Protein 6LHS (pdb70)

Solvent-accessible surface area: 66888 Å² total; per-residue (Å²): 134,76,50,100,7,98,51,19,10,45,78,13,97,92,66,5,67,115,53,44,142,179,118,16,46,83,28,12,81,42,9,57,56,84,6,114,140,74,147,60,66,139,114,30,67,75,10,2,59,29,5,6,35,6,2,17,63,2,6,91,37,1,28,69,76,43,49,5,70,170,14,5,129,16,0,48,60,10,1,114,18,3,28,62,31,109,88,3,11,23,7,4,6,74,34,4,42,71,10,2,82,133,83,2,48,142,47,133,59,49,32,4,2,0,1,1,0,6,8,1,2,1,40,57,31,110,24,86,13,106,125,52,147,101,13,108,86,61,8,79,94,20,5,63,62,7,2,55,78,1,12,32,61,9,3,7,5,0,1,35,10,1,1,0,0,0,1,5,1,9,10,29,58,34,172,71,137,103,106,117,4,44,44,15,9,3,46,23,6,2,61,2,1,62,13,2,2,14,2,15,5,117,30,9,48,74,67,7,34,104,34,72,149,107,33,120,42,102,14,102,43,62,8,63,95,58,110,30,16,76,98,7,1,45,56,0,35,29,18,82,68,0,47,43,21,28,165,81,143,90,16,47,19,45,9,70,38,3,2,58,28,1,0,54,6,101,17,35,59,3,23,19,16,45,32,56,6,26,69,4,1,31,51,2,15,14,61,27,3,14,60,48,52,121,54,14,18,4,68,6,59,29,54,103,1,2,46,22,3,1,34,0,0,4,86,51,63,155,147,64,40,22,1,3,27,17,4,6,33,7,0,14,31,15,5,3,4,10,4,5,5,41,27,43,148,20,97,27,134,47,4,3,43,8,1,63,105,46,5,102,124,39,115,52,177,124,129,120,56,11,100,101,48,62,100,30,8,8,101,15,1,13,40,0,10,8,5,1,6,2,10,10,13,17,3,30,21,34,82,138,83,116,50,67,0,27,2,137,33,1,20,92,0,0,36,120,39,1,28,40,37,20,78,57,1,4,3,17,43,56,54,1,1,5,6,2,6,4,1,0,1,12,2,0,23,14,16,163,89,13,39,100,15,0,27,72,7,2,61,46,1,62,65,39,0,0,2,1,7,5,6,4,2,43,7,27,67,47,7,18,35,17,18,103,21,16,1,64,5,44,70,49,94,122,35,8,133,30,14,91,43,15,77,106,29,18,55,44,4,59,66,4,8,94,122,34,102,119,18,87,38,52,112,25,15,40,5,8,0,2,0,1,18,14,1,8,74,92,102,173,56,89,20,78,78,7,16,105,7,20,69,14,153,116,67,32,28,13,74,1,1,1,0,0,8,3,3,3,0,0,6,7,0,54,68,64,91,107,150,36,213,113,73,131,16,22,108,40,1,24,58,0,5,90,60,7,52,136,73,196,33,68,39,12,13,46,4,11,35,60,66,105,138,217,16,52,114,18,3,54,20,6,27,87,4,0,3,93,86,13,27,90,30,0,2,32,0,5,13,50,14,3,82,64,33,92,134,42,13,13,100,121,20,131,80,11,39,88,1,12,63,48,1,56,108,74,17,70,122,76,120,147,108,94,107,54,49,62,20,102,78,20,29,116,103,15,20,92,66,28,67,80,60,55,34,100,67,76,40,55,71,41,30,88,70,109,40,54,72,90,64,35,84,74,49,60,89,74,105,174,62,98,42,86,5,109,66,12,25,61,81,21,107,88,48,9,60,81,42,63,178,178,92,54,70,39,19,119,79,3,47,121,4,10,73,69,41,105,136,91,49,73,105,89,66,64,19,3,51,50,3,12,63,8,1,10,84,4,12,52,49,3,15,70,73,50,40,9,51,152,20,32,116,29,4,38,62,3,1,101,17,2,34,57,48,123,103,2,10,17,26,3,19,114,50,6,37,53,22,2,94,132,63,5,94,162,45,121,85,36,72,9,10,0,10,1,0,3,4,2,8,2,35,93,10,100,112,3,91,37,154,152,34,131,71,28,152,71,14,95,74,12,16,52,54,8,1,72,66,5,6,10,50,22,3,26,20,0,24,74,8,2,7,2,0,1,8,6,0,10,16,45,35,40,116,120,48,169,100,119,13,45,51,16,6,1,60,28,6,2,49,3,5,47,5,1,2,11,5,48,20,122,85,3,52,25,80,115,141,119,103,123,130,123,60,139,50,21,119,116,7,48,18,118,76,43,98,16,58,93,87,10,7,45,50,7,29,74,23,72,103,0,48,50,20,21,161,78,159,71,11,47,7,35,4,61,37,3,2,28,30,3,0,46,10,54,13,62,100,30,83,30,52,22,31,53,15,18,18,6,3,13,21,1,17,25,73,32,3,42,68,47,77,118,58,40,2,12,111,30,56,29,58,118,0,0,29,14,2,0,56,0,2,10,63,4,21,67,146,46,86,49,138,46,88,28,44,84,91,102,126,75,145,49,109,12,43,21,10,13,17,26,6,27,14,18,4,5,23,16,0,1,21,42,4,16,32,96,146,24,147,12,149,15,131,42,1,11,39,13,2,83,106,47,31,111,133,20,174,50,119,77,158,84,78,81,22,35,20,76,76,13,13,6,77,6,2,24,17,4,5,11,14,7,2,3,3,4,5,2,15,2,34,39,124,159,60,118,43,77,24,13,3,109,40,2,20,100,8,0,42,94,7,5,55,35,22,25,31,31,2,8,4,9,38,41,14,6,0,7,28,3,6,17,0,1,2,2,1,1,38,62,15,203,81,21,50,95,15,0,40,65,8,4,66,51,2,61,69,58,1,1,2,2,5,2,6,3,3,34,11,13,71,52,3,19,25,21,7,90,26,21,3,75,45,18,67,73,84,106,35,7,131,37,7,80,54,8,82,103,8,23,58,29,0,71,46,10,7,47,142,32,103,115,14,68,30,38,121,29,18,15,10,2,0,2,3,0,13,10,3,8,54,107,81,151,58,78,48,69,56,8,32,106,13,14,43,52,178,41,112,30,22,29,88,1,1,11,0,0,2,4,4,3,2,0,4,1,0,21,6,51,77,82,110,55,86,88,47,131,74,22,12,88,20,0,25,103,1,9,124,48,0,43,128,94,74,38,64,2,8,26,2,5,48,52,67,106,141,206,15,78,118,26,0,41,28,7,23,90,4,4,0,90,52,1,33,87,20,0,2,17,1,2,13,34,2,3,60,66,36,121,94,83,82,2,24,129,30,142,77,18,36,76,6,12,59,69,1,47,99,75,9,61,113,65,102,155,67,82,96,11,37,72,54,5,105,80,15,22,47,109,16,37,84,59,28,50,114,42,47,112,84,74,37,41,69,31,22,62,82,65,95,46,43,54,88,47,26,88,73,53,62,88,100,69

Secondary structure (DSSP, 8-state):
-TTHHHHHHHHHTTGGGTTT-TTTTTHHHHHHHHHHTT-----SS-SHHHHHHHHHHHHHHHHBTTB-STTS-SHHHHHHHHHHTSTTTTTTHHHHHHHHHHTTSSS--SSHHHHHHHHHHHHHHTTT---S-STT-SSSHHHHHHHHHHHHHH-STTTSSSTTHHHHHHHHHSTTS-TTTTTTSS-TTHHHHHHHHHHHH-GGGSS-----------SSSSGGGG-S-STTTTTTTTS-TTTTTTTTSGGG---SHHHHHHHTT-BSTT-SS-TTTTTHHHHHHHHHTTBS-GGGTS-BS-SGGGTHHHHHHHHHHSGGG------SS----PPPP-BSTTHHHHTTHHHHTTTSSSSS-----STTTTTHHHHHHHTSS-SSSTTS-IIIIITTHHHHHHHHS-TTTTS----TTS------SSSHHHHTTTTTS-TTTSSS--SHHHHHHHTTTTTTTTTSSSTTTSHHHHHHHTTSS-GGGTHHHHTTGGGTHHHHHHHHHHH---PPPSSSSHHHHHHHHHHTTTSS-------S-HHHHHHHHHHHHHHHT--SSHHHHSS-SS-TTSHHHHHHHHHHHHHHHHHHHTSSS---HHHHHHHHHHHHHHHTT----TTTT--S-SS--HHHHHHHTTS-HHHHTTTHHHHTTSSTTS-SSTTSSSSS-HHHHHHHHHHHHHHH--GGGHHHHHHHHHHTTTSS-TT-SSSHHHHHHHSS-HHHHHHHHHHH-/--HHHHHHHHTTTTTTTT--SS-TTHHHHHHHHHHT-----HHHHHHHHHHHHHHHHHHHHHTTTS-TTT--SSHHHHHHHHHT-STTHHHHHHHHHHHHHTSGGGS-SSSSHHHHHHHHTTTTT------SSS--S-GGGTHHHHHHHHHHH-SHHHHHHHTTTTHHHHHTT-SS-TTTGGGTS-HHHHHHHHHHHHHHS-S-SSSS----SS-SS-----TTS-S-SSSTTHHHHT-HHHHTTTTSSTT---TTHHHHHHTT--TTSSSS-HHHHHHHHHHHTTTSSSS-SSSSS-SS-HHHHHHHHHHHHTTT-----SHHHHHHHHHHHHHHHHHTT--SSS-THHHHHHHHHHTTGGGS--SSSSHHHHHHHHHHHHHHHTTS-SS-SS-----SSS------SSSHHHHHHTTTSSSSSSS--TTTTTTTHHHHHHHTTSSSSSSSHHHHHHHHTTTS-THHHHHHHTT-TTTHHHHHHHHHHHT-S---SSSSHHHHHHHHHHHHHSS---B---S-TTTTTTHHHHHHHHHT--SHHHHTTB--SSSS-HHHHHHHHHHHHSSSSTTTTTT-S--TTHHHHHHHHHHHHHTT-----SSS--S-SS--HHHHHHTTTS-HHHHTTHHHHHHHHGGG--SSTTTT-SS-HHHHHHHHHHTTSS---TTT--THHHHHHHHHSS--SS-SSHHHHHTTTT-SSTTHHHHHHT-

InterPro domains:
  IPR003516 Fanconi anaemia group A protein [PR00826] (1077-1095)
  IPR003516 Fanconi anaemia group A protein [PR00826] (1095-1117)
  IPR003516 Fanconi anaemia group A protein [PR00826] (1227-1245)
  IPR003516 Fanconi anaemia group A protein [PR00826] (1266-1284)
  IPR003516 Fanconi anaemia group A protein [PR00826] (1296-1313)
  IPR003516 Fanconi anaemia group A protein [PR00826] (1319-1342)
  IPR003516 Fanconi anaemia group A protein [PTHR12047] (17-1414)
  IPR031729 Fanconi anaemia group A protein, N-terminal domain [PF15865] (165-509)
  IPR055277 Fanconi anaemia group A protein, C-terminal [PF03511] (1197-1398)
  IPR055386 Fanconi anaemia group A protein, helical domain [PF24781] (529-610)
  IPR055387 Fanconi anaemia group A protein, arcN subdomain [PF24783] (631-859)

Organism: Xenopus laevis (NCBI:txid8355)

Sequence (1456 aa):
PLGILQSALSDLRPLVTDANKYEDVSAQVAVISEKLIAQLDIQEQTVADLLLTCFCQCLIAASGTNPPDRQGQWPTLYVKMLCGHQWAFAAVLRRMLQLLRFQAPFLKDSHIVGLAAFSIHLHECQPSLQFLITGVQNLEHYWENLLNLLCSDSVGVCLKLCTAAISYAFCRFSELHQDIFSGCVPPLFLRKLQYLVPRLIWETRGEVIRDDEEADSPLNWNLYALAGWKEAALSLWNQNRLQGLLREKSFQVTFMDWLLWEMTLKSNNDVLCDTDRQEYQRWAVNHYLSESSVVGGCNGDLERGCITIAEAVLQFSNKSHTGLGDILCRLQELICDIVTSHHQKGRRHFFFAIFYQRLELHKGKKELSNHLSKQGVLEMCCRILLGLPPLFLINTPSEKGIRTLGSEDFWQFVNKELKNLGPRGYALPYNITAHFFRGVISASVQCKDSSEAVNSILSATYSTCPALLISAAVGWPQLDPVLRSQWCSLFGVDLPKELRTLREQQASVDSCLSQGEKLSLSCTPWLSAAFLYSTVQRKKLPCSRMLEILDGLSSNFSMVLISLLFFSVMDIIYMFLKDGRKHKDLLENCVHIIHCLEQKGETWVWLFQMTDERKPELGLHLHRAASDVFLNLMPFAFFWLVPSLQLEQVVQQQDFLVIALDMYHKFLQLFVHLDSHDVFTCGRQFLLCCVPKCQKPNSAILKKMLESWEEHDPELAAVEPLGILQSALSDLRPLVTDANKYEDVSAQVAVISEKLIAQLDIQEQTVADLLLTCFCQCLIAASGTNPPDRQGQWPTLYVKMLCGHQWAFAAVLRRMLQLLRFQAPFLKDSHIVGLAAFSIHLHECQPSLQFLITGVQNLEHYWENLLNLLCSDSVGVCLKLCTAAISYAFCRFSELHQDIFSGCVPPLFLRKLQYLVPRLIWETRGEVIRDDEEADSPLNWNLYALAGWKEAALSLWNQNRLQGLLREKSFQVTFMDWLLWEMTLKSNNDVLCDTDRQEYQRWAVNHYLSESSVVGGCNGDLERGCITIAEAVLQFSNRHIQHSEWESRNISMLKSHTGLGDILCRLQELICDIVTSHHQKGRRHFFFAIFYQRLELHKGKKELSNHLSKQGVLEMCCRILLGLPPLFLINTPSEKGIRTLGSEDFWQFVNKELKNLGPRGYALPYNITAHFFRGVISASVQCKDSSEAVNSILSATYSTCPALLISAAVGWPQLDPVLRSQWCSLFGVDLPKELRTLREQQASVDSCLSQGEKLSLSCTPWLSAAFLYSTVQRKKLPCSRMLEILDGLSSNFSMVLISLLFFSVMDIIYMFLKDGRKHKDLLENCVHIIHCLEQKGETWVWLFQMTDERKPELGLHLHRAASDVFLNLMPFAFFWLVPSLQLEQVVQQQDFLVIALDMYHKFLQLFVHHLDSHDVFTCGRQFLLCCVPKCQKPNSAILKKMLESWEEHDPELAAV

Nearest PDB structures (foldseek):
  6lhs-assembly1_B  TM=1.001E+00  e=2.208E-93  Xenopus laevis
  6lhu-assembly1_B  TM=9.999E-01  e=4.982E-89  Xenopus laevis
  6lhs-assembly1_A  TM=9.393E-01  e=5.281E-66  Xenopus laevis
  6lhu-assembly1_A  TM=9.309E-01  e=3.248E-63  Xenopus laevis
  7kzv-assembly1_A  TM=8.326E-01  e=2.823E-25  Homo sapiens

Structure (mmCIF, N/CA/C/O backbone):
data_6LHS
#
_entry.id   6LHS
#
_cell.length_a   1.00
_cell.length_b   1.00
_cell.length_c   1.00
_cell.angle_alpha   90.00
_cell.angle_beta   90.00
_cell.angle_gamma   90.00
#
_symmetry.space_group_name_H-M   'P 1'
#
loop_
_atom_site.group_PDB
_atom_site.id
_atom_site.type_symbol
_atom_site.label_atom_id
_atom_site.label_alt_id
_atom_site.label_comp_id
_atom_site.label_asym_id
_atom_site.label_entity_id
_atom_site.label_seq_id
_atom_site.pdbx_PDB_ins_code
_atom_site.Cartn_x
_atom_site.Cartn_y
_atom_site.Cartn_z
_atom_site.occupancy
_atom_site.B_iso_or_equiv
_atom_site.auth_seq_id
_atom_site.auth_comp_id
_atom_site.auth_asym_id
_atom_site.auth_atom_id
_atom_site.pdbx_PDB_model_num
ATOM 1 N N . PRO A 1 647 ? 152.972 131.793 170.747 1.00 30.00 632 PRO B N 1
ATOM 2 C CA . PRO A 1 647 ? 152.169 133.009 170.890 1.00 30.00 632 PRO B CA 1
ATOM 3 C C . PRO A 1 647 ? 152.712 134.183 170.088 1.00 30.00 632 PRO B C 1
ATOM 4 O O . PRO A 1 647 ? 151.941 134.898 169.449 1.00 30.00 632 PRO B O 1
ATOM 15 N N . LEU A 1 648 ? 154.029 134.375 170.127 1.00 30.00 633 LEU B N 1
ATOM 16 C CA . LEU A 1 648 ? 154.666 135.503 169.461 1.00 30.00 633 LEU B CA 1
ATOM 17 C C . LEU A 1 648 ? 155.266 135.145 168.111 1.00 30.00 633 LEU B C 1
ATOM 18 O O . LEU A 1 648 ? 155.283 135.993 167.212 1.00 30.00 633 LEU B O 1
ATOM 34 N N . GLY A 1 649 ? 155.767 133.924 167.947 1.00 30.00 634 GLY B N 1
ATOM 35 C CA . GLY A 1 649 ? 156.268 133.489 166.659 1.00 30.00 634 GLY B CA 1
ATOM 36 C C . GLY A 1 649 ? 155.260 133.755 165.562 1.00 30.00 634 GLY B C 1
ATOM 37 O O . GLY A 1 649 ? 155.564 134.419 164.565 1.00 30.00 634 GLY B O 1
ATOM 41 N N . ILE A 1 650 ? 154.042 133.243 165.747 1.00 30.00 635 ILE B N 1
ATOM 42 C CA . ILE A 1 650 ? 152.979 133.512 164.787 1.00 30.00 635 ILE B CA 1
ATOM 43 C C . ILE A 1 650 ? 152.677 135.000 164.728 1.00 30.00 635 ILE B C 1
ATOM 44 O O . ILE A 1 650 ? 152.252 135.512 163.686 1.00 30.00 635 ILE B O 1
ATOM 60 N N . LEU A 1 651 ? 152.886 135.720 165.830 1.00 30.00 636 LEU B N 1
ATOM 61 C CA . LEU A 1 651 ? 152.686 137.163 165.798 1.00 30.00 636 LEU B CA 1
ATOM 62 C C . LEU A 1 651 ? 153.706 137.822 164.884 1.00 30.00 636 LEU B C 1
ATOM 63 O O . LEU A 1 651 ? 153.354 138.654 164.042 1.00 30.00 636 LEU B O 1
ATOM 79 N N . GLN A 1 652 ? 154.984 137.480 165.053 1.00 30.00 637 GLN B N 1
ATOM 80 C CA . GLN A 1 652 ? 156.001 138.006 164.149 1.00 30.00 637 GLN B CA 1
ATOM 81 C C . GLN A 1 652 ? 155.683 137.643 162.706 1.00 30.00 637 GLN B C 1
ATOM 82 O O . GLN A 1 652 ? 155.867 138.461 161.797 1.00 30.00 637 GLN B O 1
ATOM 96 N N . SER A 1 653 ? 155.180 136.429 162.477 1.00 30.00 638 SER B N 1
ATOM 97 C CA . SER A 1 653 ? 154.828 136.020 161.122 1.00 30.00 638 SER B CA 1
ATOM 98 C C . SER A 1 653 ? 153.737 136.917 160.550 1.00 30.00 638 SER B C 1
ATOM 99 O O . SER A 1 653 ? 153.949 137.625 159.560 1.00 30.00 638 SER B O 1
ATOM 107 N N . ALA A 1 654 ? 152.557 136.899 161.173 1.00 30.00 639 ALA B N 1
ATOM 108 C CA . ALA A 1 654 ? 151.446 137.725 160.715 1.00 30.00 639 ALA B CA 1
ATOM 109 C C . ALA A 1 654 ? 151.885 139.170 160.523 1.00 30.00 639 ALA B C 1
ATOM 110 O O . ALA A 1 654 ? 151.812 139.719 159.418 1.00 30.00 639 ALA B O 1
ATOM 117 N N . LEU A 1 655 ? 152.350 139.798 161.602 1.00 30.00 640 LEU B N 1
ATOM 118 C CA . LEU A 1 655 ? 152.824 141.171 161.543 1.00 30.00 640 LEU B CA 1
ATOM 119 C C . LEU A 1 655 ? 153.873 141.377 160.460 1.00 30.00 640 LEU B C 1
ATOM 120 O O . LEU A 1 655 ? 154.087 142.513 160.024 1.00 30.00 640 LEU B O 1
ATOM 136 N N . SER A 1 656 ? 154.533 140.308 160.017 1.00 30.00 641 SER B N 1
ATOM 137 C CA . SER A 1 656 ? 155.476 140.396 158.913 1.00 30.00 641 SER B CA 1
ATOM 138 C C . SER A 1 656 ? 154.871 139.961 157.587 1.00 30.00 641 SER B C 1
ATOM 139 O O . SER A 1 656 ? 155.451 140.250 156.534 1.00 30.00 641 SER B O 1
ATOM 147 N N . ASP A 1 657 ? 153.722 139.283 157.610 1.00 30.00 642 ASP B N 1
ATOM 148 C CA . ASP A 1 657 ? 153.002 138.978 156.379 1.00 30.00 642 ASP B CA 1
ATOM 149 C C . ASP A 1 657 ? 152.407 140.219 155.733 1.00 30.00 642 ASP B C 1
ATOM 150 O O . ASP A 1 657 ? 151.704 140.096 154.725 1.00 30.00 642 ASP B O 1
ATOM 159 N N . LEU A 1 658 ? 152.663 141.400 156.290 1.00 30.00 643 LEU B N 1
ATOM 160 C CA . LEU A 1 658 ? 152.083 142.628 155.766 1.00 30.00 643 LEU B CA 1
ATOM 161 C C . LEU A 1 658 ? 152.867 143.152 154.570 1.00 30.00 643 LEU B C 1
ATOM 162 O O . LEU A 1 658 ? 152.280 143.508 153.542 1.00 30.00 643 LEU B O 1
ATOM 178 N N . ARG A 1 659 ? 154.195 143.209 154.688 1.00 30.00 644 ARG B N 1
ATOM 179 C CA . ARG A 1 659 ? 155.049 143.726 153.615 1.00 30.00 644 ARG B CA 1
ATOM 180 C C . ARG A 1 659 ? 154.711 143.173 152.236 1.00 30.00 644 ARG B C 1
ATOM 181 O O . ARG A 1 659 ? 154.597 143.971 151.296 1.00 30.00 644 ARG B O 1
ATOM 202 N N . PRO A 1 660 ? 154.542 141.864 152.037 1.00 30.00 645 PRO B N 1
ATOM 203 C CA . PRO A 1 660 ? 154.219 141.385 150.683 1.00 30.00 645 PRO B CA 1
ATOM 204 C C . PRO A 1 660 ? 152.957 142.006 150.117 1.00 30.00 645 PRO B C 1
ATOM 205 O O . PRO A 1 660 ? 152.877 142.244 148.906 1.00 30.00 645 PRO B O 1
ATOM 216 N N . LEU A 1 661 ? 151.963 142.279 150.962 1.00 30.00 646 LEU B N 1
ATOM 217 C CA . LEU A 1 661 ? 150.718 142.851 150.465 1.00 30.00 646 LEU B CA 1
ATOM 218 C C . LEU A 1 661 ? 150.947 144.224 149.849 1.00 30.00 646 LEU B C 1
ATOM 219 O O . LEU A 1 661 ? 150.405 144.532 148.782 1.00 30.00 646 LEU B O 1
ATOM 235 N N . VAL A 1 662 ? 151.742 145.062 150.506 1.00 30.00 647 VAL B N 1
ATOM 236 C CA . VAL A 1 662 ? 151.854 146.477 150.118 1.00 30.00 647 VAL B CA 1
ATOM 237 C C . VAL A 1 662 ? 153.006 146.570 149.125 1.00 30.00 647 VAL B C 1
ATOM 238 O O . VAL A 1 662 ? 154.134 146.945 149.451 1.00 30.00 647 VAL B O 1
ATOM 251 N N . THR A 1 663 ? 152.715 146.217 147.874 1.00 30.00 648 THR B N 1
ATOM 252 C CA . THR A 1 663 ? 153.541 146.645 146.750 1.00 30.00 648 THR B CA 1
ATOM 253 C C . THR A 1 663 ? 152.721 147.386 145.703 1.00 30.00 648 THR B C 1
ATOM 254 O O . THR A 1 663 ? 153.036 148.536 145.378 1.00 30.00 648 THR B O 1
ATOM 265 N N . ASP A 1 664 ? 151.675 146.757 145.167 1.00 30.00 649 ASP B N 1
ATOM 266 C CA . ASP A 1 664 ? 150.809 147.379 144.174 1.00 30.00 649 ASP B CA 1
ATOM 267 C C . ASP A 1 664 ? 149.340 147.125 144.489 1.00 30.00 649 ASP B C 1
ATOM 268 O O . ASP A 1 664 ? 148.468 147.905 144.091 1.00 30.00 649 ASP B O 1
ATOM 277 N N . ALA A 1 665 ? 149.056 146.036 145.205 1.00 30.00 650 ALA B N 1
ATOM 278 C CA . ALA A 1 665 ? 147.694 145.605 145.487 1.00 30.00 650 ALA B CA 1
ATOM 279 C C . ALA A 1 665 ? 147.123 146.236 146.747 1.00 30.00 650 ALA B C 1
ATOM 280 O O . ALA A 1 665 ? 146.241 145.644 147.381 1.00 30.00 650 ALA B O 1
ATOM 287 N N . ASN A 1 666 ? 147.599 147.422 147.121 1.00 30.00 651 ASN B N 1
ATOM 288 C CA . ASN A 1 666 ? 147.078 148.119 148.289 1.00 30.00 651 ASN B CA 1
ATOM 289 C C . ASN A 1 666 ? 145.698 148.673 147.971 1.00 30.00 651 ASN B C 1
ATOM 290 O O . ASN A 1 666 ? 145.508 149.892 147.907 1.00 30.00 651 ASN B O 1
ATOM 301 N N . LYS A 1 667 ? 144.731 147.780 147.768 1.00 30.00 652 LYS B N 1
ATOM 302 C CA . LYS A 1 667 ? 143.409 148.172 147.300 1.00 30.00 652 LYS B CA 1
ATOM 303 C C . LYS A 1 667 ? 142.349 147.822 148.333 1.00 30.00 652 LYS B C 1
ATOM 304 O O . LYS A 1 667 ? 141.326 147.217 147.997 1.00 30.00 652 LYS B O 1
ATOM 323 N N . TYR A 1 668 ? 142.599 148.175 149.592 1.00 30.00 653 TYR B N 1
ATOM 324 C CA . TYR A 1 668 ? 141.681 147.999 150.713 1.00 30.00 653 TYR B CA 1
ATOM 325 C C . TYR A 1 668 ? 141.713 146.566 151.230 1.00 30.00 653 TYR B C 1
ATOM 326 O O . TYR A 1 668 ? 140.903 146.208 152.097 1.00 30.00 653 TYR B O 1
ATOM 344 N N . GLU A 1 669 ? 142.632 145.734 150.743 1.00 30.00 654 GLU B N 1
ATOM 345 C CA . GLU A 1 669 ? 142.786 144.386 151.271 1.00 30.00 654 GLU B CA 1
ATOM 346 C C . GLU A 1 669 ? 143.622 144.340 152.541 1.00 30.00 654 GLU B C 1
ATOM 347 O O . GLU A 1 669 ? 143.628 143.309 153.223 1.00 30.00 654 GLU B O 1
ATOM 359 N N . ASP A 1 670 ? 144.312 145.428 152.882 1.00 30.00 655 ASP B N 1
ATOM 360 C CA . ASP A 1 670 ? 145.100 145.492 154.112 1.00 30.00 655 ASP B CA 1
ATOM 361 C C . ASP A 1 670 ? 144.184 145.776 155.303 1.00 30.00 655 ASP B C 1
ATOM 362 O O . ASP A 1 670 ? 144.366 146.722 156.068 1.00 30.00 655 ASP B O 1
ATOM 371 N N . VAL A 1 671 ? 143.172 144.924 155.442 1.00 30.00 656 VAL B N 1
ATOM 372 C CA . VAL A 1 671 ? 142.205 145.045 156.524 1.00 30.00 656 VAL B CA 1
ATOM 373 C C . VAL A 1 671 ? 142.145 143.720 157.268 1.00 30.00 656 VAL B C 1
ATOM 374 O O . VAL A 1 671 ? 142.367 143.665 158.483 1.00 30.00 656 VAL B O 1
ATOM 387 N N . SER A 1 672 ? 141.859 142.640 156.538 1.00 30.00 657 SER B N 1
ATOM 388 C CA . SER A 1 672 ? 141.776 141.329 157.171 1.00 30.00 657 SER B CA 1
ATOM 389 C C . SER A 1 672 ? 143.087 140.954 157.843 1.00 30.00 657 SER B C 1
ATOM 390 O O . SER A 1 672 ? 143.081 140.287 158.883 1.00 30.00 657 SER B O 1
ATOM 398 N N . ALA A 1 673 ? 144.218 141.368 157.271 1.00 30.00 658 ALA B N 1
ATOM 399 C CA . ALA A 1 673 ? 145.488 141.165 157.956 1.00 30.00 658 ALA B CA 1
ATOM 400 C C . ALA A 1 673 ? 145.534 141.968 159.247 1.00 30.00 658 ALA B C 1
ATOM 401 O O . ALA A 1 673 ? 146.109 141.520 160.245 1.00 30.00 658 ALA B O 1
ATOM 408 N N . GLN A 1 674 ? 144.913 143.149 159.254 1.00 30.00 659 GLN B N 1
ATOM 409 C CA . GLN A 1 674 ? 144.811 143.917 160.489 1.00 30.00 659 GLN B CA 1
ATOM 410 C C . GLN A 1 674 ? 143.870 143.241 161.474 1.00 30.00 659 GLN B C 1
ATOM 411 O O . GLN A 1 674 ? 144.123 143.237 162.686 1.00 30.00 659 GLN B O 1
ATOM 425 N N . VAL A 1 675 ? 142.772 142.675 160.974 1.00 30.00 660 VAL B N 1
ATOM 426 C CA . VAL A 1 675 ? 141.886 141.899 161.834 1.00 30.00 660 VAL B CA 1
ATOM 427 C C . VAL A 1 675 ? 142.651 140.749 162.475 1.00 30.00 660 VAL B C 1
ATOM 428 O O . VAL A 1 675 ? 142.453 140.434 163.651 1.00 30.00 660 VAL B O 1
ATOM 441 N N . ALA A 1 676 ? 143.560 140.125 161.725 1.00 30.00 661 ALA B N 1
ATOM 442 C CA . ALA A 1 676 ? 144.343 139.028 162.285 1.00 30.00 661 ALA B CA 1
ATOM 443 C C . ALA A 1 676 ? 145.350 139.538 163.309 1.00 30.00 661 ALA B C 1
ATOM 444 O O . ALA A 1 676 ? 145.523 138.933 164.375 1.00 30.00 661 ALA B O 1
ATOM 451 N N . VAL A 1 677 ? 146.046 140.630 162.987 1.00 30.00 662 VAL B N 1
ATOM 452 C CA . VAL A 1 677 ? 146.961 141.248 163.944 1.00 30.00 662 VAL B CA 1
ATOM 453 C C . VAL A 1 677 ? 146.249 141.485 165.267 1.00 30.00 662 VAL B C 1
ATOM 454 O O . VAL A 1 677 ? 146.739 141.108 166.338 1.00 30.00 662 VAL B O 1
ATOM 467 N N . ILE A 1 678 ? 145.076 142.114 165.208 1.00 30.00 663 ILE B N 1
ATOM 468 C CA . ILE A 1 678 ? 144.368 142.464 166.433 1.00 30.00 663 ILE B CA 1
ATOM 469 C C . ILE A 1 678 ? 143.797 141.222 167.102 1.00 30.00 663 ILE B C 1
ATOM 470 O O . ILE A 1 678 ? 143.701 141.160 168.333 1.00 30.00 663 ILE B O 1
ATOM 486 N N . SER A 1 679 ? 143.415 140.213 166.316 1.00 30.00 664 SER B N 1
ATOM 487 C CA . SER A 1 679 ? 142.839 139.003 166.886 1.00 30.00 664 SER B CA 1
ATOM 488 C C . SER A 1 679 ? 143.880 138.209 167.661 1.00 30.00 664 SER B C 1
ATOM 489 O O . SER A 1 679 ? 143.570 137.610 168.697 1.00 30.00 664 SER B O 1
ATOM 497 N N . GLU A 1 680 ? 145.118 138.186 167.172 1.00 30.00 665 GLU B N 1
ATOM 498 C CA . GLU A 1 680 ? 146.182 137.455 167.844 1.00 30.00 665 GLU B CA 1
ATOM 499 C C . GLU A 1 680 ? 146.876 138.277 168.917 1.00 30.00 665 GLU B C 1
ATOM 500 O O . GLU A 1 680 ? 147.456 137.700 169.843 1.00 30.00 665 GLU B O 1
ATOM 512 N N . LYS A 1 681 ? 146.830 139.605 168.815 1.00 30.00 666 LYS B N 1
ATOM 513 C CA . LYS A 1 681 ? 147.425 140.458 169.835 1.00 30.00 666 LYS B CA 1
ATOM 514 C C . LYS A 1 681 ? 146.649 140.423 171.142 1.00 30.00 666 LYS B C 1
ATOM 515 O O . LYS A 1 681 ? 147.169 140.869 172.171 1.00 30.00 666 LYS B O 1
ATOM 534 N N . LEU A 1 682 ? 145.420 139.906 171.124 1.00 30.00 667 LEU B N 1
ATOM 535 C CA . LEU A 1 682 ? 144.606 139.874 172.334 1.00 30.00 667 LEU B CA 1
ATOM 536 C C . LEU A 1 682 ? 145.327 139.190 173.485 1.00 30.00 667 LEU B C 1
ATOM 537 O O . LEU A 1 682 ? 145.052 139.488 174.653 1.00 30.00 667 LEU B O 1
ATOM 553 N N . ILE A 1 683 ? 146.245 138.281 173.183 1.00 30.00 668 ILE B N 1
ATOM 554 C CA . ILE A 1 683 ? 146.880 137.432 174.181 1.00 30.00 668 ILE B CA 1
ATOM 555 C C . ILE A 1 683 ? 148.354 137.807 174.225 1.00 30.00 668 ILE B C 1
ATOM 556 O O . ILE A 1 683 ? 149.131 137.438 173.338 1.00 30.00 668 ILE B O 1
ATOM 572 N N . ALA A 1 684 ? 148.743 138.539 175.262 1.00 30.00 669 ALA B N 1
ATOM 573 C CA . ALA A 1 684 ? 150.135 138.913 175.456 1.00 30.00 669 ALA B CA 1
ATOM 574 C C . ALA A 1 684 ? 150.333 139.526 176.837 1.00 30.00 669 ALA B C 1
ATOM 575 O O . ALA A 1 684 ? 149.373 139.719 177.583 1.00 30.00 669 ALA B O 1
ATOM 582 N N . GLN A 1 708 ? 158.400 149.870 184.994 1.00 30.00 693 GLN B N 1
ATOM 583 C CA . GLN A 1 708 ? 159.719 149.268 185.152 1.00 30.00 693 GLN B CA 1
ATOM 584 C C . GLN A 1 708 ? 160.224 148.691 183.833 1.00 30.00 693 GLN B C 1
ATOM 585 O O . GLN A 1 708 ? 161.323 148.142 183.768 1.00 30.00 693 GLN B O 1
ATOM 590 N N . LEU A 1 709 ? 159.415 148.818 182.782 1.00 30.00 694 LEU B N 1
ATOM 591 C CA . LEU A 1 709 ? 159.775 148.341 181.449 1.00 30.00 694 LEU B CA 1
ATOM 592 C C . LEU A 1 709 ? 160.067 146.839 181.469 1.00 30.00 694 LEU B C 1
ATOM 593 O O . LEU A 1 709 ? 161.179 146.385 181.191 1.00 30.00 694 LEU B O 1
ATOM 599 N N . ASP A 1 710 ? 159.035 146.069 181.806 1.00 30.00 695 ASP B N 1
ATOM 600 C CA . ASP A 1 710 ? 159.154 144.622 181.825 1.00 30.00 695 ASP B CA 1
ATOM 601 C C . ASP A 1 710 ? 159.435 144.094 180.419 1.00 30.00 695 ASP B C 1
ATOM 602 O O . ASP A 1 710 ? 159.397 144.824 179.427 1.00 30.00 695 ASP B O 1
ATOM 611 N N . ILE A 1 711 ? 159.714 142.791 180.344 1.00 30.00 696 ILE B N 1
ATOM 612 C CA . ILE A 1 711 ? 160.102 142.198 179.069 1.00 30.00 696 ILE B CA 1
ATOM 613 C C . ILE A 1 711 ? 158.900 142.036 178.147 1.00 30.00 696 ILE B C 1
ATOM 614 O O . ILE A 1 711 ? 159.033 142.152 176.923 1.00 30.00 696 ILE B O 1
ATOM 630 N N . GLN A 1 712 ? 157.714 141.761 178.700 1.00 30.00 697 GLN B N 1
ATOM 631 C CA . GLN A 1 712 ? 156.532 141.649 177.853 1.00 30.00 697 GLN B CA 1
ATOM 632 C C . GLN A 1 712 ? 156.325 142.911 177.031 1.00 30.00 697 GLN B C 1
ATOM 633 O O . GLN A 1 712 ? 156.019 142.834 175.836 1.00 30.00 697 GLN B O 1
ATOM 647 N N . GLU A 1 713 ? 156.501 144.076 177.649 1.00 30.00 698 GLU B N 1
ATOM 648 C CA . GLU A 1 713 ? 156.314 145.359 176.990 1.00 30.00 698 GLU B CA 1
ATOM 649 C C . GLU A 1 713 ? 157.576 145.838 176.292 1.00 30.00 698 GLU B C 1
ATOM 650 O O . GLU A 1 713 ? 157.518 146.292 175.146 1.00 30.00 698 GLU B O 1
ATOM 662 N N . GLN A 1 714 ? 158.726 145.738 176.960 1.00 30.00 699 GLN B N 1
ATOM 663 C CA . GLN A 1 714 ? 159.976 146.198 176.368 1.00 30.00 699 GLN B CA 1
ATOM 664 C C . GLN A 1 714 ? 160.273 145.503 175.048 1.00 30.00 699 GLN B C 1
ATOM 665 O O . GLN A 1 714 ? 161.101 145.996 174.274 1.00 30.00 699 GLN B O 1
ATOM 679 N N . THR A 1 715 ? 159.614 144.381 174.767 1.00 30.00 700 THR B N 1
ATOM 680 C CA . THR A 1 715 ? 159.831 143.648 173.528 1.00 30.00 700 THR B CA 1
ATOM 681 C C . THR A 1 715 ? 158.716 143.840 172.515 1.00 30.00 700 THR B C 1
ATOM 682 O O . THR A 1 715 ? 159.001 143.998 171.324 1.00 30.00 700 THR B O 1
ATOM 693 N N . VAL A 1 716 ? 157.458 143.827 172.953 1.00 30.00 701 VAL B N 1
ATOM 694 C CA . VAL A 1 716 ? 156.356 143.969 172.010 1.00 30.00 701 VAL B CA 1
ATOM 695 C C . VAL A 1 716 ? 156.406 145.332 171.333 1.00 30.00 701 VAL B C 1
ATOM 696 O O . VAL A 1 716 ? 156.166 145.447 170.127 1.00 30.00 701 VAL B O 1
ATOM 709 N N . ALA A 1 717 ? 156.727 146.380 172.093 1.00 30.00 702 ALA B N 1
ATOM 710 C CA . ALA A 1 717 ? 156.861 147.711 171.518 1.00 30.00 702 ALA B CA 1
ATOM 711 C C . ALA A 1 717 ? 157.784 147.693 170.309 1.00 30.00 702 ALA B C 1
ATOM 712 O O . ALA A 1 717 ? 157.367 147.972 169.180 1.00 30.00 702 ALA B O 1
ATOM 719 N N . ASP A 1 718 ? 159.041 147.315 170.523 1.00 30.00 703 ASP B N 1
ATOM 720 C CA . ASP A 1 718 ? 160.032 147.336 169.456 1.00 30.00 703 ASP B CA 1
ATOM 721 C C . ASP A 1 718 ? 159.621 146.404 168.323 1.00 30.00 703 ASP B C 1
ATOM 722 O O . ASP A 1 718 ? 160.226 146.421 167.247 1.00 30.00 703 ASP B O 1
ATOM 731 N N . LEU A 1 719 ? 158.590 145.592 168.550 1.00 30.00 704 LEU B N 1
ATOM 732 C CA . LEU A 1 719 ? 158.039 144.720 167.524 1.00 30.00 704 LEU B CA 1
ATOM 733 C C . LEU A 1 719 ? 156.892 145.362 166.756 1.00 30.00 704 LEU B C 1
ATOM 734 O O . LEU A 1 719 ? 156.812 145.210 165.534 1.00 30.00 704 LEU B O 1
ATOM 750 N N . LEU A 1 720 ? 155.996 146.072 167.444 1.00 30.00 705 LEU B N 1
ATOM 751 C CA . LEU A 1 720 ? 154.958 146.830 166.750 1.00 30.00 705 LEU B CA 1
ATOM 752 C C . LEU A 1 720 ? 155.575 147.954 165.934 1.00 30.00 705 LEU B C 1
ATOM 753 O O . LEU A 1 720 ? 155.368 148.054 164.720 1.00 30.00 705 LEU B O 1
ATOM 769 N N . LEU A 1 721 ? 156.333 148.817 166.605 1.00 30.00 706 LEU B N 1
ATOM 770 C CA . LEU A 1 721 ? 156.960 149.956 165.952 1.00 30.00 706 LEU B CA 1
ATOM 771 C C . LEU A 1 721 ? 157.735 149.542 164.705 1.00 30.00 706 LEU B C 1
ATOM 772 O O . LEU A 1 721 ? 157.465 150.028 163.601 1.00 30.00 706 LEU B O 1
ATOM 788 N N . THR A 1 722 ? 158.711 148.645 164.866 1.00 30.00 707 THR B N 1
ATOM 789 C CA . THR A 1 722 ? 159.624 148.327 163.771 1.00 30.00 707 THR B CA 1
ATOM 790 C C . THR A 1 722 ? 158.886 147.917 162.503 1.00 30.00 707 THR B C 1
ATOM 791 O O . THR A 1 722 ? 159.381 148.156 161.392 1.00 30.00 707 THR B O 1
ATOM 802 N N . CYS A 1 723 ? 157.730 147.263 162.642 1.00 30.00 708 CYS B N 1
ATOM 803 C CA . CYS A 1 723 ? 156.941 146.936 161.462 1.00 30.00 708 CYS B CA 1
ATOM 804 C C . CYS A 1 723 ? 156.656 148.179 160.637 1.00 30.00 708 CYS B C 1
ATOM 805 O O . CYS A 1 723 ? 156.564 148.105 159.409 1.00 30.00 708 CYS B O 1
ATOM 813 N N . PHE A 1 724 ? 156.510 149.328 161.293 1.00 30.00 709 PHE B N 1
ATOM 814 C CA . PHE A 1 724 ? 156.355 150.582 160.571 1.00 30.00 709 PHE B CA 1
ATOM 815 C C . PHE A 1 724 ? 157.596 150.877 159.740 1.00 30.00 709 PHE B C 1
ATOM 816 O O . PHE A 1 724 ? 157.554 150.895 158.504 1.00 30.00 709 PHE B O 1
ATOM 833 N N . CYS A 1 725 ? 158.734 151.059 160.410 1.00 30.00 710 CYS B N 1
ATOM 834 C CA . CYS A 1 725 ? 159.974 151.355 159.705 1.00 30.00 710 CYS B CA 1
ATOM 835 C C . CYS A 1 725 ? 160.226 150.387 158.561 1.00 30.00 710 CYS B C 1
ATOM 836 O O . CYS A 1 725 ? 160.949 150.729 157.620 1.00 30.00 710 CYS B O 1
ATOM 844 N N . GLN A 1 726 ? 159.654 149.186 158.623 1.00 30.00 711 GLN B N 1
ATOM 845 C CA . GLN A 1 726 ? 159.827 148.219 157.544 1.00 30.00 711 GLN B CA 1
ATOM 846 C C . GLN A 1 726 ? 158.818 148.422 156.416 1.00 30.00 711 GLN B C 1
ATOM 847 O O . GLN A 1 726 ? 159.197 148.487 155.243 1.00 30.00 711 GLN B O 1
ATOM 861 N N . CYS A 1 727 ? 157.531 148.520 156.751 1.00 30.00 712 CYS B N 1
ATOM 862 C CA . CYS A 1 727 ? 156.500 148.611 155.723 1.00 30.00 712 CYS B CA 1
ATOM 863 C C . CYS A 1 727 ? 156.604 149.922 154.956 1.00 30.00 712 CYS B C 1
ATOM 864 O O . CYS A 1 727 ? 156.453 149.954 153.729 1.00 30.00 712 CYS B O 1
ATOM 872 N N . LEU A 1 728 ? 156.841 151.021 155.671 1.00 30.00 713 LEU B N 1
ATOM 873 C CA . LEU A 1 728 ? 157.038 152.306 155.015 1.00 30.00 713 LEU B CA 1
ATOM 874 C C . LEU A 1 728 ? 158.094 152.201 153.922 1.00 30.00 713 LEU B C 1
ATOM 875 O O . LEU A 1 728 ? 157.848 152.548 152.762 1.00 30.00 713 LEU B O 1
ATOM 891 N N . ILE A 1 729 ? 159.283 151.713 154.278 1.00 30.00 714 ILE B N 1
ATOM 892 C CA . ILE A 1 729 ? 160.360 151.619 153.298 1.00 30.00 714 ILE B CA 1
ATOM 893 C C . ILE A 1 729 ? 160.013 150.615 152.213 1.00 30.00 714 ILE B C 1
ATOM 894 O O . ILE A 1 729 ? 160.464 150.745 151.069 1.00 30.00 714 ILE B O 1
ATOM 910 N N . ALA A 1 730 ? 159.214 149.600 152.542 1.00 30.00 715 ALA B N 1
ATOM 911 C CA . ALA A 1 730 ? 158.801 148.646 151.521 1.00 30.00 715 ALA B CA 1
ATOM 912 C C . ALA A 1 730 ? 157.940 149.318 150.462 1.00 30.00 715 ALA B C 1
ATOM 913 O O . ALA A 1 730 ? 158.095 149.048 149.265 1.00 30.00 715 ALA B O 1
ATOM 920 N N . ALA A 1 731 ? 157.032 150.198 150.881 1.00 30.00 716 ALA B N 1
ATOM 921 C CA . ALA A 1 731 ? 156.094 150.808 149.947 1.00 30.00 716 ALA B CA 1
ATOM 922 C C . ALA A 1 731 ? 156.618 152.097 149.330 1.00 30.00 716 ALA B C 1
ATOM 923 O O . ALA A 1 731 ? 156.074 152.545 148.315 1.00 30.00 716 ALA B O 1
ATOM 930 N N . SER A 1 732 ? 157.655 152.699 149.904 1.00 30.00 717 SER B N 1
ATOM 931 C CA . SER A 1 732 ? 158.183 153.958 149.400 1.00 30.00 717 SER B CA 1
ATOM 932 C C . SER A 1 732 ? 159.072 153.779 148.180 1.00 30.00 717 SER B C 1
ATOM 933 O O . SER A 1 732 ? 159.674 154.757 147.722 1.00 30.00 717 SER B O 1
ATOM 941 N N . GLY A 1 733 ? 159.171 152.565 147.649 1.00 30.00 718 GLY B N 1
ATOM 942 C CA . GLY A 1 733 ? 159.945 152.325 146.449 1.00 30.00 718 GLY B CA 1
ATOM 943 C C . GLY A 1 733 ? 159.054 152.200 145.233 1.00 30.00 718 GLY B C 1
ATOM 944 O O . GLY A 1 733 ? 159.435 152.593 144.127 1.00 30.00 718 GLY B O 1
ATOM 948 N N . THR A 1 734 ? 157.856 151.649 145.433 1.00 30.00 719 THR B N 1
ATOM 949 C CA . THR A 1 734 ? 156.893 151.540 144.343 1.00 30.00 719 THR B CA 1
ATOM 950 C C . THR A 1 734 ? 156.356 152.911 143.950 1.00 30.00 719 THR B C 1
ATOM 951 O O . THR A 1 734 ? 156.485 153.334 142.794 1.00 30.00 719 THR B O 1
ATOM 962 N N . ASN A 1 735 ? 155.756 153.620 144.896 1.00 30.00 720 ASN B N 1
ATOM 963 C CA . ASN A 1 735 ? 155.208 154.946 144.672 1.00 30.00 720 ASN B CA 1
ATOM 964 C C . ASN A 1 735 ? 155.457 155.793 145.907 1.00 30.00 720 ASN B C 1
ATOM 965 O O . ASN A 1 735 ? 155.637 155.259 147.007 1.00 30.00 720 ASN B O 1
ATOM 976 N N . PRO A 1 736 ? 155.469 157.112 145.761 1.00 30.00 721 PRO B N 1
ATOM 977 C CA . PRO A 1 736 ? 155.653 157.980 146.916 1.00 30.00 721 PRO B CA 1
ATOM 978 C C . PRO A 1 736 ? 154.440 157.938 147.827 1.00 30.00 721 PRO B C 1
ATOM 979 O O . PRO A 1 736 ? 153.496 157.171 147.585 1.00 30.00 721 PRO B O 1
ATOM 990 N N . PRO A 1 737 ? 154.431 158.739 148.896 1.00 30.00 722 PRO B N 1
ATOM 991 C CA . PRO A 1 737 ? 153.342 158.639 149.874 1.00 30.00 722 PRO B CA 1
ATOM 992 C C . PRO A 1 737 ? 152.062 159.338 149.460 1.00 30.00 722 PRO B C 1
ATOM 993 O O . PRO A 1 737 ? 150.993 158.981 149.974 1.00 30.00 722 PRO B O 1
ATOM 1004 N N . ASP A 1 738 ? 152.138 160.335 148.577 1.00 30.00 723 ASP B N 1
ATOM 1005 C CA . ASP A 1 738 ? 150.945 161.070 148.163 1.00 30.00 723 ASP B CA 1
ATOM 1006 C C . ASP A 1 738 ? 149.810 160.120 147.810 1.00 30.00 723 ASP B C 1
ATOM 1007 O O . ASP A 1 738 ? 148.688 160.255 148.309 1.00 30.00 723 ASP B O 1
ATOM 1016 N N . ARG A 1 739 ? 150.091 159.151 146.942 1.00 30.00 724 ARG B N 1
ATOM 1017 C CA . ARG A 1 739 ? 149.038 158.304 146.402 1.00 30.00 724 ARG B CA 1
ATOM 1018 C C . ARG A 1 739 ? 148.673 157.171 147.355 1.00 30.00 724 ARG B C 1
ATOM 1019 O O . ARG A 1 739 ? 147.489 156.872 147.541 1.00 30.00 724 ARG B O 1
ATOM 1040 N N . GLN A 1 740 ? 149.663 156.526 147.964 1.00 30.00 725 GLN B N 1
ATOM 1041 C CA . GLN A 1 740 ? 149.378 155.477 148.934 1.00 30.00 725 GLN B CA 1
ATOM 1042 C C . GLN A 1 740 ? 149.132 156.118 150.296 1.00 30.00 725 GLN B C 1
ATOM 1043 O O . GLN A 1 740 ? 149.053 157.342 150.428 1.00 30.00 725 GLN B O 1
ATOM 1057 N N . GLY A 1 741 ? 149.001 155.294 151.329 1.00 30.00 726 GLY B N 1
ATOM 1058 C CA . GLY A 1 741 ? 148.823 155.810 152.672 1.00 30.00 726 GLY B CA 1
ATOM 1059 C C . GLY A 1 741 ? 147.408 155.719 153.202 1.00 30.00 726 GLY B C 1
ATOM 1060 O O . GLY A 1 741 ? 146.913 156.658 153.832 1.00 30.00 726 GLY B O 1
ATOM 1064 N N . GLN A 1 742 ? 146.745 154.590 152.957 1.00 30.00 727 GLN B N 1
ATOM 1065 C CA . GLN A 1 742 ? 145.490 154.278 153.620 1.00 30.00 727 GLN B CA 1
ATOM 1066 C C . GLN A 1 742 ? 145.629 153.158 154.640 1.00 30.00 727 GLN B C 1
ATOM 1067 O O . GLN A 1 742 ? 144.678 152.900 155.386 1.00 30.00 727 GLN B O 1
ATOM 1081 N N . TRP A 1 743 ? 146.781 152.495 154.695 1.00 30.00 728 TRP B N 1
ATOM 1082 C CA . TRP A 1 743 ? 147.091 151.534 155.746 1.00 30.00 728 TRP B CA 1
ATOM 1083 C C . TRP A 1 743 ? 147.529 152.224 157.037 1.00 30.00 728 TRP B C 1
ATOM 1084 O O . TRP A 1 743 ? 147.067 151.836 158.118 1.00 30.00 728 TRP B O 1
ATOM 1105 N N . PRO A 1 744 ? 148.401 153.241 156.988 1.00 30.00 729 PRO B N 1
ATOM 1106 C CA . PRO A 1 744 ? 148.989 153.726 158.249 1.00 30.00 729 PRO B CA 1
ATOM 1107 C C . PRO A 1 744 ? 147.953 154.197 159.245 1.00 30.00 729 PRO B C 1
ATOM 1108 O O . PRO A 1 744 ? 147.964 153.766 160.405 1.00 30.00 729 PRO B O 1
ATOM 1119 N N . THR A 1 745 ? 147.068 155.101 158.826 1.00 30.00 730 THR B N 1
ATOM 1120 C CA . THR A 1 745 ? 145.974 155.517 159.691 1.00 30.00 730 THR B CA 1
ATOM 1121 C C . THR A 1 745 ? 145.255 154.309 160.268 1.00 30.00 730 THR B C 1
ATOM 1122 O O . THR A 1 745 ? 144.885 154.298 161.445 1.00 30.00 730 THR B O 1
ATOM 1133 N N . LEU A 1 746 ? 145.091 153.263 159.461 1.00 30.00 731 LEU B N 1
ATOM 1134 C CA . LEU A 1 746 ? 144.341 152.092 159.898 1.00 30.00 731 LEU B CA 1
ATOM 1135 C C . LEU A 1 746 ? 145.113 151.309 160.952 1.00 30.00 731 LEU B C 1
ATOM 1136 O O . LEU A 1 746 ? 144.561 150.933 161.995 1.00 30.00 731 LEU B O 1
ATOM 1152 N N . TYR A 1 747 ? 146.397 151.058 160.697 1.00 30.00 732 TYR B N 1
ATOM 1153 C CA . TYR A 1 747 ? 147.229 150.349 161.663 1.00 30.00 732 TYR B CA 1
ATOM 1154 C C . TYR A 1 747 ? 147.289 151.102 162.989 1.00 30.00 732 TYR B C 1
ATOM 1155 O O . TYR A 1 747 ? 147.181 150.499 164.066 1.00 30.00 732 TYR B O 1
ATOM 1173 N N . VAL A 1 748 ? 147.429 152.426 162.931 1.00 30.00 733 VAL B N 1
ATOM 1174 C CA . VAL A 1 748 ? 147.532 153.207 164.158 1.00 30.00 733 VAL B CA 1
ATOM 1175 C C . VAL A 1 748 ? 146.196 153.248 164.887 1.00 30.00 733 VAL B C 1
ATOM 1176 O O . VAL A 1 748 ? 146.151 153.218 166.121 1.00 30.00 733 VAL B O 1
ATOM 1189 N N . LYS A 1 749 ? 145.089 153.339 164.149 1.00 30.00 734 LYS B N 1
ATOM 1190 C CA . LYS A 1 749 ? 143.783 153.312 164.793 1.00 30.00 734 LYS B CA 1
ATOM 1191 C C . LYS A 1 749 ? 143.544 151.970 165.464 1.00 30.00 734 LYS B C 1
ATOM 1192 O O . LYS A 1 749 ? 142.889 151.896 166.510 1.00 30.00 734 LYS B O 1
ATOM 1211 N N . MET A 1 750 ? 144.065 150.895 164.875 1.00 30.00 735 MET B N 1
ATOM 1212 C CA . MET A 1 750 ? 144.017 149.602 165.547 1.00 30.00 735 MET B CA 1
ATOM 1213 C C . MET A 1 750 ? 144.809 149.648 166.844 1.00 30.00 735 MET B C 1
ATOM 1214 O O . MET A 1 750 ? 144.300 149.290 167.912 1.00 30.00 735 MET B O 1
ATOM 1228 N N . LEU A 1 751 ? 146.065 150.087 166.766 1.00 30.00 736 LEU B N 1
ATOM 1229 C CA . LEU A 1 751 ? 146.915 150.119 167.952 1.00 30.00 736 LEU B CA 1
ATOM 1230 C C . LEU A 1 751 ? 146.254 150.917 169.071 1.00 30.00 736 LEU B C 1
ATOM 1231 O O . LEU A 1 751 ? 146.037 150.405 170.175 1.00 30.00 736 LEU B O 1
ATOM 1247 N N . CYS A 1 752 ? 145.920 152.179 168.798 1.00 30.00 737 CYS B N 1
ATOM 1248 C CA . CYS A 1 752 ? 145.258 153.008 169.797 1.00 30.00 737 CYS B CA 1
ATOM 1249 C C . CYS A 1 752 ? 143.956 152.390 170.281 1.00 30.00 737 CYS B C 1
ATOM 1250 O O . CYS A 1 752 ? 143.482 152.742 171.367 1.00 30.00 737 CYS B O 1
ATOM 1258 N N . GLY A 1 753 ? 143.365 151.482 169.503 1.00 30.00 738 GLY B N 1
ATOM 1259 C CA . GLY A 1 753 ? 142.170 150.793 169.952 1.00 30.00 738 GLY B CA 1
ATOM 1260 C C . GLY A 1 753 ? 142.369 150.024 171.239 1.00 30.00 738 GLY B C 1
ATOM 1261 O O . GLY A 1 753 ? 141.396 149.766 171.955 1.00 30.00 738 GLY B O 1
ATOM 1265 N N . HIS A 1 754 ? 143.608 149.651 171.548 1.00 30.00 739 HIS B N 1
ATOM 1266 C CA . HIS A 1 754 ? 143.932 149.011 172.810 1.00 30.00 739 HIS B CA 1
ATOM 1267 C C . HIS A 1 754 ? 144.484 150.051 173.781 1.00 30.00 739 HIS B C 1
ATOM 1268 O O . HIS A 1 754 ? 144.689 151.216 173.433 1.00 30.00 739 HIS B O 1
ATOM 1282 N N . GLN A 1 755 ? 144.728 149.631 175.012 1.00 30.00 740 GLN B N 1
ATOM 1283 C CA . GLN A 1 755 ? 145.132 150.559 176.062 1.00 30.00 740 GLN B CA 1
ATOM 1284 C C . GLN A 1 755 ? 146.429 150.170 176.754 1.00 30.00 740 GLN B C 1
ATOM 1285 O O . GLN A 1 755 ? 147.227 151.052 177.080 1.00 30.00 740 GLN B O 1
ATOM 1299 N N . TRP A 1 756 ? 146.664 148.882 176.984 1.00 30.00 741 TRP B N 1
ATOM 1300 C CA . TRP A 1 756 ? 147.844 148.444 177.717 1.00 30.00 741 TRP B CA 1
ATOM 1301 C C . TRP A 1 756 ? 149.072 148.313 176.830 1.00 30.00 741 TRP B C 1
ATOM 1302 O O . TRP A 1 756 ? 150.132 147.908 177.319 1.00 30.00 741 TRP B O 1
ATOM 1323 N N . ALA A 1 757 ? 148.962 148.658 175.551 1.00 30.00 742 ALA B N 1
ATOM 1324 C CA . ALA A 1 757 ? 150.087 148.658 174.627 1.00 30.00 742 ALA B CA 1
ATOM 1325 C C . ALA A 1 757 ? 150.406 150.039 174.090 1.00 30.00 742 ALA B C 1
ATOM 1326 O O . ALA A 1 757 ? 151.577 150.419 174.032 1.00 30.00 742 ALA B O 1
ATOM 1333 N N . PHE A 1 758 ? 149.384 150.800 173.697 1.00 30.00 743 PHE B N 1
ATOM 1334 C CA . PHE A 1 758 ? 149.611 152.163 173.239 1.00 30.00 743 PHE B CA 1
ATOM 1335 C C . PHE A 1 758 ? 150.286 153.009 174.307 1.00 30.00 743 PHE B C 1
ATOM 1336 O O . PHE A 1 758 ? 150.889 154.035 173.980 1.00 30.00 743 PHE B O 1
ATOM 1353 N N . ALA A 1 759 ? 150.215 152.597 175.568 1.00 30.00 744 ALA B N 1
ATOM 1354 C CA . ALA A 1 759 ? 150.887 153.299 176.650 1.00 30.00 744 ALA B CA 1
ATOM 1355 C C . ALA A 1 759 ? 152.292 152.775 176.901 1.00 30.00 744 ALA B C 1
ATOM 1356 O O . ALA A 1 759 ? 152.990 153.304 177.772 1.00 30.00 744 ALA B O 1
ATOM 1363 N N . ALA A 1 760 ? 152.718 151.751 176.165 1.00 30.00 745 ALA B N 1
ATOM 1364 C CA . ALA A 1 760 ? 154.093 151.278 176.217 1.00 30.00 745 ALA B CA 1
ATOM 1365 C C . ALA A 1 760 ? 154.957 151.883 175.126 1.00 30.00 745 ALA B C 1
ATOM 1366 O O . ALA A 1 760 ? 156.144 152.136 175.355 1.00 30.00 745 ALA B O 1
ATOM 1373 N N . VAL A 1 761 ? 154.380 152.120 173.949 1.00 30.00 746 VAL B N 1
ATOM 1374 C CA . VAL A 1 761 ? 155.139 152.694 172.845 1.00 30.00 746 VAL B CA 1
ATOM 1375 C C . VAL A 1 761 ? 155.678 154.065 173.224 1.00 30.00 746 VAL B C 1
ATOM 1376 O O . VAL A 1 761 ? 156.788 154.440 172.835 1.00 30.00 746 VAL B O 1
ATOM 1389 N N . LEU A 1 762 ? 154.899 154.838 173.977 1.00 30.00 747 LEU B N 1
ATOM 1390 C CA . LEU A 1 762 ? 155.336 156.171 174.377 1.00 30.00 747 LEU B CA 1
ATOM 1391 C C . LEU A 1 762 ? 156.610 156.097 175.209 1.00 30.00 747 LEU B C 1
ATOM 1392 O O . LEU A 1 762 ? 157.627 156.721 174.882 1.00 30.00 747 LEU B O 1
ATOM 1408 N N . ARG A 1 763 ? 156.566 155.334 176.301 1.00 30.00 748 ARG B N 1
ATOM 1409 C CA . ARG A 1 763 ? 157.730 155.232 177.174 1.0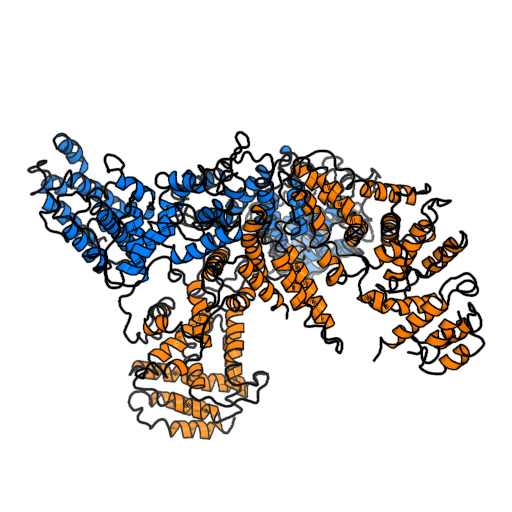0 30.00 748 ARG B CA 1
ATOM 1410 C C . ARG A 1 763 ? 158.884 154.549 176.457 1.00 30.00 748 ARG B C 1
ATOM 1411 O O . ARG A 1 763 ? 160.055 154.878 176.686 1.00 30.00 748 ARG B O 1
ATOM 1432 N N . ARG A 1 764 ? 158.575 153.593 175.581 1.00 30.00 749 ARG B N 1
ATOM 1433 C CA . ARG A 1 764 ? 159.633 152.925 174.837 1.00 30.00 749 ARG B CA 1
ATOM 1434 C C . ARG A 1 764 ? 160.355 153.907 173.928 1.00 30.00 749 ARG B C 1
ATOM 1435 O O . ARG A 1 764 ? 161.586 153.899 173.852 1.00 30.00 749 ARG B O 1
ATOM 1456 N N . MET A 1 765 ? 159.611 154.778 173.246 1.00 30.00 750 MET B N 1
ATOM 1457 C CA . MET A 1 765 ? 160.251 155.769 172.390 1.00 30.00 750 MET B CA 1
ATOM 1458 C C . MET A 1 765 ? 161.005 156.797 173.220 1.00 30.00 750 MET B C 1
ATOM 1459 O O . MET A 1 765 ? 162.056 157.294 172.801 1.00 30.00 750 MET B O 1
ATOM 1473 N N . LEU A 1 766 ? 160.488 157.127 174.402 1.00 30.00 751 LEU B N 1
ATOM 1474 C CA . LEU A 1 766 ? 161.250 157.953 175.329 1.00 30.00 751 LEU B CA 1
ATOM 1475 C C . LEU A 1 766 ? 162.626 157.349 175.584 1.00 30.00 751 LEU B C 1
ATOM 1476 O O . LEU A 1 766 ? 163.659 157.974 175.315 1.00 30.00 751 LEU B O 1
ATOM 1492 N N . GLN A 1 767 ? 162.651 156.123 176.109 1.00 30.00 752 GLN B N 1
ATOM 1493 C CA . GLN A 1 767 ? 163.924 155.476 176.411 1.00 30.00 752 GLN B CA 1
ATOM 1494 C C . GLN A 1 767 ? 164.780 155.334 175.160 1.00 30.00 752 GLN B C 1
ATOM 1495 O O . GLN A 1 767 ? 166.012 155.400 175.230 1.00 30.00 752 GLN B O 1
ATOM 1509 N N . LEU A 1 768 ? 164.146 155.149 174.004 1.00 30.00 753 LEU B N 1
ATOM 1510 C CA . LEU A 1 768 ? 164.856 154.895 172.762 1.00 30.00 753 LEU B CA 1
ATOM 1511 C C . LEU A 1 768 ? 165.386 156.162 172.112 1.00 30.00 753 LEU B C 1
ATOM 1512 O O . LEU A 1 768 ? 166.192 156.070 171.181 1.00 30.00 753 LEU B O 1
ATOM 1528 N N . LEU A 1 769 ? 164.951 157.330 172.573 1.00 30.00 754 LEU B N 1
ATOM 1529 C CA . LEU A 1 769 ? 165.503 158.595 172.116 1.00 30.00 754 LEU B CA 1
ATOM 1530 C C . LEU A 1 769 ? 166.250 159.333 173.216 1.00 30.00 754 LEU B C 1
ATOM 1531 O O . LEU A 1 769 ? 166.760 160.431 172.971 1.00 30.00 754 LEU B O 1
ATOM 1547 N N . ARG A 1 770 ? 166.322 158.768 174.420 1.00 30.00 755 ARG B N 1
ATOM 1548 C CA . ARG A 1 770 ? 167.130 159.333 175.495 1.00 30.00 755 ARG B CA 1
ATOM 1549 C C . ARG A 1 770 ? 168.499 158.668 175.590 1.00 30.00 755 ARG B C 1
ATOM 1550 O O . ARG A 1 770 ? 169.529 159.345 175.540 1.00 30.00 755 ARG B O 1
ATOM 1571 N N . PHE A 1 771 ? 168.527 157.342 175.721 1.00 30.00 756 PHE B N 1
ATOM 1572 C CA . PHE A 1 771 ? 169.763 156.626 176.016 1.00 30.00 756 PHE B CA 1
ATOM 1573 C C . PHE A 1 771 ? 170.542 156.281 174.749 1.00 30.00 756 PHE B C 1
ATOM 1574 O O . PHE A 1 771 ? 171.692 156.699 174.588 1.00 30.00 756 PHE B O 1
ATOM 1591 N N . GLN A 1 772 ? 169.929 155.519 173.847 1.00 30.00 757 GLN B N 1
ATOM 1592 C CA . GLN A 1 772 ? 170.583 155.094 172.616 1.00 30.00 757 GLN B CA 1
ATOM 1593 C C . GLN A 1 772 ? 170.538 156.156 171.529 1.00 30.00 757 GLN B C 1
ATOM 1594 O O . GLN A 1 772 ? 171.161 155.973 170.477 1.00 30.00 757 GLN B O 1
ATOM 1608 N N . ALA A 1 773 ? 169.824 157.255 171.766 1.00 30.00 758 ALA B N 1
ATOM 1609 C CA . ALA A 1 773 ? 169.696 158.296 170.750 1.00 30.00 758 ALA B CA 1
ATOM 1610 C C . ALA A 1 773 ? 171.025 158.667 170.113 1.00 30.00 758 ALA B C 1
ATOM 1611 O O . ALA A 1 773 ? 171.089 158.753 168.875 1.00 30.00 758 ALA B O 1
ATOM 1618 N N . PRO A 1 774 ? 172.102 158.899 170.864 1.00 30.00 759 PRO B N 1
ATOM 1619 C CA . PRO A 1 774 ? 173.353 159.342 170.234 1.00 30.00 759 PRO B CA 1
ATOM 1620 C C . PRO A 1 774 ? 173.800 158.454 169.083 1.00 30.00 759 PRO B C 1
ATOM 1621 O O . PRO A 1 774 ? 174.474 158.932 168.165 1.00 30.00 759 PRO B O 1
ATOM 1632 N N . PHE A 1 775 ? 173.445 157.167 169.109 1.00 30.00 760 PHE B N 1
ATOM 1633 C CA . PHE A 1 775 ? 173.804 156.273 168.004 1.00 30.00 760 PHE B CA 1
ATOM 1634 C C . PHE A 1 775 ? 172.822 155.101 167.988 1.00 30.00 760 PHE B C 1
ATOM 1635 O O . PHE A 1 775 ? 172.992 154.122 168.718 1.00 30.00 760 PHE B O 1
ATOM 1652 N N . LEU A 1 776 ? 171.788 155.216 167.157 1.00 30.00 761 LEU B N 1
ATOM 1653 C CA . LEU A 1 776 ? 170.908 154.086 166.885 1.00 30.00 761 LEU B CA 1
ATOM 1654 C C . LEU A 1 776 ? 170.870 153.710 165.412 1.00 30.00 761 LEU B C 1
ATOM 1655 O O . LEU A 1 776 ? 171.127 152.549 165.071 1.00 30.00 761 LEU B O 1
ATOM 1671 N N . LYS A 1 777 ? 170.568 154.655 164.525 1.00 30.00 762 LYS B N 1
ATOM 1672 C CA . LYS A 1 777 ? 170.482 154.403 163.090 1.00 30.00 762 LYS B CA 1
ATOM 1673 C C . LYS A 1 777 ? 170.103 155.728 162.435 1.00 30.00 762 LYS B C 1
ATOM 1674 O O . LYS A 1 777 ? 169.835 156.720 163.119 1.00 30.00 762 LYS B O 1
ATOM 1693 N N . ASP A 1 778 ? 170.087 155.738 161.102 1.00 30.00 763 ASP B N 1
ATOM 1694 C CA . ASP A 1 778 ? 169.650 156.895 160.333 1.00 30.00 763 ASP B CA 1
ATOM 1695 C C . ASP A 1 778 ? 168.354 156.652 159.573 1.00 30.00 763 ASP B C 1
ATOM 1696 O O . ASP A 1 778 ? 167.881 157.557 158.879 1.00 30.00 763 ASP B O 1
ATOM 1705 N N . SER A 1 779 ? 167.775 155.457 159.674 1.00 30.00 764 SER B N 1
ATOM 1706 C CA . SER A 1 779 ? 166.477 155.169 159.085 1.00 30.00 764 SER B CA 1
ATOM 1707 C C . SER A 1 779 ? 165.486 154.624 160.101 1.00 30.00 764 SER B C 1
ATOM 1708 O O . SER A 1 779 ? 164.325 154.397 159.748 1.00 30.00 764 SER B O 1
ATOM 1716 N N . HIS A 1 780 ? 165.911 154.392 161.338 1.00 30.00 765 HIS B N 1
ATOM 1717 C CA . HIS A 1 780 ? 165.004 154.122 162.442 1.00 30.00 765 HIS B CA 1
ATOM 1718 C C . HIS A 1 780 ? 164.461 155.401 163.047 1.00 30.00 765 HIS B C 1
ATOM 1719 O O . HIS A 1 780 ? 163.825 155.358 164.104 1.00 30.00 765 HIS B O 1
ATOM 1733 N N . ILE A 1 781 ? 164.719 156.533 162.399 1.00 30.00 766 ILE B N 1
ATOM 1734 C CA . ILE A 1 781 ? 164.220 157.834 162.819 1.00 30.00 766 ILE B CA 1
ATOM 1735 C C . ILE A 1 781 ? 162.947 158.143 162.046 1.00 30.00 766 ILE B C 1
ATOM 1736 O O . ILE A 1 781 ? 161.884 158.368 162.637 1.00 30.00 766 ILE B O 1
ATOM 1752 N N . VAL A 1 782 ? 163.051 158.159 160.720 1.00 30.00 767 VAL B N 1
ATOM 1753 C CA . VAL A 1 782 ? 161.917 158.439 159.849 1.00 30.00 767 VAL B CA 1
ATOM 1754 C C . VAL A 1 782 ? 160.757 157.518 160.199 1.00 30.00 767 VAL B C 1
ATOM 1755 O O . VAL A 1 782 ? 159.592 157.850 159.957 1.00 30.00 767 VAL B O 1
ATOM 1768 N N . GLY A 1 783 ? 161.066 156.356 160.760 1.00 30.00 768 GLY B N 1
ATOM 1769 C CA . GLY A 1 783 ? 160.053 155.465 161.271 1.00 30.00 768 GLY B CA 1
ATOM 1770 C C . GLY A 1 783 ? 159.536 155.835 162.638 1.00 30.00 768 GLY B C 1
ATOM 1771 O O . GLY A 1 783 ? 158.848 155.035 163.274 1.00 30.00 768 GLY B O 1
ATOM 1775 N N . LEU A 1 784 ? 159.854 157.035 163.107 1.00 30.00 769 LEU B N 1
ATOM 1776 C CA . LEU A 1 784 ? 159.340 157.581 164.355 1.00 30.00 769 LEU B CA 1
ATOM 1777 C C . LEU A 1 784 ? 158.588 158.883 164.155 1.00 30.00 769 LEU B C 1
ATOM 1778 O O . LEU A 1 784 ? 157.566 159.112 164.805 1.00 30.00 769 LEU B O 1
ATOM 1794 N N . ALA A 1 785 ? 159.073 159.754 163.272 1.00 30.00 770 ALA B N 1
ATOM 1795 C CA . ALA A 1 785 ? 158.280 160.909 162.878 1.00 30.00 770 ALA B CA 1
ATOM 1796 C C . ALA A 1 785 ? 156.904 160.480 162.386 1.00 30.00 770 ALA B C 1
ATOM 1797 O O . ALA A 1 785 ? 155.880 160.852 162.971 1.00 30.00 770 ALA B O 1
ATOM 1804 N N . ALA A 1 786 ? 156.865 159.669 161.331 1.00 30.00 771 ALA B N 1
ATOM 1805 C CA . ALA A 1 786 ? 155.617 159.189 160.758 1.00 30.00 771 ALA B CA 1
ATOM 1806 C C . ALA A 1 786 ? 154.722 158.488 161.766 1.00 30.00 771 ALA B C 1
ATOM 1807 O O . ALA A 1 786 ? 153.536 158.295 161.484 1.00 30.00 771 ALA B O 1
ATOM 1814 N N . PHE A 1 787 ? 155.254 158.094 162.917 1.00 30.00 772 PHE B N 1
ATOM 1815 C CA . PHE A 1 787 ? 154.435 157.578 164.000 1.00 30.00 772 PHE B CA 1
ATOM 1816 C C . PHE A 1 787 ? 154.005 158.678 164.951 1.00 30.00 772 PHE B C 1
ATOM 1817 O O . PHE A 1 787 ? 153.004 158.520 165.656 1.00 30.00 772 PHE B O 1
ATOM 1834 N N . SER A 1 788 ? 154.754 159.778 164.984 1.00 30.00 773 SER B N 1
ATOM 1835 C CA . SER A 1 788 ? 154.317 160.963 165.711 1.00 30.00 773 SER B CA 1
ATOM 1836 C C . SER A 1 788 ? 153.129 161.611 165.018 1.00 30.00 773 SER B C 1
ATOM 1837 O O . SER A 1 788 ? 152.061 161.779 165.616 1.00 30.00 773 SER B O 1
ATOM 1845 N N . ILE A 1 789 ? 153.301 161.977 163.748 1.00 30.00 774 ILE B N 1
ATOM 1846 C CA . ILE A 1 789 ? 152.237 162.652 163.009 1.00 30.00 774 ILE B CA 1
ATOM 1847 C C . ILE A 1 789 ? 150.954 161.835 163.063 1.00 30.00 774 ILE B C 1
ATOM 1848 O O . ILE A 1 789 ? 149.924 162.294 163.568 1.00 30.00 774 ILE B O 1
ATOM 1864 N N . HIS A 1 790 ? 150.997 160.608 162.544 1.00 30.00 775 HIS B N 1
ATOM 1865 C CA . HIS A 1 790 ? 149.810 159.765 162.543 1.00 30.00 775 HIS B CA 1
ATOM 1866 C C . HIS A 1 790 ? 149.226 159.588 163.936 1.00 30.00 775 HIS B C 1
ATOM 1867 O O . HIS A 1 790 ? 148.072 159.168 164.062 1.00 30.00 775 HIS B O 1
ATOM 1881 N N . LEU A 1 791 ? 149.990 159.896 164.980 1.00 30.00 776 LEU B N 1
ATOM 1882 C CA . LEU A 1 791 ? 149.449 159.941 166.329 1.00 30.00 776 LEU B CA 1
ATOM 1883 C C . LEU A 1 791 ? 148.777 161.270 166.636 1.00 30.00 776 LEU B C 1
ATOM 1884 O O . LEU A 1 791 ? 148.311 161.467 167.763 1.00 30.00 776 LEU B O 1
ATOM 1900 N N . HIS A 1 792 ? 148.718 162.178 165.664 1.00 30.00 777 HIS B N 1
ATOM 1901 C CA . HIS A 1 792 ? 148.081 163.478 165.823 1.00 30.00 777 HIS B CA 1
ATOM 1902 C C . HIS A 1 792 ? 146.725 163.549 165.142 1.00 30.00 777 HIS B C 1
ATOM 1903 O O . HIS A 1 792 ? 145.763 164.041 165.737 1.00 30.00 777 HIS B O 1
ATOM 1917 N N . GLU A 1 793 ? 146.626 163.055 163.912 1.00 30.00 778 GLU B N 1
ATOM 1918 C CA . GLU A 1 793 ? 145.386 163.106 163.153 1.00 30.00 778 GLU B CA 1
ATOM 1919 C C . GLU A 1 793 ? 144.287 162.240 163.744 1.00 30.00 778 GLU B C 1
ATOM 1920 O O . GLU A 1 793 ? 143.155 162.289 163.253 1.00 30.00 778 GLU B O 1
ATOM 1932 N N . CYS A 1 794 ? 144.584 161.452 164.772 1.00 30.00 779 CYS B N 1
ATOM 1933 C CA . CYS A 1 794 ? 143.584 160.619 165.415 1.00 30.00 779 CYS B CA 1
ATOM 1934 C C . CYS A 1 794 ? 143.194 161.110 166.802 1.00 30.00 779 CYS B C 1
ATOM 1935 O O . CYS A 1 794 ? 142.230 160.587 167.372 1.00 30.00 779 CYS B O 1
ATOM 1943 N N . GLN A 1 795 ? 143.904 162.098 167.347 1.00 30.00 780 GLN B N 1
ATOM 1944 C CA . GLN A 1 795 ? 143.624 162.714 168.643 1.00 30.00 780 GLN B CA 1
ATOM 1945 C C . GLN A 1 795 ? 143.077 161.683 169.639 1.00 30.00 780 GLN B C 1
ATOM 1946 O O . GLN A 1 795 ? 141.928 161.791 170.077 1.00 30.00 780 GLN B O 1
ATOM 1960 N N . PRO A 1 796 ? 143.867 160.681 169.999 1.00 30.00 781 PRO B N 1
ATOM 1961 C CA . PRO A 1 796 ? 143.380 159.660 170.935 1.00 30.00 781 PRO B CA 1
ATOM 1962 C C . PRO A 1 796 ? 143.270 160.169 172.362 1.00 30.00 781 PRO B C 1
ATOM 1963 O O . PRO A 1 796 ? 143.525 161.347 172.633 1.00 30.00 781 PRO B O 1
ATOM 1974 N N . SER A 1 797 ? 142.896 159.284 173.283 1.00 30.00 782 SER B N 1
ATOM 1975 C CA . SER A 1 797 ? 142.689 159.630 174.681 1.00 30.00 782 SER B CA 1
ATOM 1976 C C . SER A 1 797 ? 143.666 158.848 175.544 1.00 30.00 782 SER B C 1
ATOM 1977 O O . SER A 1 797 ? 143.765 157.622 175.422 1.00 30.00 782 SER B O 1
ATOM 1985 N N . LEU A 1 798 ? 144.384 159.559 176.417 1.00 30.00 783 LEU B N 1
ATOM 1986 C CA . LEU A 1 798 ? 145.332 158.932 177.329 1.00 30.00 783 LEU B CA 1
ATOM 1987 C C . LEU A 1 798 ? 145.264 159.565 178.714 1.00 30.00 783 LEU B C 1
ATOM 1988 O O . LEU A 1 798 ? 146.276 159.633 179.420 1.00 30.00 783 LEU B O 1
ATOM 2004 N N . GLN A 1 799 ? 144.074 160.016 179.119 1.00 30.00 784 GLN B N 1
ATOM 2005 C CA . GLN A 1 799 ? 143.924 160.739 180.379 1.00 30.00 784 GLN B CA 1
ATOM 2006 C C . GLN A 1 799 ? 144.634 160.048 181.537 1.00 30.00 784 GLN B C 1
ATOM 2007 O O . GLN A 1 799 ? 145.076 160.717 182.478 1.00 30.00 784 GLN B O 1
ATOM 2021 N N . PHE A 1 800 ? 144.755 158.724 181.493 1.00 30.00 785 PHE B N 1
ATOM 2022 C CA . PHE A 1 800 ? 145.396 157.964 182.559 1.00 30.00 785 PHE B CA 1
ATOM 2023 C C . PHE A 1 800 ? 146.795 157.556 182.116 1.00 30.00 785 PHE B C 1
ATOM 2024 O O . PHE A 1 800 ? 146.955 156.851 181.115 1.00 30.00 785 PHE B O 1
ATOM 2041 N N . LEU A 1 801 ? 147.802 158.007 182.860 1.00 30.00 786 LEU B N 1
ATOM 2042 C CA . LEU A 1 801 ? 149.189 157.654 182.590 1.00 30.00 786 LEU B CA 1
ATOM 2043 C C . LEU A 1 801 ? 150.027 158.102 183.777 1.00 30.00 786 LEU B C 1
ATOM 2044 O O . LEU A 1 801 ? 149.586 158.911 184.598 1.00 30.00 786 LEU B O 1
ATOM 2060 N N . ILE A 1 802 ? 151.243 157.557 183.859 1.00 30.00 787 ILE B N 1
ATOM 2061 C CA . ILE A 1 802 ? 152.104 157.826 185.009 1.00 30.00 787 ILE B CA 1
ATOM 2062 C C . ILE A 1 802 ? 152.280 159.328 185.212 1.00 30.00 787 ILE B C 1
ATOM 2063 O O . ILE A 1 802 ? 151.9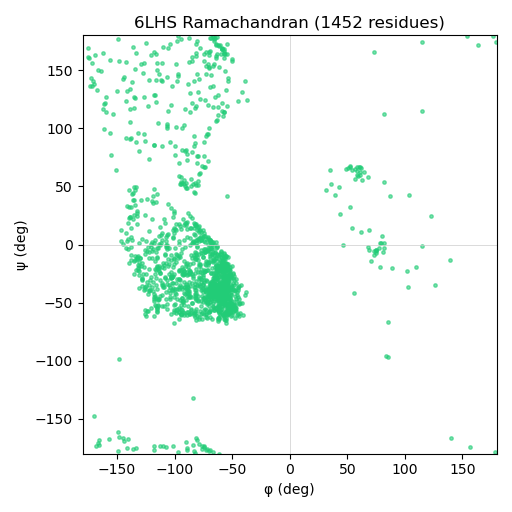80 159.864 186.285 1.00 30.00 787 ILE B O 1
ATOM 2079 N N . THR A 1 803 ? 152.763 160.029 184.186 1.00 30.00 788 THR B N 1
ATOM 2080 C CA . THR A 1 803 ? 153.056 161.455 184.294 1.00 30.00 788 THR B CA 1
ATOM 2081 C C . THR A 1 803 ? 152.168 162.289 183.382 1.00 30.00 788 THR B C 1
ATOM 2082 O O . THR A 1 803 ? 151.489 163.203 183.861 1.00 30.00 788 THR B O 1
ATOM 2093 N N . GLY A 1 804 ? 152.150 162.007 182.082 1.00 30.00 789 GLY B N 1
ATOM 2094 C CA . GLY A 1 804 ? 151.310 162.758 181.174 1.00 30.00 789 GLY B CA 1
ATOM 2095 C C . GLY A 1 804 ? 149.843 162.575 181.492 1.00 30.00 789 GLY B C 1
ATOM 2096 O O . GLY A 1 804 ? 149.271 161.511 181.239 1.00 30.00 789 GLY B O 1
ATOM 2100 N N . VAL A 1 805 ? 149.221 163.612 182.047 1.00 30.00 790 VAL B N 1
ATOM 2101 C CA . VAL A 1 805 ? 147.809 163.564 182.405 1.00 30.00 790 VAL B CA 1
ATOM 2102 C C . VAL A 1 805 ? 147.001 164.179 181.274 1.00 30.00 790 VAL B C 1
ATOM 2103 O O . VAL A 1 805 ? 145.846 163.805 181.040 1.00 30.00 790 VAL B O 1
ATOM 2116 N N . GLN A 1 806 ? 147.607 165.126 180.565 1.00 30.00 791 GLN B N 1
ATOM 2117 C CA . GLN A 1 806 ? 146.928 165.843 179.503 1.00 30.00 791 GLN B CA 1
ATOM 2118 C C . GLN A 1 806 ? 147.062 165.091 178.182 1.00 30.00 791 GLN B C 1
ATOM 2119 O O . GLN A 1 806 ? 147.713 164.048 178.084 1.00 30.00 791 GLN B O 1
ATOM 2133 N N . ASN A 1 807 ? 146.430 165.639 177.150 1.00 30.00 792 ASN B N 1
ATOM 2134 C CA . ASN A 1 807 ? 146.597 165.136 175.802 1.00 30.00 792 ASN B CA 1
ATOM 2135 C C . ASN A 1 807 ? 148.065 165.242 175.389 1.00 30.00 792 ASN B C 1
ATOM 2136 O O . ASN A 1 807 ? 148.898 165.823 176.088 1.00 30.00 792 ASN B O 1
ATOM 2147 N N . LEU A 1 808 ? 148.374 164.647 174.239 1.00 30.00 793 LEU B N 1
ATOM 2148 C CA . LEU A 1 808 ? 149.723 164.636 173.690 1.00 30.00 793 LEU B CA 1
ATOM 2149 C C . LEU A 1 808 ? 150.465 165.945 173.912 1.00 30.00 793 LEU B C 1
ATOM 2150 O O . LEU A 1 808 ? 151.656 165.939 174.235 1.00 30.00 793 LEU B O 1
ATOM 2166 N N . GLU A 1 809 ? 149.773 167.073 173.747 1.00 30.00 794 GLU B N 1
ATOM 2167 C CA . GLU A 1 809 ? 150.450 168.363 173.773 1.00 30.00 794 GLU B CA 1
ATOM 2168 C C . GLU A 1 809 ? 151.268 168.570 175.037 1.00 30.00 794 GLU B C 1
ATOM 2169 O O . GLU A 1 809 ? 152.175 169.408 175.044 1.00 30.00 794 GLU B O 1
ATOM 2181 N N . HIS A 1 810 ? 150.972 167.832 176.105 1.00 30.00 795 HIS B N 1
ATOM 2182 C CA . HIS A 1 810 ? 151.791 167.844 177.307 1.00 30.00 795 HIS B CA 1
ATOM 2183 C C . HIS A 1 810 ? 152.785 166.693 177.326 1.00 30.00 795 HIS B C 1
ATOM 2184 O O . HIS A 1 810 ? 153.316 166.353 178.388 1.00 30.00 795 HIS B O 1
ATOM 2198 N N . TYR A 1 811 ? 153.041 166.088 176.174 1.00 30.00 796 TYR B N 1
ATOM 2199 C CA . TYR A 1 811 ? 154.020 165.021 176.030 1.00 30.00 796 TYR B CA 1
ATOM 2200 C C . TYR A 1 811 ? 155.099 165.348 175.014 1.00 30.00 796 TYR B C 1
ATOM 2201 O O . TYR A 1 811 ? 156.269 165.043 175.249 1.00 30.00 796 TYR B O 1
ATOM 2219 N N . TRP A 1 812 ? 154.740 165.968 173.888 1.00 30.00 797 TRP B N 1
ATOM 2220 C CA . TRP A 1 812 ? 155.753 166.362 172.916 1.00 30.00 797 TRP B CA 1
ATOM 2221 C C . TRP A 1 812 ? 156.774 167.299 173.540 1.00 30.00 797 TRP B C 1
ATOM 2222 O O . TRP A 1 812 ? 157.969 167.219 173.237 1.00 30.00 797 TRP B O 1
ATOM 2243 N N . GLU A 1 813 ? 156.321 168.197 174.414 1.00 30.00 798 GLU B N 1
ATOM 2244 C CA . GLU A 1 813 ? 157.228 169.194 174.969 1.00 30.00 798 GLU B CA 1
ATOM 2245 C C . GLU A 1 813 ? 158.247 168.549 175.896 1.00 30.00 798 GLU B C 1
ATOM 2246 O O . GLU A 1 813 ? 159.435 168.870 175.833 1.00 30.00 798 GLU B O 1
ATOM 2258 N N . ASN A 1 814 ? 157.805 167.630 176.754 1.00 30.00 799 ASN B N 1
ATOM 2259 C CA . ASN A 1 814 ? 158.727 166.904 177.620 1.00 30.00 799 ASN B CA 1
ATOM 2260 C C . ASN A 1 814 ? 159.829 166.236 176.806 1.00 30.00 799 ASN B C 1
ATOM 2261 O O . ASN A 1 814 ? 161.024 166.465 177.028 1.00 30.00 799 ASN B O 1
ATOM 2272 N N . LEU A 1 815 ? 159.428 165.360 175.885 1.00 30.00 800 LEU B N 1
ATOM 2273 C CA . LEU A 1 815 ? 160.373 164.653 175.032 1.00 30.00 800 LEU B CA 1
ATOM 2274 C C . LEU A 1 815 ? 161.330 165.621 174.348 1.00 30.00 800 LEU B C 1
ATOM 2275 O O . LEU A 1 815 ? 162.554 165.509 174.483 1.00 30.00 800 LEU B O 1
ATOM 2291 N N . LEU A 1 816 ? 160.781 166.571 173.592 1.00 30.00 801 LEU B N 1
ATOM 2292 C CA . LEU A 1 816 ? 161.615 167.470 172.806 1.00 30.00 801 LEU B CA 1
ATOM 2293 C C . LEU A 1 816 ? 162.565 168.265 173.688 1.00 30.00 801 LEU B C 1
ATOM 2294 O O . LEU A 1 816 ? 163.713 168.510 173.306 1.00 30.00 801 LEU B O 1
ATOM 2310 N N . ASN A 1 817 ? 162.115 168.671 174.874 1.00 30.00 802 ASN B N 1
ATOM 2311 C CA . ASN A 1 817 ? 162.953 169.498 175.731 1.00 30.00 802 ASN B CA 1
ATOM 2312 C C . ASN A 1 817 ? 164.092 168.686 176.326 1.00 30.00 802 ASN B C 1
ATOM 2313 O O . ASN A 1 817 ? 165.258 169.091 176.254 1.00 30.00 802 ASN B O 1
ATOM 2324 N N . LEU A 1 818 ? 163.777 167.539 176.932 1.00 30.00 803 LEU B N 1
ATOM 2325 C CA . LEU A 1 818 ? 164.840 166.654 177.395 1.00 30.00 803 LEU B CA 1
ATOM 2326 C C . LEU A 1 818 ? 165.838 166.391 176.282 1.00 30.00 803 LEU B C 1
ATOM 2327 O O . LEU A 1 818 ? 167.057 166.415 176.500 1.00 30.00 803 LEU B O 1
ATOM 2343 N N . LEU A 1 819 ? 165.336 166.168 175.071 1.00 30.00 804 LEU B N 1
ATOM 2344 C CA . LEU A 1 819 ? 166.198 165.750 173.977 1.00 30.00 804 LEU B CA 1
ATOM 2345 C C . LEU A 1 819 ? 167.120 166.883 173.547 1.00 30.00 804 LEU B C 1
ATOM 2346 O O . LEU A 1 819 ? 168.343 166.716 173.507 1.00 30.00 804 LEU B O 1
ATOM 2362 N N . CYS A 1 820 ? 166.557 168.057 173.256 1.00 30.00 805 CYS B N 1
ATOM 2363 C CA . CYS A 1 820 ? 167.368 169.204 172.875 1.00 30.00 805 CYS B CA 1
ATOM 2364 C C . CYS A 1 820 ? 168.235 169.709 174.016 1.00 30.00 805 CYS B C 1
ATOM 2365 O O . CYS A 1 820 ? 169.139 170.515 173.771 1.00 30.00 805 CYS B O 1
ATOM 2373 N N . SER A 1 821 ? 167.980 169.272 175.249 1.00 30.00 806 SER B N 1
ATOM 2374 C CA . SER A 1 821 ? 168.894 169.585 176.337 1.00 30.00 806 SER B CA 1
ATOM 2375 C C . SER A 1 821 ? 170.074 168.627 176.348 1.00 30.00 806 SER B C 1
ATOM 2376 O O . SER A 1 821 ? 171.211 169.041 176.598 1.00 30.00 806 SER B O 1
ATOM 2384 N N . ASP A 1 822 ? 169.826 167.348 176.073 1.00 30.00 807 ASP B N 1
ATOM 2385 C CA . ASP A 1 822 ? 170.904 166.369 176.007 1.00 30.00 807 ASP B CA 1
ATOM 2386 C C . ASP A 1 822 ? 171.522 166.302 174.611 1.00 30.00 807 ASP B C 1
ATOM 2387 O O . ASP A 1 822 ? 172.719 166.553 174.444 1.00 30.00 807 ASP B O 1
ATOM 2396 N N . SER A 1 823 ? 170.717 165.975 173.604 1.00 30.00 808 SER B N 1
ATOM 2397 C CA . SER A 1 823 ? 171.185 165.793 172.236 1.00 30.00 808 SER B CA 1
ATOM 2398 C C . SER A 1 823 ? 170.539 166.822 171.324 1.00 30.00 808 SER B C 1
ATOM 2399 O O . SER A 1 823 ? 169.312 166.956 171.303 1.00 30.00 808 SER B O 1
ATOM 2407 N N . VAL A 1 824 ? 171.361 167.528 170.556 1.00 30.00 809 VAL B N 1
ATOM 2408 C CA . VAL A 1 824 ? 170.874 168.569 169.661 1.00 30.00 809 VAL B CA 1
ATOM 2409 C C . VAL A 1 824 ? 170.698 168.002 168.260 1.00 30.00 809 VAL B C 1
ATOM 2410 O O . VAL A 1 824 ? 169.598 168.039 167.698 1.00 30.00 809 VAL B O 1
ATOM 2423 N N . GLY A 1 825 ? 171.780 167.474 167.689 1.00 30.00 810 GLY B N 1
ATOM 2424 C CA . GLY A 1 825 ? 171.731 166.997 166.318 1.00 30.00 810 GLY B CA 1
ATOM 2425 C C . GLY A 1 825 ? 170.554 166.088 166.039 1.00 30.00 810 GLY B C 1
ATOM 2426 O O . GLY A 1 825 ? 170.005 166.093 164.934 1.00 30.00 810 GLY B O 1
ATOM 2430 N N . VAL A 1 826 ? 170.135 165.309 167.036 1.00 30.00 811 VAL B N 1
ATOM 2431 C CA . VAL A 1 826 ? 169.007 164.407 166.843 1.00 30.00 811 VAL B CA 1
ATOM 2432 C C . VAL A 1 826 ? 167.705 165.190 166.772 1.00 30.00 811 VAL B C 1
ATOM 2433 O O . VAL A 1 826 ? 166.809 164.861 165.986 1.00 30.00 811 VAL B O 1
ATOM 2446 N N . CYS A 1 827 ? 167.576 166.236 167.587 1.00 30.00 812 CYS B N 1
ATOM 2447 C CA . CYS A 1 827 ? 166.353 167.026 167.572 1.00 30.00 812 CYS B CA 1
ATOM 2448 C C . CYS A 1 827 ? 166.098 167.593 166.185 1.00 30.00 812 CYS B C 1
ATOM 2449 O O . CYS A 1 827 ? 164.962 167.586 165.698 1.00 30.00 812 CYS B O 1
ATOM 2457 N N . LEU A 1 828 ? 167.150 168.080 165.531 1.00 30.00 813 LEU B N 1
ATOM 2458 C CA . LEU A 1 828 ? 167.011 168.626 164.189 1.00 30.00 813 LEU B CA 1
ATOM 2459 C C . LEU A 1 828 ? 166.857 167.520 163.155 1.00 30.00 813 LEU B C 1
ATOM 2460 O O . LEU A 1 828 ? 166.052 167.646 162.227 1.00 30.00 813 LEU B O 1
ATOM 2476 N N . LYS A 1 829 ? 167.618 166.433 163.290 1.00 30.00 814 LYS B N 1
ATOM 2477 C CA . LYS A 1 829 ? 167.438 165.308 162.382 1.00 30.00 814 LYS B CA 1
ATOM 2478 C C . LYS A 1 829 ? 166.002 164.818 162.394 1.00 30.00 814 LYS B C 1
ATOM 2479 O O . LYS A 1 829 ? 165.525 164.264 161.399 1.00 30.00 814 LYS B O 1
ATOM 2498 N N . LEU A 1 830 ? 165.302 165.010 163.508 1.00 30.00 815 LEU B N 1
ATOM 2499 C CA . LEU A 1 830 ? 163.928 164.543 163.640 1.00 30.00 815 LEU B CA 1
ATOM 2500 C C . LEU A 1 830 ? 162.932 165.591 163.151 1.00 30.00 815 LEU B C 1
ATOM 2501 O O . LEU A 1 830 ? 162.134 165.322 162.248 1.00 30.00 815 LEU B O 1
ATOM 2517 N N . CYS A 1 831 ? 162.970 166.788 163.740 1.00 30.00 816 CYS B N 1
ATOM 2518 C CA . CYS A 1 831 ? 162.043 167.842 163.345 1.00 30.00 816 CYS B CA 1
ATOM 2519 C C . CYS A 1 831 ? 161.977 167.989 161.832 1.00 30.00 816 CYS B C 1
ATOM 2520 O O . CYS A 1 831 ? 160.896 168.186 161.268 1.00 30.00 816 CYS B O 1
ATOM 2528 N N . THR A 1 832 ? 163.116 167.879 161.155 1.00 30.00 817 THR B N 1
ATOM 2529 C CA . THR A 1 832 ? 163.161 167.998 159.705 1.00 30.00 817 THR B CA 1
ATOM 2530 C C . THR A 1 832 ? 162.779 166.711 158.997 1.00 30.00 817 THR B C 1
ATOM 2531 O O . THR A 1 832 ? 163.055 166.568 157.801 1.00 30.00 817 THR B O 1
ATOM 2542 N N . ALA A 1 833 ? 162.159 165.775 159.708 1.00 30.00 818 ALA B N 1
ATOM 2543 C CA . ALA A 1 833 ? 161.592 164.582 159.099 1.00 30.00 818 ALA B CA 1
ATOM 2544 C C . ALA A 1 833 ? 160.143 164.341 159.476 1.00 30.00 818 ALA B C 1
ATOM 2545 O O . ALA A 1 833 ? 159.481 163.537 158.810 1.00 30.00 818 ALA B O 1
ATOM 2552 N N . ALA A 1 834 ? 159.631 164.990 160.515 1.00 30.00 819 ALA B N 1
ATOM 2553 C CA . ALA A 1 834 ? 158.202 165.083 160.755 1.00 30.00 819 ALA B CA 1
ATOM 2554 C C . ALA A 1 834 ? 157.585 166.260 160.019 1.00 30.00 819 ALA B C 1
ATOM 2555 O O . ALA A 1 834 ? 156.406 166.558 160.219 1.00 30.00 819 ALA B O 1
ATOM 2562 N N . ILE A 1 835 ? 158.372 166.948 159.200 1.00 30.00 820 ILE B N 1
ATOM 2563 C CA . ILE A 1 835 ? 157.887 167.998 158.314 1.00 30.00 820 ILE B CA 1
ATOM 2564 C C . ILE A 1 835 ? 157.867 167.517 156.870 1.00 30.00 820 ILE B C 1
ATOM 2565 O O . ILE A 1 835 ? 156.833 167.567 156.202 1.00 30.00 820 ILE B O 1
ATOM 2581 N N . SER A 1 836 ? 159.007 167.040 156.370 1.00 30.00 821 SER B N 1
ATOM 2582 C CA . SER A 1 836 ? 159.094 166.621 154.978 1.00 30.00 821 SER B CA 1
ATOM 2583 C C . SER A 1 836 ? 158.079 165.539 154.645 1.00 30.00 821 SER B C 1
ATOM 2584 O O . SER A 1 836 ? 157.625 165.448 153.500 1.00 30.00 821 SER B O 1
ATOM 2592 N N . TYR A 1 837 ? 157.715 164.711 155.618 1.00 30.00 822 TYR B N 1
ATOM 2593 C CA . TYR A 1 837 ? 156.685 163.705 155.408 1.00 30.00 822 TYR B CA 1
ATOM 2594 C C . TYR A 1 837 ? 155.284 164.292 155.432 1.00 30.00 822 TYR B C 1
ATOM 2595 O O . TYR A 1 837 ? 154.320 163.566 155.170 1.00 30.00 822 TYR B O 1
ATOM 2613 N N . ALA A 1 838 ? 155.147 165.582 155.728 1.00 30.00 823 ALA B N 1
ATOM 2614 C CA . ALA A 1 838 ? 153.847 166.219 155.818 1.00 30.00 823 ALA B CA 1
ATOM 2615 C C . ALA A 1 838 ? 153.622 167.284 154.762 1.00 30.00 823 ALA B C 1
ATOM 2616 O O . ALA A 1 838 ? 152.489 167.757 154.623 1.00 30.00 823 ALA B O 1
ATOM 2623 N N . PHE A 1 839 ? 154.656 167.691 154.034 1.00 30.00 824 PHE B N 1
ATOM 2624 C CA . PHE A 1 839 ? 154.465 168.448 152.807 1.00 30.00 824 PHE B CA 1
ATOM 2625 C C . PHE A 1 839 ? 154.288 167.541 151.604 1.00 30.00 824 PHE B C 1
ATOM 2626 O O . PHE A 1 839 ? 153.686 167.960 150.610 1.00 30.00 824 PHE B O 1
ATOM 2643 N N . CYS A 1 840 ? 154.799 166.312 151.671 1.00 30.00 825 CYS B N 1
ATOM 2644 C CA . CYS A 1 840 ? 154.457 165.314 150.670 1.00 30.00 825 CYS B CA 1
ATOM 2645 C C . CYS A 1 840 ? 153.061 164.769 150.932 1.00 30.00 825 CYS B C 1
ATOM 2646 O O . CYS A 1 840 ? 152.137 164.983 150.141 1.00 30.00 825 CYS B O 1
ATOM 2654 N N . ARG A 1 841 ? 152.881 164.106 152.067 1.00 30.00 826 ARG B N 1
ATOM 2655 C CA . ARG A 1 841 ? 151.552 163.714 152.489 1.00 30.00 826 ARG B CA 1
ATOM 2656 C C . ARG A 1 841 ? 150.791 164.934 152.991 1.00 30.00 826 ARG B C 1
ATOM 2657 O O . ARG A 1 841 ? 151.369 165.984 153.282 1.00 30.00 826 ARG B O 1
ATOM 2678 N N . PHE A 1 842 ? 149.474 164.788 153.090 1.00 30.00 827 PHE B N 1
ATOM 2679 C CA . PHE A 1 842 ? 148.610 165.890 153.500 1.00 30.00 827 PHE B CA 1
ATOM 2680 C C . PHE A 1 842 ? 148.862 167.124 152.645 1.00 30.00 827 PHE B C 1
ATOM 2681 O O . PHE A 1 842 ? 148.769 168.257 153.118 1.00 30.00 827 PHE B O 1
ATOM 2698 N N . SER A 1 843 ? 149.219 166.904 151.386 1.00 30.00 828 SER B N 1
ATOM 2699 C CA . SER A 1 843 ? 149.289 167.956 150.390 1.00 30.00 828 SER B CA 1
ATOM 2700 C C . SER A 1 843 ? 147.996 167.958 149.578 1.00 30.00 828 SER B C 1
ATOM 2701 O O . SER A 1 843 ? 147.092 167.148 149.796 1.00 30.00 828 SER B O 1
ATOM 2709 N N . GLU A 1 844 ? 147.908 168.887 148.629 1.00 30.00 829 GLU B N 1
ATOM 2710 C CA . GLU A 1 844 ? 146.732 169.023 147.773 1.00 30.00 829 GLU B CA 1
ATOM 2711 C C . GLU A 1 844 ? 145.481 169.294 148.611 1.00 30.00 829 GLU B C 1
ATOM 2712 O O . GLU A 1 844 ? 144.504 168.543 148.590 1.00 30.00 829 GLU B O 1
ATOM 2724 N N . LEU A 1 845 ? 145.534 170.390 149.360 1.00 30.00 830 LEU B N 1
ATOM 2725 C CA . LEU A 1 845 ? 144.384 170.848 150.125 1.00 30.00 830 LEU B CA 1
ATOM 2726 C C . LEU A 1 845 ? 144.629 172.294 150.523 1.00 30.00 830 LEU B C 1
ATOM 2727 O O . LEU A 1 845 ? 145.773 172.713 150.713 1.00 30.00 830 LEU B O 1
ATOM 2743 N N . HIS A 1 846 ? 143.539 173.047 150.644 1.00 30.00 831 HIS B N 1
ATOM 2744 C CA . HIS A 1 846 ? 143.641 174.487 150.830 1.00 30.00 831 HIS B CA 1
ATOM 2745 C C . HIS A 1 846 ? 144.539 174.819 152.014 1.00 30.00 831 HIS B C 1
ATOM 2746 O O . HIS A 1 846 ? 144.540 174.123 153.032 1.00 30.00 831 HIS B O 1
ATOM 2760 N N . GLN A 1 847 ? 145.295 175.901 151.876 1.00 30.00 832 GLN B N 1
ATOM 2761 C CA . GLN A 1 847 ? 146.299 176.312 152.851 1.00 30.00 832 GLN B CA 1
ATOM 2762 C C . GLN A 1 847 ? 145.703 176.832 154.140 1.00 30.00 832 GLN B C 1
ATOM 2763 O O . GLN A 1 847 ? 146.468 177.320 154.980 1.00 30.00 832 GLN B O 1
ATOM 2777 N N . ASP A 1 848 ? 144.388 176.758 154.338 1.00 30.00 833 ASP B N 1
ATOM 2778 C CA . ASP A 1 848 ? 143.772 177.252 155.562 1.00 30.00 833 ASP B CA 1
ATOM 2779 C C . ASP A 1 848 ? 143.673 176.174 156.633 1.00 30.00 833 ASP B C 1
ATOM 2780 O O . ASP A 1 848 ? 143.847 176.465 157.822 1.00 30.00 833 ASP B O 1
ATOM 2789 N N . ILE A 1 849 ? 143.399 174.931 156.233 1.00 30.00 834 ILE B N 1
ATOM 2790 C CA . ILE A 1 849 ? 143.262 173.826 157.177 1.00 30.00 834 ILE B CA 1
ATOM 2791 C C . ILE A 1 849 ? 144.514 172.962 157.241 1.00 30.00 834 ILE B C 1
ATOM 2792 O O . ILE A 1 849 ? 144.638 172.138 158.162 1.00 30.00 834 ILE B O 1
ATOM 2808 N N . PHE A 1 850 ? 145.451 173.131 156.309 1.00 30.00 835 PHE B N 1
ATOM 2809 C CA . PHE A 1 850 ? 146.663 172.320 156.317 1.00 30.00 835 PHE B CA 1
ATOM 2810 C C . PHE A 1 850 ? 147.404 172.433 157.641 1.00 30.00 835 PHE B C 1
ATOM 2811 O O . PHE A 1 850 ? 147.897 171.432 158.174 1.00 30.00 835 PHE B O 1
ATOM 2828 N N . SER A 1 851 ? 147.493 173.642 158.188 1.00 30.00 836 SER B N 1
ATOM 2829 C CA . SER A 1 851 ? 148.337 173.912 159.345 1.00 30.00 836 SER B CA 1
ATOM 2830 C C . SER A 1 851 ? 147.877 173.211 160.614 1.00 30.00 836 SER B C 1
ATOM 2831 O O . SER A 1 851 ? 148.503 173.409 161.660 1.00 30.00 836 SER B O 1
ATOM 2839 N N . GLY A 1 852 ? 146.821 172.406 160.561 1.00 30.00 837 GLY B N 1
ATOM 2840 C CA . GLY A 1 852 ? 146.351 171.706 161.737 1.00 30.00 837 GLY B CA 1
ATOM 2841 C C . GLY A 1 852 ? 146.861 170.283 161.803 1.00 30.00 837 GLY B C 1
ATOM 2842 O O . GLY A 1 852 ? 146.726 169.614 162.832 1.00 30.00 837 GLY B O 1
ATOM 2846 N N . CYS A 1 853 ? 147.450 169.808 160.704 1.00 30.00 838 CYS B N 1
ATOM 2847 C CA . CYS A 1 853 ? 147.976 168.447 160.667 1.00 30.00 838 CYS B CA 1
ATOM 2848 C C . CYS A 1 853 ? 149.201 168.304 161.559 1.00 30.00 838 CYS B C 1
ATOM 2849 O O . CYS A 1 853 ? 149.198 167.532 162.524 1.00 30.00 838 CYS B O 1
ATOM 2857 N N . VAL A 1 854 ? 150.263 169.037 161.247 1.00 30.00 839 VAL B N 1
ATOM 2858 C CA . VAL A 1 854 ? 151.502 168.973 162.016 1.00 30.00 839 VAL B CA 1
ATOM 2859 C C . VAL A 1 854 ? 151.311 169.674 163.355 1.00 30.00 839 VAL B C 1
ATOM 2860 O O . VAL A 1 854 ? 150.559 170.656 163.432 1.00 30.00 839 VAL B O 1
ATOM 2873 N N . PRO A 1 855 ? 151.956 169.223 164.428 1.00 30.00 840 PRO B N 1
ATOM 2874 C CA . PRO A 1 855 ? 151.889 169.958 165.686 1.00 30.00 840 PRO B CA 1
ATOM 2875 C C . PRO A 1 855 ? 152.651 171.266 165.591 1.00 30.00 840 PRO B C 1
ATOM 2876 O O . PRO A 1 855 ? 153.433 171.472 164.651 1.00 30.00 840 PRO B O 1
ATOM 2887 N N . PRO A 1 856 ? 152.453 172.173 166.539 1.00 30.00 841 PRO B N 1
ATOM 2888 C CA . PRO A 1 856 ? 153.082 173.492 166.434 1.00 30.00 841 PRO B CA 1
ATOM 2889 C C . PRO A 1 856 ? 154.537 173.503 166.863 1.00 30.00 841 PRO B C 1
ATOM 2890 O O . PRO A 1 856 ? 155.359 174.225 166.290 1.00 30.00 841 PRO B O 1
ATOM 2901 N N . LEU A 1 857 ? 154.868 172.697 167.870 1.00 30.00 842 LEU B N 1
ATOM 2902 C CA . LEU A 1 857 ? 156.166 172.835 168.517 1.00 30.00 842 LEU B CA 1
ATOM 2903 C C . LEU A 1 857 ? 157.307 172.472 167.578 1.00 30.00 842 LEU B C 1
ATOM 2904 O O . LEU A 1 857 ? 158.387 173.065 167.664 1.00 30.00 842 LEU B O 1
ATOM 2920 N N . PHE A 1 858 ? 157.094 171.511 166.681 1.00 30.00 843 PHE B N 1
ATOM 2921 C CA . PHE A 1 858 ? 158.135 171.162 165.722 1.00 30.00 843 PHE B CA 1
ATOM 2922 C C . PHE A 1 858 ? 158.598 172.394 164.955 1.00 30.00 843 PHE B C 1
ATOM 2923 O O . PHE A 1 858 ? 159.800 172.657 164.840 1.00 30.00 843 PHE B O 1
ATOM 2940 N N . LEU A 1 859 ? 157.650 173.171 164.433 1.00 30.00 844 LEU B N 1
ATOM 2941 C CA . LEU A 1 859 ? 157.996 174.410 163.744 1.00 30.00 844 LEU B CA 1
ATOM 2942 C C . LEU A 1 859 ? 158.514 175.454 164.721 1.00 30.00 844 LEU B C 1
ATOM 2943 O O . LEU A 1 859 ? 159.483 176.166 164.430 1.00 30.00 844 LEU B O 1
ATOM 2959 N N . ARG A 1 860 ? 157.879 175.555 165.887 1.00 30.00 845 ARG B N 1
ATOM 2960 C CA . ARG A 1 860 ? 158.287 176.516 166.899 1.00 30.00 845 ARG B CA 1
ATOM 2961 C C . ARG A 1 860 ? 159.699 176.266 167.397 1.00 30.00 845 ARG B C 1
ATOM 2962 O O . ARG A 1 860 ? 160.236 177.099 168.134 1.00 30.00 845 ARG B O 1
ATOM 2983 N N . LYS A 1 861 ? 160.305 175.144 167.021 1.00 30.00 846 LYS B N 1
ATOM 2984 C CA . LYS A 1 861 ? 161.660 174.798 167.419 1.00 30.00 846 LYS B CA 1
ATOM 2985 C C . LYS A 1 861 ? 162.627 174.711 166.251 1.00 30.00 846 LYS B C 1
ATOM 2986 O O . LYS A 1 861 ? 163.828 174.927 166.440 1.00 30.00 846 LYS B O 1
ATOM 3005 N N . LEU A 1 862 ? 162.140 174.361 165.062 1.00 30.00 847 LEU B N 1
ATOM 3006 C CA . LEU A 1 862 ? 162.940 174.490 163.855 1.00 30.00 847 LEU B CA 1
ATOM 3007 C C . LEU A 1 862 ? 163.106 175.941 163.438 1.00 30.00 847 LEU B C 1
ATOM 3008 O O . LEU A 1 862 ? 163.959 176.235 162.594 1.00 30.00 847 LEU B O 1
ATOM 3024 N N . GLN A 1 863 ? 162.309 176.847 163.998 1.00 30.00 848 GLN B N 1
ATOM 3025 C CA . GLN A 1 863 ? 162.575 178.271 163.865 1.00 30.00 848 GLN B CA 1
ATOM 3026 C C . GLN A 1 863 ? 163.749 178.714 164.728 1.00 30.00 848 GLN B C 1
ATOM 3027 O O . GLN A 1 863 ? 164.200 179.856 164.597 1.00 30.00 848 GLN B O 1
ATOM 3041 N N . TYR A 1 864 ? 164.272 177.827 165.566 1.00 30.00 849 TYR B N 1
ATOM 3042 C CA . TYR A 1 864 ? 165.325 178.115 166.534 1.00 30.00 849 TYR B CA 1
ATOM 3043 C C . TYR A 1 864 ? 166.609 177.353 166.277 1.00 30.00 849 TYR B C 1
ATOM 3044 O O . TYR A 1 864 ? 167.690 177.940 166.325 1.00 30.00 849 TYR B O 1
ATOM 3062 N N . LEU A 1 865 ? 166.513 176.056 166.008 1.00 30.00 850 LEU B N 1
ATOM 3063 C CA . LEU A 1 865 ? 167.711 175.235 165.886 1.00 30.00 850 LEU B CA 1
ATOM 3064 C C . LEU A 1 865 ? 168.492 175.558 164.621 1.00 30.00 850 LEU B C 1
ATOM 3065 O O . LEU A 1 865 ? 169.707 175.778 164.674 1.00 30.00 850 LEU B O 1
ATOM 3081 N N . VAL A 1 866 ? 167.816 175.587 163.480 1.00 30.00 851 VAL B N 1
ATOM 3082 C CA . VAL A 1 866 ? 168.471 175.729 162.184 1.00 30.00 851 VAL B CA 1
ATOM 3083 C C . VAL A 1 866 ? 169.499 176.856 162.206 1.00 30.00 851 VAL B C 1
ATOM 3084 O O . VAL A 1 866 ? 170.695 176.591 162.028 1.00 30.00 851 VAL B O 1
ATOM 3097 N N . PRO A 1 867 ? 169.107 178.115 162.421 1.00 30.00 852 PRO B N 1
ATOM 3098 C CA . PRO A 1 867 ? 170.095 179.199 162.403 1.00 30.00 852 PRO B CA 1
ATOM 3099 C C . PRO A 1 867 ? 171.074 179.164 163.561 1.00 30.00 852 PRO B C 1
ATOM 3100 O O . PRO A 1 867 ? 171.975 180.009 163.613 1.00 30.00 852 PRO B O 1
ATOM 3111 N N . ARG A 1 868 ? 170.926 178.224 164.492 1.00 30.00 853 ARG B N 1
ATOM 3112 C CA . ARG A 1 868 ? 171.944 178.018 165.514 1.00 30.00 853 ARG B CA 1
ATOM 3113 C C . ARG A 1 868 ? 173.065 177.141 164.976 1.00 30.00 853 ARG B C 1
ATOM 3114 O O . ARG A 1 868 ? 174.224 177.562 164.907 1.00 30.00 853 ARG B O 1
ATOM 3135 N N . LEU A 1 869 ? 172.728 175.914 164.587 1.00 30.00 854 LEU B N 1
ATOM 3136 C CA . LEU A 1 869 ? 173.716 175.001 164.028 1.00 30.00 854 LEU B CA 1
ATOM 3137 C C . LEU A 1 869 ? 174.107 175.418 162.619 1.00 30.00 854 LEU B C 1
ATOM 3138 O O . LEU A 1 869 ? 175.277 175.699 162.338 1.00 30.00 854 LEU B O 1
ATOM 3154 N N . ILE A 1 870 ? 173.133 175.460 161.718 1.00 30.00 855 ILE B N 1
ATOM 3155 C CA . ILE A 1 870 ? 173.386 175.758 160.316 1.00 30.00 855 ILE B CA 1
ATOM 3156 C C . ILE A 1 870 ? 173.454 177.260 160.106 1.00 30.00 855 ILE B C 1
ATOM 3157 O O . ILE A 1 870 ? 172.429 177.910 159.880 1.00 30.00 855 ILE B O 1
ATOM 3173 N N . TRP A 1 871 ? 174.655 177.822 160.164 1.00 30.00 856 TRP B N 1
ATOM 3174 C CA . TRP A 1 871 ? 174.842 179.172 159.671 1.00 30.00 856 TRP B CA 1
ATOM 3175 C C . TRP A 1 871 ? 174.720 179.160 158.150 1.00 30.00 856 TRP B C 1
ATOM 3176 O O . TRP A 1 871 ? 174.435 178.131 157.532 1.00 30.00 856 TRP B O 1
ATOM 3197 N N . GLU A 1 872 ? 174.922 180.321 157.537 1.00 30.00 857 GLU B N 1
ATOM 3198 C CA . GLU A 1 872 ? 174.670 180.586 156.123 1.00 30.00 857 GLU B CA 1
ATOM 3199 C C . GLU A 1 872 ? 173.197 180.875 155.888 1.00 30.00 857 GLU B C 1
ATOM 3200 O O . GLU A 1 872 ? 172.818 181.178 154.753 1.00 30.00 857 GLU B O 1
ATOM 3212 N N . THR A 1 873 ? 172.355 180.797 156.916 1.00 30.00 858 THR B N 1
ATOM 3213 C CA . THR A 1 873 ? 170.920 181.009 156.779 1.00 30.00 858 THR B CA 1
ATOM 3214 C C . THR A 1 873 ? 170.399 181.943 157.861 1.00 30.00 858 THR B C 1
ATOM 3215 O O . THR A 1 873 ? 169.216 181.908 158.205 1.00 30.00 858 THR B O 1
ATOM 3226 N N . ARG A 1 874 ? 171.270 182.790 158.401 1.00 30.00 859 ARG B N 1
ATOM 3227 C CA . ARG A 1 874 ? 170.887 183.715 159.456 1.00 30.00 859 ARG B CA 1
ATOM 3228 C C . ARG A 1 874 ? 170.376 185.039 158.918 1.00 30.00 859 ARG B C 1
ATOM 3229 O O . ARG A 1 874 ? 169.591 185.711 159.594 1.00 30.00 859 ARG B O 1
ATOM 3250 N N . GLY A 1 875 ? 170.803 185.427 157.721 1.00 30.00 860 GLY B N 1
ATOM 3251 C CA . GLY A 1 875 ? 170.378 186.678 157.129 1.00 30.00 860 GLY B CA 1
ATOM 3252 C C . GLY A 1 875 ? 171.544 187.577 156.789 1.00 30.00 860 GLY B C 1
ATOM 3253 O O . GLY A 1 875 ? 171.398 188.800 156.712 1.00 30.00 860 GLY B O 1
ATOM 3257 N N . GLU A 1 876 ? 172.712 186.975 156.582 1.00 30.00 861 GLU B N 1
ATOM 3258 C CA . GLU A 1 876 ? 173.935 187.715 156.317 1.00 30.00 861 GLU B CA 1
ATOM 3259 C C . GLU A 1 876 ? 174.380 187.685 154.867 1.00 30.00 861 GLU B C 1
ATOM 3260 O O . GLU A 1 876 ? 174.848 188.706 154.361 1.00 30.00 861 GLU B O 1
ATOM 3272 N N . VAL A 1 877 ? 174.248 186.550 154.185 1.00 30.00 862 VAL B N 1
ATOM 3273 C CA . VAL A 1 877 ? 175.002 186.277 152.966 1.00 30.00 862 VAL B CA 1
ATOM 3274 C C . VAL A 1 877 ? 174.160 186.503 151.709 1.00 30.00 862 VAL B C 1
ATOM 3275 O O . VAL A 1 877 ? 174.426 187.426 150.936 1.00 30.00 862 VAL B O 1
ATOM 3288 N N . ILE A 1 878 ? 173.148 185.671 151.482 1.00 30.00 863 ILE B N 1
ATOM 3289 C CA . ILE A 1 878 ? 172.393 185.714 150.236 1.00 30.00 863 ILE B CA 1
ATOM 3290 C C . ILE A 1 878 ? 171.188 184.799 150.370 1.00 30.00 863 ILE B C 1
ATOM 3291 O O . ILE A 1 878 ? 171.199 183.855 151.167 1.00 30.00 863 ILE B O 1
ATOM 3307 N N . ARG A 1 879 ? 170.152 185.069 149.583 1.00 30.00 864 ARG B N 1
ATOM 3308 C CA . ARG A 1 879 ? 168.986 184.199 149.468 1.00 30.00 864 ARG B CA 1
ATOM 3309 C C . ARG A 1 879 ? 169.059 183.511 148.108 1.00 30.00 864 ARG B C 1
ATOM 3310 O O . ARG A 1 879 ? 168.708 184.094 147.081 1.00 30.00 864 ARG B O 1
ATOM 3331 N N . ASP A 1 880 ? 169.525 182.264 148.109 1.00 30.00 865 ASP B N 1
ATOM 3332 C CA . ASP A 1 880 ? 169.553 181.462 146.893 1.00 30.00 865 ASP B CA 1
ATOM 3333 C C . ASP A 1 880 ? 168.215 180.760 146.708 1.00 30.00 865 ASP B C 1
ATOM 3334 O O . ASP A 1 880 ? 167.708 180.117 147.632 1.00 30.00 865 ASP B O 1
ATOM 3343 N N . ASP A 1 881 ? 167.647 180.876 145.509 1.00 30.00 866 ASP B N 1
ATOM 3344 C CA . ASP A 1 881 ? 166.325 180.320 145.232 1.00 30.00 866 ASP B CA 1
ATOM 3345 C C . ASP A 1 881 ? 166.234 180.007 143.746 1.00 30.00 866 ASP B C 1
ATOM 3346 O O . ASP A 1 881 ? 166.234 180.923 142.917 1.00 30.00 866 ASP B O 1
ATOM 3355 N N . GLU A 1 882 ? 166.159 178.719 143.413 1.00 30.00 867 GLU B N 1
ATOM 3356 C CA . GLU A 1 882 ? 165.929 178.292 142.038 1.00 30.00 867 GLU B CA 1
ATOM 3357 C C . GLU A 1 882 ? 164.770 177.303 141.989 1.00 30.00 867 GLU B C 1
ATOM 3358 O O . GLU A 1 882 ? 164.057 177.218 140.983 1.00 30.00 867 GLU B O 1
ATOM 3370 N N . GLU A 1 883 ? 164.578 176.552 143.074 1.00 30.00 868 GLU B N 1
ATOM 3371 C CA . GLU A 1 883 ? 163.471 175.607 143.221 1.00 30.00 868 GLU B CA 1
ATOM 3372 C C . GLU A 1 883 ? 162.758 175.972 144.518 1.00 30.00 868 GLU B C 1
ATOM 3373 O O . GLU A 1 883 ? 163.089 175.452 145.587 1.00 30.00 868 GLU B O 1
ATOM 3385 N N . ALA A 1 884 ? 161.781 176.871 144.420 1.00 30.00 869 ALA B N 1
ATOM 3386 C CA . ALA A 1 884 ? 161.073 177.379 145.585 1.00 30.00 869 ALA B CA 1
ATOM 3387 C C . ALA A 1 884 ? 159.624 176.932 145.665 1.00 30.00 869 ALA B C 1
ATOM 3388 O O . ALA A 1 884 ? 159.114 176.743 146.770 1.00 30.00 869 ALA B O 1
ATOM 3395 N N . ASP A 1 885 ? 158.950 176.756 144.531 1.00 30.00 870 ASP B N 1
ATOM 3396 C CA . ASP A 1 885 ? 157.540 176.370 144.494 1.00 30.00 870 ASP B CA 1
ATOM 3397 C C . ASP A 1 885 ? 157.432 175.023 143.787 1.00 30.00 870 ASP B C 1
ATOM 3398 O O . ASP A 1 885 ? 157.204 174.950 142.578 1.00 30.00 870 ASP B O 1
ATOM 3407 N N . SER A 1 886 ? 157.601 173.952 144.555 1.00 30.00 871 SER B N 1
ATOM 3408 C CA . SER A 1 886 ? 157.441 172.593 144.060 1.00 30.00 871 SER B CA 1
ATOM 3409 C C . SER A 1 886 ? 157.463 171.632 145.241 1.00 30.00 871 SER B C 1
ATOM 3410 O O . SER A 1 886 ? 158.274 171.810 146.158 1.00 30.00 871 SER B O 1
ATOM 3418 N N . PRO A 1 887 ? 156.601 170.611 145.271 1.00 30.00 872 PRO B N 1
ATOM 3419 C CA . PRO A 1 887 ? 156.680 169.641 146.370 1.00 30.00 872 PRO B CA 1
ATOM 3420 C C . PRO A 1 887 ? 158.062 169.018 146.444 1.00 30.00 872 PRO B C 1
ATOM 3421 O O . PRO A 1 887 ? 158.480 168.298 145.533 1.00 30.00 872 PRO B O 1
ATOM 3432 N N . LEU A 1 888 ? 158.780 169.295 147.528 1.00 30.00 873 LEU B N 1
ATOM 3433 C CA . LEU A 1 888 ? 160.167 168.871 147.623 1.00 30.00 873 LEU B CA 1
ATOM 3434 C C . LEU A 1 888 ? 160.270 167.353 147.548 1.00 30.00 873 LEU B C 1
ATOM 3435 O O . LEU A 1 888 ? 159.344 166.623 147.910 1.00 30.00 873 LEU B O 1
ATOM 3451 N N . ASN A 1 889 ? 161.416 166.884 147.066 1.00 30.00 874 ASN B N 1
ATOM 3452 C CA . ASN A 1 889 ? 161.589 165.467 146.785 1.00 30.00 874 ASN B CA 1
ATOM 3453 C C . ASN A 1 889 ? 161.635 164.656 148.072 1.00 30.00 874 ASN B C 1
ATOM 3454 O O . ASN A 1 889 ? 162.300 165.029 149.042 1.00 30.00 874 ASN B O 1
ATOM 3465 N N . TRP A 1 890 ? 160.918 163.534 148.070 1.00 30.00 875 TRP B N 1
ATOM 3466 C CA . TRP A 1 890 ? 160.928 162.585 149.181 1.00 30.00 875 TRP B CA 1
ATOM 3467 C C . TRP A 1 890 ? 162.128 161.662 148.983 1.00 30.00 875 TRP B C 1
ATOM 3468 O O . TRP A 1 890 ? 162.023 160.530 148.504 1.00 30.00 875 TRP B O 1
ATOM 3489 N N . ASN A 1 891 ? 163.299 162.175 149.362 1.00 30.00 876 ASN B N 1
ATOM 3490 C CA . ASN A 1 891 ? 164.576 161.541 149.058 1.00 30.00 876 ASN B CA 1
ATOM 3491 C C . ASN A 1 891 ? 165.287 161.002 150.292 1.00 30.00 876 ASN B C 1
ATOM 3492 O O . ASN A 1 891 ? 166.395 160.468 150.166 1.00 30.00 876 ASN B O 1
ATOM 3503 N N . LEU A 1 892 ? 164.688 161.123 151.477 1.00 30.00 877 LEU B N 1
ATOM 3504 C CA . LEU A 1 892 ? 165.399 160.791 152.706 1.00 30.00 877 LEU B CA 1
ATOM 3505 C C . LEU A 1 892 ? 165.911 159.359 152.731 1.00 30.00 877 LEU B C 1
ATOM 3506 O O . LEU A 1 892 ? 166.772 159.044 153.559 1.00 30.00 877 LEU B O 1
ATOM 3522 N N . TYR A 1 893 ? 165.411 158.490 151.856 1.00 30.00 878 TYR B N 1
ATOM 3523 C CA . TYR A 1 893 ? 165.837 157.100 151.816 1.00 30.00 878 TYR B CA 1
ATOM 3524 C C . TYR A 1 893 ? 166.918 156.837 150.777 1.00 30.00 878 TYR B C 1
ATOM 3525 O O . TYR A 1 893 ? 167.498 155.746 150.772 1.00 30.00 878 TYR B O 1
ATOM 3543 N N . ALA A 1 894 ? 167.202 157.804 149.911 1.00 30.00 879 ALA B N 1
ATOM 3544 C CA . ALA A 1 894 ? 168.298 157.729 148.953 1.00 30.00 879 ALA B CA 1
ATOM 3545 C C . ALA A 1 894 ? 169.037 159.056 148.933 1.00 30.00 879 ALA B C 1
ATOM 3546 O O . ALA A 1 894 ? 169.372 159.592 147.871 1.00 30.00 879 ALA B O 1
ATOM 3553 N N . LEU A 1 895 ? 169.299 159.597 150.116 1.00 30.00 880 LEU B N 1
ATOM 3554 C CA . LEU A 1 895 ? 169.694 160.987 150.272 1.00 30.00 880 LEU B CA 1
ATOM 3555 C C . LEU A 1 895 ? 171.211 161.129 150.183 1.00 30.00 880 LEU B C 1
ATOM 3556 O O . LEU A 1 895 ? 171.941 160.171 149.915 1.00 30.00 880 LEU B O 1
ATOM 3572 N N . ALA A 1 896 ? 171.692 162.349 150.413 1.00 30.00 881 ALA B N 1
ATOM 3573 C CA . ALA A 1 896 ? 173.112 162.659 150.434 1.00 30.00 881 ALA B CA 1
ATOM 3574 C C . ALA A 1 896 ? 173.599 163.147 151.787 1.00 30.00 881 ALA B C 1
ATOM 3575 O O . ALA A 1 896 ? 174.784 162.998 152.091 1.00 30.00 881 ALA B O 1
ATOM 3582 N N . GLY A 1 897 ? 172.720 163.720 152.599 1.00 30.00 882 GLY B N 1
ATOM 3583 C CA . GLY A 1 897 ? 173.117 164.213 153.904 1.00 30.00 882 GLY B CA 1
ATOM 3584 C C . GLY A 1 897 ? 171.949 164.883 154.589 1.00 30.00 882 GLY B C 1
ATOM 3585 O O . GLY A 1 897 ? 170.843 164.968 154.046 1.00 30.00 882 GLY B O 1
ATOM 3589 N N . TRP A 1 898 ? 172.213 165.357 155.805 1.00 30.00 883 TRP B N 1
ATOM 3590 C CA . TRP A 1 898 ? 171.222 166.057 156.608 1.00 30.00 883 TRP B CA 1
ATOM 3591 C C . TRP A 1 898 ? 171.391 167.569 156.554 1.00 30.00 883 TRP B C 1
ATOM 3592 O O . TRP A 1 898 ? 170.794 168.281 157.367 1.00 30.00 883 TRP B O 1
ATOM 3613 N N . LYS A 1 899 ? 172.196 168.072 155.622 1.00 30.00 884 LYS B N 1
ATOM 3614 C CA . LYS A 1 899 ? 172.367 169.504 155.432 1.00 30.00 884 LYS B CA 1
ATOM 3615 C C . LYS A 1 899 ? 171.686 170.008 154.172 1.00 30.00 884 LYS B C 1
ATOM 3616 O O . LYS A 1 899 ? 171.744 171.209 153.888 1.00 30.00 884 LYS B O 1
ATOM 3635 N N . GLU A 1 900 ? 171.041 169.128 153.412 1.00 30.00 885 GLU B N 1
ATOM 3636 C CA . GLU A 1 900 ? 170.259 169.523 152.256 1.00 30.00 885 GLU B CA 1
ATOM 3637 C C . GLU A 1 900 ? 168.813 169.072 152.338 1.00 30.00 885 GLU B C 1
ATOM 3638 O O . GLU A 1 900 ? 168.016 169.451 151.473 1.00 30.00 885 GLU B O 1
ATOM 3650 N N . ALA A 1 901 ? 168.453 168.279 153.343 1.00 30.00 886 ALA B N 1
ATOM 3651 C CA . ALA A 1 901 ? 167.060 167.954 153.600 1.00 30.00 886 ALA B CA 1
ATOM 3652 C C . ALA A 1 901 ? 166.382 168.982 154.487 1.00 30.00 886 ALA B C 1
ATOM 3653 O O . ALA A 1 901 ? 165.154 169.108 154.441 1.00 30.00 886 ALA B O 1
ATOM 3660 N N . ALA A 1 902 ? 167.152 169.716 155.287 1.00 30.00 887 ALA B N 1
ATOM 3661 C CA . ALA A 1 902 ? 166.628 170.767 156.142 1.00 30.00 887 ALA B CA 1
ATOM 3662 C C . ALA A 1 902 ? 166.960 172.155 155.623 1.00 30.00 887 ALA B C 1
ATOM 3663 O O . ALA A 1 902 ? 166.542 173.145 156.229 1.00 30.00 887 ALA B O 1
ATOM 3670 N N . LEU A 1 903 ? 167.703 172.253 154.525 1.00 30.00 888 LEU B N 1
ATOM 3671 C CA . LEU A 1 903 ? 167.888 173.512 153.821 1.00 30.00 888 LEU B CA 1
ATOM 3672 C C . LEU A 1 903 ? 167.048 173.604 152.561 1.00 30.00 888 LEU B C 1
ATOM 3673 O O . LEU A 1 903 ? 166.657 174.705 152.173 1.00 30.00 888 LEU B O 1
ATOM 3689 N N . SER A 1 904 ? 166.743 172.473 151.931 1.00 30.00 889 SER B N 1
ATOM 3690 C CA . SER A 1 904 ? 165.750 172.415 150.869 1.00 30.00 889 SER B CA 1
ATOM 3691 C C . SER A 1 904 ? 164.332 172.513 151.405 1.00 30.00 889 SER B C 1
ATOM 3692 O O . SER A 1 904 ? 163.379 172.332 150.642 1.00 30.00 889 SER B O 1
ATOM 3700 N N . LEU A 1 905 ? 164.185 172.779 152.695 1.00 30.00 890 LEU B N 1
ATOM 3701 C CA . LEU A 1 905 ? 162.904 172.964 153.359 1.00 30.00 890 LEU B CA 1
ATOM 3702 C C . LEU A 1 905 ? 162.761 1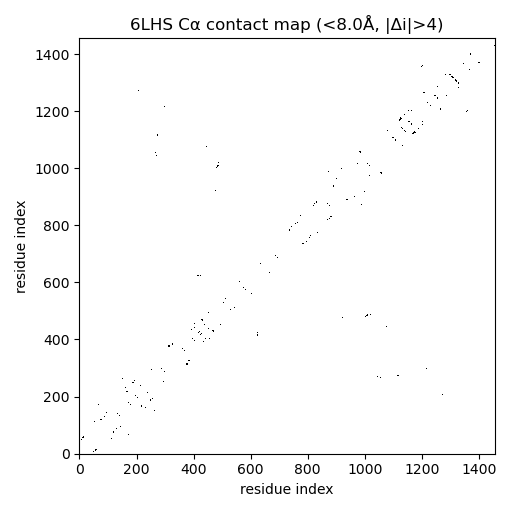74.348 153.965 1.00 30.00 890 LEU B C 1
ATOM 3703 O O . LEU A 1 905 ? 161.687 174.946 153.882 1.00 30.00 890 LEU B O 1
ATOM 3719 N N . TRP A 1 906 ? 163.824 174.875 154.572 1.00 30.00 891 TRP B N 1
ATOM 3720 C CA . TRP A 1 906 ? 163.816 176.236 155.085 1.00 30.00 891 TRP B CA 1
ATOM 3721 C C . TRP A 1 906 ? 163.792 177.274 153.976 1.00 30.00 891 TRP B C 1
ATOM 3722 O O . TRP A 1 906 ? 163.626 178.462 154.268 1.00 30.00 891 TRP B O 1
ATOM 3743 N N . ASN A 1 907 ? 163.945 176.858 152.721 1.00 30.00 892 ASN B N 1
ATOM 3744 C CA . ASN A 1 907 ? 163.921 177.764 151.584 1.00 30.00 892 ASN B CA 1
ATOM 3745 C C . ASN A 1 907 ? 162.652 177.629 150.763 1.00 30.00 892 ASN B C 1
ATOM 3746 O O . ASN A 1 907 ? 162.480 178.364 149.785 1.00 30.00 892 ASN B O 1
ATOM 3757 N N . GLN A 1 908 ? 161.762 176.713 151.128 1.00 30.00 893 GLN B N 1
ATOM 3758 C CA . GLN A 1 908 ? 160.509 176.549 150.412 1.00 30.00 893 GLN B CA 1
ATOM 3759 C C . GLN A 1 908 ? 159.542 177.651 150.821 1.00 30.00 893 GLN B C 1
ATOM 3760 O O . GLN A 1 908 ? 159.268 177.841 152.009 1.00 30.00 893 GLN B O 1
ATOM 3774 N N . ASN A 1 909 ? 159.026 178.377 149.828 1.00 30.00 894 ASN B N 1
ATOM 3775 C CA . ASN A 1 909 ? 158.208 179.552 150.110 1.00 30.00 894 ASN B CA 1
ATOM 3776 C C . ASN A 1 909 ? 157.044 179.216 151.031 1.00 30.00 894 ASN B C 1
ATOM 3777 O O . ASN A 1 909 ? 156.762 179.954 151.981 1.00 30.00 894 ASN B O 1
ATOM 3788 N N . ARG A 1 910 ? 156.351 178.110 150.764 1.00 30.00 895 ARG B N 1
ATOM 3789 C CA . ARG A 1 910 ? 155.153 177.780 151.526 1.00 30.00 895 ARG B CA 1
ATOM 3790 C C . ARG A 1 910 ? 155.416 177.668 153.021 1.00 30.00 895 ARG B C 1
ATOM 3791 O O . ARG A 1 910 ? 154.477 177.800 153.812 1.00 30.00 895 ARG B O 1
ATOM 3812 N N . LEU A 1 911 ? 156.659 177.418 153.428 1.00 30.00 896 LEU B N 1
ATOM 3813 C CA . LEU A 1 911 ? 157.004 177.380 154.845 1.00 30.00 896 LEU B CA 1
ATOM 3814 C C . LEU A 1 911 ? 157.510 178.737 155.322 1.00 30.00 896 LEU B C 1
ATOM 3815 O O . LEU A 1 911 ? 156.971 179.311 156.273 1.00 30.00 896 LEU B O 1
ATOM 3831 N N . GLN A 1 912 ? 158.548 179.257 154.667 1.00 30.00 897 GLN B N 1
ATOM 3832 C CA . GLN A 1 912 ? 159.118 180.538 155.060 1.00 30.00 897 GLN B CA 1
ATOM 3833 C C . GLN A 1 912 ? 158.066 181.633 155.150 1.00 30.00 897 GLN B C 1
ATOM 3834 O O . GLN A 1 912 ? 158.286 182.634 155.839 1.00 30.00 897 GLN B O 1
ATOM 3848 N N . GLY A 1 913 ? 156.936 181.469 154.471 1.00 30.00 898 GLY B N 1
ATOM 3849 C CA . GLY A 1 913 ? 155.806 182.356 154.606 1.00 30.00 898 GLY B CA 1
ATOM 3850 C C . GLY A 1 913 ? 154.765 181.863 155.579 1.00 30.00 898 GLY B C 1
ATOM 3851 O O . GLY A 1 913 ? 153.721 182.503 155.732 1.00 30.00 898 GLY B O 1
ATOM 3855 N N . LEU A 1 914 ? 155.019 180.735 156.239 1.00 30.00 899 LEU B N 1
ATOM 3856 C CA . LEU A 1 914 ? 154.121 180.175 157.235 1.00 30.00 899 LEU B CA 1
ATOM 3857 C C . LEU A 1 914 ? 154.578 180.446 158.660 1.00 30.00 899 LEU B C 1
ATOM 3858 O O . LEU A 1 914 ? 153.762 180.359 159.581 1.00 30.00 899 LEU B O 1
ATOM 3874 N N . LEU A 1 915 ? 155.850 180.772 158.863 1.00 30.00 900 LEU B N 1
ATOM 3875 C CA . LEU A 1 915 ? 156.370 181.080 160.193 1.00 30.00 900 LEU B CA 1
ATOM 3876 C C . LEU A 1 915 ? 156.143 182.545 160.545 1.00 30.00 900 LEU B C 1
ATOM 3877 O O . LEU A 1 915 ? 157.050 183.261 160.965 1.00 30.00 900 LEU B O 1
ATOM 3893 N N . ARG A 1 916 ? 154.903 182.994 160.366 1.00 30.00 901 ARG B N 1
ATOM 3894 C CA . ARG A 1 916 ? 154.499 184.343 160.730 1.00 30.00 901 ARG B CA 1
ATOM 3895 C C . ARG A 1 916 ? 153.204 184.371 161.519 1.00 30.00 901 ARG B C 1
ATOM 3896 O O . ARG A 1 916 ? 152.875 185.415 162.087 1.00 30.00 901 ARG B O 1
ATOM 3917 N N . GLU A 1 917 ? 152.462 183.271 161.572 1.00 30.00 902 GLU B N 1
ATOM 3918 C CA . GLU A 1 917 ? 151.236 183.204 162.342 1.00 30.00 902 GLU B CA 1
ATOM 3919 C C . GLU A 1 917 ? 151.549 183.329 163.829 1.00 30.00 902 GLU B C 1
ATOM 3920 O O . GLU A 1 917 ? 152.705 183.404 164.250 1.00 30.00 902 GLU B O 1
ATOM 3932 N N . LYS A 1 918 ? 150.492 183.350 164.636 1.00 30.00 903 LYS B N 1
ATOM 3933 C CA . LYS A 1 918 ? 150.633 183.418 166.080 1.00 30.00 903 LYS B CA 1
ATOM 3934 C C . LYS A 1 918 ? 150.577 182.054 166.746 1.00 30.00 903 LYS B C 1
ATOM 3935 O O . LYS A 1 918 ? 151.077 181.908 167.866 1.00 30.00 903 LYS B O 1
ATOM 3954 N N . SER A 1 919 ? 149.982 181.056 166.090 1.00 30.00 904 SER B N 1
ATOM 3955 C CA . SER A 1 919 ? 149.919 179.729 166.689 1.00 30.00 904 SER B CA 1
ATOM 3956 C C . SER A 1 919 ? 151.307 179.200 167.010 1.00 30.00 904 SER B C 1
ATOM 3957 O O . SER A 1 919 ? 151.463 178.394 167.935 1.00 30.00 904 SER B O 1
ATOM 3965 N N . PHE A 1 920 ? 152.326 179.639 166.271 1.00 30.00 905 PHE B N 1
ATOM 3966 C CA . PHE A 1 920 ? 153.709 179.277 166.577 1.00 30.00 905 PHE B CA 1
ATOM 3967 C C . PHE A 1 920 ? 154.609 180.480 166.315 1.00 30.00 905 PHE B C 1
ATOM 3968 O O . PHE A 1 920 ? 155.107 180.666 165.201 1.00 30.00 905 PHE B O 1
ATOM 3985 N N . GLN A 1 921 ? 154.828 181.281 167.351 1.00 30.00 906 GLN B N 1
ATOM 3986 C CA . GLN A 1 921 ? 155.856 182.306 167.360 1.00 30.00 906 GLN B CA 1
ATOM 3987 C C . GLN A 1 921 ? 156.959 181.907 168.326 1.00 30.00 906 GLN B C 1
ATOM 3988 O O . GLN A 1 921 ? 156.831 180.963 169.109 1.00 30.00 906 GLN B O 1
ATOM 4002 N N . VAL A 1 922 ? 158.052 182.656 168.264 1.00 30.00 907 VAL B N 1
ATOM 4003 C CA . VAL A 1 922 ? 159.171 182.494 169.176 1.00 30.00 907 VAL B CA 1
ATOM 4004 C C . VAL A 1 922 ? 159.585 183.888 169.623 1.00 30.00 907 VAL B C 1
ATOM 4005 O O . VAL A 1 922 ? 159.967 184.725 168.796 1.00 30.00 907 VAL B O 1
ATOM 4018 N N . THR A 1 923 ? 159.471 184.148 170.918 1.00 30.00 908 THR B N 1
ATOM 4019 C CA . THR A 1 923 ? 159.600 185.480 171.481 1.00 30.00 908 THR B CA 1
ATOM 4020 C C . THR A 1 923 ? 160.779 185.524 172.441 1.00 30.00 908 THR B C 1
ATOM 4021 O O . THR A 1 923 ? 161.307 184.493 172.866 1.00 30.00 908 THR B O 1
ATOM 4032 N N . PHE A 1 924 ? 161.188 186.740 172.793 1.00 30.00 909 PHE B N 1
ATOM 4033 C CA . PHE A 1 924 ? 162.391 186.919 173.593 1.00 30.00 909 PHE B CA 1
ATOM 4034 C C . PHE A 1 924 ? 162.097 186.742 175.074 1.00 30.00 909 PHE B C 1
ATOM 4035 O O . PHE A 1 924 ? 162.546 187.532 175.908 1.00 30.00 909 PHE B O 1
ATOM 4052 N N . MET A 1 925 ? 161.343 185.698 175.401 1.00 30.00 910 MET B N 1
ATOM 4053 C CA . MET A 1 925 ? 161.317 185.126 176.737 1.00 30.00 910 MET B CA 1
ATOM 4054 C C . MET A 1 925 ? 161.214 183.613 176.686 1.00 30.00 910 MET B C 1
ATOM 4055 O O . MET A 1 925 ? 161.227 182.971 177.740 1.00 30.00 910 MET B O 1
ATOM 4069 N N . ASP A 1 926 ? 161.096 183.030 175.496 1.00 30.00 911 ASP B N 1
ATOM 4070 C CA . ASP A 1 926 ? 161.146 181.593 175.291 1.00 30.00 911 ASP B CA 1
ATOM 4071 C C . ASP A 1 926 ? 162.488 181.149 174.744 1.00 30.00 911 ASP B C 1
ATOM 4072 O O . ASP A 1 926 ? 162.942 180.045 175.056 1.00 30.00 911 ASP B O 1
ATOM 4081 N N . TRP A 1 927 ? 163.122 181.995 173.935 1.00 30.00 912 TRP B N 1
ATOM 4082 C CA . TRP A 1 927 ? 164.482 181.731 173.492 1.00 30.00 912 TRP B CA 1
ATOM 4083 C C . TRP A 1 927 ? 165.395 181.465 174.677 1.00 30.00 912 TRP B C 1
ATOM 4084 O O . TRP A 1 927 ? 166.176 180.507 174.667 1.00 30.00 912 TRP B O 1
ATOM 4105 N N . LEU A 1 928 ? 165.300 182.294 175.716 1.00 30.00 913 LEU B N 1
ATOM 4106 C CA . LEU A 1 928 ? 166.160 182.131 176.879 1.00 30.00 913 LEU B CA 1
ATOM 4107 C C . LEU A 1 928 ? 165.914 180.785 177.542 1.00 30.00 913 LEU B C 1
ATOM 4108 O O . LEU A 1 928 ? 166.820 179.954 177.657 1.00 30.00 913 LEU B O 1
ATOM 4124 N N . LEU A 1 929 ? 164.673 180.544 177.960 1.00 30.00 914 LEU B N 1
ATOM 4125 C CA . LEU A 1 929 ? 164.341 179.342 178.710 1.00 30.00 914 LEU B CA 1
ATOM 4126 C C . LEU A 1 929 ? 164.699 178.068 177.964 1.00 30.00 914 LEU B C 1
ATOM 4127 O O . LEU A 1 929 ? 164.644 176.987 178.559 1.00 30.00 914 LEU B O 1
ATOM 4143 N N . TRP A 1 930 ? 165.057 178.165 176.687 1.00 30.00 915 TRP B N 1
ATOM 4144 C CA . TRP A 1 930 ? 165.614 177.041 175.951 1.00 30.00 915 TRP B CA 1
ATOM 4145 C C . TRP A 1 930 ? 167.136 177.083 175.964 1.00 30.00 915 TRP B C 1
ATOM 4146 O O . TRP A 1 930 ? 167.789 176.073 176.238 1.00 30.00 915 TRP B O 1
ATOM 4167 N N . GLU A 1 931 ? 167.710 178.251 175.676 1.00 30.00 916 GLU B N 1
ATOM 4168 C CA . GLU A 1 931 ? 169.157 178.406 175.663 1.00 30.00 916 GLU B CA 1
ATOM 4169 C C . GLU A 1 931 ? 169.749 178.518 177.057 1.00 30.00 916 GLU B C 1
ATOM 4170 O O . GLU A 1 931 ? 170.933 178.221 177.239 1.00 30.00 916 GLU B O 1
ATOM 4182 N N . MET A 1 932 ? 168.959 178.937 178.039 1.00 30.00 917 MET B N 1
ATOM 4183 C CA . MET A 1 932 ? 169.425 179.086 179.408 1.00 30.00 917 MET B CA 1
ATOM 4184 C C . MET A 1 932 ? 169.332 177.777 180.179 1.00 30.00 917 MET B C 1
ATOM 4185 O O . MET A 1 932 ? 169.424 177.773 181.410 1.00 30.00 917 MET B O 1
ATOM 4199 N N . THR A 1 933 ? 169.143 176.660 179.474 1.00 30.00 918 THR B N 1
ATOM 4200 C CA . THR A 1 933 ? 169.171 175.349 180.107 1.00 30.00 918 THR B CA 1
ATOM 4201 C C . THR A 1 933 ? 169.899 174.322 179.247 1.00 30.00 918 THR B C 1
ATOM 4202 O O . THR A 1 933 ? 169.655 173.119 179.397 1.00 30.00 918 THR B O 1
ATOM 4213 N N . LEU A 1 934 ? 170.774 174.761 178.352 1.00 30.00 919 LEU B N 1
ATOM 4214 C CA . LEU A 1 934 ? 171.534 173.874 177.478 1.00 30.00 919 LEU B CA 1
ATOM 4215 C C . LEU A 1 934 ? 172.971 173.843 177.985 1.00 30.00 919 LEU B C 1
ATOM 4216 O O . LEU A 1 934 ? 173.749 174.767 177.735 1.00 30.00 919 LEU B O 1
ATOM 4232 N N . LYS A 1 935 ? 173.319 172.771 178.689 1.00 30.00 920 LYS B N 1
ATOM 4233 C CA . LYS A 1 935 ? 174.612 172.675 179.347 1.00 30.00 920 LYS B CA 1
ATOM 4234 C C . LYS A 1 935 ? 175.691 172.287 178.348 1.00 30.00 920 LYS B C 1
ATOM 4235 O O . LYS A 1 935 ? 175.528 171.332 177.584 1.00 30.00 920 LYS B O 1
ATOM 4254 N N . SER A 1 936 ? 176.795 173.029 178.357 1.00 30.00 921 SER B N 1
ATOM 4255 C CA . SER A 1 936 ? 177.955 172.642 177.576 1.00 30.00 921 SER B CA 1
ATOM 4256 C C . SER A 1 936 ? 178.405 171.240 177.982 1.00 30.00 921 SER B C 1
ATOM 4257 O O . SER A 1 936 ? 177.987 170.693 179.005 1.00 30.00 921 SER B O 1
ATOM 4265 N N . ASN A 1 937 ? 179.275 170.661 177.162 1.00 30.00 922 ASN B N 1
ATOM 4266 C CA . ASN A 1 937 ? 179.650 169.250 177.168 1.00 30.00 922 ASN B CA 1
ATOM 4267 C C . ASN A 1 937 ? 178.573 168.421 176.484 1.00 30.00 922 ASN B C 1
ATOM 4268 O O . ASN A 1 937 ? 178.703 167.193 176.421 1.00 30.00 922 ASN B O 1
ATOM 4279 N N . ASN A 1 938 ? 177.511 169.045 175.980 1.00 30.00 923 ASN B N 1
ATOM 4280 C CA . ASN A 1 938 ? 176.454 168.341 175.271 1.00 30.00 923 ASN B CA 1
ATOM 4281 C C . ASN A 1 938 ? 176.282 168.941 173.883 1.00 30.00 923 ASN B C 1
ATOM 4282 O O . ASN A 1 938 ? 175.952 168.234 172.926 1.00 30.00 923 ASN B O 1
ATOM 4293 N N . ASP A 1 939 ? 176.517 170.245 173.768 1.00 30.00 924 ASP B N 1
ATOM 4294 C CA . ASP A 1 939 ? 176.354 170.940 172.504 1.00 30.00 924 ASP B CA 1
ATOM 4295 C C . ASP A 1 939 ? 177.399 170.462 171.501 1.00 30.00 924 ASP B C 1
ATOM 4296 O O . ASP A 1 939 ? 178.244 169.611 171.790 1.00 30.00 924 ASP B O 1
ATOM 4305 N N . VAL A 1 940 ? 177.329 171.026 170.297 1.00 30.00 925 VAL B N 1
ATOM 4306 C CA . VAL A 1 940 ? 178.178 170.641 169.183 1.00 30.00 925 VAL B CA 1
ATOM 4307 C C . VAL A 1 940 ? 178.983 171.816 168.651 1.00 30.00 925 VAL B C 1
ATOM 4308 O O . VAL A 1 940 ? 179.576 171.720 167.577 1.00 30.00 925 VAL B O 1
ATOM 4321 N N . LEU A 1 941 ? 179.010 172.927 169.378 1.00 30.00 926 LEU B N 1
ATOM 4322 C CA . LEU A 1 941 ? 179.666 174.145 168.934 1.00 30.00 926 LEU B CA 1
ATOM 4323 C C . LEU A 1 941 ? 180.825 174.486 169.856 1.00 30.00 926 LEU B C 1
ATOM 4324 O O . LEU A 1 941 ? 180.738 174.307 171.074 1.00 30.00 926 LEU B O 1
ATOM 4340 N N . CYS A 1 942 ? 181.908 174.982 169.267 1.00 30.00 927 CYS B N 1
ATOM 4341 C CA . CYS A 1 942 ? 183.013 175.489 170.055 1.00 30.00 927 CYS B CA 1
ATOM 4342 C C . CYS A 1 942 ? 182.558 176.706 170.855 1.00 30.00 927 CYS B C 1
ATOM 4343 O O . CYS A 1 942 ? 181.455 177.228 170.676 1.00 30.00 927 CYS B O 1
ATOM 4351 N N . ASP A 1 943 ? 183.428 177.162 171.754 1.00 30.00 928 ASP B N 1
ATOM 4352 C CA . ASP A 1 943 ? 183.054 178.263 172.633 1.00 30.00 928 ASP B CA 1
ATOM 4353 C C . ASP A 1 943 ? 182.906 179.563 171.856 1.00 30.00 928 ASP B C 1
ATOM 4354 O O . ASP A 1 943 ? 181.930 180.300 172.048 1.00 30.00 928 ASP B O 1
ATOM 4363 N N . THR A 1 944 ? 183.846 179.853 170.961 1.00 30.00 929 THR B N 1
ATOM 4364 C CA . THR A 1 944 ? 183.831 181.101 170.211 1.00 30.00 929 THR B CA 1
ATOM 4365 C C . THR A 1 944 ? 182.897 181.058 169.011 1.00 30.00 929 THR B C 1
ATOM 4366 O O . THR A 1 944 ? 183.035 181.882 168.101 1.00 30.00 929 THR B O 1
ATOM 4377 N N . ASP A 1 945 ? 181.972 180.109 168.986 1.00 30.00 930 ASP B N 1
ATOM 4378 C CA . ASP A 1 945 ? 180.799 180.137 168.123 1.00 30.00 930 ASP B CA 1
ATOM 4379 C C . ASP A 1 945 ? 179.513 180.124 168.926 1.00 30.00 930 ASP B C 1
ATOM 4380 O O . ASP A 1 945 ? 178.530 180.773 168.544 1.00 30.00 930 ASP B O 1
ATOM 4389 N N . ARG A 1 946 ? 179.505 179.383 170.033 1.00 30.00 931 ARG B N 1
ATOM 4390 C CA . ARG A 1 946 ? 178.437 179.476 171.012 1.00 30.00 931 ARG B CA 1
ATOM 4391 C C . ARG A 1 946 ? 178.353 180.866 171.616 1.00 30.00 931 ARG B C 1
ATOM 4392 O O . ARG A 1 946 ? 177.327 181.209 172.212 1.00 30.00 931 ARG B O 1
ATOM 4413 N N . GLN A 1 947 ? 179.404 181.673 171.475 1.00 30.00 932 GLN B N 1
ATOM 4414 C CA . GLN A 1 947 ? 179.394 183.049 171.950 1.00 30.00 932 GLN B CA 1
ATOM 4415 C C . GLN A 1 947 ? 179.298 184.056 170.815 1.00 30.00 932 GLN B C 1
ATOM 4416 O O . GLN A 1 947 ? 179.445 185.258 171.051 1.00 30.00 932 GLN B O 1
ATOM 4430 N N . GLU A 1 948 ? 179.067 183.594 169.591 1.00 30.00 933 GLU B N 1
ATOM 4431 C CA . GLU A 1 948 ? 178.629 184.453 168.502 1.00 30.00 933 GLU B CA 1
ATOM 4432 C C . GLU A 1 948 ? 177.160 184.273 168.175 1.00 30.00 933 GLU B C 1
ATOM 4433 O O . GLU A 1 948 ? 176.489 185.246 167.819 1.00 30.00 933 GLU B O 1
ATOM 4445 N N . TYR A 1 949 ? 176.653 183.047 168.290 1.00 30.00 934 TYR B N 1
ATOM 4446 C CA . TYR A 1 949 ? 175.227 182.810 168.113 1.00 30.00 934 TYR B CA 1
ATOM 4447 C C . TYR A 1 949 ? 174.410 183.759 168.975 1.00 30.00 934 TYR B C 1
ATOM 4448 O O . TYR A 1 949 ? 173.456 184.388 168.507 1.00 30.00 934 TYR B O 1
ATOM 4466 N N . GLN A 1 950 ? 174.763 183.858 170.254 1.00 30.00 935 GLN B N 1
ATOM 4467 C CA . GLN A 1 950 ? 174.007 184.697 171.174 1.00 30.00 935 GLN B CA 1
ATOM 4468 C C . GLN A 1 950 ? 174.119 186.166 170.792 1.00 30.00 935 GLN B C 1
ATOM 4469 O O . GLN A 1 950 ? 173.111 186.852 170.597 1.00 30.00 935 GLN B O 1
ATOM 4483 N N . ARG A 1 951 ? 175.346 186.665 170.665 1.00 30.00 936 ARG B N 1
ATOM 4484 C CA . ARG A 1 951 ? 175.535 188.052 170.265 1.00 30.00 936 ARG B CA 1
ATOM 4485 C C . ARG A 1 951 ? 174.825 188.382 168.963 1.00 30.00 936 ARG B C 1
ATOM 4486 O O . ARG A 1 951 ? 174.600 189.562 168.678 1.00 30.00 936 ARG B O 1
ATOM 4507 N N . TRP A 1 952 ? 174.486 187.376 168.160 1.00 30.00 937 TRP B N 1
ATOM 4508 C CA . TRP A 1 952 ? 173.631 187.627 167.007 1.00 30.00 937 TRP B CA 1
ATOM 4509 C C . TRP A 1 952 ? 172.163 187.656 167.408 1.00 30.00 937 TRP B C 1
ATOM 4510 O O . TRP A 1 952 ? 171.419 188.554 167.001 1.00 30.00 937 TRP B O 1
ATOM 4531 N N . ALA A 1 953 ? 171.739 186.683 168.211 1.00 30.00 938 ALA B N 1
ATOM 4532 C CA . ALA A 1 953 ? 170.337 186.570 168.590 1.00 30.00 938 ALA B CA 1
ATOM 4533 C C . ALA A 1 953 ? 169.873 187.800 169.353 1.00 30.00 938 ALA B C 1
ATOM 4534 O O . ALA A 1 953 ? 168.966 188.517 168.916 1.00 30.00 938 ALA B O 1
ATOM 4541 N N . VAL A 1 954 ? 170.482 188.044 170.513 1.00 30.00 939 VAL B N 1
ATOM 4542 C CA . VAL A 1 954 ? 170.119 189.194 171.337 1.00 30.00 939 VAL B CA 1
ATOM 4543 C C . VAL A 1 954 ? 169.960 190.438 170.479 1.00 30.00 939 VAL B C 1
ATOM 4544 O O . VAL A 1 954 ? 168.980 191.181 170.601 1.00 30.00 939 VAL B O 1
ATOM 4557 N N . ASN A 1 955 ? 170.917 190.681 169.594 1.00 30.00 940 ASN B N 1
ATOM 4558 C CA . ASN A 1 955 ? 170.886 191.859 168.746 1.00 30.00 940 ASN B CA 1
ATOM 4559 C C . ASN A 1 955 ? 169.996 191.676 167.526 1.00 30.00 940 ASN B C 1
ATOM 4560 O O . ASN A 1 955 ? 170.118 192.428 166.554 1.00 30.00 940 ASN B O 1
ATOM 4571 N N . HIS A 1 956 ? 169.109 190.687 167.565 1.00 30.00 941 HIS B N 1
ATOM 4572 C CA . HIS A 1 956 ? 168.046 190.520 166.589 1.00 30.00 941 HIS B CA 1
ATOM 4573 C C . HIS A 1 956 ? 166.666 190.559 167.216 1.00 30.00 941 HIS B C 1
ATOM 4574 O O . HIS A 1 956 ? 165.709 190.948 166.545 1.00 30.00 941 HIS B O 1
ATOM 4588 N N . TYR A 1 957 ? 166.540 190.164 168.479 1.00 30.00 942 TYR B N 1
ATOM 4589 C CA . TYR A 1 957 ? 165.343 190.400 169.268 1.00 30.00 942 TYR B CA 1
ATOM 4590 C C . TYR A 1 957 ? 165.400 191.734 169.992 1.00 30.00 942 TYR B C 1
ATOM 4591 O O . TYR A 1 957 ? 164.517 192.029 170.802 1.00 30.00 942 TYR B O 1
ATOM 4609 N N . LEU A 1 958 ? 166.422 192.540 169.714 1.00 30.00 943 LEU B N 1
ATOM 4610 C CA . LEU A 1 958 ? 166.570 193.863 170.294 1.00 30.00 943 LEU B CA 1
ATOM 4611 C C . LEU A 1 958 ? 166.260 194.971 169.303 1.00 30.00 943 LEU B C 1
ATOM 4612 O O . LEU A 1 958 ? 166.138 196.129 169.711 1.00 30.00 943 LEU B O 1
ATOM 4628 N N . SER A 1 959 ? 166.144 194.649 168.020 1.00 30.00 944 SER B N 1
ATOM 4629 C CA . SER A 1 959 ? 165.756 195.583 166.975 1.00 30.00 944 SER B CA 1
ATOM 4630 C C . SER A 1 959 ? 164.474 195.114 166.305 1.00 30.00 944 SER B C 1
ATOM 4631 O O . SER A 1 959 ? 164.296 195.240 165.094 1.00 30.00 944 SER B O 1
ATOM 4639 N N . GLU A 1 960 ? 163.567 194.563 167.102 1.00 30.00 945 GLU B N 1
ATOM 4640 C CA . GLU A 1 960 ? 162.352 193.937 166.610 1.00 30.00 945 GLU B CA 1
ATOM 4641 C C . GLU A 1 960 ? 161.155 194.537 167.329 1.00 30.00 945 GLU B C 1
ATOM 4642 O O . GLU A 1 960 ? 161.250 194.915 168.499 1.00 30.00 945 GLU B O 1
ATOM 4654 N N . SER A 1 961 ? 160.030 194.619 166.624 1.00 30.00 946 SER B N 1
ATOM 4655 C CA . SER A 1 961 ? 158.849 195.264 167.169 1.00 30.00 946 SER B CA 1
ATOM 4656 C C . SER A 1 961 ? 158.375 194.547 168.430 1.00 30.00 946 SER B C 1
ATOM 4657 O O . SER A 1 961 ? 158.851 193.468 168.789 1.00 30.00 946 SER B O 1
ATOM 4665 N N . SER A 1 962 ? 157.413 195.171 169.108 1.00 30.00 947 SER B N 1
ATOM 4666 C CA . SER A 1 962 ? 156.908 194.655 170.373 1.00 30.00 947 SER B CA 1
ATOM 4667 C C . SER A 1 962 ? 155.621 193.862 170.218 1.00 30.00 947 SER B C 1
ATOM 4668 O O . SER A 1 962 ? 155.367 192.955 171.018 1.00 30.00 947 SER B O 1
ATOM 4676 N N . VAL A 1 963 ? 154.794 194.184 169.221 1.00 30.00 948 VAL B N 1
ATOM 4677 C CA . VAL A 1 963 ? 153.646 193.332 168.925 1.00 30.00 948 VAL B CA 1
ATOM 4678 C C . VAL A 1 963 ? 154.118 191.906 168.695 1.00 30.00 948 VAL B C 1
ATOM 4679 O O . VAL A 1 963 ? 153.495 190.941 169.154 1.00 30.00 948 VAL B O 1
ATOM 4692 N N . VAL A 1 964 ? 155.226 191.754 167.976 1.00 30.00 949 VAL B N 1
ATOM 4693 C CA . VAL A 1 964 ? 155.959 190.500 167.976 1.00 30.00 949 VAL B CA 1
ATOM 4694 C C . VAL A 1 964 ? 156.841 190.443 169.218 1.00 30.00 949 VAL B C 1
ATOM 4695 O O . VAL A 1 964 ? 157.126 191.456 169.860 1.00 30.00 949 VAL B O 1
ATOM 4708 N N . GLY A 1 965 ? 157.279 189.240 169.561 1.00 30.00 950 GLY B N 1
ATOM 4709 C CA . GLY A 1 965 ? 158.208 189.105 170.662 1.00 30.00 950 GLY B CA 1
ATOM 4710 C C . GLY A 1 965 ? 159.465 189.899 170.394 1.00 30.00 950 GLY B C 1
ATOM 4711 O O . GLY A 1 965 ? 160.137 189.680 169.383 1.00 30.00 950 GLY B O 1
ATOM 4715 N N . GLY A 1 966 ? 159.789 190.825 171.274 1.00 30.00 951 GLY B N 1
ATOM 4716 C CA . GLY A 1 966 ? 160.945 191.671 171.069 1.00 30.00 951 GLY B CA 1
ATOM 4717 C C . GLY A 1 966 ? 160.789 192.992 171.793 1.00 30.00 951 GLY B C 1
ATOM 4718 O O . GLY A 1 966 ? 159.789 193.257 172.453 1.00 30.00 951 GLY B O 1
ATOM 4722 N N . CYS A 1 967 ? 161.823 193.816 171.654 1.00 30.00 952 CYS B N 1
ATOM 4723 C CA . CYS A 1 967 ? 161.846 195.163 172.202 1.00 30.00 952 CYS B CA 1
ATOM 4724 C C . CYS A 1 967 ? 162.541 196.068 171.201 1.00 30.00 952 CYS B C 1
ATOM 4725 O O . CYS A 1 967 ? 163.617 195.729 170.703 1.00 30.00 952 CYS B O 1
ATOM 4733 N N . ASN A 1 968 ? 161.928 197.214 170.914 1.00 30.00 953 ASN B N 1
ATOM 4734 C CA . ASN A 1 968 ? 162.331 198.032 169.779 1.00 30.00 953 ASN B CA 1
ATOM 4735 C C . ASN A 1 968 ? 163.808 198.394 169.834 1.00 30.00 953 ASN B C 1
ATOM 4736 O O . ASN A 1 968 ? 164.593 197.955 168.990 1.00 30.00 953 ASN B O 1
ATOM 4747 N N . GLY A 1 969 ? 164.190 199.211 170.804 1.00 30.00 954 GLY B N 1
ATOM 4748 C CA . GLY A 1 969 ? 165.584 199.534 171.015 1.00 30.00 954 GLY B CA 1
ATOM 4749 C C . GLY A 1 969 ? 165.909 199.747 172.477 1.00 30.00 954 GLY B C 1
ATOM 4750 O O . GLY A 1 969 ? 166.978 200.259 172.819 1.00 30.00 954 GLY B O 1
ATOM 4754 N N . ASP A 1 970 ? 164.985 199.360 173.349 1.00 30.00 955 ASP B N 1
ATOM 4755 C CA . ASP A 1 970 ? 165.056 199.702 174.767 1.00 30.00 955 ASP B CA 1
ATOM 4756 C C . ASP A 1 970 ? 165.973 198.714 175.472 1.00 30.00 955 ASP B C 1
ATOM 4757 O O . ASP A 1 970 ? 165.537 197.688 175.997 1.00 30.00 955 ASP B O 1
ATOM 4766 N N . LEU A 1 971 ? 167.270 199.032 175.478 1.00 30.00 956 LEU B N 1
ATOM 4767 C CA . LEU A 1 971 ? 168.222 198.268 176.275 1.00 30.00 956 LEU B CA 1
ATOM 4768 C C . LEU A 1 971 ? 167.680 198.018 177.673 1.00 30.00 956 LEU B C 1
ATOM 4769 O O . LEU A 1 971 ? 167.846 196.927 178.234 1.00 30.00 956 LEU B O 1
ATOM 4785 N N . GLU A 1 972 ? 167.037 199.030 178.256 1.00 30.00 957 GLU B N 1
ATOM 4786 C CA . GLU A 1 972 ? 166.371 198.854 179.537 1.00 30.00 957 GLU B CA 1
ATOM 4787 C C . GLU A 1 972 ? 165.436 197.656 179.500 1.00 30.00 957 GLU B C 1
ATOM 4788 O O . GLU A 1 972 ? 165.485 196.784 180.374 1.00 30.00 957 GLU B O 1
ATOM 4800 N N . ARG A 1 973 ? 164.576 197.599 178.482 1.00 30.00 958 ARG B N 1
ATOM 4801 C CA . ARG A 1 973 ? 163.636 196.492 178.374 1.00 30.00 958 ARG B CA 1
ATOM 4802 C C . ARG A 1 973 ? 164.369 195.174 178.182 1.00 30.00 958 ARG B C 1
ATOM 4803 O O . ARG A 1 973 ? 163.944 194.135 178.702 1.00 30.00 958 ARG B O 1
ATOM 4824 N N . GLY A 1 974 ? 165.478 195.196 177.453 1.00 30.00 959 GLY B N 1
ATOM 4825 C CA . GLY A 1 974 ? 166.285 194.008 177.287 1.00 30.00 959 GLY B CA 1
ATOM 4826 C C . GLY A 1 974 ? 166.734 193.440 178.616 1.00 30.00 959 GLY B C 1
ATOM 4827 O O . GLY A 1 974 ? 166.416 192.293 178.954 1.00 30.00 959 GLY B O 1
ATOM 4831 N N . CYS A 1 975 ? 167.481 194.244 179.375 1.00 30.00 960 CYS B N 1
ATOM 4832 C CA . CYS A 1 975 ? 167.967 193.792 180.672 1.00 30.00 960 CYS B CA 1
ATOM 4833 C C . CYS A 1 975 ? 166.817 193.372 181.575 1.00 30.00 960 CYS B C 1
ATOM 4834 O O . CYS A 1 975 ? 166.919 192.381 182.310 1.00 30.00 960 CYS B O 1
ATOM 4842 N N . ILE A 1 976 ? 165.720 194.127 181.546 1.00 30.00 961 ILE B N 1
ATOM 4843 C CA . ILE A 1 976 ? 164.551 193.780 182.343 1.00 30.00 961 ILE B CA 1
ATOM 4844 C C . ILE A 1 976 ? 164.097 192.367 182.020 1.00 30.00 961 ILE B C 1
ATOM 4845 O O . ILE A 1 976 ? 163.858 191.547 182.916 1.00 30.00 961 ILE B O 1
ATOM 4861 N N . THR A 1 977 ? 163.956 192.067 180.730 1.00 30.00 962 THR B N 1
ATOM 4862 C CA . THR A 1 977 ? 163.478 190.752 180.328 1.00 30.00 962 THR B CA 1
ATOM 4863 C C . THR A 1 977 ? 164.453 189.661 180.741 1.00 30.00 962 THR B C 1
ATOM 4864 O O . THR A 1 977 ? 164.039 188.592 181.204 1.00 30.00 962 THR B O 1
ATOM 4875 N N . ILE A 1 978 ? 165.752 189.908 180.577 1.00 30.00 963 ILE B N 1
ATOM 4876 C CA . ILE A 1 978 ? 166.729 188.884 180.940 1.00 30.00 963 ILE B CA 1
ATOM 4877 C C . ILE A 1 978 ? 166.641 188.576 182.426 1.00 30.00 963 ILE B C 1
ATOM 4878 O O . ILE A 1 978 ? 166.661 187.409 182.838 1.00 30.00 963 ILE B O 1
ATOM 4894 N N . ALA A 1 979 ? 166.554 189.614 183.256 1.00 30.00 964 ALA B N 1
ATOM 4895 C CA . ALA A 1 979 ? 166.453 189.388 184.691 1.00 30.00 964 ALA B CA 1
ATOM 4896 C C . ALA A 1 979 ? 165.165 188.659 185.044 1.00 30.00 964 ALA B C 1
ATOM 4897 O O . ALA A 1 979 ? 165.171 187.717 185.848 1.00 30.00 964 ALA B O 1
ATOM 4904 N N . GLU A 1 980 ? 164.047 189.079 184.450 1.00 30.00 965 GLU B N 1
ATOM 4905 C CA . GLU A 1 980 ? 162.771 188.448 184.758 1.00 30.00 965 GLU B CA 1
ATOM 4906 C C . GLU A 1 980 ? 162.769 186.987 184.343 1.00 30.00 965 GLU B C 1
ATOM 4907 O O . GLU A 1 980 ? 162.076 186.161 184.947 1.00 30.00 965 GLU B O 1
ATOM 4919 N N . ALA A 1 981 ? 163.534 186.648 183.307 1.00 30.00 966 ALA B N 1
ATOM 4920 C CA . ALA A 1 981 ? 163.647 185.252 182.905 1.00 30.00 966 ALA B CA 1
ATOM 4921 C C . ALA A 1 981 ? 164.510 184.475 183.885 1.00 30.00 966 ALA B C 1
ATOM 4922 O O . ALA A 1 981 ? 164.141 183.380 184.322 1.00 30.00 966 ALA B O 1
ATOM 4929 N N . VAL A 1 982 ? 165.671 185.029 184.235 1.00 30.00 967 VAL B N 1
ATOM 4930 C CA . VAL A 1 982 ? 166.551 184.365 185.192 1.00 30.00 967 VAL B CA 1
ATOM 4931 C C . VAL A 1 982 ? 165.796 184.040 186.470 1.00 30.00 967 VAL B C 1
ATOM 4932 O O . VAL A 1 982 ? 165.903 182.934 187.011 1.00 30.00 967 VAL B O 1
ATOM 4945 N N . LEU A 1 983 ? 165.021 185.000 186.975 1.00 30.00 968 LEU B N 1
ATOM 4946 C CA . LEU A 1 983 ? 164.276 184.766 188.206 1.00 30.00 968 LEU B CA 1
ATOM 4947 C C . LEU A 1 983 ? 163.257 183.646 188.040 1.00 30.00 968 LEU B C 1
ATOM 4948 O O . LEU A 1 983 ? 162.808 183.058 189.031 1.00 30.00 968 LEU B O 1
ATOM 4964 N N . GLN A 1 984 ? 162.881 183.336 186.804 1.00 30.00 969 GLN B N 1
ATOM 4965 C CA . GLN A 1 984 ? 161.831 182.358 186.529 1.00 30.00 969 GLN B CA 1
ATOM 4966 C C . GLN A 1 984 ? 162.415 181.026 186.071 1.00 30.00 969 GLN B C 1
ATOM 4967 O O . GLN A 1 984 ? 161.816 180.293 185.289 1.00 30.00 969 GLN B O 1
ATOM 4981 N N . PHE A 1 985 ? 163.608 180.708 186.568 1.00 30.00 970 PHE B N 1
ATOM 4982 C CA . PHE A 1 985 ? 164.293 179.478 186.192 1.00 30.00 970 PHE B CA 1
ATOM 4983 C C . PHE A 1 985 ? 164.778 178.739 187.431 1.00 30.00 970 PHE B C 1
ATOM 4984 O O . PHE A 1 985 ? 165.002 177.525 187.389 1.00 30.00 970 PHE B O 1
ATOM 5001 N N . SER A 1 986 ? 164.953 179.466 188.536 1.00 30.00 971 SER B N 1
ATOM 5002 C CA . SER A 1 986 ? 165.348 178.834 189.790 1.00 30.00 971 SER B CA 1
ATOM 5003 C C . SER A 1 986 ? 164.449 177.652 190.124 1.00 30.00 971 SER B C 1
ATOM 5004 O O . SER A 1 986 ? 164.903 176.657 190.702 1.00 30.00 971 SER B O 1
ATOM 5012 N N . ASN A 1 987 ? 163.170 177.747 189.777 1.00 30.00 972 ASN B N 1
ATOM 5013 C CA . ASN A 1 987 ? 162.212 176.684 190.056 1.00 30.00 972 ASN B CA 1
ATOM 5014 C C . ASN A 1 987 ? 162.682 175.350 189.485 1.00 30.00 972 ASN B C 1
ATOM 5015 O O . ASN A 1 987 ? 162.599 175.115 188.279 1.00 30.00 972 ASN B O 1
ATOM 5026 N N . LYS A 1 1004 ? 176.368 177.511 193.594 1.00 30.00 989 LYS B N 1
ATOM 5027 C CA . LYS A 1 1004 ? 176.277 176.363 192.701 1.00 30.00 989 LYS B CA 1
ATOM 5028 C C . LYS A 1 1004 ? 177.023 176.632 191.397 1.00 30.00 989 LYS B C 1
ATOM 5029 O O . LYS A 1 1004 ? 177.500 177.742 191.166 1.00 30.00 989 LYS B O 1
ATOM 5047 N N . SER A 1 1005 ? 177.119 175.609 190.549 1.00 30.00 990 SER B N 1
ATOM 5048 C CA . SER A 1 1005 ? 177.852 175.692 189.291 1.00 30.00 990 SER B CA 1
ATOM 5049 C C . SER A 1 1005 ? 176.922 175.340 188.141 1.00 30.00 990 SER B C 1
ATOM 5050 O O . SER A 1 1005 ? 176.398 174.223 188.084 1.00 30.00 990 SER B O 1
ATOM 5058 N N . HIS A 1 1006 ? 176.722 176.288 187.228 1.00 30.00 991 HIS B N 1
ATOM 5059 C CA . HIS A 1 1006 ? 175.976 176.052 186.003 1.00 30.00 991 HIS B CA 1
ATOM 5060 C C . HIS A 1 1006 ? 176.607 176.864 184.884 1.00 30.00 991 HIS B C 1
ATOM 5061 O O . HIS A 1 1006 ? 177.052 177.993 185.103 1.00 30.00 991 HIS B O 1
ATOM 5075 N N . THR A 1 1007 ? 176.634 176.286 183.685 1.00 30.00 992 THR B N 1
ATOM 5076 C CA . THR A 1 1007 ? 177.397 176.850 182.580 1.00 30.00 992 THR B CA 1
ATOM 5077 C C . THR A 1 1007 ? 176.556 177.760 181.691 1.00 30.00 992 THR B C 1
ATOM 5078 O O . THR A 1 1007 ? 176.994 178.859 181.337 1.00 30.00 992 THR B O 1
ATOM 5089 N N . GLY A 1 1008 ? 175.354 177.321 181.315 1.00 30.00 993 GLY B N 1
ATOM 5090 C CA . GLY A 1 1008 ? 174.537 178.122 180.417 1.00 30.00 993 GLY B CA 1
ATOM 5091 C C . GLY A 1 1008 ? 174.218 179.489 180.988 1.00 30.00 993 GLY B C 1
ATOM 5092 O O . GLY A 1 1008 ? 174.341 180.510 180.307 1.00 30.00 993 GLY B O 1
ATOM 5096 N N . LEU A 1 1009 ? 173.806 179.524 182.254 1.00 30.00 994 LEU B N 1
ATOM 5097 C CA . LEU A 1 1009 ? 173.415 180.775 182.890 1.00 30.00 994 LEU B CA 1
ATOM 5098 C C . LEU A 1 1009 ? 174.536 181.809 182.859 1.00 30.00 994 LEU B C 1
ATOM 5099 O O . LEU A 1 1009 ? 174.270 183.017 182.775 1.00 30.00 994 LEU B O 1
ATOM 5115 N N . GLY A 1 1010 ? 175.789 181.360 182.931 1.00 30.00 995 GLY B N 1
ATOM 5116 C CA . GLY A 1 1010 ? 176.901 182.292 182.930 1.00 30.00 995 GLY B CA 1
ATOM 5117 C C . GLY A 1 1010 ? 176.987 183.106 181.658 1.00 30.00 995 GLY B C 1
ATOM 5118 O O . GLY A 1 1010 ? 177.346 184.285 181.693 1.00 30.00 995 GLY B O 1
ATOM 5122 N N . ASP A 1 1011 ? 176.651 182.504 180.522 1.00 30.00 996 ASP B N 1
ATOM 5123 C CA . ASP A 1 1011 ? 176.704 183.253 179.276 1.00 30.00 996 ASP B CA 1
ATOM 5124 C C . ASP A 1 1011 ? 175.670 184.372 179.271 1.00 30.00 996 ASP B C 1
ATOM 5125 O O . ASP A 1 1011 ? 175.973 185.507 178.884 1.00 30.00 996 ASP B O 1
ATOM 5134 N N . ILE A 1 1012 ? 174.449 184.077 179.714 1.00 30.00 997 ILE B N 1
ATOM 5135 C CA . ILE A 1 1012 ? 173.428 185.114 179.834 1.00 30.00 997 ILE B CA 1
ATOM 5136 C C . ILE A 1 1012 ? 173.915 186.228 180.753 1.00 30.00 997 ILE B C 1
ATOM 5137 O O . ILE A 1 1012 ? 173.764 187.423 180.455 1.00 30.00 997 ILE B O 1
ATOM 5153 N N . LEU A 1 1013 ? 174.486 185.853 181.896 1.00 30.00 998 LEU B N 1
ATOM 5154 C CA . LEU A 1 1013 ? 174.950 186.866 182.831 1.00 30.00 998 LEU B CA 1
ATOM 5155 C C . LEU A 1 1013 ? 176.166 187.616 182.316 1.00 30.00 998 LEU B C 1
ATOM 5156 O O . LEU A 1 1013 ? 176.504 188.667 182.870 1.00 30.00 998 LEU B O 1
ATOM 5172 N N . CYS A 1 1014 ? 176.832 187.102 181.288 1.00 30.00 999 CYS B N 1
ATOM 5173 C CA . CYS A 1 1014 ? 177.873 187.860 180.611 1.00 30.00 999 CYS B CA 1
ATOM 5174 C C . CYS A 1 1014 ? 177.301 188.821 179.580 1.00 30.00 999 CYS B C 1
ATOM 5175 O O . CYS A 1 1014 ? 177.840 189.920 179.391 1.00 30.00 999 CYS B O 1
ATOM 5183 N N . ARG A 1 1015 ? 176.210 188.439 178.917 1.00 30.00 1000 ARG B N 1
ATOM 5184 C CA . ARG A 1 1015 ? 175.577 189.368 177.988 1.00 30.00 1000 ARG B CA 1
ATOM 5185 C C . ARG A 1 1015 ? 174.948 190.538 178.725 1.00 30.00 1000 ARG B C 1
ATOM 5186 O O . ARG A 1 1015 ? 174.943 191.662 178.207 1.00 30.00 1000 ARG B O 1
ATOM 5207 N N . LEU A 1 1016 ? 174.414 190.300 179.924 1.00 30.00 1001 LEU B N 1
ATOM 5208 C CA . LEU A 1 1016 ? 174.011 191.426 180.760 1.00 30.00 1001 LEU B CA 1
ATOM 5209 C C . LEU A 1 1016 ? 175.117 192.466 180.857 1.00 30.00 1001 LEU B C 1
ATOM 5210 O O . LEU A 1 1016 ? 174.876 193.656 180.637 1.00 30.00 1001 LEU B O 1
ATOM 5226 N N . GLN A 1 1017 ? 176.326 192.042 181.223 1.00 30.00 1002 GLN B N 1
ATOM 5227 C CA . GLN A 1 1017 ? 177.435 192.982 181.341 1.00 30.00 1002 GLN B CA 1
ATOM 5228 C C . GLN A 1 1017 ? 177.736 193.639 180.003 1.00 30.00 1002 GLN B C 1
ATOM 5229 O O . GLN A 1 1017 ? 177.895 194.863 179.919 1.00 30.00 1002 GLN B O 1
ATOM 5243 N N . GLU A 1 1018 ? 177.834 192.837 178.944 1.00 30.00 1003 GLU B N 1
ATOM 5244 C CA . GLU A 1 1018 ? 178.120 193.400 177.630 1.00 30.00 1003 GLU B CA 1
ATOM 5245 C C . GLU A 1 1018 ? 177.136 194.506 177.275 1.00 30.00 1003 GLU B C 1
ATOM 5246 O O . GLU A 1 1018 ? 177.497 195.459 176.576 1.00 30.00 1003 GLU B O 1
ATOM 5258 N N . LEU A 1 1019 ? 175.895 194.400 177.752 1.00 30.00 1004 LEU B N 1
ATOM 5259 C CA . LEU A 1 1019 ? 174.894 195.423 177.470 1.00 30.00 1004 LEU B CA 1
ATOM 5260 C C . LEU A 1 1019 ? 175.042 196.615 178.404 1.00 30.00 1004 LEU B C 1
ATOM 5261 O O . LEU A 1 1019 ? 175.006 197.770 177.969 1.00 30.00 1004 LEU B O 1
ATOM 5277 N N . ILE A 1 1020 ? 175.205 196.341 179.696 1.00 30.00 1005 ILE B N 1
ATOM 5278 C CA . ILE A 1 1020 ? 175.149 197.389 180.708 1.00 30.00 1005 ILE B CA 1
ATOM 5279 C C . ILE A 1 1020 ? 176.369 198.292 180.624 1.00 30.00 1005 ILE B C 1
ATOM 5280 O O . ILE A 1 1020 ? 176.258 199.518 180.720 1.00 30.00 1005 ILE B O 1
ATOM 5296 N N . CYS A 1 1021 ? 177.552 197.705 180.451 1.00 30.00 1006 CYS B N 1
ATOM 5297 C CA . CYS A 1 1021 ? 178.772 198.497 180.392 1.00 30.00 1006 CYS B CA 1
ATOM 5298 C C . CYS A 1 1021 ? 178.663 199.659 179.412 1.00 30.00 1006 CYS B C 1
ATOM 5299 O O . CYS A 1 1021 ? 179.457 200.602 179.490 1.00 30.00 1006 CYS B O 1
ATOM 5307 N N . ASP A 1 1022 ? 177.705 199.610 178.490 1.00 30.00 1007 ASP B N 1
ATOM 5308 C CA . ASP A 1 1022 ? 177.415 200.723 177.598 1.00 30.00 1007 ASP B CA 1
ATOM 5309 C C . ASP A 1 1022 ? 176.553 201.792 178.253 1.00 30.00 1007 ASP B C 1
ATOM 5310 O O . ASP A 1 1022 ? 176.247 202.800 177.610 1.00 30.00 1007 ASP B O 1
ATOM 5319 N N . ILE A 1 1023 ? 176.154 201.597 179.507 1.00 30.00 1008 ILE B N 1
ATOM 5320 C CA . ILE A 1 1023 ? 175.296 202.546 180.205 1.00 30.00 1008 ILE B CA 1
ATOM 5321 C C . ILE A 1 1023 ? 176.127 203.369 181.179 1.00 30.00 1008 ILE B C 1
ATOM 5322 O O . ILE A 1 1023 ? 176.183 204.600 181.082 1.00 30.00 1008 ILE B O 1
ATOM 5338 N N . VAL A 1 1024 ? 176.775 202.689 182.127 1.00 30.00 1009 VAL B N 1
ATOM 5339 C CA . VAL A 1 1024 ? 177.532 203.380 183.165 1.00 30.00 1009 VAL B CA 1
ATOM 5340 C C . VAL A 1 1024 ? 178.569 204.309 182.553 1.00 30.00 1009 VAL B C 1
ATOM 5341 O O . VAL A 1 1024 ? 178.958 205.310 183.167 1.00 30.00 1009 VAL B O 1
ATOM 5354 N N . THR A 1 1025 ? 179.038 203.997 181.351 1.00 30.00 1010 THR B N 1
ATOM 5355 C CA . THR A 1 1025 ? 179.982 204.846 180.640 1.00 30.00 1010 THR B CA 1
ATOM 5356 C C . THR A 1 1025 ? 179.302 206.000 179.916 1.00 30.00 1010 THR B C 1
ATOM 5357 O O . THR A 1 1025 ? 179.979 206.760 179.216 1.00 30.00 1010 THR B O 1
ATOM 5368 N N . SER A 1 1026 ? 177.990 206.145 180.071 1.00 30.00 1011 SER B N 1
ATOM 5369 C CA . SER A 1 1026 ? 177.229 207.209 179.436 1.00 30.00 1011 SER B CA 1
ATOM 5370 C C . SER A 1 1026 ? 176.657 208.222 180.413 1.00 30.00 1011 SER B C 1
ATOM 5371 O O . SER A 1 1026 ? 176.513 209.391 180.049 1.00 30.00 1011 SER B O 1
ATOM 5379 N N . HIS A 1 1027 ? 176.328 207.811 181.637 1.00 30.00 1012 HIS B N 1
ATOM 5380 C CA . HIS A 1 1027 ? 175.791 208.708 182.658 1.00 30.00 1012 HIS B CA 1
ATOM 5381 C C . HIS A 1 1027 ? 174.467 209.321 182.196 1.00 30.00 1012 HIS B C 1
ATOM 5382 O O . HIS A 1 1027 ? 174.335 210.534 182.022 1.00 30.00 1012 HIS B O 1
ATOM 5396 N N . HIS A 1 1028 ? 173.488 208.440 181.979 1.00 30.00 1013 HIS B N 1
ATOM 5397 C CA . HIS A 1 1028 ? 172.153 208.875 181.583 1.00 30.00 1013 HIS B CA 1
ATOM 5398 C C . HIS A 1 1028 ? 171.687 210.067 182.413 1.00 30.00 1013 HIS B C 1
ATOM 5399 O O . HIS A 1 1028 ? 171.423 211.150 181.879 1.00 30.00 1013 HIS B O 1
ATOM 5413 N N . GLN A 1 1029 ? 171.576 209.880 183.728 1.00 30.00 1014 GLN B N 1
ATOM 5414 C CA . GLN A 1 1029 ? 171.046 210.850 184.683 1.00 30.00 1014 GLN B CA 1
ATOM 5415 C C . GLN A 1 1029 ? 169.557 211.094 184.487 1.00 30.00 1014 GLN B C 1
ATOM 5416 O O . GLN A 1 1029 ? 168.965 211.865 185.252 1.00 30.00 1014 GLN B O 1
ATOM 5430 N N . LYS A 1 1030 ? 168.933 210.471 183.493 1.00 30.00 1015 LYS B N 1
ATOM 5431 C CA . LYS A 1 1030 ? 167.495 210.535 183.274 1.00 30.00 1015 LYS B CA 1
ATOM 5432 C C . LYS A 1 1030 ? 166.836 209.173 183.391 1.00 30.00 1015 LYS B C 1
ATOM 5433 O O . LYS A 1 1030 ? 165.786 209.051 184.026 1.00 30.00 1015 LYS B O 1
ATOM 5452 N N . GLY A 1 1031 ? 167.429 208.145 182.788 1.00 30.00 1016 GLY B N 1
ATOM 5453 C CA . GLY A 1 1031 ? 167.064 206.774 183.076 1.00 30.00 1016 GLY B CA 1
ATOM 5454 C C . GLY A 1 1031 ? 168.148 206.122 183.909 1.00 30.00 1016 GLY B C 1
ATOM 5455 O O . GLY A 1 1031 ? 169.204 205.757 183.384 1.00 30.00 1016 GLY B O 1
ATOM 5459 N N . ARG A 1 1032 ? 167.904 205.973 185.205 1.00 30.00 1017 ARG B N 1
ATOM 5460 C CA . ARG A 1 1032 ? 168.919 205.531 186.151 1.00 30.00 1017 ARG B CA 1
ATOM 5461 C C . ARG A 1 1032 ? 168.494 204.212 186.794 1.00 30.00 1017 ARG B C 1
ATOM 5462 O O . ARG A 1 1032 ? 167.442 203.650 186.481 1.00 30.00 1017 ARG B O 1
ATOM 5483 N N . ARG A 1 1033 ? 169.320 203.739 187.729 1.00 30.00 1018 ARG B N 1
ATOM 5484 C CA . ARG A 1 1033 ? 169.198 202.383 188.251 1.00 30.00 1018 ARG B CA 1
ATOM 5485 C C . ARG A 1 1033 ? 167.794 202.046 188.733 1.00 30.00 1018 ARG B C 1
ATOM 5486 O O . ARG A 1 1033 ? 167.466 200.863 188.870 1.00 30.00 1018 ARG B O 1
ATOM 5507 N N . HIS A 1 1034 ? 166.959 203.050 189.001 1.00 30.00 1019 HIS B N 1
ATOM 5508 C CA . HIS A 1 1034 ? 165.619 202.773 189.506 1.00 30.00 1019 HIS B CA 1
ATOM 5509 C C . HIS A 1 1034 ? 164.852 201.822 188.597 1.00 30.00 1019 HIS B C 1
ATOM 5510 O O . HIS A 1 1034 ? 164.044 201.023 189.081 1.00 30.00 1019 HIS B O 1
ATOM 5524 N N . PHE A 1 1035 ? 165.085 201.886 187.284 1.00 30.00 1020 PHE B N 1
ATOM 5525 C CA . PHE A 1 1035 ? 164.336 201.033 186.368 1.00 30.00 1020 PHE B CA 1
ATOM 5526 C C . PHE A 1 1035 ? 164.558 199.556 186.647 1.00 30.00 1020 PHE B C 1
ATOM 5527 O O . PHE A 1 1035 ? 163.722 198.730 186.264 1.00 30.00 1020 PHE B O 1
ATOM 5544 N N . PHE A 1 1036 ? 165.664 199.207 187.298 1.00 30.00 1021 PHE B N 1
ATOM 5545 C CA . PHE A 1 1036 ? 166.057 197.817 187.487 1.00 30.00 1021 PHE B CA 1
ATOM 5546 C C . PHE A 1 1036 ? 165.467 197.242 188.770 1.00 30.00 1021 PHE B C 1
ATOM 5547 O O . PHE A 1 1036 ? 164.681 196.290 188.733 1.00 30.00 1021 PHE B O 1
ATOM 5564 N N . PHE A 1 1037 ? 165.823 197.836 189.909 1.00 30.00 1022 PHE B N 1
ATOM 5565 C CA . PHE A 1 1037 ? 165.420 197.287 191.195 1.00 30.00 1022 PHE B CA 1
ATOM 5566 C C . PHE A 1 1037 ? 163.917 197.059 191.268 1.00 30.00 1022 PHE B C 1
ATOM 5567 O O . PHE A 1 1037 ? 163.463 196.120 191.934 1.00 30.00 1022 PHE B O 1
ATOM 5584 N N . ALA A 1 1038 ? 163.135 197.889 190.575 1.00 30.00 1023 ALA B N 1
ATOM 5585 C CA . ALA A 1 1038 ? 161.685 197.732 190.583 1.00 30.00 1023 ALA B CA 1
ATOM 5586 C C . ALA A 1 1038 ? 161.287 196.279 190.399 1.00 30.00 1023 ALA B C 1
ATOM 5587 O O . ALA A 1 1038 ? 160.424 195.765 191.122 1.00 30.00 1023 ALA B O 1
ATOM 5594 N N . ILE A 1 1039 ? 161.925 195.594 189.448 1.00 30.00 1024 ILE B N 1
ATOM 5595 C CA . ILE A 1 1039 ? 161.582 194.203 189.161 1.00 30.00 1024 ILE B CA 1
ATOM 5596 C C . ILE A 1 1039 ? 161.468 193.416 190.457 1.00 30.00 1024 ILE B C 1
ATOM 5597 O O . ILE A 1 1039 ? 160.429 192.818 190.763 1.00 30.00 1024 ILE B O 1
ATOM 5613 N N . PHE A 1 1040 ? 162.542 193.423 191.243 1.00 30.00 1025 PHE B N 1
ATOM 5614 C CA . PHE A 1 1040 ? 162.561 192.660 192.481 1.00 30.00 1025 PHE B CA 1
ATOM 5615 C C . PHE A 1 1040 ? 161.315 192.939 193.308 1.00 30.00 1025 PHE B C 1
ATOM 5616 O O . PHE A 1 1040 ? 160.602 192.015 193.717 1.00 30.00 1025 PHE B O 1
ATOM 5633 N N . TYR A 1 1041 ? 161.024 194.219 193.540 1.00 30.00 1026 TYR B N 1
ATOM 5634 C CA . TYR A 1 1041 ? 159.929 194.580 194.429 1.00 30.00 1026 TYR B CA 1
ATOM 5635 C C . TYR A 1 1041 ? 158.622 193.917 194.023 1.00 30.00 1026 TYR B C 1
ATOM 5636 O O . TYR A 1 1041 ? 157.780 193.632 194.881 1.00 30.00 1026 TYR B O 1
ATOM 5654 N N . GLN A 1 1042 ? 158.431 193.660 192.729 1.00 30.00 1027 GLN B N 1
ATOM 5655 C CA . GLN A 1 1042 ? 157.186 193.062 192.270 1.00 30.00 1027 GLN B CA 1
ATOM 5656 C C . GLN A 1 1042 ? 157.248 191.544 192.218 1.00 30.00 1027 GLN B C 1
ATOM 5657 O O . GLN A 1 1042 ? 156.201 190.894 192.314 1.00 30.00 1027 GLN B O 1
ATOM 5671 N N . ARG A 1 1043 ? 158.439 190.965 192.067 1.00 30.00 1028 ARG B N 1
ATOM 5672 C CA . ARG A 1 1043 ? 158.595 189.527 192.237 1.00 30.00 1028 ARG B CA 1
ATOM 5673 C C . ARG A 1 1043 ? 158.576 189.112 193.699 1.00 30.00 1028 ARG B C 1
ATOM 5674 O O . ARG A 1 1043 ? 158.510 187.912 193.983 1.00 30.00 1028 ARG B O 1
ATOM 5695 N N . LEU A 1 1044 ? 158.637 190.069 194.624 1.00 30.00 1029 LEU B N 1
ATOM 5696 C CA . LEU A 1 1044 ? 158.729 189.787 196.049 1.00 30.00 1029 LEU B CA 1
ATOM 5697 C C . LEU A 1 1044 ? 157.463 190.165 196.803 1.00 30.00 1029 LEU B C 1
ATOM 5698 O O . LEU A 1 1044 ? 157.461 190.155 198.037 1.00 30.00 1029 LEU B O 1
ATOM 5714 N N . GLU A 1 1045 ? 156.390 190.502 196.093 1.00 30.00 1030 GLU B N 1
ATOM 5715 C CA . GLU A 1 1045 ? 155.093 190.734 196.710 1.00 30.00 1030 GLU B CA 1
ATOM 5716 C C . GLU A 1 1045 ? 154.134 189.574 196.512 1.00 30.00 1030 GLU B C 1
ATOM 5717 O O . GLU A 1 1045 ? 153.236 189.375 197.336 1.00 30.00 1030 GLU B O 1
ATOM 5729 N N . LEU A 1 1046 ? 154.311 188.804 195.437 1.00 30.00 1031 LEU B N 1
ATOM 5730 C CA . LEU A 1 1046 ? 153.438 187.664 195.187 1.00 30.00 1031 LEU B CA 1
ATOM 5731 C C . LEU A 1 1046 ? 153.460 186.680 196.347 1.00 30.00 1031 LEU B C 1
ATOM 5732 O O . LEU A 1 1046 ? 152.439 186.050 196.645 1.00 30.00 1031 LEU B O 1
ATOM 5748 N N . HIS A 1 1047 ? 154.602 186.537 197.011 1.00 30.00 1032 HIS B N 1
ATOM 5749 C CA . HIS A 1 1047 ? 154.749 185.589 198.114 1.00 30.00 1032 HIS B CA 1
ATOM 5750 C C . HIS A 1 1047 ? 154.437 186.242 199.455 1.00 30.00 1032 HIS B C 1
ATOM 5751 O O . HIS A 1 1047 ? 155.219 186.183 200.403 1.00 30.00 1032 HIS B O 1
ATOM 5765 N N . LYS A 1 1048 ? 153.270 186.878 199.532 1.00 30.00 1033 LYS B N 1
ATOM 5766 C CA . LYS A 1 1048 ? 152.761 187.431 200.776 1.00 30.00 1033 LYS B CA 1
ATOM 5767 C C . LYS A 1 1048 ? 151.606 186.628 201.353 1.00 30.00 1033 LYS B C 1
ATOM 5768 O O . LYS A 1 1048 ? 151.134 186.954 202.448 1.00 30.00 1033 LYS B O 1
ATOM 5787 N N . GLY A 1 1049 ? 151.142 185.595 200.654 1.00 30.00 1034 GLY B N 1
ATOM 5788 C CA . GLY A 1 1049 ? 150.080 184.749 201.157 1.00 30.00 1034 GLY B CA 1
ATOM 5789 C C . GLY A 1 1049 ? 150.597 183.716 202.134 1.00 30.00 1034 GLY B C 1
ATOM 5790 O O . GLY A 1 1049 ? 150.752 182.543 201.780 1.00 30.00 1034 GLY B O 1
ATOM 5794 N N . LYS A 1 1050 ? 150.889 184.150 203.359 1.00 30.00 1035 LYS B N 1
ATOM 5795 C CA . LYS A 1 1050 ? 151.393 183.265 204.401 1.00 30.00 1035 LYS B CA 1
ATOM 5796 C C . LYS A 1 1050 ? 150.657 181.933 204.389 1.00 30.00 1035 LYS B C 1
ATOM 5797 O O . LYS A 1 1050 ? 149.424 181.889 204.356 1.00 30.00 1035 LYS B O 1
ATOM 5816 N N . LYS A 1 1051 ? 151.422 180.849 204.421 1.00 30.00 1036 LYS B N 1
ATOM 5817 C CA . LYS A 1 1051 ? 150.871 179.508 204.280 1.00 30.00 1036 LYS B CA 1
ATOM 5818 C C . LYS A 1 1051 ? 151.728 178.552 205.102 1.00 30.00 1036 LYS B C 1
ATOM 5819 O O . LYS A 1 1051 ? 152.530 178.979 205.939 1.00 30.00 1036 LYS B O 1
ATOM 5838 N N . GLU A 1 1052 ? 151.560 177.252 204.860 1.00 30.00 1037 GLU B N 1
ATOM 5839 C CA . GLU A 1 1052 ? 152.255 176.215 205.622 1.00 30.00 1037 GLU B CA 1
ATOM 5840 C C . GLU A 1 1052 ? 153.653 176.027 205.042 1.00 30.00 1037 GLU B C 1
ATOM 5841 O O . GLU A 1 1052 ? 153.911 175.158 204.206 1.00 30.00 1037 GLU B O 1
ATOM 5853 N N . LEU A 1 1053 ? 154.573 176.869 205.514 1.00 30.00 1038 LEU B N 1
ATOM 5854 C CA . LEU A 1 1053 ? 155.999 176.732 205.239 1.00 30.00 1038 LEU B CA 1
ATOM 5855 C C . LEU A 1 1053 ? 156.294 176.373 203.788 1.00 30.00 1038 LEU B C 1
ATOM 5856 O O . LEU A 1 1053 ? 157.077 175.458 203.518 1.00 30.00 1038 LEU B O 1
ATOM 5872 N N . SER A 1 1054 ? 155.698 177.100 202.842 1.00 30.00 1039 SER B N 1
ATOM 5873 C CA . SER A 1 1054 ? 155.905 176.826 201.428 1.00 30.00 1039 SER B CA 1
ATOM 5874 C C . SER A 1 1054 ? 156.239 178.052 200.594 1.00 30.00 1039 SER B C 1
ATOM 5875 O O . SER A 1 1054 ? 156.788 177.891 199.499 1.00 30.00 1039 SER B O 1
ATOM 5883 N N . ASN A 1 1055 ? 155.928 179.259 201.062 1.00 30.00 1040 ASN B N 1
ATOM 5884 C CA . ASN A 1 1055 ? 156.236 180.472 200.312 1.00 30.00 1040 ASN B CA 1
ATOM 5885 C C . ASN A 1 1055 ? 157.465 181.199 200.836 1.00 30.00 1040 ASN B C 1
ATOM 5886 O O . ASN A 1 1055 ? 158.236 181.746 200.042 1.00 30.00 1040 ASN B O 1
ATOM 5897 N N . HIS A 1 1056 ? 157.667 181.225 202.155 1.00 30.00 1041 HIS B N 1
ATOM 5898 C CA . HIS A 1 1056 ? 158.889 181.802 202.705 1.00 30.00 1041 HIS B CA 1
ATOM 5899 C C . HIS A 1 1056 ? 160.115 181.214 202.019 1.00 30.00 1041 HIS B C 1
ATOM 5900 O O . HIS A 1 1056 ? 161.064 181.931 201.673 1.00 30.00 1041 HIS B O 1
ATOM 5914 N N . LEU A 1 1057 ? 160.106 179.895 201.821 1.00 30.00 1042 LEU B N 1
ATOM 5915 C CA . LEU A 1 1057 ? 161.218 179.229 201.158 1.00 30.00 1042 LEU B CA 1
ATOM 5916 C C . LEU A 1 1057 ? 161.440 179.801 199.768 1.00 30.00 1042 LEU B C 1
ATOM 5917 O O . LEU A 1 1057 ? 162.569 180.133 199.393 1.00 30.00 1042 LEU B O 1
ATOM 5933 N N . SER A 1 1058 ? 160.367 179.917 198.984 1.00 30.00 1043 SER B N 1
ATOM 5934 C CA . SER A 1 1058 ? 160.487 180.522 197.665 1.00 30.00 1043 SER B CA 1
ATOM 5935 C C . SER A 1 1058 ? 160.974 181.957 197.762 1.00 30.00 1043 SER B C 1
ATOM 5936 O O . SER A 1 1058 ? 161.707 182.424 196.885 1.00 30.00 1043 SER B O 1
ATOM 5944 N N . LYS A 1 1059 ? 160.590 182.665 198.824 1.00 30.00 1044 LYS B N 1
ATOM 5945 C CA . LYS A 1 1059 ? 161.045 184.039 199.000 1.00 30.00 1044 LYS B CA 1
ATOM 5946 C C . LYS A 1 1059 ? 162.560 184.100 199.131 1.00 30.00 1044 LYS B C 1
ATOM 5947 O O . LYS A 1 1059 ? 163.234 184.814 198.379 1.00 30.00 1044 LYS B O 1
ATOM 5966 N N . GLN A 1 1060 ? 163.119 183.367 200.093 1.00 30.00 1045 GLN B N 1
ATOM 5967 C CA . GLN A 1 1060 ? 164.569 183.401 200.244 1.00 30.00 1045 GLN B CA 1
ATOM 5968 C C . GLN A 1 1060 ? 165.265 182.801 199.030 1.00 30.00 1045 GLN B C 1
ATOM 5969 O O . GLN A 1 1060 ? 166.386 183.205 198.696 1.00 30.00 1045 GLN B O 1
ATOM 5983 N N . GLY A 1 1061 ? 164.604 181.878 198.329 1.00 30.00 1046 GLY B N 1
ATOM 5984 C CA . GLY A 1 1061 ? 165.207 181.299 197.143 1.00 30.00 1046 GLY B CA 1
ATOM 5985 C C . GLY A 1 1061 ? 165.308 182.289 196.002 1.00 30.00 1046 GLY B C 1
ATOM 5986 O O . GLY A 1 1061 ? 166.283 182.281 195.246 1.00 30.00 1046 GLY B O 1
ATOM 5990 N N . VAL A 1 1062 ? 164.305 183.153 195.857 1.00 30.00 1047 VAL B N 1
ATOM 5991 C CA . VAL A 1 1062 ? 164.400 184.204 194.852 1.00 30.00 1047 VAL B CA 1
ATOM 5992 C C . VAL A 1 1062 ? 165.366 185.281 195.310 1.00 30.00 1047 VAL B C 1
ATOM 5993 O O . VAL A 1 1062 ? 166.028 185.916 194.486 1.00 30.00 1047 VAL B O 1
ATOM 6006 N N . LEU A 1 1063 ? 165.470 185.499 196.620 1.00 30.00 1048 LEU B N 1
ATOM 6007 C CA . LEU A 1 1063 ? 166.341 186.552 197.128 1.00 30.00 1048 LEU B CA 1
ATOM 6008 C C . LEU A 1 1063 ? 167.808 186.207 196.913 1.00 30.00 1048 LEU B C 1
ATOM 6009 O O . LEU A 1 1063 ? 168.612 187.069 196.531 1.00 30.00 1048 LEU B O 1
ATOM 6025 N N . GLU A 1 1064 ? 168.179 184.951 197.157 1.00 30.00 1049 GLU B N 1
ATOM 6026 C CA . GLU A 1 1064 ? 169.545 184.532 196.879 1.00 30.00 1049 GLU B CA 1
ATOM 6027 C C . GLU A 1 1064 ? 169.907 184.756 195.419 1.00 30.00 1049 GLU B C 1
ATOM 6028 O O . GLU A 1 1064 ? 171.051 185.103 195.107 1.00 30.00 1049 GLU B O 1
ATOM 6040 N N . MET A 1 1065 ? 168.944 184.596 194.513 1.00 30.00 1050 MET B N 1
ATOM 6041 C CA . MET A 1 1065 ? 169.211 184.830 193.099 1.00 30.00 1050 MET B CA 1
ATOM 6042 C C . MET A 1 1065 ? 169.284 186.319 192.794 1.00 30.00 1050 MET B C 1
ATOM 6043 O O . MET A 1 1065 ? 170.093 186.752 191.965 1.00 30.00 1050 MET B O 1
ATOM 6057 N N . CYS A 1 1066 ? 168.433 187.111 193.445 1.00 30.00 1051 CYS B N 1
ATOM 6058 C CA . CYS A 1 1066 ? 168.543 188.560 193.347 1.00 30.00 1051 CYS B CA 1
ATOM 6059 C C . CYS A 1 1066 ? 169.944 189.013 193.717 1.00 30.00 1051 CYS B C 1
ATOM 6060 O O . CYS A 1 1066 ? 170.478 189.964 193.136 1.00 30.00 1051 CYS B O 1
ATOM 6068 N N . CYS A 1 1067 ? 170.552 188.342 194.692 1.00 30.00 1052 CYS B N 1
ATOM 6069 C CA . CYS A 1 1067 ? 171.919 188.679 195.073 1.00 30.00 1052 CYS B CA 1
ATOM 6070 C C . CYS A 1 1067 ? 172.916 188.168 194.041 1.00 30.00 1052 CYS B C 1
ATOM 6071 O O . CYS A 1 1067 ? 173.787 188.916 193.584 1.00 30.00 1052 CYS B O 1
ATOM 6079 N N . ARG A 1 1068 ? 172.806 186.891 193.665 1.00 30.00 1053 ARG B N 1
ATOM 6080 C CA . ARG A 1 1068 ? 173.714 186.326 192.672 1.00 30.00 1053 ARG B CA 1
ATOM 6081 C C . ARG A 1 1068 ? 173.783 187.190 191.427 1.00 30.00 1053 ARG B C 1
ATOM 6082 O O . ARG A 1 1068 ? 174.849 187.315 190.815 1.00 30.00 1053 ARG B O 1
ATOM 6103 N N . ILE A 1 1069 ? 172.661 187.780 191.023 1.00 30.00 1054 ILE B N 1
ATOM 6104 C CA . ILE A 1 1069 ? 172.669 188.629 189.837 1.00 30.00 1054 ILE B CA 1
ATOM 6105 C C . ILE A 1 1069 ? 173.598 189.815 190.049 1.00 30.00 1054 ILE B C 1
ATOM 6106 O O . ILE A 1 1069 ? 174.547 190.026 189.287 1.00 30.00 1054 ILE B O 1
ATOM 6122 N N . LEU A 1 1070 ? 173.347 190.596 191.103 1.00 30.00 1055 LEU B N 1
ATOM 6123 C CA . LEU A 1 1070 ? 174.149 191.785 191.370 1.00 30.00 1055 LEU B CA 1
ATOM 6124 C C . LEU A 1 1070 ? 175.641 191.495 191.322 1.00 30.00 1055 LEU B C 1
ATOM 6125 O O . LEU A 1 1070 ? 176.438 192.382 191.001 1.00 30.00 1055 LEU B O 1
ATOM 6141 N N . LEU A 1 1071 ? 176.036 190.267 191.634 1.00 30.00 1056 LEU B N 1
ATOM 6142 C CA . LEU A 1 1071 ? 177.418 189.831 191.513 1.00 30.00 1056 LEU B CA 1
ATOM 6143 C C . LEU A 1 1071 ? 177.746 189.327 190.117 1.00 30.00 1056 LEU B C 1
ATOM 6144 O O . LEU A 1 1071 ? 178.889 188.936 189.866 1.00 30.00 1056 LEU B O 1
ATOM 6160 N N . GLY A 1 1072 ? 176.776 189.342 189.209 1.00 30.00 1057 GLY B N 1
ATOM 6161 C CA . GLY A 1 1072 ? 176.960 188.803 187.879 1.00 30.00 1057 GLY B CA 1
ATOM 6162 C C . GLY A 1 1072 ? 176.756 189.832 186.789 1.00 30.00 1057 GLY B C 1
ATOM 6163 O O . GLY A 1 1072 ? 176.986 189.542 185.612 1.00 30.00 1057 GLY B O 1
ATOM 6167 N N . LEU A 1 1073 ? 176.327 191.037 187.164 1.00 30.00 1058 LEU B N 1
ATOM 6168 C CA . LEU A 1 1073 ? 176.402 192.160 186.241 1.00 30.00 1058 LEU B CA 1
ATOM 6169 C C . LEU A 1 1073 ? 177.186 193.327 186.824 1.00 30.00 1058 LEU B C 1
ATOM 6170 O O . LEU A 1 1073 ? 176.816 194.484 186.594 1.00 30.00 1058 LEU B O 1
ATOM 6186 N N . PRO A 1 1074 ? 178.278 193.095 187.544 1.00 30.00 1059 PRO B N 1
ATOM 6187 C CA . PRO A 1 1074 ? 179.115 194.204 187.933 1.00 30.00 1059 PRO B CA 1
ATOM 6188 C C . PRO A 1 1074 ? 180.208 194.468 186.917 1.00 30.00 1059 PRO B C 1
ATOM 6189 O O . PRO A 1 1074 ? 181.081 193.618 186.688 1.00 30.00 1059 PRO B O 1
ATOM 6200 N N . PRO A 1 1075 ? 180.190 195.638 186.282 1.00 30.00 1060 PRO B N 1
ATOM 6201 C CA . PRO A 1 1075 ? 181.412 196.429 186.165 1.00 30.00 1060 PRO B CA 1
ATOM 6202 C C . PRO A 1 1075 ? 181.860 196.999 187.499 1.00 30.00 1060 PRO B C 1
ATOM 6203 O O . PRO A 1 1075 ? 182.860 197.721 187.553 1.00 30.00 1060 PRO B O 1
ATOM 6214 N N . LEU A 1 1076 ? 181.114 196.656 188.548 1.00 30.00 1061 LEU B N 1
ATOM 6215 C CA . LEU A 1 1076 ? 181.361 196.884 189.956 1.00 30.00 1061 LEU B CA 1
ATOM 6216 C C . LEU A 1 1076 ? 180.972 198.274 190.425 1.00 30.00 1061 LEU B C 1
ATOM 6217 O O . LEU A 1 1076 ? 181.156 198.573 191.609 1.00 30.00 1061 LEU B O 1
ATOM 6233 N N . PHE A 1 1077 ? 180.441 199.132 189.560 1.00 30.00 1062 PHE B N 1
ATOM 6234 C CA . PHE A 1 1077 ? 179.900 200.393 190.034 1.00 30.00 1062 PHE B CA 1
ATOM 6235 C C . PHE A 1 1077 ? 178.586 200.734 189.348 1.00 30.00 1062 PHE B C 1
ATOM 6236 O O . PHE A 1 1077 ? 178.280 201.912 189.135 1.00 30.00 1062 PHE B O 1
ATOM 6253 N N . LEU A 1 1078 ? 177.796 199.719 188.994 1.00 30.00 1063 LEU B N 1
ATOM 6254 C CA . LEU A 1 1078 ? 176.391 199.972 188.707 1.00 30.00 1063 LEU B CA 1
ATOM 6255 C C . LEU A 1 1078 ? 175.694 200.529 189.934 1.00 30.00 1063 LEU B C 1
ATOM 6256 O O . LEU A 1 1078 ? 174.792 201.365 189.816 1.00 30.00 1063 LEU B O 1
ATOM 6272 N N . ILE A 1 1079 ? 176.104 200.079 191.115 1.00 30.00 1064 ILE B N 1
ATOM 6273 C CA . ILE A 1 1079 ? 175.482 200.524 192.367 1.00 30.00 1064 ILE B CA 1
ATOM 6274 C C . ILE A 1 1079 ? 176.251 201.766 192.799 1.00 30.00 1064 ILE B C 1
ATOM 6275 O O . ILE A 1 1079 ? 177.082 201.756 193.708 1.00 30.00 1064 ILE B O 1
ATOM 6291 N N . ASN A 1 1080 ? 175.937 202.877 192.134 1.00 30.00 1065 ASN B N 1
ATOM 6292 C CA . ASN A 1 1080 ? 176.435 204.208 192.462 1.00 30.00 1065 ASN B CA 1
ATOM 6293 C C . ASN A 1 1080 ? 175.723 205.224 191.579 1.00 30.00 1065 ASN B C 1
ATOM 6294 O O . ASN A 1 1080 ? 175.579 205.003 190.372 1.00 30.00 1065 ASN B O 1
ATOM 6305 N N . THR A 1 1081 ? 175.289 206.345 192.153 1.00 30.00 1066 THR B N 1
ATOM 6306 C CA . THR A 1 1081 ? 174.455 207.322 191.458 1.00 30.00 1066 THR B CA 1
ATOM 6307 C C . THR A 1 1081 ? 175.167 208.669 191.474 1.00 30.00 1066 THR B C 1
ATOM 6308 O O . THR A 1 1081 ? 174.781 209.584 192.217 1.00 30.00 1066 THR B O 1
ATOM 6319 N N . PRO A 1 1082 ? 176.218 208.825 190.673 1.00 30.00 1067 PRO B N 1
ATOM 6320 C CA . PRO A 1 1082 ? 176.865 210.137 190.552 1.00 30.00 1067 PRO B CA 1
ATOM 6321 C C . PRO A 1 1082 ? 175.970 211.165 189.885 1.00 30.00 1067 PRO B C 1
ATOM 6322 O O . PRO A 1 1082 ? 174.823 210.873 189.535 1.00 30.00 1067 PRO B O 1
ATOM 6333 N N . SER A 1 1083 ? 176.484 212.377 189.714 1.00 30.00 1068 SER B N 1
ATOM 6334 C CA . SER A 1 1083 ? 175.717 213.469 189.140 1.00 30.00 1068 SER B CA 1
ATOM 6335 C C . SER A 1 1083 ? 176.655 214.315 188.289 1.00 30.00 1068 SER B C 1
ATOM 6336 O O . SER A 1 1083 ? 177.796 213.927 188.024 1.00 30.00 1068 SER B O 1
ATOM 6344 N N . GLU A 1 1084 ? 176.175 215.480 187.861 1.00 30.00 1069 GLU B N 1
ATOM 6345 C CA . GLU A 1 1084 ? 176.970 216.355 187.004 1.00 30.00 1069 GLU B CA 1
ATOM 6346 C C . GLU A 1 1084 ? 176.425 217.770 187.085 1.00 30.00 1069 GLU B C 1
ATOM 6347 O O . GLU A 1 1084 ? 175.296 218.026 186.656 1.00 30.00 1069 GLU B O 1
ATOM 6359 N N . LYS A 1 1085 ? 177.225 218.682 187.639 1.00 30.00 1070 LYS B N 1
ATOM 6360 C CA . LYS A 1 1085 ? 176.962 220.115 187.578 1.00 30.00 1070 LYS B CA 1
ATOM 6361 C C . LYS A 1 1085 ? 178.262 220.881 187.378 1.00 30.00 1070 LYS B C 1
ATOM 6362 O O . LYS A 1 1085 ? 178.412 222.003 187.872 1.00 30.00 1070 LYS B O 1
ATOM 6381 N N . GLY A 1 1086 ? 179.208 220.283 186.656 1.00 30.00 1071 GLY B N 1
ATOM 6382 C CA . GLY A 1 1086 ? 180.580 220.721 186.632 1.00 30.00 1071 GLY B CA 1
ATOM 6383 C C . GLY A 1 1086 ? 181.500 219.875 187.486 1.00 30.00 1071 GLY B C 1
ATOM 6384 O O . GLY A 1 1086 ? 182.713 219.861 187.246 1.00 30.00 1071 GLY B O 1
ATOM 6388 N N . ILE A 1 1087 ? 180.949 219.173 188.474 1.00 30.00 1072 ILE B N 1
ATOM 6389 C CA . ILE A 1 1087 ? 181.679 218.232 189.303 1.00 30.00 1072 ILE B CA 1
ATOM 6390 C C . ILE A 1 1087 ? 180.851 216.957 189.416 1.00 30.00 1072 ILE B C 1
ATOM 6391 O O . ILE A 1 1087 ? 179.800 216.819 188.793 1.00 30.00 1072 ILE B O 1
ATOM 6407 N N . ARG A 1 1088 ? 181.338 216.021 190.226 1.00 30.00 1073 ARG B N 1
ATOM 6408 C CA . ARG A 1 1088 ? 180.659 214.755 190.451 1.00 30.00 1073 ARG B CA 1
ATOM 6409 C C . ARG A 1 1088 ? 180.664 214.450 191.941 1.00 30.00 1073 ARG B C 1
ATOM 6410 O O . ARG A 1 1088 ? 181.722 214.461 192.577 1.00 30.00 1073 ARG B O 1
ATOM 6431 N N . THR A 1 1089 ? 179.482 214.176 192.490 1.00 30.00 1074 THR B N 1
ATOM 6432 C CA . THR A 1 1089 ? 179.296 214.071 193.931 1.00 30.00 1074 THR B CA 1
ATOM 6433 C C . THR A 1 1089 ? 179.414 212.648 194.455 1.00 30.00 1074 THR B C 1
ATOM 6434 O O . THR A 1 1089 ? 179.742 212.465 195.633 1.00 30.00 1074 THR B O 1
ATOM 6445 N N . LEU A 1 1090 ? 179.150 211.646 193.625 1.00 30.00 1075 LEU B N 1
ATOM 6446 C CA . LEU A 1 1090 ? 179.387 210.236 193.901 1.00 30.00 1075 LEU B CA 1
ATOM 6447 C C . LEU A 1 1090 ? 178.330 209.593 194.790 1.00 30.00 1075 LEU B C 1
ATOM 6448 O O . LEU A 1 1090 ? 178.460 208.406 195.099 1.00 30.00 1075 LEU B O 1
ATOM 6464 N N . GLY A 1 1091 ? 177.304 210.316 195.214 1.00 30.00 1076 GLY B N 1
ATOM 6465 C CA . GLY A 1 1091 ? 176.312 209.746 196.103 1.00 30.00 1076 GLY B CA 1
ATOM 6466 C C . GLY A 1 1091 ? 175.688 208.466 195.588 1.00 30.00 1076 GLY B C 1
ATOM 6467 O O . GLY A 1 1091 ? 175.812 208.135 194.406 1.00 30.00 1076 GLY B O 1
ATOM 6471 N N . SER A 1 1092 ? 175.026 207.726 196.480 1.00 30.00 1077 SER B N 1
ATOM 6472 C CA . SER A 1 1092 ? 174.289 206.512 196.122 1.00 30.00 1077 SER B CA 1
ATOM 6473 C C . SER A 1 1092 ? 172.977 206.508 196.903 1.00 30.00 1077 SER B C 1
ATOM 6474 O O . SER A 1 1092 ? 172.912 205.980 198.015 1.00 30.00 1077 SER B O 1
ATOM 6482 N N . GLU A 1 1093 ? 171.932 207.078 196.307 1.00 30.00 1078 GLU B N 1
ATOM 6483 C CA . GLU A 1 1093 ? 170.631 207.117 196.958 1.00 30.00 1078 GLU B CA 1
ATOM 6484 C C . GLU A 1 1093 ? 169.852 205.824 196.795 1.00 30.00 1078 GLU B C 1
ATOM 6485 O O . GLU A 1 1093 ? 168.795 205.675 197.415 1.00 30.00 1078 GLU B O 1
ATOM 6497 N N . ASP A 1 1094 ? 170.341 204.898 195.981 1.00 30.00 1079 ASP B N 1
ATOM 6498 C CA . ASP A 1 1094 ? 169.733 203.591 195.809 1.00 30.00 1079 ASP B CA 1
ATOM 6499 C C . ASP A 1 1094 ? 170.701 202.519 196.289 1.00 30.00 1079 ASP B C 1
ATOM 6500 O O . ASP A 1 1094 ? 171.896 202.765 196.473 1.00 30.00 1079 ASP B O 1
ATOM 6509 N N . PHE A 1 1095 ? 170.158 201.320 196.495 1.00 30.00 1080 PHE B N 1
ATOM 6510 C CA . PHE A 1 1095 ? 170.857 200.230 197.167 1.00 30.00 1080 PHE B CA 1
ATOM 6511 C C . PHE A 1 1095 ? 170.928 200.480 198.666 1.00 30.00 1080 PHE B C 1
ATOM 6512 O O . PHE A 1 1095 ? 171.389 199.620 199.421 1.00 30.00 1080 PHE B O 1
ATOM 6529 N N . TRP A 1 1096 ? 170.476 201.651 199.106 1.00 30.00 1081 TRP B N 1
ATOM 6530 C CA . TRP A 1 1096 ? 170.300 201.922 200.523 1.00 30.00 1081 TRP B CA 1
ATOM 6531 C C . TRP A 1 1096 ? 168.883 201.607 200.970 1.00 30.00 1081 TRP B C 1
ATOM 6532 O O . TRP A 1 1096 ? 168.650 201.338 202.152 1.00 30.00 1081 TRP B O 1
ATOM 6553 N N . GLN A 1 1097 ? 167.930 201.643 200.039 1.00 30.00 1082 GLN B N 1
ATOM 6554 C CA . GLN A 1 1097 ? 166.572 201.226 200.356 1.00 30.00 1082 GLN B CA 1
ATOM 6555 C C . GLN A 1 1097 ? 166.416 199.726 200.179 1.00 30.00 1082 GLN B C 1
ATOM 6556 O O . GLN A 1 1097 ? 165.816 199.051 201.024 1.00 30.00 1082 GLN B O 1
ATOM 6570 N N . PHE A 1 1098 ? 166.947 199.189 199.082 1.00 30.00 1083 PHE B N 1
ATOM 6571 C CA . PHE A 1 1098 ? 166.875 197.753 198.857 1.00 30.00 1083 PHE B CA 1
ATOM 6572 C C . PHE A 1 1098 ? 167.473 196.992 200.030 1.00 30.00 1083 PHE B C 1
ATOM 6573 O O . PHE A 1 1098 ? 166.951 195.949 200.438 1.00 30.00 1083 PHE B O 1
ATOM 6590 N N . VAL A 1 1099 ? 168.554 197.517 200.601 1.00 30.00 1084 VAL B N 1
ATOM 6591 C CA . VAL A 1 1099 ? 169.192 196.865 201.736 1.00 30.00 1084 VAL B CA 1
ATOM 6592 C C . VAL A 1 1099 ? 168.337 197.012 202.987 1.00 30.00 1084 VAL B C 1
ATOM 6593 O O . VAL A 1 1099 ? 168.085 196.037 203.704 1.00 30.00 1084 VAL B O 1
ATOM 6606 N N . ASN A 1 1100 ? 167.884 198.231 203.274 1.00 30.00 1085 ASN B N 1
ATOM 6607 C CA . ASN A 1 1100 ? 167.089 198.454 204.472 1.00 30.00 1085 ASN B CA 1
ATOM 6608 C C . ASN A 1 1100 ? 165.762 197.715 204.438 1.00 30.00 1085 ASN B C 1
ATOM 6609 O O . ASN A 1 1100 ? 165.140 197.543 205.492 1.00 30.00 1085 ASN B O 1
ATOM 6620 N N . LYS A 1 1101 ? 165.312 197.272 203.267 1.00 30.00 1086 LYS B N 1
ATOM 6621 C CA . LYS A 1 1101 ? 163.993 196.671 203.127 1.00 30.00 1086 LYS B CA 1
ATOM 6622 C C . LYS A 1 1101 ? 164.021 195.172 202.879 1.00 30.00 1086 LYS B C 1
ATOM 6623 O O . LYS A 1 1101 ? 163.351 194.423 203.595 1.00 30.00 1086 LYS B O 1
ATOM 6642 N N . GLU A 1 1102 ? 164.773 194.702 201.880 1.00 30.00 1087 GLU B N 1
ATOM 6643 C CA . GLU A 1 1102 ? 164.592 193.340 201.396 1.00 30.00 1087 GLU B CA 1
ATOM 6644 C C . GLU A 1 1102 ? 165.914 192.626 201.155 1.00 30.00 1087 GLU B C 1
ATOM 6645 O O . GLU A 1 1102 ? 165.963 191.657 200.390 1.00 30.00 1087 GLU B O 1
ATOM 6657 N N . LEU A 1 1103 ? 166.980 193.075 201.777 1.00 30.00 1088 LEU B N 1
ATOM 6658 C CA . LEU A 1 1103 ? 168.251 192.364 201.693 1.00 30.00 1088 LEU B CA 1
ATOM 6659 C C . LEU A 1 1103 ? 168.835 192.040 203.055 1.00 30.00 1088 LEU B C 1
ATOM 6660 O O . LEU A 1 1103 ? 169.438 190.979 203.220 1.00 30.00 1088 LEU B O 1
ATOM 6676 N N . LYS A 1 1104 ? 168.673 192.928 204.033 1.00 30.00 1089 LYS B N 1
ATOM 6677 C CA . LYS A 1 1104 ? 169.173 192.658 205.372 1.00 30.00 1089 LYS B CA 1
ATOM 6678 C C . LYS A 1 1104 ? 168.626 191.354 205.932 1.00 30.00 1089 LYS B C 1
ATOM 6679 O O . LYS A 1 1104 ? 169.255 190.757 206.812 1.00 30.00 1089 LYS B O 1
ATOM 6698 N N . ASN A 1 1105 ? 167.476 190.902 205.445 1.00 30.00 1090 ASN B N 1
ATOM 6699 C CA . ASN A 1 1105 ? 166.888 189.623 205.846 1.00 30.00 1090 ASN B CA 1
ATOM 6700 C C . ASN A 1 1105 ? 167.273 188.515 204.879 1.00 30.00 1090 ASN B C 1
ATOM 6701 O O . ASN A 1 1105 ? 166.424 187.806 204.344 1.00 30.00 1090 ASN B O 1
ATOM 6712 N N . LEU A 1 1106 ? 168.574 188.358 204.650 1.00 30.00 1091 LEU B N 1
ATOM 6713 C CA . LEU A 1 1106 ? 169.082 187.407 203.669 1.00 30.00 1091 LEU B CA 1
ATOM 6714 C C . LEU A 1 1106 ? 169.890 186.290 204.308 1.00 30.00 1091 LEU B C 1
ATOM 6715 O O . LEU A 1 1106 ? 169.551 185.115 204.138 1.00 30.00 1091 LEU B O 1
ATOM 6731 N N . GLY A 1 1107 ? 170.938 186.621 205.051 1.00 30.00 1092 GLY B N 1
ATOM 6732 C CA . GLY A 1 1107 ? 171.916 185.646 205.455 1.00 30.00 1092 GLY B CA 1
ATOM 6733 C C . GLY A 1 1107 ? 171.874 185.328 206.929 1.00 30.00 1092 GLY B C 1
ATOM 6734 O O . GLY A 1 1107 ? 170.996 185.775 207.672 1.00 30.00 1092 GLY B O 1
ATOM 6738 N N . PRO A 1 1108 ? 172.836 184.539 207.374 1.00 30.00 1093 PRO B N 1
ATOM 6739 C CA . PRO A 1 1108 ? 172.905 184.141 208.777 1.00 30.00 1093 PRO B CA 1
ATOM 6740 C C . PRO A 1 1108 ? 173.587 185.215 209.617 1.00 30.00 1093 PRO B C 1
ATOM 6741 O O . PRO A 1 1108 ? 173.947 186.286 209.137 1.00 30.00 1093 PRO B O 1
ATOM 6752 N N . ARG A 1 1109 ? 173.731 184.906 210.904 1.00 30.00 1094 ARG B N 1
ATOM 6753 C CA . ARG A 1 1109 ? 174.341 185.785 211.894 1.00 30.00 1094 ARG B CA 1
ATOM 6754 C C . ARG A 1 1109 ? 173.425 186.949 212.246 1.00 30.00 1094 ARG B C 1
ATOM 6755 O O . ARG A 1 1109 ? 173.707 187.693 213.189 1.00 30.00 1094 ARG B O 1
ATOM 6776 N N . GLY A 1 1110 ? 172.331 187.124 211.511 1.00 30.00 1095 GLY B N 1
ATOM 6777 C CA . GLY A 1 1110 ? 171.345 188.097 211.923 1.00 30.00 1095 GLY B CA 1
ATOM 6778 C C . GLY A 1 1110 ? 171.692 189.500 211.480 1.00 30.00 1095 GLY B C 1
ATOM 6779 O O . GLY A 1 1110 ? 171.412 189.917 210.353 1.00 30.00 1095 GLY B O 1
ATOM 6783 N N . TYR A 1 1111 ? 172.314 190.231 212.399 1.00 30.00 1096 TYR B N 1
ATOM 6784 C CA . TYR A 1 1111 ? 172.607 191.652 212.271 1.00 30.00 1096 TYR B CA 1
ATOM 6785 C C . TYR A 1 1111 ? 173.491 192.021 211.085 1.00 30.00 1096 TYR B C 1
ATOM 6786 O O . TYR A 1 1111 ? 173.696 193.210 210.822 1.00 30.00 1096 TYR B O 1
ATOM 6804 N N . ALA A 1 1112 ? 174.017 191.039 210.361 1.00 30.00 1097 ALA B N 1
ATOM 6805 C CA . ALA A 1 1112 ? 175.033 191.300 209.354 1.00 30.00 1097 ALA B CA 1
ATOM 6806 C C . ALA A 1 1112 ? 174.615 190.760 207.995 1.00 30.00 1097 ALA B C 1
ATOM 6807 O O . ALA A 1 1112 ? 173.598 190.079 207.845 1.00 30.00 1097 ALA B O 1
ATOM 6814 N N . LEU A 1 1113 ? 175.430 191.085 207.005 1.00 30.00 1098 LEU B N 1
ATOM 6815 C CA . LEU A 1 1113 ? 175.344 190.573 205.650 1.00 30.00 1098 LEU B CA 1
ATOM 6816 C C . LEU A 1 1113 ? 176.427 189.536 205.416 1.00 30.00 1098 LEU B C 1
ATOM 6817 O O . LEU A 1 1113 ? 177.299 189.320 206.262 1.00 30.00 1098 LEU B O 1
ATOM 6833 N N . PRO A 1 1114 ? 176.400 188.858 204.276 1.00 30.00 1099 PRO B N 1
ATOM 6834 C CA . PRO A 1 1114 ? 177.496 187.955 203.927 1.00 30.00 1099 PRO B CA 1
ATOM 6835 C C . PRO A 1 1114 ? 178.646 188.694 203.260 1.00 30.00 1099 PRO B C 1
ATOM 6836 O O . PRO A 1 1114 ? 178.498 189.804 202.749 1.00 30.00 1099 PRO B O 1
ATOM 6847 N N . TYR A 1 1115 ? 179.805 188.044 203.260 1.00 30.00 1100 TYR B N 1
ATOM 6848 C CA . TYR A 1 1115 ? 181.013 188.633 202.686 1.00 30.00 1100 TYR B CA 1
ATOM 6849 C C . TYR A 1 1115 ? 181.168 188.251 201.216 1.00 30.00 1100 TYR B C 1
ATOM 6850 O O . TYR A 1 1115 ? 182.152 187.655 200.783 1.00 30.00 1100 TYR B O 1
ATOM 6868 N N . ASN A 1 1116 ? 180.142 188.557 200.437 1.00 30.00 1101 ASN B N 1
ATOM 6869 C CA . ASN A 1 1116 ? 180.270 188.572 198.988 1.00 30.00 1101 ASN B CA 1
ATOM 6870 C C . ASN A 1 1116 ? 179.575 189.761 198.360 1.00 30.00 1101 ASN B C 1
ATOM 6871 O O . ASN A 1 1116 ? 179.822 190.044 197.184 1.00 30.00 1101 ASN B O 1
ATOM 6882 N N . ILE A 1 1117 ? 178.729 190.468 199.101 1.00 30.00 1102 ILE B N 1
ATOM 6883 C CA . ILE A 1 1117 ? 178.030 191.637 198.591 1.00 30.00 1102 ILE B CA 1
ATOM 6884 C C . ILE A 1 1117 ? 178.419 192.911 199.322 1.00 30.00 1102 ILE B C 1
ATOM 6885 O O . ILE A 1 1117 ? 178.256 194.005 198.758 1.00 30.00 1102 ILE B O 1
ATOM 6901 N N . THR A 1 1118 ? 178.944 192.822 200.541 1.00 30.00 1103 THR B N 1
ATOM 6902 C CA . THR A 1 1118 ? 179.424 193.994 201.258 1.00 30.00 1103 THR B CA 1
ATOM 6903 C C . THR A 1 1118 ? 180.808 194.427 200.807 1.00 30.00 1103 THR B C 1
ATOM 6904 O O . THR A 1 1118 ? 181.327 195.416 201.330 1.00 30.00 1103 THR B O 1
ATOM 6915 N N . ALA A 1 1119 ? 181.421 193.702 199.877 1.00 30.00 1104 ALA B N 1
ATOM 6916 C CA . ALA A 1 1119 ? 182.684 194.112 199.291 1.00 30.00 1104 ALA B CA 1
ATOM 6917 C C . ALA A 1 1119 ? 182.499 194.846 197.977 1.00 30.00 1104 ALA B C 1
ATOM 6918 O O . ALA A 1 1119 ? 183.390 195.598 197.568 1.00 30.00 1104 ALA B O 1
ATOM 6925 N N . HIS A 1 1120 ? 181.369 194.631 197.306 1.00 30.00 1105 HIS B N 1
ATOM 6926 C CA . HIS A 1 1120 ? 181.092 195.341 196.066 1.00 30.00 1105 HIS B CA 1
ATOM 6927 C C . HIS A 1 1120 ? 180.932 196.831 196.310 1.00 30.00 1105 HIS B C 1
ATOM 6928 O O . HIS A 1 1120 ? 181.377 197.649 195.500 1.00 30.00 1105 HIS B O 1
ATOM 6942 N N . PHE A 1 1121 ? 180.318 197.206 197.429 1.00 30.00 1106 PHE B N 1
ATOM 6943 C CA . PHE A 1 1121 ? 180.130 198.620 197.715 1.00 30.00 1106 PHE B CA 1
ATOM 6944 C C . PHE A 1 1121 ? 181.464 199.323 197.925 1.00 30.00 1106 PHE B C 1
ATOM 6945 O O . PHE A 1 1121 ? 181.685 200.423 197.406 1.00 30.00 1106 PHE B O 1
ATOM 6962 N N . PHE A 1 1122 ? 182.380 198.693 198.661 1.00 30.00 1107 PHE B N 1
ATOM 6963 C CA . PHE A 1 1122 ? 183.669 199.320 198.926 1.00 30.00 1107 PHE B CA 1
ATOM 6964 C C . PHE A 1 1122 ? 184.562 199.273 197.695 1.00 30.00 1107 PHE B C 1
ATOM 6965 O O . PHE A 1 1122 ? 185.173 200.280 197.318 1.00 30.00 1107 PHE B O 1
ATOM 6982 N N . ARG A 1 1123 ? 184.641 198.113 197.048 1.00 30.00 1108 ARG B N 1
ATOM 6983 C CA . ARG A 1 1123 ? 185.427 197.984 195.832 1.00 30.00 1108 ARG B CA 1
ATOM 6984 C C . ARG A 1 1123 ? 184.769 198.766 194.700 1.00 30.00 1108 ARG B C 1
ATOM 6985 O O . ARG A 1 1123 ? 185.297 198.822 193.586 1.00 30.00 1108 ARG B O 1
ATOM 7006 N N . GLY A 1 1124 ? 183.615 199.371 194.976 1.00 30.00 1109 GLY B N 1
ATOM 7007 C CA . GLY A 1 1124 ? 182.957 200.233 194.020 1.00 30.00 1109 GLY B CA 1
ATOM 7008 C C . GLY A 1 1124 ? 183.202 201.701 194.285 1.00 30.00 1109 GLY B C 1
ATOM 7009 O O . GLY A 1 1124 ? 183.407 202.469 193.345 1.00 30.00 1109 GLY B O 1
ATOM 7013 N N . VAL A 1 1125 ? 183.162 202.116 195.552 1.00 30.00 1110 VAL B N 1
ATOM 7014 C CA . VAL A 1 1125 ? 183.536 203.493 195.861 1.00 30.00 1110 VAL B CA 1
ATOM 7015 C C . VAL A 1 1125 ? 185.012 203.705 195.577 1.00 30.00 1110 VAL B C 1
ATOM 7016 O O . VAL A 1 1125 ? 185.438 204.820 195.253 1.00 30.00 1110 VAL B O 1
ATOM 7029 N N . ILE A 1 1126 ? 185.817 202.648 195.691 1.00 30.00 1111 ILE B N 1
ATOM 7030 C CA . ILE A 1 1126 ? 187.231 202.763 195.365 1.00 30.00 1111 ILE B CA 1
ATOM 7031 C C . ILE A 1 1126 ? 187.423 202.957 193.870 1.00 30.00 1111 ILE B C 1
ATOM 7032 O O . ILE A 1 1126 ? 188.357 203.645 193.440 1.00 30.00 1111 ILE B O 1
ATOM 7048 N N . SER A 1 1127 ? 186.554 202.361 193.056 1.00 30.00 1112 SER B N 1
ATOM 7049 C CA . SER A 1 1127 ? 186.711 202.381 191.611 1.00 30.00 1112 SER B CA 1
ATOM 7050 C C . SER A 1 1127 ? 185.980 203.538 190.949 1.00 30.00 1112 SER B C 1
ATOM 7051 O O . SER A 1 1127 ? 186.318 203.900 189.817 1.00 30.00 1112 SER B O 1
ATOM 7059 N N . ALA A 1 1128 ? 184.987 204.113 191.620 1.00 30.00 1113 ALA B N 1
ATOM 7060 C CA . ALA A 1 1128 ? 184.281 205.286 191.134 1.00 30.00 1113 ALA B CA 1
ATOM 7061 C C . ALA A 1 1128 ? 184.858 206.580 191.676 1.00 30.00 1113 ALA B C 1
ATOM 7062 O O . ALA A 1 1128 ? 184.441 207.657 191.241 1.00 30.00 1113 ALA B O 1
ATOM 7069 N N . SER A 1 1129 ? 185.794 206.499 192.613 1.00 30.00 1114 SER B N 1
ATOM 7070 C CA . SER A 1 1129 ? 186.512 207.658 193.111 1.00 30.00 1114 SER B CA 1
ATOM 7071 C C . SER A 1 1129 ? 187.601 208.123 192.158 1.00 30.00 1114 SER B C 1
ATOM 7072 O O . SER A 1 1129 ? 188.447 208.932 192.550 1.00 30.00 1114 SER B O 1
ATOM 7080 N N . VAL A 1 1130 ? 187.599 207.621 190.927 1.00 30.00 1115 VAL B N 1
ATOM 7081 C CA . VAL A 1 1130 ? 188.548 208.055 189.910 1.00 30.00 1115 VAL B CA 1
ATOM 7082 C C . VAL A 1 1130 ? 188.005 209.238 189.124 1.00 30.00 1115 VAL B C 1
ATOM 7083 O O . VAL A 1 1130 ? 188.746 210.164 188.792 1.00 30.00 1115 VAL B O 1
ATOM 7096 N N . GLN A 1 1131 ? 186.707 209.212 188.819 1.00 30.00 1116 GLN B N 1
ATOM 7097 C CA . GLN A 1 1131 ? 186.117 210.246 187.978 1.00 30.00 1116 GLN B CA 1
ATOM 7098 C C . GLN A 1 1131 ? 186.298 211.628 188.586 1.00 30.00 1116 GLN B C 1
ATOM 7099 O O . GLN A 1 1131 ? 186.538 212.604 187.868 1.00 30.00 1116 GLN B O 1
ATOM 7113 N N . CYS A 1 1132 ? 186.185 211.732 189.905 1.00 30.00 1117 CYS B N 1
ATOM 7114 C CA . CYS A 1 1132 ? 186.259 213.025 190.559 1.00 30.00 1117 CYS B CA 1
ATOM 7115 C C . CYS A 1 1132 ? 187.669 213.594 190.444 1.00 30.00 1117 CYS B C 1
ATOM 7116 O O . CYS A 1 1132 ? 188.586 212.969 189.906 1.00 30.00 1117 CYS B O 1
ATOM 7124 N N . LYS A 1 1133 ? 187.839 214.805 190.966 1.00 30.00 1118 LYS B N 1
ATOM 7125 C CA . LYS A 1 1133 ? 189.118 215.494 190.888 1.00 30.00 1118 LYS B CA 1
ATOM 7126 C C . LYS A 1 1133 ? 190.002 215.235 192.098 1.00 30.00 1118 LYS B C 1
ATOM 7127 O O . LYS A 1 1133 ? 191.230 215.208 191.962 1.00 30.00 1118 LYS B O 1
ATOM 7146 N N . ASP A 1 1134 ? 189.411 215.049 193.278 1.00 30.00 1119 ASP B N 1
ATOM 7147 C CA . ASP A 1 1134 ? 190.201 214.787 194.475 1.00 30.00 1119 ASP B CA 1
ATOM 7148 C C . ASP A 1 1134 ? 190.518 213.302 194.610 1.00 30.00 1119 ASP B C 1
ATOM 7149 O O . ASP A 1 1134 ? 191.686 212.907 194.659 1.00 30.00 1119 ASP B O 1
ATOM 7158 N N . SER A 1 1135 ? 189.485 212.467 194.671 1.00 30.00 1120 SER B N 1
ATOM 7159 C CA . SER A 1 1135 ? 189.560 211.016 194.797 1.00 30.00 1120 SER B CA 1
ATOM 7160 C C . SER A 1 1135 ? 189.884 210.588 196.221 1.00 30.00 1120 SER B C 1
ATOM 7161 O O . SER A 1 1135 ? 189.930 209.384 196.487 1.00 30.00 1120 SER B O 1
ATOM 7169 N N . SER A 1 1136 ? 190.109 211.523 197.141 1.00 30.00 1121 SER B N 1
ATOM 7170 C CA . SER A 1 1136 ? 190.310 211.205 198.546 1.00 30.00 1121 SER B CA 1
ATOM 7171 C C . SER A 1 1136 ? 189.275 211.835 199.461 1.00 30.00 1121 SER B C 1
ATOM 7172 O O . SER A 1 1136 ? 189.219 211.470 200.640 1.00 30.00 1121 SER B O 1
ATOM 7180 N N . GLU A 1 1137 ? 188.465 212.765 198.960 1.00 30.00 1122 GLU B N 1
ATOM 7181 C CA . GLU A 1 1137 ? 187.420 213.404 199.745 1.00 30.00 1122 GLU B CA 1
ATOM 7182 C C . GLU A 1 1137 ? 186.047 212.803 199.501 1.00 30.00 1122 GLU B C 1
ATOM 7183 O O . GLU A 1 1137 ? 185.291 212.600 200.458 1.00 30.00 1122 GLU B O 1
ATOM 7195 N N . ALA A 1 1138 ? 185.710 212.519 198.242 1.00 30.00 1123 ALA B N 1
ATOM 7196 C CA . ALA A 1 1138 ? 184.421 211.914 197.930 1.00 30.00 1123 ALA B CA 1
ATOM 7197 C C . ALA A 1 1138 ? 184.165 210.670 198.766 1.00 30.00 1123 ALA B C 1
ATOM 7198 O O . ALA A 1 1138 ? 183.064 210.493 199.304 1.00 30.00 1123 ALA B O 1
ATOM 7205 N N . VAL A 1 1139 ? 185.161 209.793 198.870 1.00 30.00 1124 VAL B N 1
ATOM 7206 C CA . VAL A 1 1139 ? 185.020 208.587 199.671 1.00 30.00 1124 VAL B CA 1
ATOM 7207 C C . VAL A 1 1139 ? 184.647 208.937 201.103 1.00 30.00 1124 VAL B C 1
ATOM 7208 O O . VAL A 1 1139 ? 183.791 208.284 201.715 1.00 30.00 1124 VAL B O 1
ATOM 7221 N N . ASN A 1 1140 ? 185.292 209.960 201.662 1.00 30.00 1125 ASN B N 1
ATOM 7222 C CA . ASN A 1 1140 ? 184.989 210.362 203.026 1.00 30.00 1125 ASN B CA 1
ATOM 7223 C C . ASN A 1 1140 ? 183.550 210.838 203.149 1.00 30.00 1125 ASN B C 1
ATOM 7224 O O . ASN A 1 1140 ? 182.872 210.531 204.133 1.00 30.00 1125 ASN B O 1
ATOM 7235 N N . SER A 1 1141 ? 183.056 211.572 202.154 1.00 30.00 1126 SER B N 1
ATOM 7236 C CA . SER A 1 1141 ? 181.668 212.019 202.192 1.00 30.00 1126 SER B CA 1
ATOM 7237 C C . SER A 1 1141 ? 180.714 210.833 202.168 1.00 30.00 1126 SER B C 1
ATOM 7238 O O . SER A 1 1141 ? 179.769 210.760 202.965 1.00 30.00 1126 SER B O 1
ATOM 7246 N N . ILE A 1 1142 ? 180.936 209.902 201.239 1.00 30.00 1127 ILE B N 1
ATOM 7247 C CA . ILE A 1 1142 ? 180.106 208.703 201.173 1.00 30.00 1127 ILE B CA 1
ATOM 7248 C C . ILE A 1 1142 ? 180.069 208.006 202.524 1.00 30.00 1127 ILE B C 1
ATOM 7249 O O . ILE A 1 1142 ? 178.996 207.742 203.081 1.00 30.00 1127 ILE B O 1
ATOM 7265 N N . LEU A 1 1143 ? 181.240 207.670 203.059 1.00 30.00 1128 LEU B N 1
ATOM 7266 C CA . LEU A 1 1143 ? 181.306 206.878 204.276 1.00 30.00 1128 LEU B CA 1
ATOM 7267 C C . LEU A 1 1143 ? 180.898 207.653 205.519 1.00 30.00 1128 LEU B C 1
ATOM 7268 O O . LEU A 1 1143 ? 180.598 207.031 206.542 1.00 30.00 1128 LEU B O 1
ATOM 7284 N N . SER A 1 1144 ? 180.880 208.980 205.464 1.00 30.00 1129 SER B N 1
ATOM 7285 C CA . SER A 1 1144 ? 180.325 209.768 206.550 1.00 30.00 1129 SER B CA 1
ATOM 7286 C C . SER A 1 1144 ? 178.810 209.806 206.499 1.00 30.00 1129 SER B C 1
ATOM 7287 O O . SER A 1 1144 ? 178.158 209.808 207.549 1.00 30.00 1129 SER B O 1
ATOM 7295 N N . ALA A 1 1145 ? 178.237 209.835 205.295 1.00 30.00 1130 ALA B N 1
ATOM 7296 C CA . ALA A 1 1145 ? 176.791 209.716 205.166 1.00 30.00 1130 ALA B CA 1
ATOM 7297 C C . ALA A 1 1145 ? 176.310 208.330 205.561 1.00 30.00 1130 ALA B C 1
ATOM 7298 O O . ALA A 1 1145 ? 175.230 208.191 206.144 1.00 30.00 1130 ALA B O 1
ATOM 7305 N N . THR A 1 1146 ? 177.095 207.297 205.254 1.00 30.00 1131 THR B N 1
ATOM 7306 C CA . THR A 1 1146 ? 176.676 205.924 205.505 1.00 30.00 1131 THR B CA 1
ATOM 7307 C C . THR A 1 1146 ? 176.402 205.635 206.974 1.00 30.00 1131 THR B C 1
ATOM 7308 O O . THR A 1 1146 ? 175.821 204.589 207.280 1.00 30.00 1131 THR B O 1
ATOM 7319 N N . TYR A 1 1147 ? 176.804 206.517 207.887 1.00 30.00 1132 TYR B N 1
ATOM 7320 C CA . TYR A 1 1147 ? 176.579 206.254 209.303 1.00 30.00 1132 TYR B CA 1
ATOM 7321 C C . TYR A 1 1147 ? 175.113 206.424 209.669 1.00 30.00 1132 TYR B C 1
ATOM 7322 O O . TYR A 1 1147 ? 174.569 205.644 210.459 1.00 30.00 1132 TYR B O 1
ATOM 7340 N N . SER A 1 1148 ? 174.456 207.436 209.107 1.00 30.00 1133 SER B N 1
ATOM 7341 C CA . SER A 1 1148 ? 173.051 207.674 209.409 1.00 30.00 1133 SER B CA 1
ATOM 7342 C C . SER A 1 1148 ? 172.161 206.649 208.717 1.00 30.00 1133 SER B C 1
ATOM 7343 O O . SER A 1 1148 ? 171.372 205.954 209.366 1.00 30.00 1133 SER B O 1
ATOM 7351 N N . THR A 1 1149 ? 172.277 206.546 207.397 1.00 30.00 1134 THR B N 1
ATOM 7352 C CA . THR A 1 1149 ? 171.481 205.630 206.596 1.00 30.00 1134 THR B CA 1
ATOM 7353 C C . THR A 1 1149 ? 172.336 204.461 206.127 1.00 30.00 1134 THR B C 1
ATOM 7354 O O . THR A 1 1149 ? 173.522 204.625 205.826 1.00 30.00 1134 THR B O 1
ATOM 7365 N N . CYS A 1 1150 ? 171.722 203.285 206.065 1.00 30.00 1135 CYS B N 1
ATOM 7366 C CA . CYS A 1 1150 ? 172.394 202.044 205.704 1.00 30.00 1135 CYS B CA 1
ATOM 7367 C C . CYS A 1 1150 ? 173.574 201.777 206.628 1.00 30.00 1135 CYS B C 1
ATOM 7368 O O . CYS A 1 1150 ? 174.705 201.617 206.155 1.00 30.00 1135 CYS B O 1
ATOM 7376 N N . PRO A 1 1151 ? 173.361 201.721 207.944 1.00 30.00 1136 PRO B N 1
ATOM 7377 C CA . PRO A 1 1151 ? 174.454 201.330 208.839 1.00 30.00 1136 PRO B CA 1
ATOM 7378 C C . PRO A 1 1151 ? 174.807 199.861 208.761 1.00 30.00 1136 PRO B C 1
ATOM 7379 O O . PRO A 1 1151 ? 175.934 199.495 209.116 1.00 30.00 1136 PRO B O 1
ATOM 7390 N N . ALA A 1 1152 ? 173.891 199.012 208.296 1.00 30.00 1137 ALA B N 1
ATOM 7391 C CA . ALA A 1 1152 ? 174.127 197.575 208.262 1.00 30.00 1137 ALA B CA 1
ATOM 7392 C C . ALA A 1 1152 ? 175.281 197.179 207.354 1.00 30.00 1137 ALA B C 1
ATOM 7393 O O . ALA A 1 1152 ? 175.579 195.984 207.254 1.00 30.00 1137 ALA B O 1
ATOM 7400 N N . LEU A 1 1153 ? 175.927 198.132 206.686 1.00 30.00 1138 LEU B N 1
ATOM 7401 C CA . LEU A 1 1153 ? 177.075 197.803 205.851 1.00 30.00 1138 LEU B CA 1
ATOM 7402 C C . LEU A 1 1153 ? 178.372 197.905 206.646 1.00 30.00 1138 LEU B C 1
ATOM 7403 O O . LEU A 1 1153 ? 179.259 197.053 206.524 1.00 30.00 1138 LEU B O 1
ATOM 7419 N N . LEU A 1 1154 ? 178.504 198.953 207.459 1.00 30.00 1139 LEU B N 1
ATOM 7420 C CA . LEU A 1 1154 ? 179.704 199.116 208.269 1.00 30.00 1139 LEU B CA 1
ATOM 7421 C C . LEU A 1 1154 ? 179.876 197.956 209.236 1.00 30.00 1139 LEU B C 1
ATOM 7422 O O . LEU A 1 1154 ? 180.995 197.494 209.484 1.00 30.00 1139 LEU B O 1
ATOM 7438 N N . ILE A 1 1155 ? 178.770 197.482 209.806 1.00 30.00 1140 ILE B N 1
ATOM 7439 C CA . ILE A 1 1155 ? 178.835 196.357 210.730 1.00 30.00 1140 ILE B CA 1
ATOM 7440 C C . ILE A 1 1155 ? 179.237 195.088 209.998 1.00 30.00 1140 ILE B C 1
ATOM 7441 O O . ILE A 1 1155 ? 180.018 194.277 210.509 1.00 30.00 1140 ILE B O 1
ATOM 7457 N N . SER A 1 1156 ? 178.692 194.881 208.801 1.00 30.00 1141 SER B N 1
ATOM 7458 C CA . SER A 1 1156 ? 179.078 193.724 208.009 1.00 30.00 1141 SER B CA 1
ATOM 7459 C C . SER A 1 1156 ? 180.531 193.792 207.576 1.00 30.00 1141 SER B C 1
ATOM 7460 O O . SER A 1 1156 ? 181.148 192.749 207.341 1.00 30.00 1141 SER B O 1
ATOM 7468 N N . ALA A 1 1157 ? 181.082 194.997 207.456 1.00 30.00 1142 ALA B N 1
ATOM 7469 C CA . ALA A 1 1157 ? 182.512 195.147 207.223 1.00 30.00 1142 ALA B CA 1
ATOM 7470 C C . ALA A 1 1157 ? 183.304 194.755 208.462 1.00 30.00 1142 ALA B C 1
ATOM 7471 O O . ALA A 1 1157 ? 184.156 193.863 208.417 1.00 30.00 1142 ALA B O 1
ATOM 7478 N N . ALA A 1 1158 ? 183.030 195.428 209.578 1.00 30.00 1143 ALA B N 1
ATOM 7479 C CA . ALA A 1 1158 ? 183.712 195.129 210.831 1.00 30.00 1143 ALA B CA 1
ATOM 7480 C C . ALA A 1 1158 ? 183.733 193.634 211.116 1.00 30.00 1143 ALA B C 1
ATOM 7481 O O . ALA A 1 1158 ? 184.793 193.050 211.362 1.00 30.00 1143 ALA B O 1
ATOM 7488 N N . VAL A 1 1159 ? 182.563 192.996 211.096 1.00 30.00 1144 VAL B N 1
ATOM 7489 C CA . VAL A 1 1159 ? 182.486 191.564 211.344 1.00 30.00 1144 VAL B CA 1
ATOM 7490 C C . VAL A 1 1159 ? 183.333 190.776 210.355 1.00 30.00 1144 VAL B C 1
ATOM 7491 O O . VAL A 1 1159 ? 183.716 189.636 210.638 1.00 30.00 1144 VAL B O 1
ATOM 7504 N N . GLY A 1 1160 ? 183.646 191.359 209.202 1.00 30.00 1145 GLY B N 1
ATOM 7505 C CA . GLY A 1 1160 ? 184.408 190.676 208.176 1.00 30.00 1145 GLY B CA 1
ATOM 7506 C C . GLY A 1 1160 ? 185.584 191.490 207.682 1.00 30.00 1145 GLY B C 1
ATOM 7507 O O . GLY A 1 1160 ? 185.892 191.491 206.488 1.00 30.00 1145 GLY B O 1
ATOM 7511 N N . TRP A 1 1161 ? 186.244 192.200 208.597 1.00 30.00 1146 TRP B N 1
ATOM 7512 C CA . TRP A 1 1161 ? 187.343 193.072 208.188 1.00 30.00 1146 TRP B CA 1
ATOM 7513 C C . TRP A 1 1161 ? 188.602 192.299 207.822 1.00 30.00 1146 TRP B C 1
ATOM 7514 O O . TRP A 1 1161 ? 189.202 192.601 206.775 1.00 30.00 1146 TRP B O 1
ATOM 7535 N N . PRO A 1 1162 ? 189.060 191.314 208.601 1.00 30.00 1147 PRO B N 1
ATOM 7536 C CA . PRO A 1 1162 ? 190.391 190.745 208.337 1.00 30.00 1147 PRO B CA 1
ATOM 7537 C C . PRO A 1 1162 ? 190.580 190.248 206.917 1.00 30.00 1147 PRO B C 1
ATOM 7538 O O . PRO A 1 1162 ? 191.677 190.389 206.365 1.00 30.00 1147 PRO B O 1
ATOM 7549 N N . GLN A 1 1163 ? 189.550 189.665 206.308 1.00 30.00 1148 GLN B N 1
ATOM 7550 C CA . GLN A 1 1163 ? 189.609 189.237 204.919 1.00 30.00 1148 GLN B CA 1
ATOM 7551 C C . GLN A 1 1163 ? 189.178 190.332 203.957 1.00 30.00 1148 GLN B C 1
ATOM 7552 O O . GLN A 1 1163 ? 188.827 190.035 202.811 1.00 30.00 1148 GLN B O 1
ATOM 7566 N N . LEU A 1 1164 ? 189.196 191.587 204.400 1.00 30.00 1149 LEU B N 1
ATOM 7567 C CA . LEU A 1 1164 ? 188.821 192.716 203.564 1.00 30.00 1149 LEU B CA 1
ATOM 7568 C C . LEU A 1 1164 ? 189.896 193.784 203.475 1.00 30.00 1149 LEU B C 1
ATOM 7569 O O . LEU A 1 1164 ? 189.936 194.508 202.474 1.00 30.00 1149 LEU B O 1
ATOM 7585 N N . ASP A 1 1165 ? 190.775 193.896 204.468 1.00 30.00 1150 ASP B N 1
ATOM 7586 C CA . ASP A 1 1165 ? 191.811 194.927 204.446 1.00 30.00 1150 ASP B CA 1
ATOM 7587 C C . ASP A 1 1165 ? 192.734 194.797 203.243 1.00 30.00 1150 ASP B C 1
ATOM 7588 O O . ASP A 1 1165 ? 192.811 195.741 202.437 1.00 30.00 1150 ASP B O 1
ATOM 7597 N N . PRO A 1 1166 ? 193.453 193.688 203.057 1.00 30.00 1151 PRO B N 1
ATOM 7598 C CA . PRO A 1 1166 ? 194.408 193.616 201.941 1.00 30.00 1151 PRO B CA 1
ATOM 7599 C C . PRO A 1 1166 ? 193.785 193.915 200.597 1.00 30.00 1151 PRO B C 1
ATOM 7600 O O . PRO A 1 1166 ? 194.443 194.510 199.737 1.00 30.00 1151 PRO B O 1
ATOM 7611 N N . VAL A 1 1167 ? 192.536 193.503 200.385 1.00 30.00 1152 VAL B N 1
ATOM 7612 C CA . VAL A 1 1167 ? 191.842 193.799 199.134 1.00 30.00 1152 VAL B CA 1
ATOM 7613 C C . VAL A 1 1167 ? 191.959 195.281 198.803 1.00 30.00 1152 VAL B C 1
ATOM 7614 O O . VAL A 1 1167 ? 192.468 195.670 197.744 1.00 30.00 1152 VAL B O 1
ATOM 7627 N N . LEU A 1 1168 ? 191.489 196.128 199.717 1.00 30.00 1153 LEU B N 1
ATOM 7628 C CA . LEU A 1 1168 ? 191.496 197.564 199.474 1.00 30.00 1153 LEU B CA 1
ATOM 7629 C C . LEU A 1 1168 ? 192.912 198.116 199.477 1.00 30.00 1153 LEU B C 1
ATOM 7630 O O . LEU A 1 1168 ? 193.259 198.976 198.655 1.00 30.00 1153 LEU B O 1
ATOM 7646 N N . ARG A 1 1169 ? 193.735 197.650 200.415 1.00 30.00 1154 ARG B N 1
ATOM 7647 C CA . ARG A 1 1169 ? 195.104 198.134 200.503 1.00 30.00 1154 ARG B CA 1
ATOM 7648 C C . ARG A 1 1169 ? 195.867 197.876 199.214 1.00 30.00 1154 ARG B C 1
ATOM 7649 O O . ARG A 1 1169 ? 196.824 198.592 198.904 1.00 30.00 1154 ARG B O 1
ATOM 7670 N N . SER A 1 1170 ? 195.457 196.865 198.452 1.00 30.00 1155 SER B N 1
ATOM 7671 C CA . SER A 1 1170 ? 196.075 196.556 197.173 1.00 30.00 1155 SER B CA 1
ATOM 7672 C C . SER A 1 1170 ? 195.424 197.316 196.030 1.00 30.00 1155 SER B C 1
ATOM 7673 O O . SER A 1 1170 ? 196.121 197.815 195.142 1.00 30.00 1155 SER B O 1
ATOM 7681 N N . GLN A 1 1171 ? 194.094 197.400 196.030 1.00 30.00 1156 GLN B N 1
ATOM 7682 C CA . GLN A 1 1171 ? 193.400 198.145 194.987 1.00 30.00 1156 GLN B CA 1
ATOM 7683 C C . GLN A 1 1171 ? 193.888 199.585 194.930 1.00 30.00 1156 GLN B C 1
ATOM 7684 O O . GLN A 1 1171 ? 194.281 200.086 193.866 1.00 30.00 1156 GLN B O 1
ATOM 7698 N N . TRP A 1 1172 ? 193.860 200.271 196.072 1.00 30.00 1157 TRP B N 1
ATOM 7699 C CA . TRP A 1 1172 ? 194.279 201.665 196.107 1.00 30.00 1157 TRP B CA 1
ATOM 7700 C C . TRP A 1 1172 ? 195.695 201.833 195.569 1.00 30.00 1157 TRP B C 1
ATOM 7701 O O . TRP A 1 1172 ? 195.963 202.731 194.763 1.00 30.00 1157 TRP B O 1
ATOM 7722 N N . CYS A 1 1173 ? 196.620 200.977 196.007 1.00 30.00 1158 CYS B N 1
ATOM 7723 C CA . CYS A 1 1173 ? 197.992 201.077 195.523 1.00 30.00 1158 CYS B CA 1
ATOM 7724 C C . CYS A 1 1173 ? 198.082 200.777 194.035 1.00 30.00 1158 CYS B C 1
ATOM 7725 O O . CYS A 1 1173 ? 198.974 201.290 193.350 1.00 30.00 1158 CYS B O 1
ATOM 7733 N N . SER A 1 1174 ? 197.177 199.947 193.518 1.00 30.00 1159 SER B N 1
ATOM 7734 C CA . SER A 1 1174 ? 197.176 199.655 192.091 1.00 30.00 1159 SER B CA 1
ATOM 7735 C C . SER A 1 1174 ? 196.746 200.868 191.283 1.00 30.00 1159 SER B C 1
ATOM 7736 O O . SER A 1 1174 ? 197.307 201.142 190.216 1.00 30.00 1159 SER B O 1
ATOM 7744 N N . LEU A 1 1175 ? 195.751 201.606 191.772 1.00 30.00 1160 LEU B N 1
ATOM 7745 C CA . LEU A 1 1175 ? 195.212 202.729 191.010 1.00 30.00 1160 LEU B CA 1
ATOM 7746 C C . LEU A 1 1175 ? 196.035 204.002 191.191 1.00 30.00 1160 LEU B C 1
ATOM 7747 O O . LEU A 1 1175 ? 196.550 204.555 190.215 1.00 30.00 1160 LEU B O 1
ATOM 7763 N N . PHE A 1 1176 ? 196.165 204.478 192.428 1.00 30.00 1161 PHE B N 1
ATOM 7764 C CA . PHE A 1 1176 ? 196.840 205.742 192.705 1.00 30.00 1161 PHE B CA 1
ATOM 7765 C C . PHE A 1 1176 ? 198.269 205.539 193.193 1.00 30.00 1161 PHE B C 1
ATOM 7766 O O . PHE A 1 1176 ? 199.216 206.046 192.586 1.00 30.00 1161 PHE B O 1
ATOM 7783 N N . GLY A 1 1177 ? 198.440 204.808 194.289 1.00 30.00 1162 GLY B N 1
ATOM 7784 C CA . GLY A 1 1177 ? 199.754 204.606 194.865 1.00 30.00 1162 GLY B CA 1
ATOM 7785 C C . GLY A 1 1177 ? 200.153 205.704 195.829 1.00 30.00 1162 GLY B C 1
ATOM 7786 O O . GLY A 1 1177 ? 201.298 206.163 195.817 1.00 30.00 1162 GLY B O 1
ATOM 7790 N N . VAL A 1 1178 ? 199.213 206.136 196.667 1.00 30.00 1163 VAL B N 1
ATOM 7791 C CA . VAL A 1 1178 ? 199.447 207.146 197.687 1.00 30.00 1163 VAL B CA 1
ATOM 7792 C C . VAL A 1 1178 ? 198.787 206.684 198.981 1.00 30.00 1163 VAL B C 1
ATOM 7793 O O . VAL A 1 1178 ? 198.250 205.577 199.071 1.00 30.00 1163 VAL B O 1
ATOM 7806 N N . ASP A 1 1179 ? 198.835 207.546 199.991 1.00 30.00 1164 ASP B N 1
ATOM 7807 C CA . ASP A 1 1179 ? 198.301 207.200 201.297 1.00 30.00 1164 ASP B CA 1
ATOM 7808 C C . ASP A 1 1179 ? 196.797 206.974 201.217 1.00 30.00 1164 ASP B C 1
ATOM 7809 O O . ASP A 1 1179 ? 196.122 207.409 200.281 1.00 30.00 1164 ASP B O 1
ATOM 7818 N N . LEU A 1 1180 ? 196.273 206.279 202.218 1.00 30.00 1165 LEU B N 1
ATOM 7819 C CA . LEU A 1 1180 ? 194.848 206.024 202.287 1.00 30.00 1165 LEU B CA 1
ATOM 7820 C C . LEU A 1 1180 ? 194.113 207.229 202.863 1.00 30.00 1165 LEU B C 1
ATOM 7821 O O . LEU A 1 1180 ? 194.724 208.121 203.455 1.00 30.00 1165 LEU B O 1
ATOM 7837 N N . PRO A 1 1181 ? 192.798 207.277 202.698 1.00 30.00 1166 PRO B N 1
ATOM 7838 C CA . PRO A 1 1181 ? 192.023 208.394 203.244 1.00 30.00 1166 PRO B CA 1
ATOM 7839 C C . PRO A 1 1181 ? 191.862 208.318 204.752 1.00 30.00 1166 PRO B C 1
ATOM 7840 O O . PRO A 1 1181 ? 192.449 207.453 205.406 1.00 30.00 1166 PRO B O 1
ATOM 7851 N N . LYS A 1 1182 ? 191.068 209.225 205.309 1.00 30.00 1167 LYS B N 1
ATOM 7852 C CA . LYS A 1 1182 ? 190.923 209.368 206.748 1.00 30.00 1167 LYS B CA 1
ATOM 7853 C C . LYS A 1 1182 ? 189.714 208.629 207.304 1.00 30.00 1167 LYS B C 1
ATOM 7854 O O . LYS A 1 1182 ? 189.486 208.674 208.516 1.00 30.00 1167 LYS B O 1
ATOM 7873 N N . GLU A 1 1183 ? 188.941 207.945 206.462 1.00 30.00 1168 GLU B N 1
ATOM 7874 C CA . GLU A 1 1183 ? 187.776 207.201 206.919 1.00 30.00 1168 GLU B CA 1
ATOM 7875 C C . GLU A 1 1183 ? 187.798 205.738 206.510 1.00 30.00 1168 GLU B C 1
ATOM 7876 O O . GLU A 1 1183 ? 186.835 205.018 206.797 1.00 30.00 1168 GLU B O 1
ATOM 7888 N N . LEU A 1 1184 ? 188.858 205.279 205.853 1.00 30.00 1169 LEU B N 1
ATOM 7889 C CA . LEU A 1 1184 ? 189.074 203.863 205.597 1.00 30.00 1169 LEU B CA 1
ATOM 7890 C C . LEU A 1 1184 ? 190.179 203.281 206.458 1.00 30.00 1169 LEU B C 1
ATOM 7891 O O . LEU A 1 1184 ? 190.470 202.088 206.341 1.00 30.00 1169 LEU B O 1
ATOM 7907 N N . ARG A 1 1185 ? 190.805 204.090 207.310 1.00 30.00 1170 ARG B N 1
ATOM 7908 C CA . ARG A 1 1185 ? 191.861 203.614 208.184 1.00 30.00 1170 ARG B CA 1
ATOM 7909 C C . ARG A 1 1185 ? 191.531 203.719 209.662 1.00 30.00 1170 ARG B C 1
ATOM 7910 O O . ARG A 1 1185 ? 192.154 203.011 210.460 1.00 30.00 1170 ARG B O 1
ATOM 7931 N N . THR A 1 1186 ? 190.580 204.568 210.056 1.00 30.00 1171 THR B N 1
ATOM 7932 C CA . THR A 1 1186 ? 190.148 204.567 211.448 1.00 30.00 1171 THR B CA 1
ATOM 7933 C C . THR A 1 1186 ? 189.677 203.185 211.870 1.00 30.00 1171 THR B C 1
ATOM 7934 O O . THR A 1 1186 ? 189.869 202.785 213.024 1.00 30.00 1171 THR B O 1
ATOM 7945 N N . LEU A 1 1187 ? 189.075 202.436 210.946 1.00 30.00 1172 LEU B N 1
ATOM 7946 C CA . LEU A 1 1187 ? 188.652 201.078 211.257 1.00 30.00 1172 LEU B CA 1
ATOM 7947 C C . LEU A 1 1187 ? 189.858 200.201 211.560 1.00 30.00 1172 LEU B C 1
ATOM 7948 O O . LEU A 1 1187 ? 189.842 199.403 212.508 1.00 30.00 1172 LEU B O 1
ATOM 7964 N N . ARG A 1 1188 ? 190.920 200.346 210.768 1.00 30.00 1173 ARG B N 1
ATOM 7965 C CA . ARG A 1 1188 ? 192.157 199.630 211.045 1.00 30.00 1173 ARG B CA 1
ATOM 7966 C C . ARG A 1 1188 ? 192.714 200.008 212.408 1.00 30.00 1173 ARG B C 1
ATOM 7967 O O . ARG A 1 1188 ? 193.176 199.143 213.161 1.00 30.00 1173 ARG B O 1
ATOM 7988 N N . GLU A 1 1189 ? 192.702 201.300 212.734 1.00 30.00 1174 GLU B N 1
ATOM 7989 C CA . GLU A 1 1189 ? 193.213 201.730 214.027 1.00 30.00 1174 GLU B CA 1
ATOM 7990 C C . GLU A 1 1189 ? 192.411 201.117 215.163 1.00 30.00 1174 GLU B C 1
ATOM 7991 O O . GLU A 1 1189 ? 192.979 200.701 216.178 1.00 30.00 1174 GLU B O 1
ATOM 8003 N N . GLN A 1 1190 ? 191.090 201.038 215.007 1.00 30.00 1175 GLN B N 1
ATOM 8004 C CA . GLN A 1 1190 ? 190.270 200.443 216.056 1.00 30.00 1175 GLN B CA 1
ATOM 8005 C C . GLN A 1 1190 ? 190.561 198.957 216.207 1.00 30.00 1175 GLN B C 1
ATOM 8006 O O . GLN A 1 1190 ? 190.690 198.454 217.331 1.00 30.00 1175 GLN B O 1
ATOM 8020 N N . GLN A 1 1191 ? 190.672 198.236 215.091 1.00 30.00 1176 GLN B N 1
ATOM 8021 C CA . GLN A 1 1191 ? 191.001 196.816 215.167 1.00 30.00 1176 GLN B CA 1
ATOM 8022 C C . GLN A 1 1191 ? 192.345 196.603 215.850 1.00 30.00 1176 GLN B C 1
ATOM 8023 O O . GLN A 1 1191 ? 192.491 195.718 216.704 1.00 30.00 1176 GLN B O 1
ATOM 8037 N N . ALA A 1 1192 ? 193.344 197.402 215.479 1.00 30.00 1177 ALA B N 1
ATOM 8038 C CA . ALA A 1 1192 ? 194.672 197.227 216.049 1.00 30.00 1177 ALA B CA 1
ATOM 8039 C C . ALA A 1 1192 ? 194.684 197.570 217.530 1.00 30.00 1177 ALA B C 1
ATOM 8040 O O . ALA A 1 1192 ? 195.345 196.891 218.321 1.00 30.00 1177 ALA B O 1
ATOM 8047 N N . SER A 1 1193 ? 193.980 198.631 217.922 1.00 30.00 1178 SER B N 1
ATOM 8048 C CA . SER A 1 1193 ? 193.869 198.957 219.337 1.00 30.00 1178 SER B CA 1
ATOM 8049 C C . SER A 1 1193 ? 193.239 197.806 220.106 1.00 30.00 1178 SER B C 1
ATOM 8050 O O . SER A 1 1193 ? 193.745 197.392 221.154 1.00 30.00 1178 SER B O 1
ATOM 8058 N N . VAL A 1 1194 ? 192.132 197.271 219.592 1.00 30.00 1179 VAL B N 1
ATOM 8059 C CA . VAL A 1 1194 ? 191.485 196.134 220.238 1.00 30.00 1179 VAL B CA 1
ATOM 8060 C C . VAL A 1 1194 ? 192.480 194.998 220.429 1.00 30.00 1179 VAL B C 1
ATOM 8061 O O . VAL A 1 1194 ? 192.668 194.489 221.542 1.00 30.00 1179 VAL B O 1
ATOM 8074 N N . ASP A 1 1195 ? 193.120 194.574 219.340 1.00 30.00 1180 ASP B N 1
ATOM 8075 C CA . ASP A 1 1195 ? 194.057 193.460 219.417 1.00 30.00 1180 ASP B CA 1
ATOM 8076 C C . ASP A 1 1195 ? 195.146 193.735 220.447 1.00 30.00 1180 ASP B C 1
ATOM 8077 O O . ASP A 1 1195 ? 195.319 192.979 221.409 1.00 30.00 1180 ASP B O 1
ATOM 8086 N N . SER A 1 1196 ? 195.890 194.826 220.261 1.00 30.00 1181 SER B N 1
ATOM 8087 C CA . SER A 1 1196 ? 196.994 195.146 221.155 1.00 30.00 1181 SER B CA 1
ATOM 8088 C C . SER A 1 1196 ? 196.542 195.340 222.595 1.00 30.00 1181 SER B C 1
ATOM 8089 O O . SER A 1 1196 ? 197.378 195.295 223.503 1.00 30.00 1181 SER B O 1
ATOM 8097 N N . CYS A 1 1197 ? 195.249 195.558 222.831 1.00 30.00 1182 CYS B N 1
ATOM 8098 C CA . CYS A 1 1197 ? 194.759 195.729 224.190 1.00 30.00 1182 CYS B CA 1
ATOM 8099 C C . CYS A 1 1197 ? 194.282 194.427 224.812 1.00 30.00 1182 CYS B C 1
ATOM 8100 O O . CYS A 1 1197 ? 194.267 194.307 226.042 1.00 30.00 1182 CYS B O 1
ATOM 8108 N N . LEU A 1 1198 ? 193.893 193.447 223.998 1.00 30.00 1183 LEU B N 1
ATOM 8109 C CA . LEU A 1 1198 ? 193.396 192.193 224.554 1.00 30.00 1183 LEU B CA 1
ATOM 8110 C C . LEU A 1 1198 ? 194.509 191.415 225.242 1.00 30.00 1183 LEU B C 1
ATOM 8111 O O . LEU A 1 1198 ? 194.331 190.909 226.356 1.00 30.00 1183 LEU B O 1
ATOM 8127 N N . SER A 1 1199 ? 195.666 191.298 224.585 1.00 30.00 1184 SER B N 1
ATOM 8128 C CA . SER A 1 1199 ? 196.722 190.435 225.103 1.00 30.00 1184 SER B CA 1
ATOM 8129 C C . SER A 1 1199 ? 197.084 190.801 226.537 1.00 30.00 1184 SER B C 1
ATOM 8130 O O . SER A 1 1199 ? 197.243 189.920 227.389 1.00 30.00 1184 SER B O 1
ATOM 8138 N N . GLN A 1 1200 ? 197.206 192.096 226.823 1.00 30.00 1185 GLN B N 1
ATOM 8139 C CA . GLN A 1 1200 ? 197.621 192.583 228.134 1.00 30.00 1185 GLN B CA 1
ATOM 8140 C C . GLN A 1 1200 ? 196.537 193.378 228.846 1.00 30.00 1185 GLN B C 1
ATOM 8141 O O . GLN A 1 1200 ? 196.182 193.045 229.982 1.00 30.00 1185 GLN B O 1
ATOM 8155 N N . GLY A 1 1201 ? 195.993 194.415 228.212 1.00 30.00 1186 GLY B N 1
ATOM 8156 C CA . GLY A 1 1201 ? 194.960 195.237 228.818 1.00 30.00 1186 GLY B CA 1
ATOM 8157 C C . GLY A 1 1201 ? 195.421 196.659 229.051 1.00 30.00 1186 GLY B C 1
ATOM 8158 O O . GLY A 1 1201 ? 196.321 196.894 229.863 1.00 30.00 1186 GLY B O 1
ATOM 8162 N N . GLU A 1 1202 ? 194.807 197.622 228.355 1.00 30.00 1187 GLU B N 1
ATOM 8163 C CA . GLU A 1 1202 ? 195.266 199.004 228.409 1.00 30.00 1187 GLU B CA 1
ATOM 8164 C C . GLU A 1 1202 ? 194.104 199.990 228.481 1.00 30.00 1187 GLU B C 1
ATOM 8165 O O . GLU A 1 1202 ? 194.256 201.157 228.104 1.00 30.00 1187 GLU B O 1
ATOM 8177 N N . LYS A 1 1203 ? 192.939 199.550 228.960 1.00 30.00 1188 LYS B N 1
ATOM 8178 C CA . LYS A 1 1203 ? 191.795 200.436 229.164 1.00 30.00 1188 LYS B CA 1
ATOM 8179 C C . LYS A 1 1203 ? 191.423 201.142 227.855 1.00 30.00 1188 LYS B C 1
ATOM 8180 O O . LYS A 1 1203 ? 191.536 202.359 227.700 1.00 30.00 1188 LYS B O 1
ATOM 8199 N N . LEU A 1 1204 ? 190.990 200.310 226.910 1.00 30.00 1189 LEU B N 1
ATOM 8200 C CA . LEU A 1 1204 ? 190.668 200.735 225.552 1.00 30.00 1189 LEU B CA 1
ATOM 8201 C C . LEU A 1 1204 ? 189.969 202.089 225.519 1.00 30.00 1189 LEU B C 1
ATOM 8202 O O . LEU A 1 1204 ? 189.127 202.395 226.366 1.00 30.00 1189 LEU B O 1
ATOM 8218 N N . SER A 1 1205 ? 190.335 202.896 224.523 1.00 30.00 1190 SER B N 1
ATOM 8219 C CA . SER A 1 1205 ? 189.715 204.194 224.281 1.00 30.00 1190 SER B CA 1
ATOM 8220 C C . SER A 1 1205 ? 188.419 204.009 223.488 1.00 30.00 1190 SER B C 1
ATOM 8221 O O . SER A 1 1205 ? 188.028 202.891 223.143 1.00 30.00 1190 SER B O 1
ATOM 8229 N N . LEU A 1 1206 ? 187.740 205.112 223.172 1.00 30.00 1191 LEU B N 1
ATOM 8230 C CA . LEU A 1 1206 ? 186.406 205.062 222.580 1.00 30.00 1191 LEU B CA 1
ATOM 8231 C C . LEU A 1 1206 ? 186.266 206.173 221.550 1.00 30.00 1191 LEU B C 1
ATOM 8232 O O . LEU A 1 1206 ? 186.453 207.349 221.877 1.00 30.00 1191 LEU B O 1
ATOM 8248 N N . SER A 1 1207 ? 185.938 205.803 220.314 1.00 30.00 1192 SER B N 1
ATOM 8249 C CA . SER A 1 1207 ? 185.839 206.759 219.208 1.00 30.00 1192 SER B CA 1
ATOM 8250 C C . SER A 1 1207 ? 184.408 207.242 218.982 1.00 30.00 1192 SER B C 1
ATOM 8251 O O . SER A 1 1207 ? 183.898 207.197 217.864 1.00 30.00 1192 SER B O 1
ATOM 8259 N N . CYS A 1 1208 ? 183.756 207.714 220.045 1.00 30.00 1193 CYS B N 1
ATOM 8260 C CA . CYS A 1 1208 ? 182.457 208.378 219.952 1.00 30.00 1193 CYS B CA 1
ATOM 8261 C C . CYS A 1 1208 ? 181.519 207.742 218.930 1.00 30.00 1193 CYS B C 1
ATOM 8262 O O . CYS A 1 1208 ? 180.843 208.455 218.181 1.00 30.00 1193 CYS B O 1
ATOM 8270 N N . THR A 1 1209 ? 181.460 206.413 218.890 1.00 30.00 1194 THR B N 1
ATOM 8271 C CA . THR A 1 1209 ? 180.603 205.699 217.942 1.00 30.00 1194 THR B CA 1
ATOM 8272 C C . THR A 1 1209 ? 180.292 204.330 218.520 1.00 30.00 1194 THR B C 1
ATOM 8273 O O . THR A 1 1209 ? 180.851 203.311 218.101 1.00 30.00 1194 THR B O 1
ATOM 8284 N N . PRO A 1 1210 ? 179.378 204.267 219.489 1.00 30.00 1195 PRO B N 1
ATOM 8285 C CA . PRO A 1 1210 ? 179.240 203.072 220.325 1.00 30.00 1195 PRO B CA 1
ATOM 8286 C C . PRO A 1 1210 ? 178.459 201.923 219.705 1.00 30.00 1195 PRO B C 1
ATOM 8287 O O . PRO A 1 1210 ? 178.049 201.022 220.441 1.00 30.00 1195 PRO B O 1
ATOM 8298 N N . TRP A 1 1211 ? 178.222 201.916 218.398 1.00 30.00 1196 TRP B N 1
ATOM 8299 C CA . TRP A 1 1211 ? 177.715 200.728 217.730 1.00 30.00 1196 TRP B CA 1
ATOM 8300 C C . TRP A 1 1211 ? 178.689 200.201 216.690 1.00 30.00 1196 TRP B C 1
ATOM 8301 O O . TRP A 1 1211 ? 178.376 199.219 216.010 1.00 30.00 1196 TRP B O 1
ATOM 8322 N N . LEU A 1 1212 ? 179.852 200.834 216.538 1.00 30.00 1197 LEU B N 1
ATOM 8323 C CA . LEU A 1 1212 ? 180.954 200.290 215.756 1.00 30.00 1197 LEU B CA 1
ATOM 8324 C C . LEU A 1 1212 ? 182.008 199.656 216.654 1.00 30.00 1197 LEU B C 1
ATOM 8325 O O . LEU A 1 1212 ? 182.333 198.475 216.511 1.00 30.00 1197 LEU B O 1
ATOM 8341 N N . SER A 1 1213 ? 182.533 200.431 217.601 1.00 30.00 1198 SER B N 1
ATOM 8342 C CA . SER A 1 1213 ? 183.620 199.988 218.458 1.00 30.00 1198 SER B CA 1
ATOM 8343 C C . SER A 1 1213 ? 183.221 198.856 219.384 1.00 30.00 1198 SER B C 1
ATOM 8344 O O . SER A 1 1213 ? 184.064 198.391 220.156 1.00 30.00 1198 SER B O 1
ATOM 8352 N N . ALA A 1 1214 ? 181.969 198.408 219.339 1.00 30.00 1199 ALA B N 1
ATOM 8353 C CA . ALA A 1 1214 ? 181.527 197.246 220.088 1.00 30.00 1199 ALA B CA 1
ATOM 8354 C C . ALA A 1 1214 ? 181.149 196.089 219.180 1.00 30.00 1199 ALA B C 1
ATOM 8355 O O . ALA A 1 1214 ? 180.600 195.093 219.657 1.00 30.00 1199 ALA B O 1
ATOM 8362 N N . ALA A 1 1215 ? 181.409 196.209 217.881 1.00 30.00 1200 ALA B N 1
ATOM 8363 C CA . ALA A 1 1215 ? 181.326 195.079 216.968 1.00 30.00 1200 ALA B CA 1
ATOM 8364 C C . ALA A 1 1215 ? 182.676 194.384 216.845 1.00 30.00 1200 ALA B C 1
ATOM 8365 O O . ALA A 1 1215 ? 182.769 193.164 217.012 1.00 30.00 1200 ALA B O 1
ATOM 8372 N N . PHE A 1 1216 ? 183.726 195.152 216.546 1.00 30.00 1201 PHE B N 1
ATOM 8373 C CA . PHE A 1 1216 ? 185.087 194.645 216.620 1.00 30.00 1201 PHE B CA 1
ATOM 8374 C C . PHE A 1 1216 ? 185.290 193.863 217.907 1.00 30.00 1201 PHE B C 1
ATOM 8375 O O . PHE A 1 1216 ? 185.618 192.669 217.904 1.00 30.00 1201 PHE B O 1
ATOM 8392 N N . LEU A 1 1217 ? 185.089 194.560 219.023 1.00 30.00 1202 LEU B N 1
ATOM 8393 C CA . LEU A 1 1217 ? 185.327 193.987 220.337 1.00 30.00 1202 LEU B CA 1
ATOM 8394 C C . LEU A 1 1217 ? 184.555 192.695 220.536 1.00 30.00 1202 LEU B C 1
ATOM 8395 O O . LEU A 1 1217 ? 184.982 191.828 221.304 1.00 30.00 1202 LEU B O 1
ATOM 8411 N N . TYR A 1 1218 ? 183.425 192.542 219.852 1.00 30.00 1203 TYR B N 1
ATOM 8412 C CA . TYR A 1 1218 ? 182.629 191.334 220.012 1.00 30.00 1203 TYR B CA 1
ATOM 8413 C C . TYR A 1 1218 ? 183.115 190.230 219.083 1.00 30.00 1203 TYR B C 1
ATOM 8414 O O . TYR A 1 1218 ? 183.266 189.077 219.500 1.00 30.00 1203 TYR B O 1
ATOM 8432 N N . SER A 1 1219 ? 183.379 190.570 217.822 1.00 30.00 1204 SER B N 1
ATOM 8433 C CA . SER A 1 1219 ? 183.717 189.549 216.839 1.00 30.00 1204 SER B CA 1
ATOM 8434 C C . SER A 1 1219 ? 185.093 188.955 217.099 1.00 30.00 1204 SER B C 1
ATOM 8435 O O . SER A 1 1219 ? 185.281 187.739 216.973 1.00 30.00 1204 SER B O 1
ATOM 8443 N N . THR A 1 1220 ? 186.077 189.793 217.433 1.00 30.00 1205 THR B N 1
ATOM 8444 C CA . THR A 1 1220 ? 187.399 189.265 217.752 1.00 30.00 1205 THR B CA 1
ATOM 8445 C C . THR A 1 1220 ? 187.312 188.230 218.864 1.00 30.00 1205 THR B C 1
ATOM 8446 O O . THR A 1 1220 ? 187.833 187.115 218.738 1.00 30.00 1205 THR B O 1
ATOM 8457 N N . VAL A 1 1221 ? 186.658 188.590 219.965 1.00 30.00 1206 VAL B N 1
ATOM 8458 C CA . VAL A 1 1221 ? 186.439 187.649 221.055 1.00 30.00 1206 VAL B CA 1
ATOM 8459 C C . VAL A 1 1221 ? 185.777 186.381 220.538 1.00 30.00 1206 VAL B C 1
ATOM 8460 O O . VAL A 1 1221 ? 186.287 185.272 220.726 1.00 30.00 1206 VAL B O 1
ATOM 8473 N N . GLN A 1 1222 ? 184.628 186.526 219.881 1.00 30.00 1207 GLN B N 1
ATOM 8474 C CA . GLN A 1 1222 ? 183.847 185.359 219.498 1.00 30.00 1207 GLN B CA 1
ATOM 8475 C C . GLN A 1 1222 ? 184.594 184.448 218.536 1.00 30.00 1207 GLN B C 1
ATOM 8476 O O . GLN A 1 1222 ? 184.265 183.260 218.448 1.00 30.00 1207 GLN B O 1
ATOM 8490 N N . ARG A 1 1223 ? 185.586 184.967 217.813 1.00 30.00 1208 ARG B N 1
ATOM 8491 C CA . ARG A 1 1223 ? 186.348 184.101 216.922 1.00 30.00 1208 ARG B CA 1
ATOM 8492 C C . ARG A 1 1223 ? 187.519 183.454 217.649 1.00 30.00 1208 ARG B C 1
ATOM 8493 O O . ARG A 1 1223 ? 187.821 182.278 217.418 1.00 30.00 1208 ARG B O 1
ATOM 8514 N N . LYS A 1 1224 ? 188.196 184.202 218.515 1.00 30.00 1209 LYS B N 1
ATOM 8515 C CA . LYS A 1 1224 ? 189.320 183.665 219.270 1.00 30.00 1209 LYS B CA 1
ATOM 8516 C C . LYS A 1 1224 ? 188.889 182.887 220.507 1.00 30.00 1209 LYS B C 1
ATOM 8517 O O . LYS A 1 1224 ? 189.743 182.508 221.314 1.00 30.00 1209 LYS B O 1
ATOM 8536 N N . LYS A 1 1225 ? 187.593 182.644 220.671 1.00 30.00 1210 LYS B N 1
ATOM 8537 C CA . LYS A 1 1225 ? 187.033 181.792 221.715 1.00 30.00 1210 LYS B CA 1
ATOM 8538 C C . LYS A 1 1225 ? 187.317 182.291 223.126 1.00 30.00 1210 LYS B C 1
ATOM 8539 O O . LYS A 1 1225 ? 187.072 181.561 224.092 1.00 30.00 1210 LYS B O 1
ATOM 8558 N N . LEU A 1 1226 ? 187.818 183.511 223.287 1.00 30.00 1211 LEU B N 1
ATOM 8559 C CA . LEU A 1 1226 ? 188.012 184.032 224.625 1.00 30.00 1211 LEU B CA 1
ATOM 8560 C C . LEU A 1 1226 ? 186.663 184.221 225.316 1.00 30.00 1211 LEU B C 1
ATOM 8561 O O . LEU A 1 1226 ? 185.633 184.383 224.659 1.00 30.00 1211 LEU B O 1
ATOM 8577 N N . PRO A 1 1227 ? 186.645 184.191 226.648 1.00 30.00 1212 PRO B N 1
ATOM 8578 C CA . PRO A 1 1227 ? 185.379 184.331 227.375 1.00 30.00 1212 PRO B CA 1
ATOM 8579 C C . PRO A 1 1227 ? 185.016 185.774 227.687 1.00 30.00 1212 PRO B C 1
ATOM 8580 O O . PRO A 1 1227 ? 185.718 186.708 227.289 1.00 30.00 1212 PRO B O 1
ATOM 8591 N N . CYS A 1 1228 ? 183.908 185.958 228.407 1.00 30.00 1213 CYS B N 1
ATOM 8592 C CA . CYS A 1 1228 ? 183.434 187.297 228.738 1.00 30.00 1213 CYS B CA 1
ATOM 8593 C C . CYS A 1 1228 ? 184.469 188.072 229.540 1.00 30.00 1213 CYS B C 1
ATOM 8594 O O . CYS A 1 1228 ? 184.906 189.153 229.134 1.00 30.00 1213 CYS B O 1
ATOM 8602 N N . SER A 1 1229 ? 184.871 187.528 230.687 1.00 30.00 1214 SER B N 1
ATOM 8603 C CA . SER A 1 1229 ? 185.695 188.244 231.654 1.00 30.00 1214 SER B CA 1
ATOM 8604 C C . SER A 1 1229 ? 186.799 189.043 230.975 1.00 30.00 1214 SER B C 1
ATOM 8605 O O . SER A 1 1229 ? 187.150 190.136 231.429 1.00 30.00 1214 SER B O 1
ATOM 8613 N N . ARG A 1 1230 ? 187.343 188.513 229.884 1.00 30.00 1215 ARG B N 1
ATOM 8614 C CA . ARG A 1 1230 ? 188.370 189.196 229.114 1.00 30.00 1215 ARG B CA 1
ATOM 8615 C C . ARG A 1 1230 ? 187.778 190.016 227.971 1.00 30.00 1215 ARG B C 1
ATOM 8616 O O . ARG A 1 1230 ? 188.484 190.326 227.005 1.00 30.00 1215 ARG B O 1
ATOM 8637 N N . MET A 1 1231 ? 186.501 190.384 228.067 1.00 30.00 1216 MET B N 1
ATOM 8638 C CA . MET A 1 1231 ? 185.825 191.161 227.037 1.00 30.00 1216 MET B CA 1
ATOM 8639 C C . MET A 1 1231 ? 185.445 192.556 227.506 1.00 30.00 1216 MET B C 1
ATOM 8640 O O . MET A 1 1231 ? 185.691 193.533 226.793 1.00 30.00 1216 MET B O 1
ATOM 8654 N N . LEU A 1 1232 ? 184.846 192.677 228.690 1.00 30.00 1217 LEU B N 1
ATOM 8655 C CA . LEU A 1 1232 ? 184.451 193.966 229.238 1.00 30.00 1217 LEU B CA 1
ATOM 8656 C C . LEU A 1 1232 ? 185.282 194.364 230.450 1.00 30.00 1217 LEU B C 1
ATOM 8657 O O . LEU A 1 1232 ? 185.007 195.398 231.066 1.00 30.00 1217 LEU B O 1
ATOM 8673 N N . GLU A 1 1233 ? 186.287 193.569 230.809 1.00 30.00 1218 GLU B N 1
ATOM 8674 C CA . GLU A 1 1233 ? 187.221 193.948 231.861 1.00 30.00 1218 GLU B CA 1
ATOM 8675 C C . GLU A 1 1233 ? 188.145 195.081 231.438 1.00 30.00 1218 GLU B C 1
ATOM 8676 O O . GLU A 1 1233 ? 188.904 195.585 232.273 1.00 30.00 1218 GLU B O 1
ATOM 8688 N N . ILE A 1 1234 ? 188.078 195.514 230.182 1.00 30.00 1219 ILE B N 1
ATOM 8689 C CA . ILE A 1 1234 ? 189.043 196.442 229.614 1.00 30.00 1219 ILE B CA 1
ATOM 8690 C C . ILE A 1 1234 ? 188.377 197.734 229.147 1.00 30.00 1219 ILE B C 1
ATOM 8691 O O . ILE A 1 1234 ? 188.923 198.444 228.310 1.00 30.00 1219 ILE B O 1
ATOM 8707 N N . LEU A 1 1235 ? 187.200 198.046 229.678 1.00 30.00 1220 LEU B N 1
ATOM 8708 C CA . LEU A 1 1235 ? 186.496 199.277 229.355 1.00 30.00 1220 LEU B CA 1
ATOM 8709 C C . LEU A 1 1235 ? 186.745 200.328 230.431 1.00 30.00 1220 LEU B C 1
ATOM 8710 O O . LEU A 1 1235 ? 186.783 200.025 231.627 1.00 30.00 1220 LEU B O 1
ATOM 8726 N N . ASP A 1 1236 ? 186.904 201.574 229.990 1.00 30.00 1221 ASP B N 1
ATOM 8727 C CA . ASP A 1 1236 ? 187.343 202.682 230.829 1.00 30.00 1221 ASP B CA 1
ATOM 8728 C C . ASP A 1 1236 ? 186.241 203.723 230.963 1.00 30.00 1221 ASP B C 1
ATOM 8729 O O . ASP A 1 1236 ? 186.477 204.928 230.862 1.00 30.00 1221 ASP B O 1
ATOM 8738 N N . GLY A 1 1237 ? 185.015 203.264 231.177 1.00 30.00 1222 GLY B N 1
ATOM 8739 C CA . GLY A 1 1237 ? 183.887 204.167 231.241 1.00 30.00 1222 GLY B CA 1
ATOM 8740 C C . GLY A 1 1237 ? 183.657 204.744 232.620 1.00 30.00 1222 GLY B C 1
ATOM 8741 O O . GLY A 1 1237 ? 183.328 204.020 233.564 1.00 30.00 1222 GLY B O 1
ATOM 8745 N N . LEU A 1 1238 ? 183.839 206.055 232.745 1.00 30.00 1223 LEU B N 1
ATOM 8746 C CA . LEU A 1 1238 ? 183.514 206.779 233.965 1.00 30.00 1223 LEU B CA 1
ATOM 8747 C C . LEU A 1 1238 ? 182.435 207.823 233.732 1.00 30.00 1223 LEU B C 1
ATOM 8748 O O . LEU A 1 1238 ? 181.466 207.890 234.498 1.00 30.00 1223 LEU B O 1
ATOM 8764 N N . SER A 1 1239 ? 182.579 208.644 232.692 1.00 30.00 1224 SER B N 1
ATOM 8765 C CA . SER A 1 1239 ? 181.509 209.534 232.254 1.00 30.00 1224 SER B CA 1
ATOM 8766 C C . SER A 1 1239 ? 181.359 209.599 230.743 1.00 30.00 1224 SER B C 1
ATOM 8767 O O . SER A 1 1239 ? 180.452 210.287 230.266 1.00 30.00 1224 SER B O 1
ATOM 8775 N N . SER A 1 1240 ? 182.202 208.912 229.976 1.00 30.00 1225 SER B N 1
ATOM 8776 C CA . SER A 1 1240 ? 182.122 208.938 228.526 1.00 30.00 1225 SER B CA 1
ATOM 8777 C C . SER A 1 1240 ? 181.039 207.971 228.049 1.00 30.00 1225 SER B C 1
ATOM 8778 O O . SER A 1 1240 ? 180.210 207.486 228.825 1.00 30.00 1225 SER B O 1
ATOM 8786 N N . ASN A 1 1241 ? 181.040 207.687 226.749 1.00 30.00 1226 ASN B N 1
ATOM 8787 C CA . ASN A 1 1241 ? 180.073 206.756 226.173 1.00 30.00 1226 ASN B CA 1
ATOM 8788 C C . ASN A 1 1241 ? 180.421 205.350 226.636 1.00 30.00 1226 ASN B C 1
ATOM 8789 O O . ASN A 1 1241 ? 181.257 204.669 226.040 1.00 30.00 1226 ASN B O 1
ATOM 8800 N N . PHE A 1 1242 ? 179.773 204.915 227.709 1.00 30.00 1227 PHE B N 1
ATOM 8801 C CA . PHE A 1 1242 ? 179.988 203.598 228.290 1.00 30.00 1227 PHE B CA 1
ATOM 8802 C C . PHE A 1 1242 ? 178.747 202.728 228.210 1.00 30.00 1227 PHE B C 1
ATOM 8803 O O . PHE A 1 1242 ? 178.811 201.607 227.694 1.00 30.00 1227 PHE B O 1
ATOM 8820 N N . SER A 1 1243 ? 177.610 203.224 228.699 1.00 30.00 1228 SER B N 1
ATOM 8821 C CA . SER A 1 1243 ? 176.395 202.422 228.711 1.00 30.00 1228 SER B CA 1
ATOM 8822 C C . SER A 1 1243 ? 175.991 201.984 227.311 1.00 30.00 1228 SER B C 1
ATOM 8823 O O . SER A 1 1243 ? 175.467 200.880 227.134 1.00 30.00 1228 SER B O 1
ATOM 8831 N N . MET A 1 1244 ? 176.220 202.827 226.305 1.00 30.00 1229 MET B N 1
ATOM 8832 C CA . MET A 1 1244 ? 175.863 202.450 224.943 1.00 30.00 1229 MET B CA 1
ATOM 8833 C C . MET A 1 1244 ? 176.748 201.318 224.438 1.00 30.00 1229 MET B C 1
ATOM 8834 O O . MET A 1 1244 ? 176.274 200.404 223.751 1.00 30.00 1229 MET B O 1
ATOM 8848 N N . VAL A 1 1245 ? 178.040 201.364 224.771 1.00 30.00 1230 VAL B N 1
ATOM 8849 C CA . VAL A 1 1245 ? 178.949 200.286 224.413 1.00 30.00 1230 VAL B CA 1
ATOM 8850 C C . VAL A 1 1245 ? 178.656 199.027 225.201 1.00 30.00 1230 VAL B C 1
ATOM 8851 O O . VAL A 1 1245 ? 179.185 197.961 224.877 1.00 30.00 1230 VAL B O 1
ATOM 8864 N N . LEU A 1 1246 ? 177.827 199.133 226.232 1.00 30.00 1231 LEU B N 1
ATOM 8865 C CA . LEU A 1 1246 ? 177.427 198.001 227.043 1.00 30.00 1231 LEU B CA 1
ATOM 8866 C C . LEU A 1 1246 ? 176.028 197.518 226.707 1.00 30.00 1231 LEU B C 1
ATOM 8867 O O . LEU A 1 1246 ? 175.617 196.463 227.200 1.00 30.00 1231 LEU B O 1
ATOM 8883 N N . ILE A 1 1247 ? 175.297 198.265 225.888 1.00 30.00 1232 ILE B N 1
ATOM 8884 C CA . ILE A 1 1247 ? 173.986 197.863 225.406 1.00 30.00 1232 ILE B CA 1
ATOM 8885 C C . ILE A 1 1247 ? 174.067 197.281 224.004 1.00 30.00 1232 ILE B C 1
ATOM 8886 O O . ILE A 1 1247 ? 173.347 196.337 223.674 1.00 30.00 1232 ILE B O 1
ATOM 8902 N N . SER A 1 1248 ? 174.913 197.860 223.153 1.00 30.00 1233 SER B N 1
ATOM 8903 C CA . SER A 1 1248 ? 175.172 197.242 221.863 1.00 30.00 1233 SER B CA 1
ATOM 8904 C C . SER A 1 1248 ? 175.599 195.794 222.039 1.00 30.00 1233 SER B C 1
ATOM 8905 O O . SER A 1 1248 ? 175.221 194.922 221.250 1.00 30.00 1233 SER B O 1
ATOM 8913 N N . LEU A 1 1249 ? 176.382 195.516 223.081 1.00 30.00 1234 LEU B N 1
ATOM 8914 C CA . LEU A 1 1249 ? 176.819 194.149 223.326 1.00 30.00 1234 LEU B CA 1
ATOM 8915 C C . LEU A 1 1249 ? 175.654 193.270 223.749 1.00 30.00 1234 LEU B C 1
ATOM 8916 O O . LEU A 1 1249 ? 175.577 192.104 223.356 1.00 30.00 1234 LEU B O 1
ATOM 8932 N N . LEU A 1 1250 ? 174.728 193.813 224.535 1.00 30.00 1235 LEU B N 1
ATOM 8933 C CA . LEU A 1 1250 ? 173.557 193.034 224.912 1.00 30.00 1235 LEU B CA 1
ATOM 8934 C C . LEU A 1 1250 ? 172.725 192.695 223.687 1.00 30.00 1235 LEU B C 1
ATOM 8935 O O . LEU A 1 1250 ? 172.200 191.582 223.564 1.00 30.00 1235 LEU B O 1
ATOM 8951 N N . PHE A 1 1251 ? 172.613 193.640 222.758 1.00 30.00 1236 PHE B N 1
ATOM 8952 C CA . PHE A 1 1251 ? 171.912 193.370 221.508 1.00 30.00 1236 PHE B CA 1
ATOM 8953 C C . PHE A 1 1251 ? 172.608 192.260 220.732 1.00 30.00 1236 PHE B C 1
ATOM 8954 O O . PHE A 1 1251 ? 172.001 191.237 220.400 1.00 30.00 1236 PHE B O 1
ATOM 8971 N N . PHE A 1 1252 ? 173.896 192.445 220.443 1.00 30.00 1237 PHE B N 1
ATOM 8972 C CA . PHE A 1 1252 ? 174.646 191.441 219.701 1.00 30.00 1237 PHE B CA 1
ATOM 8973 C C . PHE A 1 1252 ? 174.688 190.101 220.416 1.00 30.00 1237 PHE B C 1
ATOM 8974 O O . PHE A 1 1252 ? 174.994 189.086 219.784 1.00 30.00 1237 PHE B O 1
ATOM 8991 N N . SER A 1 1253 ? 174.402 190.072 221.713 1.00 30.00 1238 SER B N 1
ATOM 8992 C CA . SER A 1 1253 ? 174.391 188.833 222.470 1.00 30.00 1238 SER B CA 1
ATOM 8993 C C . SER A 1 1253 ? 173.015 188.194 222.542 1.00 30.00 1238 SER B C 1
ATOM 8994 O O . SER A 1 1253 ? 172.923 186.999 222.836 1.00 30.00 1238 SER B O 1
ATOM 9002 N N . VAL A 1 1254 ? 171.948 188.957 222.295 1.00 30.00 1239 VAL B N 1
ATOM 9003 C CA . VAL A 1 1254 ? 170.606 188.397 222.217 1.00 30.00 1239 VAL B CA 1
ATOM 9004 C C . VAL A 1 1254 ? 170.148 188.216 220.780 1.00 30.00 1239 VAL B C 1
ATOM 9005 O O . VAL A 1 1254 ? 168.983 187.871 220.545 1.00 30.00 1239 VAL B O 1
ATOM 9018 N N . MET A 1 1255 ? 171.028 188.451 219.810 1.00 30.00 1240 MET B N 1
ATOM 9019 C CA . MET A 1 1255 ? 170.777 188.119 218.417 1.00 30.00 1240 MET B CA 1
ATOM 9020 C C . MET A 1 1255 ? 171.674 186.992 217.930 1.00 30.00 1240 MET B C 1
ATOM 9021 O O . MET A 1 1255 ? 171.699 186.701 216.731 1.00 30.00 1240 MET B O 1
ATOM 9035 N N . ASP A 1 1256 ? 172.424 186.365 218.831 1.00 30.00 1241 ASP B N 1
ATOM 9036 C CA . ASP A 1 1256 ? 173.171 185.159 218.527 1.00 30.00 1241 ASP B CA 1
ATOM 9037 C C . ASP A 1 1256 ? 172.804 184.019 219.461 1.00 30.00 1241 ASP B C 1
ATOM 9038 O O . ASP A 1 1256 ? 173.287 182.898 219.272 1.00 30.00 1241 ASP B O 1
ATOM 9047 N N . ILE A 1 1257 ? 171.973 184.279 220.471 1.00 30.00 1242 ILE B N 1
ATOM 9048 C CA . ILE A 1 1257 ? 171.257 183.214 221.152 1.00 30.00 1242 ILE B CA 1
ATOM 9049 C C . ILE A 1 1257 ? 170.302 182.530 220.201 1.00 30.00 1242 ILE B C 1
ATOM 9050 O O . ILE A 1 1257 ? 169.886 181.392 220.441 1.00 30.00 1242 ILE B O 1
ATOM 9066 N N . ILE A 1 1258 ? 169.940 183.207 219.119 1.00 30.00 1243 ILE B N 1
ATOM 9067 C CA . ILE A 1 1258 ? 168.948 182.707 218.181 1.00 30.00 1243 ILE B CA 1
ATOM 9068 C C . ILE A 1 1258 ? 169.602 181.941 217.040 1.00 30.00 1243 ILE B C 1
ATOM 9069 O O . ILE A 1 1258 ? 169.197 180.821 216.720 1.00 30.00 1243 ILE B O 1
ATOM 9085 N N . TYR A 1 1259 ? 170.627 182.521 216.413 1.00 30.00 1244 TYR B N 1
ATOM 9086 C CA . TYR A 1 1259 ? 171.373 181.802 215.387 1.00 30.00 1244 TYR B CA 1
ATOM 9087 C C . TYR A 1 1259 ? 171.885 180.460 215.887 1.00 30.00 1244 TYR B C 1
ATOM 9088 O O . TYR A 1 1259 ? 172.225 179.595 215.075 1.00 30.00 1244 TYR B O 1
ATOM 9106 N N . MET A 1 1260 ? 171.940 180.259 217.201 1.00 30.00 1245 MET B N 1
ATOM 9107 C CA . MET A 1 1260 ? 172.264 178.966 217.780 1.00 30.00 1245 MET B CA 1
ATOM 9108 C C . MET A 1 1260 ? 171.024 178.222 218.244 1.00 30.00 1245 MET B C 1
ATOM 9109 O O . MET A 1 1260 ? 171.137 177.250 218.998 1.00 30.00 1245 MET B O 1
ATOM 9123 N N . PHE A 1 1261 ? 169.844 178.667 217.821 1.00 30.00 1246 PHE B N 1
ATOM 9124 C CA . PHE A 1 1261 ? 168.599 177.938 218.003 1.00 30.00 1246 PHE B CA 1
ATOM 9125 C C . PHE A 1 1261 ? 168.049 177.425 216.683 1.00 30.00 1246 PHE B C 1
ATOM 9126 O O . PHE A 1 1261 ? 167.768 176.230 216.547 1.00 30.00 1246 PHE B O 1
ATOM 9143 N N . LEU A 1 1262 ? 167.890 178.313 215.700 1.00 30.00 1247 LEU B N 1
ATOM 9144 C CA . LEU A 1 1262 ? 167.453 177.887 214.377 1.00 30.00 1247 LEU B CA 1
ATOM 9145 C C . LEU A 1 1262 ? 168.395 176.850 213.787 1.00 30.00 1247 LEU B C 1
ATOM 9146 O O . LEU A 1 1262 ? 167.977 176.025 212.967 1.00 30.00 1247 LEU B O 1
ATOM 9162 N N . LYS A 1 1263 ? 169.665 176.879 214.184 1.00 30.00 1248 LYS B N 1
ATOM 9163 C CA . LYS A 1 1263 ? 170.686 176.016 213.595 1.00 30.00 1248 LYS B CA 1
ATOM 9164 C C . LYS A 1 1263 ? 170.861 174.765 214.457 1.00 30.00 1248 LYS B C 1
ATOM 9165 O O . LYS A 1 1263 ? 171.866 174.560 215.137 1.00 30.00 1248 LYS B O 1
ATOM 9184 N N . ASP A 1 1264 ? 169.828 173.923 214.423 1.00 30.00 1249 ASP B N 1
ATOM 9185 C CA . ASP A 1 1264 ? 169.860 172.597 215.039 1.00 30.00 1249 ASP B CA 1
ATOM 9186 C C . ASP A 1 1264 ? 170.384 172.677 216.473 1.00 30.00 1249 ASP B C 1
ATOM 9187 O O . ASP A 1 1264 ? 171.444 172.147 216.814 1.00 30.00 1249 ASP B O 1
ATOM 9196 N N . GLY A 1 1265 ? 169.618 173.362 217.315 1.00 30.00 1250 GLY B N 1
ATOM 9197 C CA . GLY A 1 1265 ? 170.020 173.536 218.694 1.00 30.00 1250 GLY B CA 1
ATOM 9198 C C . GLY A 1 1265 ? 168.814 173.634 219.599 1.00 30.00 1250 GLY B C 1
ATOM 9199 O O . GLY A 1 1265 ? 167.665 173.619 219.152 1.00 30.00 1250 GLY B O 1
ATOM 9203 N N . ARG A 1 1266 ? 169.100 173.725 220.892 1.00 30.00 1251 ARG B N 1
ATOM 9204 C CA . ARG A 1 1266 ? 168.079 173.851 221.922 1.00 30.00 1251 ARG B CA 1
ATOM 9205 C C . ARG A 1 1266 ? 168.251 175.091 222.781 1.00 30.00 1251 ARG B C 1
ATOM 9206 O O . ARG A 1 1266 ? 167.265 175.767 223.084 1.00 30.00 1251 ARG B O 1
ATOM 9227 N N . LYS A 1 1267 ? 169.479 175.408 223.182 1.00 30.00 1252 LYS B N 1
ATOM 9228 C CA . LYS A 1 1267 ? 169.748 176.570 224.014 1.00 30.00 1252 LYS B CA 1
ATOM 9229 C C . LYS A 1 1267 ? 171.255 176.737 224.139 1.00 30.00 1252 LYS B C 1
ATOM 9230 O O . LYS A 1 1267 ? 171.984 175.746 224.225 1.00 30.00 1252 LYS B O 1
ATOM 9249 N N . HIS A 1 1268 ? 171.710 177.986 224.153 1.00 30.00 1253 HIS B N 1
ATOM 9250 C CA . HIS A 1 1268 ? 173.126 178.314 224.191 1.00 30.00 1253 HIS B CA 1
ATOM 9251 C C . HIS A 1 1268 ? 173.473 178.988 225.512 1.00 30.00 1253 HIS B C 1
ATOM 9252 O O . HIS A 1 1268 ? 172.657 179.706 226.094 1.00 30.00 1253 HIS B O 1
ATOM 9266 N N . LYS A 1 1269 ? 174.695 178.740 225.985 1.00 30.00 1254 LYS B N 1
ATOM 9267 C CA . LYS A 1 1269 ? 175.161 179.279 227.262 1.00 30.00 1254 LYS B CA 1
ATOM 9268 C C . LYS A 1 1269 ? 176.037 180.504 227.014 1.00 30.00 1254 LYS B C 1
ATOM 9269 O O . LYS A 1 1269 ? 177.264 180.463 227.096 1.00 30.00 1254 LYS B O 1
ATOM 9288 N N . ASP A 1 1270 ? 175.372 181.613 226.703 1.00 30.00 1255 ASP B N 1
ATOM 9289 C CA . ASP A 1 1270 ? 175.985 182.928 226.756 1.00 30.00 1255 ASP B CA 1
ATOM 9290 C C . ASP A 1 1270 ? 175.124 183.934 227.501 1.00 30.00 1255 ASP B C 1
ATOM 9291 O O . ASP A 1 1270 ? 175.600 185.039 227.779 1.00 30.00 1255 ASP B O 1
ATOM 9300 N N . LEU A 1 1271 ? 173.879 183.588 227.833 1.00 30.00 1256 LEU B N 1
ATOM 9301 C CA . LEU A 1 1271 ? 173.032 184.470 228.623 1.00 30.00 1256 LEU B CA 1
ATOM 9302 C C . LEU A 1 1271 ? 173.709 184.924 229.910 1.00 30.00 1256 LEU B C 1
ATOM 9303 O O . LEU A 1 1271 ? 173.317 185.949 230.478 1.00 30.00 1256 LEU B O 1
ATOM 9319 N N . LEU A 1 1272 ? 174.712 184.185 230.386 1.00 30.00 1257 LEU B N 1
ATOM 9320 C CA . LEU A 1 1272 ? 175.496 184.661 231.518 1.00 30.00 1257 LEU B CA 1
ATOM 9321 C C . LEU A 1 1272 ? 176.183 185.977 231.181 1.00 30.00 1257 LEU B C 1
ATOM 9322 O O . LEU A 1 1272 ? 176.265 186.884 232.020 1.00 30.00 1257 LEU B O 1
ATOM 9338 N N . GLU A 1 1273 ? 176.685 186.097 229.952 1.00 30.00 1258 GLU B N 1
ATOM 9339 C CA . GLU A 1 1273 ? 177.274 187.356 229.518 1.00 30.00 1258 GLU B CA 1
ATOM 9340 C C . GLU A 1 1273 ? 176.295 188.504 229.713 1.00 30.00 1258 GLU B C 1
ATOM 9341 O O . GLU A 1 1273 ? 176.677 189.593 230.157 1.00 30.00 1258 GLU B O 1
ATOM 9353 N N . ASN A 1 1274 ? 175.019 188.272 229.411 1.00 30.00 1259 ASN B N 1
ATOM 9354 C CA . ASN A 1 1274 ? 174.031 189.335 229.522 1.00 30.00 1259 ASN B CA 1
ATOM 9355 C C . ASN A 1 1274 ? 173.656 189.592 230.974 1.00 30.00 1259 ASN B C 1
ATOM 9356 O O . ASN A 1 1274 ? 173.462 190.747 231.370 1.00 30.00 1259 ASN B O 1
ATOM 9367 N N . CYS A 1 1275 ? 173.553 188.537 231.783 1.00 30.00 1260 CYS B N 1
ATOM 9368 C CA . CYS A 1 1275 ? 173.327 188.731 233.208 1.00 30.00 1260 CYS B CA 1
ATOM 9369 C C . CYS A 1 1275 ? 174.484 189.463 233.869 1.00 30.00 1260 CYS B C 1
ATOM 9370 O O . CYS A 1 1275 ? 174.317 189.997 234.970 1.00 30.00 1260 CYS B O 1
ATOM 9378 N N . VAL A 1 1276 ? 175.648 189.494 233.229 1.00 30.00 1261 VAL B N 1
ATOM 9379 C CA . VAL A 1 1276 ? 176.771 190.269 233.750 1.00 30.00 1261 VAL B CA 1
ATOM 9380 C C . VAL A 1 1276 ? 176.742 191.703 233.227 1.00 30.00 1261 VAL B C 1
ATOM 9381 O O . VAL A 1 1276 ? 176.972 192.652 233.985 1.00 30.00 1261 VAL B O 1
ATOM 9394 N N . HIS A 1 1277 ? 176.478 191.880 231.930 1.00 30.00 1262 HIS B N 1
ATOM 9395 C CA . HIS A 1 1277 ? 176.318 193.228 231.392 1.00 30.00 1262 HIS B CA 1
ATOM 9396 C C . HIS A 1 1277 ? 175.239 193.994 232.141 1.00 30.00 1262 HIS B C 1
ATOM 9397 O O . HIS A 1 1277 ? 175.362 195.205 232.351 1.00 30.00 1262 HIS B O 1
ATOM 9411 N N . ILE A 1 1278 ? 174.176 193.306 232.549 1.00 30.00 1263 ILE B N 1
ATOM 9412 C CA . ILE A 1 1278 ? 173.090 193.970 233.255 1.00 30.00 1263 ILE B CA 1
ATOM 9413 C C . ILE A 1 1278 ? 173.557 194.445 234.623 1.00 30.00 1263 ILE B C 1
ATOM 9414 O O . ILE A 1 1278 ? 173.228 195.555 235.055 1.00 30.00 1263 ILE B O 1
ATOM 9430 N N . ILE A 1 1279 ? 174.326 193.617 235.331 1.00 30.00 1264 ILE B N 1
ATOM 9431 C CA . ILE A 1 1279 ? 174.848 194.045 236.622 1.00 30.00 1264 ILE B CA 1
ATOM 9432 C C . ILE A 1 1279 ? 175.785 195.227 236.441 1.00 30.00 1264 ILE B C 1
ATOM 9433 O O . ILE A 1 1279 ? 175.817 196.141 237.277 1.00 30.00 1264 ILE B O 1
ATOM 9449 N N . HIS A 1 1280 ? 176.550 195.243 235.352 1.00 30.00 1265 HIS B N 1
ATOM 9450 C CA . HIS A 1 1280 ? 177.451 196.366 235.121 1.00 30.00 1265 HIS B CA 1
ATOM 9451 C C . HIS A 1 1280 ? 176.680 197.643 234.813 1.00 30.00 1265 HIS B C 1
ATOM 9452 O O . HIS A 1 1280 ? 177.086 198.731 235.235 1.00 30.00 1265 HIS B O 1
ATOM 9466 N N . CYS A 1 1281 ? 175.569 197.534 234.083 1.00 30.00 1266 CYS B N 1
ATOM 9467 C CA . CYS A 1 1281 ? 174.715 198.697 233.871 1.00 30.00 1266 CYS B CA 1
ATOM 9468 C C . CYS A 1 1281 ? 174.038 199.143 235.158 1.00 30.00 1266 CYS B C 1
ATOM 9469 O O . CYS A 1 1281 ? 173.786 200.339 235.332 1.00 30.00 1266 CYS B O 1
ATOM 9477 N N . LEU A 1 1282 ? 173.743 198.208 236.062 1.00 30.00 1267 LEU B N 1
ATOM 9478 C CA . LEU A 1 1282 ? 173.143 198.580 237.338 1.00 30.00 1267 LEU B CA 1
ATOM 9479 C C . LEU A 1 1282 ? 174.134 199.320 238.222 1.00 30.00 1267 LEU B C 1
ATOM 9480 O O . LEU A 1 1282 ? 173.771 200.299 238.884 1.00 30.00 1267 LEU B O 1
ATOM 9496 N N . GLU A 1 1283 ? 175.385 198.860 238.261 1.00 30.00 1268 GLU B N 1
ATOM 9497 C CA . GLU A 1 1283 ? 176.384 199.535 239.081 1.00 30.00 1268 GLU B CA 1
ATOM 9498 C C . GLU A 1 1283 ? 176.482 201.010 238.717 1.00 30.00 1268 GLU B C 1
ATOM 9499 O O . GLU A 1 1283 ? 176.744 201.856 239.579 1.00 30.00 1268 GLU B O 1
ATOM 9511 N N . GLN A 1 1284 ? 176.269 201.337 237.445 1.00 30.00 1269 GLN B N 1
ATOM 9512 C CA . GLN A 1 1284 ? 176.202 202.727 237.026 1.00 30.00 1269 GLN B CA 1
ATOM 9513 C C . GLN A 1 1284 ? 174.857 203.323 237.436 1.00 30.00 1269 GLN B C 1
ATOM 9514 O O . GLN A 1 1284 ? 174.051 202.698 238.130 1.00 30.00 1269 GLN B O 1
ATOM 9528 N N . LYS A 1 1285 ? 174.608 204.554 236.994 1.00 30.00 1270 LYS B N 1
ATOM 9529 C CA . LYS A 1 1285 ? 173.398 205.283 237.374 1.00 30.00 1270 LYS B CA 1
ATOM 9530 C C . LYS A 1 1285 ? 172.214 204.776 236.548 1.00 30.00 1270 LYS B C 1
ATOM 9531 O O . LYS A 1 1285 ? 171.580 205.505 235.782 1.00 30.00 1270 LYS B O 1
ATOM 9550 N N . GLY A 1 1286 ? 171.926 203.487 236.703 1.00 30.00 1271 GLY B N 1
ATOM 9551 C CA . GLY A 1 1286 ? 170.743 202.937 236.075 1.00 30.00 1271 GLY B CA 1
ATOM 9552 C C . GLY A 1 1286 ? 170.995 202.508 234.647 1.00 30.00 1271 GLY B C 1
ATOM 9553 O O . GLY A 1 1286 ? 171.475 201.401 234.388 1.00 30.00 1271 GLY B O 1
ATOM 9557 N N . GLU A 1 1287 ? 170.655 203.390 233.709 1.00 30.00 1272 GLU B N 1
ATOM 9558 C CA . GLU A 1 1287 ? 170.830 203.141 232.283 1.00 30.00 1272 GLU B CA 1
ATOM 9559 C C . GLU A 1 1287 ? 170.002 201.931 231.848 1.00 30.00 1272 GLU B C 1
ATOM 9560 O O . GLU A 1 1287 ? 170.520 200.887 231.450 1.00 30.00 1272 GLU B O 1
ATOM 9572 N N . THR A 1 1288 ? 168.686 202.103 231.941 1.00 30.00 1273 THR B N 1
ATOM 9573 C CA . THR A 1 1288 ? 167.720 201.044 231.689 1.00 30.00 1273 THR B CA 1
ATOM 9574 C C . THR A 1 1288 ? 167.956 200.315 230.373 1.00 30.00 1273 THR B C 1
ATOM 9575 O O . THR A 1 1288 ? 168.586 200.852 229.457 1.00 30.00 1273 THR B O 1
ATOM 9586 N N . TRP A 1 1289 ? 167.446 199.081 230.278 1.00 30.00 1274 TRP B N 1
ATOM 9587 C CA . TRP A 1 1289 ? 167.588 198.230 229.096 1.00 30.00 1274 TRP B CA 1
ATOM 9588 C C . TRP A 1 1289 ? 166.209 197.678 228.723 1.00 30.00 1274 TRP B C 1
ATOM 9589 O O . TRP A 1 1289 ? 165.854 196.546 229.051 1.00 30.00 1274 TRP B O 1
ATOM 9610 N N . VAL A 1 1290 ? 165.412 198.485 228.034 1.00 30.00 1275 VAL B N 1
ATOM 9611 C CA . VAL A 1 1290 ? 164.187 197.983 227.424 1.00 30.00 1275 VAL B CA 1
ATOM 9612 C C . VAL A 1 1290 ? 164.029 198.568 226.027 1.00 30.00 1275 VAL B C 1
ATOM 9613 O O . VAL A 1 1290 ? 163.152 198.150 225.264 1.00 30.00 1275 VAL B O 1
ATOM 9626 N N . TRP A 1 1291 ? 164.878 199.540 225.686 1.00 30.00 1276 TRP B N 1
ATOM 9627 C CA . TRP A 1 1291 ? 164.832 200.141 224.359 1.00 30.00 1276 TRP B CA 1
ATOM 9628 C C . TRP A 1 1291 ? 164.783 199.074 223.278 1.00 30.00 1276 TRP B C 1
ATOM 9629 O O . TRP A 1 1291 ? 164.214 199.287 222.202 1.00 30.00 1276 TRP B O 1
ATOM 9650 N N . LEU A 1 1292 ? 165.385 197.918 223.548 1.00 30.00 1277 LEU B N 1
ATOM 9651 C CA . LEU A 1 1292 ? 165.452 196.860 222.550 1.00 30.00 1277 LEU B CA 1
ATOM 9652 C C . LEU A 1 1292 ? 164.119 196.143 222.418 1.00 30.00 1277 LEU B C 1
ATOM 9653 O O . LEU A 1 1292 ? 163.655 195.877 221.305 1.00 30.00 1277 LEU B O 1
ATOM 9669 N N . PHE A 1 1293 ? 163.493 195.825 223.543 1.00 30.00 1278 PHE B N 1
ATOM 9670 C CA . PHE A 1 1293 ? 162.276 195.022 223.560 1.00 30.00 1278 PHE B CA 1
ATOM 9671 C C . PHE A 1 1293 ? 161.033 195.882 223.363 1.00 30.00 1278 PHE B C 1
ATOM 9672 O O . PHE A 1 1293 ? 160.111 195.878 224.173 1.00 30.00 1278 PHE B O 1
ATOM 9689 N N . GLN A 1 1294 ? 161.003 196.632 222.267 1.00 30.00 1279 GLN B N 1
ATOM 9690 C CA . GLN A 1 1294 ? 159.841 197.448 221.929 1.00 30.00 1279 GLN B CA 1
ATOM 9691 C C . GLN A 1 1294 ? 159.914 197.767 220.447 1.00 30.00 1279 GLN B C 1
ATOM 9692 O O . GLN A 1 1294 ? 160.897 198.359 219.990 1.00 30.00 1279 GLN B O 1
ATOM 9706 N N . MET A 1 1295 ? 158.879 197.384 219.703 1.00 30.00 1280 MET B N 1
ATOM 9707 C CA . MET A 1 1295 ? 158.935 197.451 218.249 1.00 30.00 1280 MET B CA 1
ATOM 9708 C C . MET A 1 1295 ? 158.612 198.840 217.716 1.00 30.00 1280 MET B C 1
ATOM 9709 O O . MET A 1 1295 ? 159.209 199.269 216.723 1.00 30.00 1280 MET B O 1
ATOM 9723 N N . THR A 1 1296 ? 157.686 199.552 218.348 1.00 30.00 1281 THR B N 1
ATOM 9724 C CA . THR A 1 1296 ? 157.320 200.876 217.876 1.00 30.00 1281 THR B CA 1
ATOM 9725 C C . THR A 1 1296 ? 158.485 201.844 218.055 1.00 30.00 1281 THR B C 1
ATOM 9726 O O . THR A 1 1296 ? 159.555 201.490 218.553 1.00 30.00 1281 THR B O 1
ATOM 9737 N N . ASP A 1 1297 ? 158.266 203.086 217.629 1.00 30.00 1282 ASP B N 1
ATOM 9738 C CA . ASP A 1 1297 ? 159.270 204.139 217.707 1.00 30.00 1282 ASP B CA 1
ATOM 9739 C C . ASP A 1 1297 ? 158.797 205.290 218.588 1.00 30.00 1282 ASP B C 1
ATOM 9740 O O . ASP A 1 1297 ? 159.095 206.454 218.316 1.00 30.00 1282 ASP B O 1
ATOM 9749 N N . GLU A 1 1298 ? 158.057 204.974 219.652 1.00 30.00 1283 GLU B N 1
ATOM 9750 C CA . GLU A 1 1298 ? 157.480 206.016 220.493 1.00 30.00 1283 GLU B CA 1
ATOM 9751 C C . GLU A 1 1298 ? 158.564 206.868 221.142 1.00 30.00 1283 GLU B C 1
ATOM 9752 O O . GLU A 1 1298 ? 158.674 208.069 220.872 1.00 30.00 1283 GLU B O 1
ATOM 9764 N N . ARG A 1 1299 ? 159.381 206.257 222.004 1.00 30.00 1284 ARG B N 1
ATOM 9765 C CA . ARG A 1 1299 ? 160.414 206.999 222.717 1.00 30.00 1284 ARG B CA 1
ATOM 9766 C C . ARG A 1 1299 ? 161.766 206.296 222.668 1.00 30.00 1284 ARG B C 1
ATOM 9767 O O . ARG A 1 1299 ? 162.642 206.601 223.485 1.00 30.00 1284 ARG B O 1
ATOM 9788 N N . LYS A 1 1300 ? 161.954 205.366 221.746 1.00 30.00 1285 LYS B N 1
ATOM 9789 C CA . LYS A 1 1300 ? 163.236 204.706 221.590 1.00 30.00 1285 LYS B CA 1
ATOM 9790 C C . LYS A 1 1300 ? 164.303 205.722 221.198 1.00 30.00 1285 LYS B C 1
ATOM 9791 O O . LYS A 1 1300 ? 164.184 206.350 220.136 1.00 30.00 1285 LYS B O 1
ATOM 9810 N N . PRO A 1 1301 ? 165.348 205.917 222.002 1.00 30.00 1286 PRO B N 1
ATOM 9811 C CA . PRO A 1 1301 ? 166.380 206.890 221.628 1.00 30.00 1286 PRO B CA 1
ATOM 9812 C C . PRO A 1 1301 ? 167.084 206.541 220.331 1.00 30.00 1286 PRO B C 1
ATOM 9813 O O . PRO A 1 1301 ? 166.787 205.526 219.695 1.00 30.00 1286 PRO B O 1
ATOM 9824 N N . GLU A 1 1302 ? 168.034 207.389 219.944 1.00 30.00 1287 GLU B N 1
ATOM 9825 C CA . GLU A 1 1302 ? 168.570 207.351 218.590 1.00 30.00 1287 GLU B CA 1
ATOM 9826 C C . GLU A 1 1302 ? 169.165 205.985 218.263 1.00 30.00 1287 GLU B C 1
ATOM 9827 O O . GLU A 1 1302 ? 168.725 205.310 217.324 1.00 30.00 1287 GLU B O 1
ATOM 9839 N N . LEU A 1 1303 ? 170.179 205.561 219.017 1.00 30.00 1288 LEU B N 1
ATOM 9840 C CA . LEU A 1 1303 ? 170.805 204.281 218.706 1.00 30.00 1288 LEU B CA 1
ATOM 9841 C C . LEU A 1 1303 ? 169.791 203.148 218.752 1.00 30.00 1288 LEU B C 1
ATOM 9842 O O . LEU A 1 1303 ? 169.919 202.165 218.011 1.00 30.00 1288 LEU B O 1
ATOM 9858 N N . GLY A 1 1304 ? 168.770 203.273 219.598 1.00 30.00 1289 GLY B N 1
ATOM 9859 C CA . GLY A 1 1304 ? 167.765 202.234 219.696 1.00 30.00 1289 GLY B CA 1
ATOM 9860 C C . GLY A 1 1304 ? 167.019 201.999 218.404 1.00 30.00 1289 GLY B C 1
ATOM 9861 O O . GLY A 1 1304 ? 166.418 200.934 218.232 1.00 30.00 1289 GLY B O 1
ATOM 9865 N N . LEU A 1 1305 ? 167.043 202.967 217.489 1.00 30.00 1290 LEU B N 1
ATOM 9866 C CA . LEU A 1 1305 ? 166.471 202.791 216.165 1.00 30.00 1290 LEU B CA 1
ATOM 9867 C C . LEU A 1 1305 ? 167.520 202.851 215.068 1.00 30.00 1290 LEU B C 1
ATOM 9868 O O . LEU A 1 1305 ? 167.176 202.673 213.894 1.00 30.00 1290 LEU B O 1
ATOM 9884 N N . HIS A 1 1306 ? 168.785 203.102 215.409 1.00 30.00 1291 HIS B N 1
ATOM 9885 C CA . HIS A 1 1306 ? 169.876 202.793 214.493 1.00 30.00 1291 HIS B CA 1
ATOM 9886 C C . HIS A 1 1306 ? 170.284 201.332 214.561 1.00 30.00 1291 HIS B C 1
ATOM 9887 O O . HIS A 1 1306 ? 171.061 200.881 213.714 1.00 30.00 1291 HIS B O 1
ATOM 9901 N N . LEU A 1 1307 ? 169.784 200.588 215.546 1.00 30.00 1292 LEU B N 1
ATOM 9902 C CA . LEU A 1 1307 ? 170.099 199.171 215.664 1.00 30.00 1292 LEU B CA 1
ATOM 9903 C C . LEU A 1 1307 ? 169.071 198.318 214.929 1.00 30.00 1292 LEU B C 1
ATOM 9904 O O . LEU A 1 1307 ? 169.415 197.572 214.008 1.00 30.00 1292 LEU B O 1
ATOM 9920 N N . HIS A 1 1308 ? 167.800 198.432 215.319 1.00 30.00 1293 HIS B N 1
ATOM 9921 C CA . HIS A 1 1308 ? 166.750 197.653 214.676 1.00 30.00 1293 HIS B CA 1
ATOM 9922 C C . HIS A 1 1308 ? 166.694 197.885 213.174 1.00 30.00 1293 HIS B C 1
ATOM 9923 O O . HIS A 1 1308 ? 166.150 197.046 212.450 1.00 30.00 1293 HIS B O 1
ATOM 9937 N N . ARG A 1 1309 ? 167.242 198.995 212.690 1.00 30.00 1294 ARG B N 1
ATOM 9938 C CA . ARG A 1 1309 ? 167.333 199.248 211.259 1.00 30.00 1294 ARG B CA 1
ATOM 9939 C C . ARG A 1 1309 ? 168.448 198.457 210.594 1.00 30.00 1294 ARG B C 1
ATOM 9940 O O . ARG A 1 1309 ? 168.728 198.677 209.411 1.00 30.00 1294 ARG B O 1
ATOM 9961 N N . ALA A 1 1310 ? 169.089 197.549 211.330 1.00 30.00 1295 ALA B N 1
ATOM 9962 C CA . ALA A 1 1310 ? 170.107 196.669 210.788 1.00 30.00 1295 ALA B CA 1
ATOM 9963 C C . ALA A 1 1310 ? 169.775 195.200 210.967 1.00 30.00 1295 ALA B C 1
ATOM 9964 O O . ALA A 1 1310 ? 170.453 194.355 210.373 1.00 30.00 1295 ALA B O 1
ATOM 9971 N N . ALA A 1 1311 ? 168.767 194.873 211.762 1.00 30.00 1296 ALA B N 1
ATOM 9972 C CA . ALA A 1 1311 ? 168.418 193.492 212.029 1.00 30.00 1296 ALA B CA 1
ATOM 9973 C C . ALA A 1 1311 ? 167.629 192.911 210.861 1.00 30.00 1296 ALA B C 1
ATOM 9974 O O . ALA A 1 1311 ? 167.497 193.518 209.796 1.00 30.00 1296 ALA B O 1
ATOM 9981 N N . SER A 1 1312 ? 167.104 191.710 211.067 1.00 30.00 1297 SER B N 1
ATOM 9982 C CA . SER A 1 1312 ? 166.261 191.034 210.099 1.00 30.00 1297 SER B CA 1
ATOM 9983 C C . SER A 1 1312 ? 164.915 190.715 210.728 1.00 30.00 1297 SER B C 1
ATOM 9984 O O . SER A 1 1312 ? 164.831 190.346 211.902 1.00 30.00 1297 SER B O 1
ATOM 9992 N N . ASP A 1 1313 ? 163.859 190.853 209.932 1.00 30.00 1298 ASP B N 1
ATOM 9993 C CA . ASP A 1 1313 ? 162.512 190.634 210.430 1.00 30.00 1298 ASP B CA 1
ATOM 9994 C C . ASP A 1 1313 ? 162.245 189.180 210.792 1.00 30.00 1298 ASP B C 1
ATOM 9995 O O . ASP A 1 1313 ? 161.194 188.888 211.372 1.00 30.00 1298 ASP B O 1
ATOM 10004 N N . VAL A 1 1314 ? 163.163 188.268 210.466 1.00 30.00 1299 VAL B N 1
ATOM 10005 C CA . VAL A 1 1314 ? 163.014 186.884 210.901 1.00 30.00 1299 VAL B CA 1
ATOM 10006 C C . VAL A 1 1314 ? 163.292 186.759 212.390 1.00 30.00 1299 VAL B C 1
ATOM 10007 O O . VAL A 1 1314 ? 162.732 185.884 213.062 1.00 30.00 1299 VAL B O 1
ATOM 10020 N N . PHE A 1 1315 ? 164.164 187.608 212.927 1.00 30.00 1300 PHE B N 1
ATOM 10021 C CA . PHE A 1 1315 ? 164.514 187.576 214.339 1.00 30.00 1300 PHE B CA 1
ATOM 10022 C C . PHE A 1 1315 ? 163.573 188.437 215.170 1.00 30.00 1300 PHE B C 1
ATOM 10023 O O . PHE A 1 1315 ? 163.003 187.968 216.158 1.00 30.00 1300 PHE B O 1
ATOM 10040 N N . LEU A 1 1316 ? 163.409 189.700 214.779 1.00 30.00 1301 LEU B N 1
ATOM 10041 C CA . LEU A 1 1316 ? 162.536 190.609 215.508 1.00 30.00 1301 LEU B CA 1
ATOM 10042 C C . LEU A 1 1316 ? 161.148 190.027 215.719 1.00 30.00 1301 LEU B C 1
ATOM 10043 O O . LEU A 1 1316 ? 160.458 190.418 216.667 1.00 30.00 1301 LEU B O 1
ATOM 10059 N N . ASN A 1 1317 ? 160.720 189.108 214.860 1.00 30.00 1302 ASN B N 1
ATOM 10060 C CA . ASN A 1 1317 ? 159.498 188.347 215.073 1.00 30.00 1302 ASN B CA 1
ATOM 10061 C C . ASN A 1 1317 ? 159.699 187.204 216.059 1.00 30.00 1302 ASN B C 1
ATOM 10062 O O . ASN A 1 1317 ? 158.772 186.422 216.294 1.00 30.00 1302 ASN B O 1
ATOM 10073 N N . LEU A 1 1318 ? 160.884 187.109 216.658 1.00 30.00 1303 LEU B N 1
ATOM 10074 C CA . LEU A 1 1318 ? 161.260 185.956 217.454 1.00 30.00 1303 LEU B CA 1
ATOM 10075 C C . LEU A 1 1318 ? 161.968 186.338 218.746 1.00 30.00 1303 LEU B C 1
ATOM 10076 O O . LEU A 1 1318 ? 162.399 185.447 219.483 1.00 30.00 1303 LEU B O 1
ATOM 10092 N N . MET A 1 1319 ? 162.093 187.632 219.038 1.00 30.00 1304 MET B N 1
ATOM 10093 C CA . MET A 1 1319 ? 162.684 188.074 220.299 1.00 30.00 1304 MET B CA 1
ATOM 10094 C C . MET A 1 1319 ? 161.955 187.546 221.527 1.00 30.00 1304 MET B C 1
ATOM 10095 O O . MET A 1 1319 ? 162.630 187.067 222.455 1.00 30.00 1304 MET B O 1
ATOM 10109 N N . PRO A 1 1320 ? 160.622 187.622 221.625 1.00 30.00 1305 PRO B N 1
ATOM 10110 C CA . PRO A 1 1320 ? 159.955 187.185 222.865 1.00 30.00 1305 PRO B CA 1
ATOM 10111 C C . PRO A 1 1320 ? 160.470 185.864 223.392 1.00 30.00 1305 PRO B C 1
ATOM 10112 O O . PRO A 1 1320 ? 160.583 185.663 224.609 1.00 30.00 1305 PRO B O 1
ATOM 10123 N N . PHE A 1 1321 ? 160.748 184.938 222.481 1.00 30.00 1306 PHE B N 1
ATOM 10124 C CA . PHE A 1 1321 ? 161.401 183.688 222.837 1.00 30.00 1306 PHE B CA 1
ATOM 10125 C C . PHE A 1 1321 ? 162.601 183.944 223.745 1.00 30.00 1306 PHE B C 1
ATOM 10126 O O . PHE A 1 1321 ? 162.679 183.419 224.862 1.00 30.00 1306 PHE B O 1
ATOM 10143 N N . ALA A 1 1322 ? 163.524 184.799 223.297 1.00 30.00 1307 ALA B N 1
ATOM 10144 C CA . ALA A 1 1322 ? 164.728 185.090 224.070 1.00 30.00 1307 ALA B CA 1
ATOM 10145 C C . ALA A 1 1322 ? 164.407 185.873 225.334 1.00 30.00 1307 ALA B C 1
ATOM 10146 O O . ALA A 1 1322 ? 164.990 185.624 226.399 1.00 30.00 1307 ALA B O 1
ATOM 10153 N N . PHE A 1 1323 ? 163.533 186.869 225.213 1.00 30.00 1308 PHE B N 1
ATOM 10154 C CA . PHE A 1 1323 ? 163.117 187.645 226.372 1.00 30.00 1308 PHE B CA 1
ATOM 10155 C C . PHE A 1 1323 ? 162.710 186.734 227.519 1.00 30.00 1308 PHE B C 1
ATOM 10156 O O . PHE A 1 1323 ? 163.233 186.851 228.636 1.00 30.00 1308 PHE B O 1
ATOM 10173 N N . PHE A 1 1324 ? 161.791 185.812 227.256 1.00 30.00 1309 PHE B N 1
ATOM 10174 C CA . PHE A 1 1324 ? 161.270 184.927 228.285 1.00 30.00 1309 PHE B CA 1
ATOM 10175 C C . PHE A 1 1324 ? 162.208 183.778 228.609 1.00 30.00 1309 PHE B C 1
ATOM 10176 O O . PHE A 1 1324 ? 162.044 183.145 229.657 1.00 30.00 1309 PHE B O 1
ATOM 10193 N N . TRP A 1 1325 ? 163.180 183.490 227.745 1.00 30.00 1310 TRP B N 1
ATOM 10194 C CA . TRP A 1 1325 ? 164.270 182.614 228.152 1.00 30.00 1310 TRP B CA 1
ATOM 10195 C C . TRP A 1 1325 ? 165.077 183.241 229.277 1.00 30.00 1310 TRP B C 1
ATOM 10196 O O . TRP A 1 1325 ? 165.263 182.633 230.337 1.00 30.00 1310 TRP B O 1
ATOM 10217 N N . LEU A 1 1326 ? 165.564 184.463 229.066 1.00 30.00 1311 LEU B N 1
ATOM 10218 C CA . LEU A 1 1326 ? 166.585 185.002 229.958 1.00 30.00 1311 LEU B CA 1
ATOM 10219 C C . LEU A 1 1326 ? 166.017 185.732 231.169 1.00 30.00 1311 LEU B C 1
ATOM 10220 O O . LEU A 1 1326 ? 166.704 185.838 232.189 1.00 30.00 1311 LEU B O 1
ATOM 10236 N N . VAL A 1 1327 ? 164.801 186.263 231.089 1.00 30.00 1312 VAL B N 1
ATOM 10237 C CA . VAL A 1 1327 ? 164.234 187.008 232.212 1.00 30.00 1312 VAL B CA 1
ATOM 10238 C C . VAL A 1 1327 ? 164.311 186.233 233.524 1.00 30.00 1312 VAL B C 1
ATOM 10239 O O . VAL A 1 1327 ? 164.805 186.778 234.521 1.00 30.00 1312 VAL B O 1
ATOM 10252 N N . PRO A 1 1328 ? 163.842 184.981 233.592 1.00 30.00 1313 PRO B N 1
ATOM 10253 C CA . PRO A 1 1328 ? 163.711 184.321 234.900 1.00 30.00 1313 PRO B CA 1
ATOM 10254 C C . PRO A 1 1328 ? 164.994 184.243 235.715 1.00 30.00 1313 PRO B C 1
ATOM 10255 O O . PRO A 1 1328 ? 164.957 183.840 236.882 1.00 30.00 1313 PRO B O 1
ATOM 10266 N N . SER A 1 1329 ? 166.130 184.614 235.128 1.00 30.00 1314 SER B N 1
ATOM 10267 C CA . SER A 1 1329 ? 167.397 184.650 235.841 1.00 30.00 1314 SER B CA 1
ATOM 10268 C C . SER A 1 1329 ? 167.590 185.939 236.634 1.00 30.00 1314 SER B C 1
ATOM 10269 O O . SER A 1 1329 ? 168.710 186.223 237.074 1.00 30.00 1314 SER B O 1
ATOM 10277 N N . LEU A 1 1330 ? 166.528 186.717 236.835 1.00 30.00 1315 LEU B N 1
ATOM 10278 C CA . LEU A 1 1330 ? 166.628 188.003 237.507 1.00 30.00 1315 LEU B CA 1
ATOM 10279 C C . LEU A 1 1330 ? 165.330 188.265 238.255 1.00 30.00 1315 LEU B C 1
ATOM 10280 O O . LEU A 1 1330 ? 164.284 187.698 237.931 1.00 30.00 1315 LEU B O 1
ATOM 10296 N N . GLN A 1 1331 ? 165.402 189.135 239.261 1.00 30.00 1316 GLN B N 1
ATOM 10297 C CA . GLN A 1 1331 ? 164.208 189.493 240.019 1.00 30.00 1316 GLN B CA 1
ATOM 10298 C C . GLN A 1 1331 ? 164.541 190.593 241.014 1.00 30.00 1316 GLN B C 1
ATOM 10299 O O . GLN A 1 1331 ? 165.706 190.821 241.354 1.00 30.00 1316 GLN B O 1
ATOM 10313 N N . LEU A 1 1332 ? 163.489 191.273 241.472 1.00 30.00 1317 LEU B N 1
ATOM 10314 C CA . LEU A 1 1332 ? 163.491 192.292 242.518 1.00 30.00 1317 LEU B CA 1
ATOM 10315 C C . LEU A 1 1332 ? 164.187 193.578 242.098 1.00 30.00 1317 LEU B C 1
ATOM 10316 O O . LEU A 1 1332 ? 164.175 194.549 242.864 1.00 30.00 1317 LEU B O 1
ATOM 10332 N N . GLU A 1 1333 ? 164.789 193.621 240.914 1.00 30.00 1318 GLU B N 1
ATOM 10333 C CA . GLU A 1 1333 ? 165.342 194.844 240.361 1.00 30.00 1318 GLU B CA 1
ATOM 10334 C C . GLU A 1 1333 ? 164.912 195.080 238.924 1.00 30.00 1318 GLU B C 1
ATOM 10335 O O . GLU A 1 1333 ? 165.055 196.203 238.431 1.00 30.00 1318 GLU B O 1
ATOM 10347 N N . GLN A 1 1334 ? 164.377 194.065 238.246 1.00 30.00 1319 GLN B N 1
ATOM 10348 C CA . GLN A 1 1334 ? 163.954 194.191 236.862 1.00 30.00 1319 GLN B CA 1
ATOM 10349 C C . GLN A 1 1334 ? 162.767 195.127 236.699 1.00 30.00 1319 GLN B C 1
ATOM 10350 O O . GLN A 1 1334 ? 162.477 195.536 235.572 1.00 30.00 1319 GLN B O 1
ATOM 10364 N N . VAL A 1 1335 ? 162.071 195.466 237.783 1.00 30.00 1320 VAL B N 1
ATOM 10365 C CA . VAL A 1 1335 ? 160.855 196.263 237.690 1.00 30.00 1320 VAL B CA 1
ATOM 10366 C C . VAL A 1 1335 ? 160.927 197.505 238.570 1.00 30.00 1320 VAL B C 1
ATOM 10367 O O . VAL A 1 1335 ? 160.837 198.634 238.074 1.00 30.00 1320 VAL B O 1
ATOM 10380 N N . VAL A 1 1336 ? 161.098 197.307 239.880 1.00 30.00 1321 VAL B N 1
ATOM 10381 C CA . VAL A 1 1336 ? 160.860 198.385 240.838 1.00 30.00 1321 VAL B CA 1
ATOM 10382 C C . VAL A 1 1336 ? 161.718 199.603 240.534 1.00 30.00 1321 VAL B C 1
ATOM 10383 O O . VAL A 1 1336 ? 161.366 200.728 240.911 1.00 30.00 1321 VAL B O 1
ATOM 10396 N N . GLN A 1 1337 ? 162.849 199.413 239.855 1.00 30.00 1322 GLN B N 1
ATOM 10397 C CA . GLN A 1 1337 ? 163.696 200.519 239.430 1.00 30.00 1322 GLN B CA 1
ATOM 10398 C C . GLN A 1 1337 ? 163.717 200.669 237.914 1.00 30.00 1322 GLN B C 1
ATOM 10399 O O . GLN A 1 1337 ? 164.587 201.360 237.374 1.00 30.00 1322 GLN B O 1
ATOM 10413 N N . GLN A 1 1338 ? 162.777 200.040 237.219 1.00 30.00 1323 GLN B N 1
ATOM 10414 C CA . GLN A 1 1338 ? 162.682 200.110 235.770 1.00 30.00 1323 GLN B CA 1
ATOM 10415 C C . GLN A 1 1338 ? 161.527 201.013 235.361 1.00 30.00 1323 GLN B C 1
ATOM 10416 O O . GLN A 1 1338 ? 160.691 201.413 236.175 1.00 30.00 1323 GLN B O 1
ATOM 10430 N N . GLN A 1 1339 ? 161.494 201.331 234.071 1.00 30.00 1324 GLN B N 1
ATOM 10431 C CA . GLN A 1 1339 ? 160.460 202.168 233.484 1.00 30.00 1324 GLN B CA 1
ATOM 10432 C C . GLN A 1 1339 ? 159.845 201.441 232.300 1.00 30.00 1324 GLN B C 1
ATOM 10433 O O . GLN A 1 1339 ? 160.563 201.003 231.395 1.00 30.00 1324 GLN B O 1
ATOM 10447 N N . ASP A 1 1340 ? 158.519 201.323 232.304 1.00 30.00 1325 ASP B N 1
ATOM 10448 C CA . ASP A 1 1340 ? 157.784 200.676 231.221 1.00 30.00 1325 ASP B CA 1
ATOM 10449 C C . ASP A 1 1340 ? 158.199 199.212 231.083 1.00 30.00 1325 ASP B C 1
ATOM 10450 O O . ASP A 1 1340 ? 158.699 198.772 230.048 1.00 30.00 1325 ASP B O 1
ATOM 10459 N N . PHE A 1 1341 ? 157.992 198.461 232.164 1.00 30.00 1326 PHE B N 1
ATOM 10460 C CA . PHE A 1 1341 ? 158.222 197.021 232.145 1.00 30.00 1326 PHE B CA 1
ATOM 10461 C C . PHE A 1 1341 ? 156.937 196.259 231.838 1.00 30.00 1326 PHE B C 1
ATOM 10462 O O . PHE A 1 1341 ? 156.861 195.518 230.853 1.00 30.00 1326 PHE B O 1
ATOM 10479 N N . LEU A 1 1342 ? 155.924 196.438 232.684 1.00 30.00 1327 LEU B N 1
ATOM 10480 C CA . LEU A 1 1342 ? 154.652 195.750 232.505 1.00 30.00 1327 LEU B CA 1
ATOM 10481 C C . LEU A 1 1342 ? 154.144 195.892 231.077 1.00 30.00 1327 LEU B C 1
ATOM 10482 O O . LEU A 1 1342 ? 153.806 194.901 230.417 1.00 30.00 1327 LEU B O 1
ATOM 10498 N N . VAL A 1 1343 ? 154.081 197.130 230.587 1.00 30.00 1328 VAL B N 1
ATOM 10499 C CA . VAL A 1 1343 ? 153.628 197.379 229.222 1.00 30.00 1328 VAL B CA 1
ATOM 10500 C C . VAL A 1 1343 ? 154.398 196.511 228.237 1.00 30.00 1328 VAL B C 1
ATOM 10501 O O . VAL A 1 1343 ? 153.817 195.895 227.337 1.00 30.00 1328 VAL B O 1
ATOM 10514 N N . ILE A 1 1344 ? 155.721 196.455 228.389 1.00 30.00 1329 ILE B N 1
ATOM 10515 C CA . ILE A 1 1344 ? 156.541 195.712 227.439 1.00 30.00 1329 ILE B CA 1
ATOM 10516 C C . ILE A 1 1344 ? 156.301 194.216 227.578 1.00 30.00 1329 ILE B C 1
ATOM 10517 O O . ILE A 1 1344 ? 156.181 193.494 226.579 1.00 30.00 1329 ILE B O 1
ATOM 10533 N N . ALA A 1 1345 ? 156.261 193.721 228.815 1.00 30.00 1330 ALA B N 1
ATOM 10534 C CA . ALA A 1 1345 ? 155.971 192.312 229.033 1.00 30.00 1330 ALA B CA 1
ATOM 10535 C C . ALA A 1 1345 ? 154.686 191.901 228.333 1.00 30.00 1330 ALA B C 1
ATOM 10536 O O . ALA A 1 1345 ? 154.623 190.836 227.711 1.00 30.00 1330 ALA B O 1
ATOM 10543 N N . LEU A 1 1346 ? 153.645 192.727 228.431 1.00 30.00 1331 LEU B N 1
ATOM 10544 C CA . LEU A 1 1346 ? 152.380 192.390 227.788 1.00 30.00 1331 LEU B CA 1
ATOM 10545 C C . LEU A 1 1346 ? 152.486 192.488 226.272 1.00 30.00 1331 LEU B C 1
ATOM 10546 O O . LEU A 1 1346 ? 152.029 191.595 225.548 1.00 30.00 1331 LEU B O 1
ATOM 10562 N N . ASP A 1 1347 ? 153.060 193.583 225.770 1.00 30.00 1332 ASP B N 1
ATOM 10563 C CA . ASP A 1 1347 ? 153.283 193.715 224.336 1.00 30.00 1332 ASP B CA 1
ATOM 10564 C C . ASP A 1 1347 ? 153.992 192.496 223.768 1.00 30.00 1332 ASP B C 1
ATOM 10565 O O . ASP A 1 1347 ? 153.806 192.159 222.594 1.00 30.00 1332 ASP B O 1
ATOM 10574 N N . MET A 1 1348 ? 154.801 191.818 224.581 1.00 30.00 1333 MET B N 1
ATOM 10575 C CA . MET A 1 1348 ? 155.493 190.624 224.111 1.00 30.00 1333 MET B CA 1
ATOM 10576 C C . MET A 1 1348 ? 154.626 189.382 224.253 1.00 30.00 1333 MET B C 1
ATOM 10577 O O . MET A 1 1348 ? 154.371 188.680 223.270 1.00 30.00 1333 MET B O 1
ATOM 10591 N N . TYR A 1 1349 ? 154.159 189.109 225.471 1.00 30.00 1334 TYR B N 1
ATOM 10592 C CA . TYR A 1 1349 ? 153.316 187.948 225.722 1.00 30.00 1334 TYR B CA 1
ATOM 10593 C C . TYR A 1 1349 ? 152.133 187.886 224.773 1.00 30.00 1334 TYR B C 1
ATOM 10594 O O . TYR A 1 1349 ? 151.567 186.807 224.576 1.00 30.00 1334 TYR B O 1
ATOM 10612 N N . HIS A 1 1350 ? 151.748 189.016 224.180 1.00 30.00 1335 HIS B N 1
ATOM 10613 C CA . HIS A 1 1350 ? 150.745 188.983 223.123 1.00 30.00 1335 HIS B CA 1
ATOM 10614 C C . HIS A 1 1350 ? 151.297 188.300 221.878 1.00 30.00 1335 HIS B C 1
ATOM 10615 O O . HIS A 1 1350 ? 150.602 187.510 221.230 1.00 30.00 1335 HIS B O 1
ATOM 10629 N N . LYS A 1 1351 ? 152.554 188.590 221.532 1.00 30.00 1336 LYS B N 1
ATOM 10630 C CA . LYS A 1 1351 ? 153.148 188.002 220.335 1.00 30.00 1336 LYS B CA 1
ATOM 10631 C C . LYS A 1 1351 ? 153.654 186.589 220.584 1.00 30.00 1336 LYS B C 1
ATOM 10632 O O . LYS A 1 1351 ? 153.831 185.822 219.633 1.00 30.00 1336 LYS B O 1
ATOM 10651 N N . PHE A 1 1352 ? 153.897 186.226 221.844 1.00 30.00 1337 PHE B N 1
ATOM 10652 C CA . PHE A 1 1352 ? 154.317 184.864 222.143 1.00 30.00 1337 PHE B CA 1
ATOM 10653 C C . PHE A 1 1352 ? 153.237 183.854 221.786 1.00 30.00 1337 PHE B C 1
ATOM 10654 O O . PHE A 1 1352 ? 153.510 182.650 221.762 1.00 30.00 1337 PHE B O 1
ATOM 10671 N N . LEU A 1 1353 ? 152.022 184.319 221.502 1.00 30.00 1338 LEU B N 1
ATOM 10672 C CA . LEU A 1 1353 ? 150.901 183.466 221.133 1.00 30.00 1338 LEU B CA 1
ATOM 10673 C C . LEU A 1 1353 ? 150.626 183.468 219.639 1.00 30.00 1338 LEU B C 1
ATOM 10674 O O . LEU A 1 1353 ? 150.313 182.419 219.069 1.00 30.00 1338 LEU B O 1
ATOM 10690 N N . GLN A 1 1354 ? 150.746 184.618 218.994 1.00 30.00 1339 GLN B N 1
ATOM 10691 C CA . GLN A 1 1354 ? 150.471 184.755 217.572 1.00 30.00 1339 GLN B CA 1
ATOM 10692 C C . GLN A 1 1354 ? 151.460 184.026 216.706 1.00 30.00 1339 GLN B C 1
ATOM 10693 O O . GLN A 1 1354 ? 151.344 184.115 215.478 1.00 30.00 1339 GLN B O 1
ATOM 10707 N N . LEU A 1 1355 ? 152.431 183.315 217.276 1.00 30.00 1340 LEU B N 1
ATOM 10708 C CA . LEU A 1 1355 ? 153.356 182.536 216.465 1.00 30.00 1340 LEU B CA 1
ATOM 10709 C C . LEU A 1 1355 ? 152.705 181.243 215.995 1.00 30.00 1340 LEU B C 1
ATOM 10710 O O . LEU A 1 1355 ? 152.609 180.982 214.791 1.00 30.00 1340 LEU B O 1
ATOM 10726 N N . PHE A 1 1356 ? 152.244 180.428 216.936 1.00 30.00 1341 PHE B N 1
ATOM 10727 C CA . PHE A 1 1356 ? 151.690 179.126 216.599 1.00 30.00 1341 PHE B CA 1
ATOM 10728 C C . PHE A 1 1356 ? 150.199 179.230 216.300 1.00 30.00 1341 PHE B C 1
ATOM 10729 O O . PHE A 1 1356 ? 149.452 179.941 216.978 1.00 30.00 1341 PHE B O 1
ATOM 10746 N N . VAL A 1 1357 ? 149.774 178.512 215.264 1.00 30.00 1342 VAL B N 1
ATOM 10747 C CA . VAL A 1 1357 ? 148.380 178.502 214.845 1.00 30.00 1342 VAL B CA 1
ATOM 10748 C C . VAL A 1 1357 ? 147.893 179.917 214.558 1.00 30.00 1342 VAL B C 1
ATOM 10749 O O . VAL A 1 1357 ? 147.446 180.625 215.459 1.00 30.00 1342 VAL B O 1
ATOM 10754 N N . HIS A 1 1371 ? 155.781 173.059 223.959 1.00 30.00 1356 HIS B N 1
ATOM 10755 C CA . HIS A 1 1371 ? 154.639 173.375 224.808 1.00 30.00 1356 HIS B CA 1
ATOM 10756 C C . HIS A 1 1371 ? 155.086 173.579 226.254 1.00 30.00 1356 HIS B C 1
ATOM 10757 O O . HIS A 1 1371 ? 155.559 174.657 226.614 1.00 30.00 1356 HIS B O 1
ATOM 10762 N N . LEU A 1 1372 ? 154.938 172.542 227.083 1.00 30.00 1357 LEU B N 1
ATOM 10763 C CA . LEU A 1 1372 ? 155.366 172.644 228.473 1.00 30.00 1357 LEU B CA 1
ATOM 10764 C C . LEU A 1 1372 ? 156.836 173.020 228.578 1.00 30.00 1357 LEU B C 1
ATOM 10765 O O . LEU A 1 1372 ? 157.245 173.676 229.543 1.00 30.00 1357 LEU B O 1
ATOM 10771 N N . ASP A 1 1373 ? 157.644 172.617 227.600 1.00 30.00 1358 ASP B N 1
ATOM 10772 C CA . ASP A 1 1373 ? 159.058 172.957 227.576 1.00 30.00 1358 ASP B CA 1
ATOM 10773 C C . ASP A 1 1373 ? 159.329 174.311 226.937 1.00 30.00 1358 ASP B C 1
ATOM 10774 O O . ASP A 1 1373 ? 160.463 174.796 227.009 1.00 30.00 1358 ASP B O 1
ATOM 10780 N N . SER A 1 1374 ? 158.322 174.929 226.321 1.00 30.00 1359 SER B N 1
ATOM 10781 C CA . SER A 1 1374 ? 158.479 176.213 225.652 1.00 30.00 1359 SER B CA 1
ATOM 10782 C C . SER A 1 1374 ? 157.613 177.296 226.283 1.00 30.00 1359 SER B C 1
ATOM 10783 O O . SER A 1 1374 ? 158.096 178.402 226.542 1.00 30.00 1359 SER B O 1
ATOM 10789 N N . HIS A 1 1375 ? 156.336 177.008 226.542 1.00 30.00 1360 HIS B N 1
ATOM 10790 C CA . HIS A 1 1375 ? 155.420 177.979 227.140 1.00 30.00 1360 HIS B CA 1
ATOM 10791 C C . HIS A 1 1375 ? 155.223 177.617 228.609 1.00 30.00 1360 HIS B C 1
ATOM 10792 O O . HIS A 1 1375 ? 154.309 176.884 228.987 1.00 30.00 1360 HIS B O 1
ATOM 10798 N N . ASP A 1 1376 ? 156.111 178.150 229.446 1.00 30.00 1361 ASP B N 1
ATOM 10799 C CA . ASP A 1 1376 ? 156.023 177.989 230.888 1.00 30.00 1361 ASP B CA 1
ATOM 10800 C C . ASP A 1 1376 ? 156.039 179.304 231.645 1.00 30.00 1361 ASP B C 1
ATOM 10801 O O . ASP A 1 1376 ? 155.820 179.297 232.862 1.00 30.00 1361 ASP B O 1
ATOM 10807 N N . VAL A 1 1377 ? 156.290 180.424 230.970 1.00 30.00 1362 VAL B N 1
ATOM 10808 C CA . VAL A 1 1377 ? 156.366 181.733 231.606 1.00 30.00 1362 VAL B CA 1
ATOM 10809 C C . VAL A 1 1377 ? 154.972 182.261 231.908 1.00 30.00 1362 VAL B C 1
ATOM 10810 O O . VAL A 1 1377 ? 154.815 183.408 232.333 1.00 30.00 1362 VAL B O 1
ATOM 10823 N N . PHE A 1 1378 ? 153.948 181.453 231.638 1.00 30.00 1363 PHE B N 1
ATOM 10824 C CA . PHE A 1 1378 ? 152.614 181.755 232.139 1.00 30.00 1363 PHE B CA 1
ATOM 10825 C C . PHE A 1 1378 ? 152.691 182.217 233.591 1.00 30.00 1363 PHE B C 1
ATOM 10826 O O . PHE A 1 1378 ? 152.317 183.348 233.931 1.00 30.00 1363 PHE B O 1
ATOM 10843 N N . THR A 1 1379 ? 153.230 181.353 234.456 1.00 30.00 1364 THR B N 1
ATOM 10844 C CA . THR A 1 1379 ? 153.369 181.691 235.867 1.00 30.00 1364 THR B CA 1
ATOM 10845 C C . THR A 1 1379 ? 154.303 182.876 236.076 1.00 30.00 1364 THR B C 1
ATOM 10846 O O . THR A 1 1379 ? 154.088 183.678 236.987 1.00 30.00 1364 THR B O 1
ATOM 10857 N N . CYS A 1 1380 ? 155.342 183.005 235.252 1.00 30.00 1365 CYS B N 1
ATOM 10858 C CA . CYS A 1 1380 ? 156.282 184.109 235.416 1.00 30.00 1365 CYS B CA 1
ATOM 10859 C C . CYS A 1 1380 ? 155.578 185.452 235.254 1.00 30.00 1365 CYS B C 1
ATOM 10860 O O . CYS A 1 1380 ? 155.667 186.332 236.122 1.00 30.00 1365 CYS B O 1
ATOM 10868 N N . GLY A 1 1381 ? 154.873 185.622 234.140 1.00 30.00 1366 GLY B N 1
ATOM 10869 C CA . GLY A 1 1381 ? 154.120 186.827 233.876 1.00 30.00 1366 GLY B CA 1
ATOM 10870 C C . GLY A 1 1381 ? 153.029 187.012 234.902 1.00 30.00 1366 GLY B C 1
ATOM 10871 O O . GLY A 1 1381 ? 152.685 188.145 235.251 1.00 30.00 1366 GLY B O 1
ATOM 10875 N N . ARG A 1 1382 ? 152.480 185.908 235.403 1.00 30.00 1367 ARG B N 1
ATOM 10876 C CA . ARG A 1 1382 ? 151.497 185.978 236.473 1.00 30.00 1367 ARG B CA 1
ATOM 10877 C C . ARG A 1 1382 ? 152.083 186.514 237.773 1.00 30.00 1367 ARG B C 1
ATOM 10878 O O . ARG A 1 1382 ? 151.375 187.188 238.528 1.00 30.00 1367 ARG B O 1
ATOM 10899 N N . GLN A 1 1383 ? 153.357 186.235 238.040 1.00 30.00 1368 GLN B N 1
ATOM 10900 C CA . GLN A 1 1383 ? 154.017 186.659 239.267 1.00 30.00 1368 GLN B CA 1
ATOM 10901 C C . GLN A 1 1383 ? 154.512 188.094 239.201 1.00 30.00 1368 GLN B C 1
ATOM 10902 O O . GLN A 1 1383 ? 154.327 188.850 240.160 1.00 30.00 1368 GLN B O 1
ATOM 10916 N N . PHE A 1 1384 ? 155.143 188.494 238.092 1.00 30.00 1369 PHE B N 1
ATOM 10917 C CA . PHE A 1 1384 ? 155.642 189.864 237.998 1.00 30.00 1369 PHE B CA 1
ATOM 10918 C C . PHE A 1 1384 ? 154.563 190.884 238.336 1.00 30.00 1369 PHE B C 1
ATOM 10919 O O . PHE A 1 1384 ? 154.876 192.005 238.750 1.00 30.00 1369 PHE B O 1
ATOM 10936 N N . LEU A 1 1385 ? 153.291 190.516 238.177 1.00 30.00 1370 LEU B N 1
ATOM 10937 C CA . LEU A 1 1385 ? 152.209 191.450 238.465 1.00 30.00 1370 LEU B CA 1
ATOM 10938 C C . LEU A 1 1385 ? 152.140 191.772 239.950 1.00 30.00 1370 LEU B C 1
ATOM 10939 O O . LEU A 1 1385 ? 152.132 192.944 240.345 1.00 30.00 1370 LEU B O 1
ATOM 10955 N N . LEU A 1 1386 ? 152.084 190.738 240.792 1.00 30.00 1371 LEU B N 1
ATOM 10956 C CA . LEU A 1 1386 ? 151.903 190.948 242.222 1.00 30.00 1371 LEU B CA 1
ATOM 10957 C C . LEU A 1 1386 ? 152.954 191.879 242.813 1.00 30.00 1371 LEU B C 1
ATOM 10958 O O . LEU A 1 1386 ? 152.736 192.432 243.896 1.00 30.00 1371 LEU B O 1
ATOM 10964 N N . CYS A 1 1387 ? 154.085 192.067 242.131 1.00 30.00 1372 CYS B N 1
ATOM 10965 C CA . CYS A 1 1387 ? 155.129 192.998 242.566 1.00 30.00 1372 CYS B CA 1
ATOM 10966 C C . CYS A 1 1387 ? 155.621 193.732 241.321 1.00 30.00 1372 CYS B C 1
ATOM 10967 O O . CYS A 1 1387 ? 156.540 193.271 240.639 1.00 30.00 1372 CYS B O 1
ATOM 10973 N N . CYS A 1 1388 ? 155.006 194.876 241.033 1.00 30.00 1373 CYS B N 1
ATOM 10974 C CA . CYS A 1 1388 ? 155.336 195.647 239.844 1.00 30.00 1373 CYS B CA 1
ATOM 10975 C C . CYS A 1 1388 ? 155.113 197.126 240.131 1.00 30.00 1373 CYS B C 1
ATOM 10976 O O . CYS A 1 1388 ? 154.748 197.517 241.243 1.00 30.00 1373 CYS B O 1
ATOM 10982 N N . VAL A 1 1389 ? 155.336 197.950 239.110 1.00 30.00 1374 VAL B N 1
ATOM 10983 C CA . VAL A 1 1389 ? 155.064 199.382 239.198 1.00 30.00 1374 VAL B CA 1
ATOM 10984 C C . VAL A 1 1389 ? 153.556 199.568 239.187 1.00 30.00 1374 VAL B C 1
ATOM 10985 O O . VAL A 1 1389 ? 152.930 199.629 238.128 1.00 30.00 1374 VAL B O 1
ATOM 10990 N N . PRO A 1 1390 ? 152.969 199.667 240.373 1.00 30.00 1375 PRO B N 1
ATOM 10991 C CA . PRO A 1 1390 ? 151.520 199.590 240.526 1.00 30.00 1375 PRO B CA 1
ATOM 10992 C C . PRO A 1 1390 ? 150.878 200.837 239.934 1.00 30.00 1375 PRO B C 1
ATOM 10993 O O . PRO A 1 1390 ? 150.859 201.900 240.557 1.00 30.00 1375 PRO B O 1
ATOM 10999 N N . LYS A 1 1391 ? 150.352 200.711 238.715 1.00 30.00 1376 LYS B N 1
ATOM 11000 C CA . LYS A 1 1391 ? 149.507 201.754 238.147 1.00 30.00 1376 LYS B CA 1
ATOM 11001 C C . LYS A 1 1391 ? 148.101 201.650 238.729 1.00 30.00 1376 LYS B C 1
ATOM 11002 O O . LYS A 1 1391 ? 147.639 202.561 239.423 1.00 30.00 1376 LYS B O 1
ATOM 11008 N N . CYS A 1 1392 ? 147.410 200.543 238.451 1.00 30.00 1377 CYS B N 1
ATOM 11009 C CA . CYS A 1 1392 ? 146.305 200.090 239.290 1.00 30.00 1377 CYS B CA 1
ATOM 11010 C C . CYS A 1 1392 ? 146.606 198.726 239.896 1.00 30.00 1377 CYS B C 1
ATOM 11011 O O . CYS A 1 1392 ? 146.663 198.602 241.124 1.00 30.00 1377 CYS B O 1
ATOM 11017 N N . GLN A 1 1393 ? 146.799 197.702 239.061 1.00 30.00 1378 GLN B N 1
ATOM 11018 C CA . GLN A 1 1393 ? 147.452 196.445 239.418 1.00 30.00 1378 GLN B CA 1
ATOM 11019 C C . GLN A 1 1393 ? 147.242 196.029 240.868 1.00 30.00 1378 GLN B C 1
ATOM 11020 O O . GLN A 1 1393 ? 148.202 195.649 241.545 1.00 30.00 1378 GLN B O 1
ATOM 11026 N N . LYS A 1 1394 ? 146.007 196.086 241.360 1.00 30.00 1379 LYS B N 1
ATOM 11027 C CA . LYS A 1 1394 ? 145.739 195.694 242.749 1.00 30.00 1379 LYS B CA 1
ATOM 11028 C C . LYS A 1 1394 ? 145.631 194.174 242.833 1.00 30.00 1379 LYS B C 1
ATOM 11029 O O . LYS A 1 1394 ? 146.458 193.516 243.472 1.00 30.00 1379 LYS B O 1
ATOM 11035 N N . PRO A 1 1395 ? 144.613 193.611 242.190 1.00 30.00 1380 PRO B N 1
ATOM 11036 C CA . PRO A 1 1395 ? 144.553 192.179 241.946 1.00 30.00 1380 PRO B CA 1
ATOM 11037 C C . PRO A 1 1395 ? 143.872 191.846 240.628 1.00 30.00 1380 PRO B C 1
ATOM 11038 O O . PRO A 1 1395 ? 143.701 190.661 240.325 1.00 30.00 1380 PRO B O 1
ATOM 11044 N N . ASN A 1 1396 ? 143.484 192.846 239.837 1.00 30.00 1381 ASN B N 1
ATOM 11045 C CA . ASN A 1 1396 ? 142.696 192.599 238.636 1.00 30.00 1381 ASN B CA 1
ATOM 11046 C C . ASN A 1 1396 ? 143.494 191.810 237.606 1.00 30.00 1381 ASN B C 1
ATOM 11047 O O . ASN A 1 1396 ? 143.065 190.743 237.159 1.00 30.00 1381 ASN B O 1
ATOM 11053 N N . SER A 1 1397 ? 144.660 192.326 237.214 1.00 30.00 1382 SER B N 1
ATOM 11054 C CA . SER A 1 1397 ? 145.485 191.617 236.246 1.00 30.00 1382 SER B CA 1
ATOM 11055 C C . SER A 1 1397 ? 145.999 190.298 236.799 1.00 30.00 1382 SER B C 1
ATOM 11056 O O . SER A 1 1397 ? 146.500 189.470 236.032 1.00 30.00 1382 SER B O 1
ATOM 11062 N N . ALA A 1 1398 ? 145.890 190.086 238.112 1.00 30.00 1383 ALA B N 1
ATOM 11063 C CA . ALA A 1 1398 ? 146.216 188.787 238.684 1.00 30.00 1383 ALA B CA 1
ATOM 11064 C C . ALA A 1 1398 ? 145.102 187.777 238.463 1.00 30.00 1383 ALA B C 1
ATOM 11065 O O . ALA A 1 1398 ? 145.337 186.571 238.590 1.00 30.00 1383 ALA B O 1
ATOM 11072 N N . ILE A 1 1399 ? 143.896 188.246 238.139 1.00 30.00 1384 ILE B N 1
ATOM 11073 C CA . ILE A 1 1399 ? 142.774 187.382 237.817 1.00 30.00 1384 ILE B CA 1
ATOM 11074 C C . ILE A 1 1399 ? 142.449 187.360 236.332 1.00 30.00 1384 ILE B C 1
ATOM 11075 O O . ILE A 1 1399 ? 141.778 186.427 235.878 1.00 30.00 1384 ILE B O 1
ATOM 11080 N N . LEU A 1 1400 ? 142.910 188.348 235.569 1.00 30.00 1385 LEU B N 1
ATOM 11081 C CA . LEU A 1 1400 ? 142.649 188.418 234.138 1.00 30.00 1385 LEU B CA 1
ATOM 11082 C C . LEU A 1 1400 ? 143.551 187.481 233.348 1.00 30.00 1385 LEU B C 1
ATOM 11083 O O . LEU A 1 1400 ? 143.165 187.014 232.271 1.00 30.00 1385 LEU B O 1
ATOM 11089 N N . LYS A 1 1401 ? 144.747 187.194 233.861 1.00 30.00 1386 LYS B N 1
ATOM 11090 C CA . LYS A 1 1401 ? 145.615 186.211 233.227 1.00 30.00 1386 LYS B CA 1
ATOM 11091 C C . LYS A 1 1401 ? 145.015 184.818 233.238 1.00 30.00 1386 LYS B C 1
ATOM 11092 O O . LYS A 1 1401 ? 145.538 183.934 232.550 1.00 30.00 1386 LYS B O 1
ATOM 11098 N N . LYS A 1 1402 ? 143.939 184.601 233.991 1.00 30.00 1387 LYS B N 1
ATOM 11099 C CA . LYS A 1 1402 ? 143.190 183.354 233.948 1.00 30.00 1387 LYS B CA 1
ATOM 11100 C C . LYS A 1 1402 ? 142.287 183.260 232.725 1.00 30.00 1387 LYS B C 1
ATOM 11101 O O . LYS A 1 1402 ? 141.449 182.354 232.652 1.00 30.00 1387 LYS B O 1
ATOM 11107 N N . MET A 1 1403 ? 142.441 184.174 231.771 1.00 30.00 1388 MET B N 1
ATOM 11108 C CA . MET A 1 1403 ? 141.674 184.164 230.536 1.00 30.00 1388 MET B CA 1
ATOM 11109 C C . MET A 1 1403 ? 142.609 184.570 229.403 1.00 30.00 1388 MET B C 1
ATOM 11110 O O . MET A 1 1403 ? 143.814 184.753 229.599 1.00 30.00 1388 MET B O 1
ATOM 11116 N N . LEU A 1 1404 ? 142.046 184.719 228.208 1.00 30.00 1389 LEU B N 1
ATOM 11117 C CA . LEU A 1 1404 ? 142.807 185.087 227.025 1.00 30.00 1389 LEU B CA 1
ATOM 11118 C C . LEU A 1 1404 ? 142.657 186.557 226.667 1.00 30.00 1389 LEU B C 1
ATOM 11119 O O . LEU A 1 1404 ? 142.856 186.922 225.503 1.00 30.00 1389 LEU B O 1
ATOM 11125 N N . GLU A 1 1405 ? 142.307 187.405 227.631 1.00 30.00 1390 GLU B N 1
ATOM 11126 C CA . GLU A 1 1405 ? 142.099 188.833 227.397 1.00 30.00 1390 GLU B CA 1
ATOM 11127 C C . GLU A 1 1405 ? 143.108 189.623 228.224 1.00 30.00 1390 GLU B C 1
ATOM 11128 O O . GLU A 1 1405 ? 142.812 190.052 229.341 1.00 30.00 1390 GLU B O 1
ATOM 11134 N N . SER A 1 1406 ? 144.302 189.817 227.668 1.00 30.00 1391 SER B N 1
ATOM 11135 C CA . SER A 1 1406 ? 145.228 190.812 228.186 1.00 30.00 1391 SER B CA 1
ATOM 11136 C C . SER A 1 1406 ? 144.849 192.224 227.760 1.00 30.00 1391 SER B C 1
ATOM 11137 O O . SER A 1 1406 ? 145.605 193.161 228.037 1.00 30.00 1391 SER B O 1
ATOM 11143 N N . TRP A 1 1407 ? 143.698 192.394 227.095 1.00 30.00 1392 TRP B N 1
ATOM 11144 C CA . TRP A 1 1407 ? 143.269 193.687 226.582 1.00 30.00 1392 TRP B CA 1
ATOM 11145 C C . TRP A 1 1407 ? 141.833 194.047 226.930 1.00 30.00 1392 TRP B C 1
ATOM 11146 O O . TRP A 1 1407 ? 141.483 195.229 226.849 1.00 30.00 1392 TRP B O 1
ATOM 11152 N N . GLU A 1 1408 ? 140.993 193.079 227.307 1.00 30.00 1393 GLU B N 1
ATOM 11153 C CA . GLU A 1 1408 ? 139.598 193.387 227.610 1.00 30.00 1393 GLU B CA 1
ATOM 11154 C C . GLU A 1 1408 ? 139.473 194.490 228.651 1.00 30.00 1393 GLU B C 1
ATOM 11155 O O . GLU A 1 1408 ? 138.482 195.229 228.656 1.00 30.00 1393 GLU B O 1
ATOM 11161 N N . GLU A 1 1409 ? 140.460 194.618 229.536 1.00 30.00 1394 GLU B N 1
ATOM 11162 C CA . GLU A 1 1409 ? 140.441 195.631 230.580 1.00 30.00 1394 GLU B CA 1
ATOM 11163 C C . GLU A 1 1409 ? 141.759 196.372 230.729 1.00 30.00 1394 GLU B C 1
ATOM 11164 O O . GLU A 1 1409 ? 141.801 197.374 231.451 1.00 30.00 1394 GLU B O 1
ATOM 11170 N N . HIS A 1 1410 ? 142.829 195.918 230.076 1.00 30.00 1395 HIS B N 1
ATOM 11171 C CA . HIS A 1 1410 ? 144.122 196.571 230.236 1.00 30.00 1395 HIS B CA 1
ATOM 11172 C C . HIS A 1 1410 ? 144.123 197.961 229.616 1.00 30.00 1395 HIS B C 1
ATOM 11173 O O . HIS A 1 1410 ? 144.586 198.924 230.239 1.00 30.00 1395 HIS B O 1
ATOM 11179 N N . ASP A 1 1411 ? 143.614 198.086 228.387 1.00 30.00 1396 ASP B N 1
ATOM 11180 C CA . ASP A 1 1411 ? 143.609 199.381 227.714 1.00 30.00 1396 ASP B CA 1
ATOM 11181 C C . ASP A 1 1411 ? 143.014 200.468 228.595 1.00 30.00 1396 ASP B C 1
ATOM 11182 O O . ASP A 1 1411 ? 143.525 201.593 228.627 1.00 30.00 1396 ASP B O 1
ATOM 11188 N N . PRO A 1 1412 ? 141.942 200.153 229.319 1.00 30.00 1397 PRO B N 1
ATOM 11189 C CA . PRO A 1 1412 ? 141.356 201.097 230.260 1.00 30.00 1397 PRO B CA 1
ATOM 11190 C C . PRO A 1 1412 ? 142.141 201.157 231.563 1.00 30.00 1397 PRO B C 1
ATOM 11191 O O . PRO A 1 1412 ? 142.235 202.223 232.181 1.00 30.00 1397 PRO B O 1
ATOM 11197 N N . GLU A 1 1413 ? 142.711 200.029 231.990 1.00 30.00 1398 GLU B N 1
ATOM 11198 C CA . GLU A 1 1413 ? 143.506 200.008 233.210 1.00 30.00 1398 GLU B CA 1
ATOM 11199 C C . GLU A 1 1413 ? 144.798 200.801 233.079 1.00 30.00 1398 GLU B C 1
ATOM 11200 O O . GLU A 1 1413 ? 145.494 200.987 234.084 1.00 30.00 1398 GLU B O 1
ATOM 11206 N N . LEU A 1 1414 ? 145.137 201.265 231.877 1.00 30.00 1399 LEU B N 1
ATOM 11207 C CA . LEU A 1 1414 ? 146.282 202.142 231.688 1.00 30.00 1399 LEU B CA 1
ATOM 11208 C C . LEU A 1 1414 ? 145.906 203.613 231.739 1.00 30.00 1399 LEU B C 1
ATOM 11209 O O . LEU A 1 1414 ? 146.755 204.445 232.079 1.00 30.00 1399 LEU B O 1
ATOM 11215 N N . ALA A 1 1415 ? 144.658 203.951 231.409 1.00 30.00 1400 ALA B N 1
ATOM 11216 C CA . ALA A 1 1415 ? 144.229 205.343 231.469 1.00 30.00 1400 ALA B CA 1
ATOM 11217 C C . ALA A 1 1415 ? 144.334 205.897 232.882 1.00 30.00 1400 ALA B C 1
ATOM 11218 O O . ALA A 1 1415 ? 144.519 207.106 233.060 1.00 30.00 1400 ALA B O 1
ATOM 11225 N N . ALA A 1 1416 ? 144.222 205.038 233.891 1.00 30.00 1401 ALA B N 1
ATOM 11226 C CA . ALA A 1 1416 ? 144.336 205.452 235.282 1.00 30.00 1401 ALA B CA 1
ATOM 11227 C C . ALA A 1 1416 ? 145.777 205.700 235.709 1.00 30.00 1401 ALA B C 1
ATOM 11228 O O . ALA A 1 1416 ? 146.021 205.951 236.894 1.00 30.00 1401 ALA B O 1
ATOM 11235 N N . VAL A 1 1417 ? 146.728 205.638 234.783 1.00 30.00 1402 VAL B N 1
ATOM 11236 C CA . VAL A 1 1417 ? 148.128 205.879 235.105 1.00 30.00 1402 VAL B CA 1
ATOM 11237 C C . VAL A 1 1417 ? 148.423 207.373 235.119 1.00 30.00 1402 VAL B C 1
ATOM 11238 O O . VAL A 1 1417 ? 147.520 208.193 234.959 1.00 30.00 1402 VAL B O 1
ATOM 11243 N N . GLU B 1 646 ? 207.107 130.229 190.352 1.00 30.00 631 GLU A N 1
ATOM 11244 C CA . GLU B 1 646 ? 206.376 130.943 191.391 1.00 30.00 631 GLU A CA 1
ATOM 11245 C C . GLU B 1 646 ? 206.985 132.317 191.640 1.00 30.00 631 GLU A C 1
ATOM 11246 O O . GLU B 1 646 ? 207.544 132.570 192.707 1.00 30.00 631 GLU A O 1
ATOM 11257 N N . PRO B 1 647 ? 206.877 133.209 190.651 1.00 30.00 632 PRO A N 1
ATOM 11258 C CA . PRO B 1 647 ? 207.407 134.569 190.825 1.00 30.00 632 PRO A CA 1
ATOM 11259 C C . PRO B 1 647 ? 206.622 135.411 191.815 1.00 30.00 632 PRO A C 1
ATOM 11260 O O . PRO B 1 647 ? 207.044 136.537 192.108 1.00 30.00 632 PRO A O 1
ATOM 11271 N N . LEU B 1 648 ? 205.504 134.911 192.337 1.00 30.00 633 LEU A N 1
ATOM 11272 C CA . LEU B 1 648 ? 204.654 135.667 193.247 1.00 30.00 633 LEU A CA 1
ATOM 11273 C C . LEU B 1 648 ? 204.895 135.310 194.707 1.00 30.00 633 LEU A C 1
ATOM 11274 O O . LEU B 1 648 ? 205.203 136.190 195.517 1.00 30.00 633 LEU A O 1
ATOM 11290 N N . GLY B 1 649 ? 204.761 134.030 195.057 1.00 30.00 634 GLY A N 1
ATOM 11291 C CA . GLY B 1 649 ? 204.879 133.635 196.453 1.00 30.00 634 GLY A CA 1
ATOM 11292 C C . GLY B 1 649 ? 206.147 134.149 197.101 1.00 30.00 634 GLY A C 1
ATOM 11293 O O . GLY B 1 649 ? 206.111 134.759 198.174 1.00 30.00 634 GLY A O 1
ATOM 11297 N N . ILE B 1 650 ? 207.290 133.916 196.454 1.00 30.00 635 ILE A N 1
ATOM 11298 C CA . ILE B 1 650 ? 208.548 134.400 197.009 1.00 30.00 635 ILE A CA 1
ATOM 11299 C C . ILE B 1 650 ? 208.525 135.914 197.096 1.00 30.00 635 ILE A C 1
ATOM 11300 O O . ILE B 1 650 ? 209.081 136.505 198.030 1.00 30.00 635 ILE A O 1
ATOM 11316 N N . LEU B 1 651 ? 207.867 136.565 196.139 1.00 30.00 636 LEU A N 1
ATOM 11317 C CA . LEU B 1 651 ? 207.813 138.020 196.132 1.00 30.00 636 LEU A CA 1
ATOM 11318 C C . LEU B 1 651 ? 207.134 138.540 197.389 1.00 30.00 636 LEU A C 1
ATOM 11319 O O . LEU B 1 651 ? 207.674 139.404 198.091 1.00 30.00 636 LEU A O 1
ATOM 11335 N N . GLN B 1 652 ? 205.940 138.026 197.687 1.00 30.00 637 GLN A N 1
ATOM 11336 C CA . GLN B 1 652 ? 205.217 138.481 198.866 1.00 30.00 637 GLN A CA 1
ATOM 11337 C C . GLN B 1 652 ? 205.936 138.071 200.142 1.00 30.00 637 GLN A C 1
ATOM 11338 O O . GLN B 1 652 ? 205.999 138.848 201.100 1.00 30.00 637 GLN A O 1
ATOM 11352 N N . SER B 1 653 ? 206.488 136.857 200.178 1.00 30.00 638 SER A N 1
ATOM 11353 C CA . SER B 1 653 ? 207.277 136.453 201.336 1.00 30.00 638 SER A CA 1
ATOM 11354 C C . SER B 1 653 ? 208.390 137.455 201.619 1.00 30.00 638 SER A C 1
ATOM 11355 O O . SER B 1 653 ? 208.605 137.851 202.771 1.00 30.00 638 SER A O 1
ATOM 11363 N N . ALA B 1 654 ? 209.093 137.898 200.575 1.00 30.00 639 ALA A N 1
ATOM 11364 C CA . ALA B 1 654 ? 210.221 138.800 200.772 1.00 30.00 639 ALA A CA 1
ATOM 11365 C C . ALA B 1 654 ? 209.749 140.191 201.178 1.00 30.00 639 ALA A C 1
ATOM 11366 O O . ALA B 1 654 ? 210.260 140.782 202.138 1.00 30.00 639 ALA A O 1
ATOM 11373 N N . LEU B 1 655 ? 208.786 140.742 200.440 1.00 30.00 640 LEU A N 1
ATOM 11374 C CA . LEU B 1 655 ? 208.287 142.072 200.763 1.00 30.00 640 LEU A CA 1
ATOM 11375 C C . LEU B 1 655 ? 207.463 142.081 202.042 1.00 30.00 640 LEU A C 1
ATOM 11376 O O . LEU B 1 655 ? 207.011 143.151 202.462 1.00 30.00 640 LEU A O 1
ATOM 11392 N N . SER B 1 656 ? 207.247 140.921 202.656 1.00 30.00 641 SER A N 1
ATOM 11393 C CA . SER B 1 656 ? 206.732 140.863 204.013 1.00 30.00 641 SER A CA 1
ATOM 11394 C C . SER B 1 656 ? 207.855 140.782 205.038 1.00 30.00 641 SER A C 1
ATOM 11395 O O . SER B 1 656 ? 207.827 141.509 206.036 1.00 30.00 641 SER A O 1
ATOM 11403 N N . ASP B 1 657 ? 208.854 139.919 204.818 1.00 30.00 642 ASP A N 1
ATOM 11404 C CA . ASP B 1 657 ? 209.958 139.847 205.771 1.00 30.00 642 ASP A CA 1
ATOM 11405 C C . ASP B 1 657 ? 210.663 141.190 205.874 1.00 30.00 642 ASP A C 1
ATOM 11406 O O . ASP B 1 657 ? 211.307 141.483 206.887 1.00 30.00 642 ASP A O 1
ATOM 11415 N N . LEU B 1 658 ? 210.564 142.011 204.827 1.00 30.00 643 LEU A N 1
ATOM 11416 C CA . LEU B 1 658 ? 211.091 143.367 204.895 1.00 30.00 643 LEU A CA 1
ATOM 11417 C C . LEU B 1 658 ? 210.228 144.290 205.747 1.00 30.00 643 LEU A C 1
ATOM 11418 O O . LEU B 1 658 ? 210.623 145.435 205.982 1.00 30.00 643 LEU A O 1
ATOM 11434 N N . ARG B 1 659 ? 209.062 143.825 206.213 1.00 30.00 644 ARG A N 1
ATOM 11435 C CA . ARG B 1 659 ? 208.199 144.695 207.014 1.00 30.00 644 ARG A CA 1
ATOM 11436 C C . ARG B 1 659 ? 208.765 144.925 208.408 1.00 30.00 644 ARG A C 1
ATOM 11437 O O . ARG B 1 659 ? 209.067 146.080 208.755 1.00 30.00 644 ARG A O 1
ATOM 11458 N N . PRO B 1 660 ? 208.932 143.905 209.250 1.00 30.00 645 PRO A N 1
ATOM 11459 C CA . PRO B 1 660 ? 209.313 144.158 210.644 1.00 30.00 645 PRO A CA 1
ATOM 11460 C C . PRO B 1 660 ? 210.771 144.550 210.795 1.00 30.00 645 PRO A C 1
ATOM 11461 O O . PRO B 1 660 ? 211.158 145.199 211.771 1.00 30.00 645 PRO A O 1
ATOM 11472 N N . LEU B 1 661 ? 211.590 144.151 209.823 1.00 30.00 646 LEU A N 1
ATOM 11473 C CA . LEU B 1 661 ? 213.022 144.405 209.883 1.00 30.00 646 LEU A CA 1
ATOM 11474 C C . LEU B 1 661 ? 213.366 145.887 209.833 1.00 30.00 646 LEU A C 1
ATOM 11475 O O . LEU B 1 661 ? 214.539 146.235 210.006 1.00 30.00 646 LEU A O 1
ATOM 11491 N N . VAL B 1 662 ? 212.388 146.763 209.611 1.00 30.00 647 VAL A N 1
ATOM 11492 C CA . VAL B 1 662 ? 212.647 148.188 209.437 1.00 30.00 647 VAL A CA 1
ATOM 11493 C C . VAL B 1 662 ? 212.208 149.021 210.629 1.00 30.00 647 VAL A C 1
ATOM 11494 O O . VAL B 1 662 ? 212.625 150.187 210.733 1.00 30.00 647 VAL A O 1
ATOM 11507 N N . THR B 1 663 ? 211.382 148.478 211.527 1.00 30.00 648 THR A N 1
ATOM 11508 C CA . THR B 1 663 ? 210.972 149.241 212.702 1.00 30.00 648 THR A CA 1
ATOM 11509 C C . THR B 1 663 ? 212.181 149.787 213.450 1.00 30.00 648 THR A C 1
ATOM 11510 O O . THR B 1 663 ? 212.155 150.917 213.951 1.00 30.00 648 THR A O 1
ATOM 11521 N N . ASP B 1 664 ? 213.247 148.998 213.536 1.00 30.00 649 ASP A N 1
ATOM 11522 C CA . ASP B 1 664 ? 214.514 149.429 214.106 1.00 30.00 649 ASP A CA 1
ATOM 11523 C C . ASP B 1 664 ? 215.561 149.495 213.005 1.00 30.00 649 ASP A C 1
ATOM 11524 O O . ASP B 1 664 ? 215.590 148.644 212.111 1.00 30.00 649 ASP A O 1
ATOM 11533 N N . ALA B 1 665 ? 216.423 150.507 213.073 1.00 30.00 650 ALA A N 1
ATOM 11534 C CA . ALA B 1 665 ? 217.480 150.653 212.084 1.00 30.00 650 ALA A CA 1
ATOM 11535 C C . ALA B 1 665 ? 218.575 149.628 212.338 1.00 30.00 650 ALA A C 1
ATOM 11536 O O . ALA B 1 665 ? 219.700 149.988 212.700 1.00 30.00 650 ALA A O 1
ATOM 11543 N N . ASN B 1 666 ? 218.255 148.347 212.156 1.00 30.00 651 ASN A N 1
ATOM 11544 C CA . ASN B 1 666 ? 219.227 147.285 212.373 1.00 30.00 651 ASN A CA 1
ATOM 11545 C C . ASN B 1 666 ? 220.394 147.438 211.408 1.00 30.00 651 ASN A C 1
ATOM 11546 O O . ASN B 1 666 ? 220.240 147.251 210.197 1.00 30.00 651 ASN A O 1
ATOM 11557 N N . LYS B 1 667 ? 221.561 147.780 211.945 1.00 30.00 652 LYS A N 1
ATOM 11558 C CA . LYS B 1 667 ? 222.732 148.031 211.116 1.00 30.00 652 LYS A CA 1
ATOM 11559 C C . LYS B 1 667 ? 223.029 146.837 210.217 1.00 30.00 652 LYS A C 1
ATOM 11560 O O . LYS B 1 667 ? 223.037 145.688 210.670 1.00 30.00 652 LYS A O 1
ATOM 11579 N N . TYR B 1 668 ? 223.266 147.114 208.935 1.00 30.00 653 TYR A N 1
ATOM 11580 C CA . TYR B 1 668 ? 223.699 146.152 207.927 1.00 30.00 653 TYR A CA 1
ATOM 11581 C C . TYR B 1 668 ? 222.582 145.222 207.471 1.00 30.00 653 TYR A C 1
ATOM 11582 O O . TYR B 1 668 ? 222.799 144.424 206.551 1.00 30.00 653 TYR A O 1
ATOM 11600 N N . GLU B 1 669 ? 221.392 145.297 208.066 1.00 30.00 654 GLU A N 1
ATOM 11601 C CA . GLU B 1 669 ? 220.284 144.420 207.687 1.00 30.00 654 GLU A CA 1
ATOM 11602 C C . GLU B 1 669 ? 219.617 144.974 206.427 1.00 30.00 654 GLU A C 1
ATOM 11603 O O . GLU B 1 669 ? 218.493 145.480 206.437 1.00 30.00 654 GLU A O 1
ATOM 11615 N N . ASP B 1 670 ? 220.348 144.872 205.316 1.00 30.00 655 ASP A N 1
ATOM 11616 C CA . ASP B 1 670 ? 219.881 145.384 204.035 1.00 30.00 655 ASP A CA 1
ATOM 11617 C C . ASP B 1 670 ? 220.054 144.420 202.872 1.00 30.00 655 ASP A C 1
ATOM 11618 O O . ASP B 1 670 ? 219.353 144.577 201.865 1.00 30.00 655 ASP A O 1
ATOM 11627 N N . VAL B 1 671 ? 220.954 143.439 202.965 1.00 30.00 656 VAL A N 1
ATOM 11628 C CA . VAL B 1 671 ? 221.175 142.528 201.850 1.00 30.00 656 VAL A CA 1
ATOM 11629 C C . VAL B 1 671 ? 219.906 141.776 201.486 1.00 30.00 656 VAL A C 1
ATOM 11630 O O . VAL B 1 671 ? 219.778 141.291 200.357 1.00 30.00 656 VAL A O 1
ATOM 11643 N N . SER B 1 672 ? 218.952 141.669 202.414 1.00 30.00 657 SER A N 1
ATOM 11644 C CA . SER B 1 672 ? 217.666 141.068 202.087 1.00 30.00 657 SER A CA 1
ATOM 11645 C C . SER B 1 672 ? 217.008 141.733 200.886 1.00 30.00 657 SER A C 1
ATOM 11646 O O . SER B 1 672 ? 216.108 141.137 200.284 1.00 30.00 657 SER A O 1
ATOM 11654 N N . ALA B 1 673 ? 217.431 142.946 200.528 1.00 30.00 658 ALA A N 1
ATOM 11655 C CA . ALA B 1 673 ? 216.963 143.563 199.294 1.00 30.00 658 ALA A CA 1
ATOM 11656 C C . ALA B 1 673 ? 217.458 142.788 198.081 1.00 30.00 658 ALA A C 1
ATOM 11657 O O . ALA B 1 673 ? 216.698 142.534 197.138 1.00 30.00 658 ALA A O 1
ATOM 11664 N N . GLN B 1 674 ? 218.737 142.401 198.089 1.00 30.00 659 GLN A N 1
ATOM 11665 C CA . GLN B 1 674 ? 219.293 141.638 196.977 1.00 30.00 659 GLN A CA 1
ATOM 11666 C C . GLN B 1 674 ? 218.473 140.393 196.676 1.00 30.00 659 GLN A C 1
ATOM 11667 O O . GLN B 1 674 ? 218.511 139.880 195.552 1.00 30.00 659 GLN A O 1
ATOM 11681 N N . VAL B 1 675 ? 217.737 139.881 197.662 1.00 30.00 660 VAL A N 1
ATOM 11682 C CA . VAL B 1 675 ? 216.911 138.701 197.427 1.00 30.00 660 VAL A CA 1
ATOM 11683 C C . VAL B 1 675 ? 215.802 139.029 196.436 1.00 30.00 660 VAL A C 1
ATOM 11684 O O . VAL B 1 675 ? 215.491 138.241 195.536 1.00 30.00 660 VAL A O 1
ATOM 11697 N N . ALA B 1 676 ? 215.193 140.206 196.586 1.00 30.00 661 ALA A N 1
ATOM 11698 C CA . ALA B 1 676 ? 214.148 140.611 195.655 1.00 30.00 661 ALA A CA 1
ATOM 11699 C C . ALA B 1 676 ? 214.695 140.777 194.248 1.00 30.00 661 ALA A C 1
ATOM 11700 O O . ALA B 1 676 ? 213.956 140.615 193.269 1.00 30.00 661 ALA A O 1
ATOM 11707 N N . VAL B 1 677 ? 215.981 141.111 194.125 1.00 30.00 662 VAL A N 1
ATOM 11708 C CA . VAL B 1 677 ? 216.612 141.178 192.810 1.00 30.00 662 VAL A CA 1
ATOM 11709 C C . VAL B 1 677 ? 216.491 139.835 192.105 1.00 30.00 662 VAL A C 1
ATOM 11710 O O . VAL B 1 677 ? 216.140 139.759 190.922 1.00 30.00 662 VAL A O 1
ATOM 11723 N N . ILE B 1 678 ? 216.784 138.752 192.829 1.00 30.00 663 ILE A N 1
ATOM 11724 C CA . ILE B 1 678 ? 216.705 137.416 192.244 1.00 30.00 663 ILE A CA 1
ATOM 11725 C C . ILE B 1 678 ? 215.284 137.133 191.780 1.00 30.00 663 ILE A C 1
ATOM 11726 O O . ILE B 1 678 ? 215.054 136.668 190.656 1.00 30.00 663 ILE A O 1
ATOM 11742 N N . SER B 1 679 ? 214.306 137.409 192.643 1.00 30.00 664 SER A N 1
ATOM 11743 C CA . SER B 1 679 ? 212.917 137.131 192.299 1.00 30.00 664 SER A CA 1
ATOM 11744 C C . SER B 1 679 ? 212.503 137.895 191.048 1.00 30.00 664 SER A C 1
ATOM 11745 O O . SER B 1 679 ? 211.963 137.313 190.100 1.00 30.00 664 SER A O 1
ATOM 11753 N N . GLU B 1 680 ? 212.755 139.206 191.022 1.00 30.00 665 GLU A N 1
ATOM 11754 C CA . GLU B 1 680 ? 212.385 139.991 189.849 1.00 30.00 665 GLU A CA 1
ATOM 11755 C C . GLU B 1 680 ? 213.077 139.469 188.597 1.00 30.00 665 GLU A C 1
ATOM 11756 O O . GLU B 1 680 ? 212.426 139.251 187.568 1.00 30.00 665 GLU A O 1
ATOM 11768 N N . LYS B 1 681 ? 214.393 139.252 188.662 1.00 30.00 666 LYS A N 1
ATOM 11769 C CA . LYS B 1 681 ? 215.094 138.673 187.524 1.00 30.00 666 LYS A CA 1
ATOM 11770 C C . LYS B 1 681 ? 214.512 137.325 187.133 1.00 30.00 666 LYS A C 1
ATOM 11771 O O . LYS B 1 681 ? 214.715 136.876 186.000 1.00 30.00 666 LYS A O 1
ATOM 11777 N N . LEU B 1 682 ? 213.793 136.674 188.044 1.00 30.00 667 LEU A N 1
ATOM 11778 C CA . LEU B 1 682 ? 213.095 135.433 187.754 1.00 30.00 667 LEU A CA 1
ATOM 11779 C C . LEU B 1 682 ? 211.671 135.666 187.269 1.00 30.00 667 LEU A C 1
ATOM 11780 O O . LEU B 1 682 ? 210.863 134.733 187.291 1.00 30.00 667 LEU A O 1
ATOM 11786 N N . ILE B 1 683 ? 211.345 136.886 186.840 1.00 30.00 668 ILE A N 1
ATOM 11787 C CA . ILE B 1 683 ? 210.009 137.201 186.358 1.00 30.00 668 ILE A CA 1
ATOM 11788 C C . ILE B 1 683 ? 209.986 138.003 185.067 1.00 30.00 668 ILE A C 1
ATOM 11789 O O . ILE B 1 683 ? 208.919 138.105 184.452 1.00 30.00 668 ILE A O 1
ATOM 11794 N N . ALA B 1 684 ? 211.108 138.570 184.637 1.00 30.00 669 ALA A N 1
ATOM 11795 C CA . ALA B 1 684 ? 211.140 139.383 183.427 1.00 30.00 669 ALA A CA 1
ATOM 11796 C C . ALA B 1 684 ? 211.660 138.572 182.246 1.00 30.00 669 ALA A C 1
ATOM 11797 O O . ALA B 1 684 ? 211.324 138.850 181.094 1.00 30.00 669 ALA A O 1
ATOM 11804 N N . GLN B 1 708 ? 200.573 152.982 175.699 1.00 30.00 693 GLN A N 1
ATOM 11805 C CA . GLN B 1 708 ? 199.526 151.974 175.803 1.00 30.00 693 GLN A CA 1
ATOM 11806 C C . GLN B 1 708 ? 199.165 151.720 177.262 1.00 30.00 693 GLN A C 1
ATOM 11807 O O . GLN B 1 708 ? 199.895 152.115 178.170 1.00 30.00 693 GLN A O 1
ATOM 11812 N N . LEU B 1 709 ? 198.030 151.054 177.477 1.00 30.00 694 LEU A N 1
ATOM 11813 C CA . LEU B 1 709 ? 197.574 150.694 178.818 1.00 30.00 694 LEU A CA 1
ATOM 11814 C C . LEU B 1 709 ? 197.936 149.231 179.054 1.00 30.00 694 LEU A C 1
ATOM 11815 O O . LEU B 1 709 ? 197.135 148.318 178.860 1.00 30.00 694 LEU A O 1
ATOM 11821 N N . ASP B 1 710 ? 199.177 149.017 179.484 1.00 30.00 695 ASP A N 1
ATOM 11822 C CA . ASP B 1 710 ? 199.676 147.663 179.669 1.00 30.00 695 ASP A CA 1
ATOM 11823 C C . ASP B 1 710 ? 198.942 146.972 180.810 1.00 30.00 695 ASP A C 1
ATOM 11824 O O . ASP B 1 710 ? 198.716 147.557 181.873 1.00 30.00 695 ASP A O 1
ATOM 11830 N N . ILE B 1 711 ? 198.568 145.713 180.578 1.00 30.00 696 ILE A N 1
ATOM 11831 C CA . ILE B 1 711 ? 197.918 144.912 181.606 1.00 30.00 696 ILE A CA 1
ATOM 11832 C C . ILE B 1 711 ? 198.456 143.488 181.648 1.00 30.00 696 ILE A C 1
ATOM 11833 O O . ILE B 1 711 ? 197.826 142.625 182.273 1.00 30.00 696 ILE A O 1
ATOM 11838 N N . GLN B 1 712 ? 199.589 143.213 181.004 1.00 30.00 697 GLN A N 1
ATOM 11839 C CA . GLN B 1 712 ? 200.171 141.880 181.045 1.00 30.00 697 GLN A CA 1
ATOM 11840 C C . GLN B 1 712 ? 200.395 141.473 182.492 1.00 30.00 697 GLN A C 1
ATOM 11841 O O . GLN B 1 712 ? 199.764 140.531 182.983 1.00 30.00 697 GLN A O 1
ATOM 11847 N N . GLU B 1 713 ? 201.289 142.178 183.185 1.00 30.00 698 GLU A N 1
ATOM 11848 C CA . GLU B 1 713 ? 201.461 141.998 184.620 1.00 30.00 698 GLU A CA 1
ATOM 11849 C C . GLU B 1 713 ? 200.671 143.032 185.413 1.00 30.00 698 GLU A C 1
ATOM 11850 O O . GLU B 1 713 ? 199.746 142.681 186.150 1.00 30.00 698 GLU A O 1
ATOM 11862 N N . GLN B 1 714 ? 201.022 144.311 185.264 1.00 30.00 699 GLN A N 1
ATOM 11863 C CA . GLN B 1 714 ? 200.323 145.425 185.909 1.00 30.00 699 GLN A CA 1
ATOM 11864 C C . GLN B 1 714 ? 199.999 145.121 187.371 1.00 30.00 699 GLN A C 1
ATOM 11865 O O . GLN B 1 714 ? 199.037 145.653 187.931 1.00 30.00 699 GLN A O 1
ATOM 11879 N N . THR B 1 715 ? 200.779 144.266 187.996 1.00 30.00 700 THR A N 1
ATOM 11880 C CA . THR B 1 715 ? 200.631 143.946 189.408 1.00 30.00 700 THR A CA 1
ATOM 11881 C C . THR B 1 715 ? 201.949 144.033 190.154 1.00 30.00 700 THR A C 1
ATOM 11882 O O . THR B 1 715 ? 201.971 144.474 191.305 1.00 30.00 700 THR A O 1
ATOM 11893 N N . VAL B 1 716 ? 203.049 143.620 189.524 1.00 30.00 701 VAL A N 1
ATOM 11894 C CA . VAL B 1 716 ? 204.369 143.858 190.095 1.00 30.00 701 VAL A CA 1
ATOM 11895 C C . VAL B 1 716 ? 204.490 145.309 190.530 1.00 30.00 701 VAL A C 1
ATOM 11896 O O . VAL B 1 716 ? 205.064 145.616 191.581 1.00 30.00 701 VAL A O 1
ATOM 11909 N N . ALA B 1 717 ? 203.942 146.224 189.731 1.00 30.00 702 ALA A N 1
ATOM 11910 C CA . ALA B 1 717 ? 203.961 147.637 190.088 1.00 30.00 702 ALA A CA 1
ATOM 11911 C C . ALA B 1 717 ? 203.326 147.862 191.454 1.00 30.00 702 ALA A C 1
ATOM 11912 O O . ALA B 1 717 ? 203.956 148.408 192.367 1.00 30.00 702 ALA A O 1
ATOM 11919 N N . ASP B 1 718 ? 202.066 147.453 191.608 1.00 30.00 703 ASP A N 1
ATOM 11920 C CA . ASP B 1 718 ? 201.374 147.672 192.872 1.00 30.00 703 ASP A CA 1
ATOM 11921 C C . ASP B 1 718 ? 202.005 146.855 193.991 1.00 30.00 703 ASP A C 1
ATOM 11922 O O . ASP B 1 718 ? 202.152 147.343 195.117 1.00 30.00 703 ASP A O 1
ATOM 11931 N N . LEU B 1 719 ? 202.376 145.608 193.700 1.00 30.00 704 LEU A N 1
ATOM 11932 C CA . LEU B 1 719 ? 203.038 144.779 194.700 1.00 30.00 704 LEU A CA 1
ATOM 11933 C C . LEU B 1 719 ? 204.262 145.478 195.270 1.00 30.00 704 LEU A C 1
ATOM 11934 O O . LEU B 1 719 ? 204.532 145.396 196.474 1.00 30.00 704 LEU A O 1
ATOM 11950 N N . LEU B 1 720 ? 205.012 146.169 194.418 1.00 30.00 705 LEU A N 1
ATOM 11951 C CA . LEU B 1 720 ? 206.271 146.772 194.821 1.00 30.00 705 LEU A CA 1
ATOM 11952 C C . LEU B 1 720 ? 206.087 148.160 195.408 1.00 30.00 705 LEU A C 1
ATOM 11953 O O . LEU B 1 720 ? 206.927 148.604 196.199 1.00 30.00 705 LEU A O 1
ATOM 11969 N N . LEU B 1 721 ? 205.012 148.848 195.039 1.00 30.00 706 LEU A N 1
ATOM 11970 C CA . LEU B 1 721 ? 204.725 150.182 195.546 1.00 30.00 706 LEU A CA 1
ATOM 11971 C C . LEU B 1 721 ? 204.056 150.139 196.916 1.00 30.00 706 LEU A C 1
ATOM 11972 O O . LEU B 1 721 ? 204.335 150.986 197.778 1.00 30.00 706 LEU A O 1
ATOM 11988 N N . THR B 1 722 ? 203.183 149.156 197.138 1.00 30.00 707 THR A N 1
ATOM 11989 C CA . THR B 1 722 ? 202.570 149.007 198.448 1.00 30.00 707 THR A CA 1
ATOM 11990 C C . THR B 1 722 ? 203.603 148.651 199.503 1.00 30.00 707 THR A C 1
ATOM 11991 O O . THR B 1 722 ? 203.426 148.994 200.675 1.00 30.00 707 THR A O 1
ATOM 12002 N N . CYS B 1 723 ? 204.682 147.969 199.117 1.00 30.00 708 CYS A N 1
ATOM 12003 C CA . CYS B 1 723 ? 205.761 147.710 200.065 1.00 30.00 708 CYS A CA 1
ATOM 12004 C C . CYS B 1 723 ? 206.198 148.999 200.742 1.00 30.00 708 CYS A C 1
ATOM 12005 O O . CYS B 1 723 ? 206.237 149.091 201.971 1.00 30.00 708 CYS A O 1
ATOM 12013 N N . PHE B 1 724 ? 206.527 150.011 199.943 1.00 30.00 709 PHE A N 1
ATOM 12014 C CA . PHE B 1 724 ? 206.874 151.319 200.484 1.00 30.00 709 PHE A CA 1
ATOM 12015 C C . PHE B 1 724 ? 205.697 151.920 201.239 1.00 30.00 709 PHE A C 1
ATOM 12016 O O . PHE B 1 724 ? 205.792 152.243 202.432 1.00 30.00 709 PHE A O 1
ATOM 12033 N N . CYS B 1 725 ? 204.562 152.064 200.550 1.00 30.00 710 CYS A N 1
ATOM 12034 C CA . CYS B 1 725 ? 203.418 152.764 201.124 1.00 30.00 710 CYS A CA 1
ATOM 12035 C C . CYS B 1 725 ? 202.966 152.165 202.450 1.00 30.00 710 CYS A C 1
ATOM 12036 O O . CYS B 1 725 ? 202.226 152.819 203.192 1.00 30.00 710 CYS A O 1
ATOM 12044 N N . GLN B 1 726 ? 203.397 150.950 202.770 1.00 30.00 711 GLN A N 1
ATOM 12045 C CA . GLN B 1 726 ? 203.016 150.283 204.006 1.00 30.00 711 GLN A CA 1
ATOM 12046 C C . GLN B 1 726 ? 204.148 150.204 205.012 1.00 30.00 711 GLN A C 1
ATOM 12047 O O . GLN B 1 726 ? 203.916 150.413 206.203 1.00 30.00 711 GLN A O 1
ATOM 12061 N N . CYS B 1 727 ? 205.375 149.924 204.567 1.00 30.00 712 CYS A N 1
ATOM 12062 C CA . CYS B 1 727 ? 206.501 149.874 205.489 1.00 30.00 712 CYS A CA 1
ATOM 12063 C C . CYS B 1 727 ? 206.784 151.241 206.085 1.00 30.00 712 CYS A C 1
ATOM 12064 O O . CYS B 1 727 ? 207.175 151.339 207.254 1.00 30.00 712 CYS A O 1
ATOM 12072 N N . LEU B 1 728 ? 206.590 152.306 205.306 1.00 30.00 713 LEU A N 1
ATOM 12073 C CA . LEU B 1 728 ? 206.749 153.648 205.854 1.00 30.00 713 LEU A CA 1
ATOM 12074 C C . LEU B 1 728 ? 205.833 153.849 207.055 1.00 30.00 713 LEU A C 1
ATOM 12075 O O . LEU B 1 728 ? 206.294 154.073 208.180 1.00 30.00 713 LEU A O 1
ATOM 12091 N N . ILE B 1 729 ? 204.520 153.760 206.831 1.00 30.00 714 ILE A N 1
ATOM 12092 C CA . ILE B 1 729 ? 203.549 153.978 207.895 1.00 30.00 714 ILE A CA 1
ATOM 12093 C C . ILE B 1 729 ? 203.671 152.945 209.003 1.00 30.00 714 ILE A C 1
ATOM 12094 O O . ILE B 1 729 ? 203.234 153.197 210.131 1.00 30.00 714 ILE A O 1
ATOM 12110 N N . ALA B 1 730 ? 204.253 151.781 208.718 1.00 30.00 715 ALA A N 1
ATOM 12111 C CA . ALA B 1 730 ? 204.433 150.783 209.764 1.00 30.00 715 ALA A CA 1
ATOM 12112 C C . ALA B 1 730 ? 205.601 151.141 210.671 1.00 30.00 715 ALA A C 1
ATOM 12113 O O . ALA B 1 730 ? 205.523 150.953 211.891 1.00 30.00 715 ALA A O 1
ATOM 12120 N N . ALA B 1 731 ? 206.687 151.659 210.098 1.00 30.00 716 ALA A N 1
ATOM 12121 C CA . ALA B 1 731 ? 207.821 152.069 210.915 1.00 30.00 716 ALA A CA 1
ATOM 12122 C C . ALA B 1 731 ? 207.512 153.355 211.665 1.00 30.00 716 ALA A C 1
ATOM 12123 O O . ALA B 1 731 ? 207.636 153.413 212.894 1.00 30.00 716 ALA A O 1
ATOM 12130 N N . SER B 1 732 ? 207.123 154.401 210.939 1.00 30.00 717 SER A N 1
ATOM 12131 C CA . SER B 1 732 ? 206.728 155.656 211.561 1.00 30.00 717 SER A CA 1
ATOM 12132 C C . SER B 1 732 ? 205.801 155.393 212.739 1.00 30.00 717 SER A C 1
ATOM 12133 O O . SER B 1 732 ? 204.755 154.756 212.595 1.00 30.00 717 SER A O 1
ATOM 12141 N N . GLY B 1 733 ? 206.199 155.887 213.906 1.00 30.00 718 GLY A N 1
ATOM 12142 C CA . GLY B 1 733 ? 205.559 155.527 215.154 1.00 30.00 718 GLY A CA 1
ATOM 12143 C C . GLY B 1 733 ? 206.608 155.034 216.123 1.00 30.00 718 GLY A C 1
ATOM 12144 O O . GLY B 1 733 ? 206.519 155.255 217.334 1.00 30.00 718 GLY A O 1
ATOM 12148 N N . THR B 1 734 ? 207.616 154.355 215.580 1.00 30.00 719 THR A N 1
ATOM 12149 C CA . THR B 1 734 ? 208.796 153.964 216.336 1.00 30.00 719 THR A CA 1
ATOM 12150 C C . THR B 1 734 ? 209.862 155.048 216.314 1.00 30.00 719 THR A C 1
ATOM 12151 O O . THR B 1 734 ? 210.563 155.248 217.311 1.00 30.00 719 THR A O 1
ATOM 12162 N N . ASN B 1 735 ? 210.001 155.745 215.192 1.00 30.00 720 ASN A N 1
ATOM 12163 C CA . ASN B 1 735 ? 210.988 156.804 215.054 1.00 30.00 720 ASN A CA 1
ATOM 12164 C C . ASN B 1 735 ? 210.526 157.750 213.958 1.00 30.00 720 ASN A C 1
ATOM 12165 O O . ASN B 1 735 ? 209.711 157.370 213.109 1.00 30.00 720 ASN A O 1
ATOM 12176 N N . PRO B 1 736 ? 211.018 158.983 213.952 1.00 30.00 721 PRO A N 1
ATOM 12177 C CA . PRO B 1 736 ? 210.727 159.892 212.848 1.00 30.00 721 PRO A CA 1
ATOM 12178 C C . PRO B 1 736 ? 211.584 159.565 211.640 1.00 30.00 721 PRO A C 1
ATOM 12179 O O . PRO B 1 736 ? 212.535 158.777 211.738 1.00 30.00 721 PRO A O 1
ATOM 12190 N N . PRO B 1 737 ? 211.281 160.153 210.480 1.00 30.00 722 PRO A N 1
ATOM 12191 C CA . PRO B 1 737 ? 212.003 159.760 209.258 1.00 30.00 722 PRO A CA 1
ATOM 12192 C C . PRO B 1 737 ? 213.510 159.926 209.350 1.00 30.00 722 PRO A C 1
ATOM 12193 O O . PRO B 1 737 ? 214.253 159.004 208.994 1.00 30.00 722 PRO A O 1
ATOM 12204 N N . ASP B 1 738 ? 213.985 161.085 209.809 1.00 30.00 723 ASP A N 1
ATOM 12205 C CA . ASP B 1 738 ? 215.420 161.347 209.815 1.00 30.00 723 ASP A CA 1
ATOM 12206 C C . ASP B 1 738 ? 216.182 160.238 210.528 1.00 30.00 723 ASP A C 1
ATOM 12207 O O . ASP B 1 738 ? 217.210 159.758 210.039 1.00 30.00 723 ASP A O 1
ATOM 12216 N N . ARG B 1 739 ? 215.691 159.819 211.689 1.00 30.00 724 ARG A N 1
ATOM 12217 C CA . ARG B 1 739 ? 216.286 158.708 212.429 1.00 30.00 724 ARG A CA 1
ATOM 12218 C C . ARG B 1 739 ? 215.600 157.388 212.091 1.00 30.00 724 ARG A C 1
ATOM 12219 O O . ARG B 1 739 ? 215.148 156.656 212.969 1.00 30.00 724 ARG A O 1
ATOM 12240 N N . GLN B 1 740 ? 215.520 157.078 210.799 1.00 30.00 725 GLN A N 1
ATOM 12241 C CA . GLN B 1 740 ? 214.882 155.860 210.317 1.00 30.00 725 GLN A CA 1
ATOM 12242 C C . GLN B 1 740 ? 215.867 154.862 209.731 1.00 30.00 725 GLN A C 1
ATOM 12243 O O . GLN B 1 740 ? 215.755 153.666 210.008 1.00 30.00 725 GLN A O 1
ATOM 12257 N N . GLY B 1 741 ? 216.826 155.312 208.930 1.00 30.00 726 GLY A N 1
ATOM 12258 C CA . GLY B 1 741 ? 217.877 154.456 208.431 1.00 30.00 726 GLY A CA 1
ATOM 12259 C C . GLY B 1 741 ? 218.196 154.755 206.984 1.00 30.00 726 GLY A C 1
ATOM 12260 O O . GLY B 1 741 ? 217.792 155.776 206.429 1.00 30.00 726 GLY A O 1
ATOM 12264 N N . GLN B 1 742 ? 218.945 153.835 206.375 1.00 30.00 727 GLN A N 1
ATOM 12265 C CA . GLN B 1 742 ? 219.378 153.930 204.987 1.00 30.00 727 GLN A CA 1
ATOM 12266 C C . GLN B 1 742 ? 218.595 152.975 204.091 1.00 30.00 727 GLN A C 1
ATOM 12267 O O . GLN B 1 742 ? 219.136 152.415 203.137 1.00 30.00 727 GLN A O 1
ATOM 12281 N N . TRP B 1 743 ? 217.327 152.774 204.407 1.00 30.00 728 TRP A N 1
ATOM 12282 C CA . TRP B 1 743 ? 216.447 151.809 203.763 1.00 30.00 728 TRP A CA 1
ATOM 12283 C C . TRP B 1 743 ? 215.948 152.243 202.385 1.00 30.00 728 TRP A C 1
ATOM 12284 O O . TRP B 1 743 ? 216.182 151.540 201.387 1.00 30.00 728 TRP A O 1
ATOM 12305 N N . PRO B 1 744 ? 215.258 153.381 202.285 1.00 30.00 729 PRO A N 1
ATOM 12306 C CA . PRO B 1 744 ? 214.611 153.729 201.009 1.00 30.00 729 PRO A CA 1
ATOM 12307 C C . PRO B 1 744 ? 215.571 153.834 199.843 1.00 30.00 729 PRO A C 1
ATOM 12308 O O . PRO B 1 744 ? 215.217 153.460 198.718 1.00 30.00 729 PRO A O 1
ATOM 12319 N N . THR B 1 745 ? 216.773 154.358 200.071 1.00 30.00 730 THR A N 1
ATOM 12320 C CA . THR B 1 745 ? 217.754 154.436 198.997 1.00 30.00 730 THR A CA 1
ATOM 12321 C C . THR B 1 745 ? 218.036 153.055 198.421 1.00 30.00 730 THR A C 1
ATOM 12322 O O . THR B 1 745 ? 217.987 152.852 197.202 1.00 30.00 730 THR A O 1
ATOM 12333 N N . LEU B 1 746 ? 218.329 152.089 199.290 1.00 30.00 731 LEU A N 1
ATOM 12334 C CA . LEU B 1 746 ? 218.647 150.745 198.825 1.00 30.00 731 LEU A CA 1
ATOM 12335 C C . LEU B 1 746 ? 217.452 150.101 198.141 1.00 30.00 731 LEU A C 1
ATOM 12336 O O . LEU B 1 746 ? 217.610 149.378 197.150 1.00 30.00 731 LEU A O 1
ATOM 12352 N N . TYR B 1 747 ? 216.249 150.334 198.666 1.00 30.00 732 TYR A N 1
ATOM 12353 C CA . TYR B 1 747 ? 215.057 149.828 197.997 1.00 30.00 732 TYR A CA 1
ATOM 12354 C C . TYR B 1 747 ? 214.962 150.370 196.574 1.00 30.00 732 TYR A C 1
ATOM 12355 O O . TYR B 1 747 ? 214.805 149.610 195.607 1.00 30.00 732 TYR A O 1
ATOM 12373 N N . VAL B 1 748 ? 215.052 151.693 196.427 1.00 30.00 733 VAL A N 1
ATOM 12374 C CA . VAL B 1 748 ? 214.930 152.302 195.109 1.00 30.00 733 VAL A CA 1
ATOM 12375 C C . VAL B 1 748 ? 216.021 151.796 194.182 1.00 30.00 733 VAL A C 1
ATOM 12376 O O . VAL B 1 748 ? 215.803 151.649 192.974 1.00 30.00 733 VAL A O 1
ATOM 12389 N N . LYS B 1 749 ? 217.209 151.526 194.721 1.00 30.00 734 LYS A N 1
ATOM 12390 C CA . LYS B 1 749 ? 218.284 150.998 193.890 1.00 30.00 734 LYS A CA 1
ATOM 12391 C C . LYS B 1 749 ? 217.956 149.595 193.399 1.00 30.00 734 LYS A C 1
ATOM 12392 O O . LYS B 1 749 ? 218.004 149.323 192.194 1.00 30.00 734 LYS A O 1
ATOM 12411 N N . MET B 1 750 ? 217.624 148.684 194.318 1.00 30.00 735 MET A N 1
ATOM 12412 C CA . MET B 1 750 ? 217.264 147.332 193.903 1.00 30.00 735 MET A CA 1
ATOM 12413 C C . MET B 1 750 ? 216.085 147.334 192.946 1.00 30.00 735 MET A C 1
ATOM 12414 O O . MET B 1 750 ? 215.873 146.345 192.237 1.00 30.00 735 MET A O 1
ATOM 12428 N N . LEU B 1 751 ? 215.309 148.414 192.918 1.00 30.00 736 LEU A N 1
ATOM 12429 C CA . LEU B 1 751 ? 214.246 148.523 191.927 1.00 30.00 736 LEU A CA 1
ATOM 12430 C C . LEU B 1 751 ? 214.774 148.986 190.573 1.00 30.00 736 LEU A C 1
ATOM 12431 O O . LEU B 1 751 ? 214.561 148.316 189.558 1.00 30.00 736 LEU A O 1
ATOM 12447 N N . CYS B 1 752 ? 215.465 150.125 190.543 1.00 30.00 737 CYS A N 1
ATOM 12448 C CA . CYS B 1 752 ? 215.864 150.741 189.284 1.00 30.00 737 CYS A CA 1
ATOM 12449 C C . CYS B 1 752 ? 216.882 149.914 188.512 1.00 30.00 737 CYS A C 1
ATOM 12450 O O . CYS B 1 752 ? 216.962 150.045 187.287 1.00 30.00 737 CYS A O 1
ATOM 12458 N N . GLY B 1 753 ? 217.650 149.063 189.190 1.00 30.00 738 GLY A N 1
ATOM 12459 C CA . GLY B 1 753 ? 218.661 148.265 188.517 1.00 30.00 738 GLY A CA 1
ATOM 12460 C C . GLY B 1 753 ? 218.118 147.338 187.448 1.00 30.00 738 GLY A C 1
ATOM 12461 O O . GLY B 1 753 ? 218.912 146.699 186.747 1.00 30.00 738 GLY A O 1
ATOM 12465 N N . HIS B 1 754 ? 216.799 147.249 187.306 1.00 30.00 739 HIS A N 1
ATOM 12466 C CA . HIS B 1 754 ? 216.147 146.427 186.290 1.00 30.00 739 HIS A CA 1
ATOM 12467 C C . HIS B 1 754 ? 215.194 147.339 185.529 1.00 30.00 739 HIS A C 1
ATOM 12468 O O . HIS B 1 754 ? 214.051 147.542 185.950 1.00 30.00 739 HIS A O 1
ATOM 12482 N N . GLN B 1 755 ? 215.652 147.878 184.400 1.00 30.00 740 GLN A N 1
ATOM 12483 C CA . GLN B 1 755 ? 214.918 148.951 183.745 1.00 30.00 740 GLN A CA 1
ATOM 12484 C C . GLN B 1 755 ? 213.747 148.414 182.932 1.00 30.00 740 GLN A C 1
ATOM 12485 O O . GLN B 1 755 ? 213.583 148.753 181.756 1.00 30.00 740 GLN A O 1
ATOM 12499 N N . TRP B 1 756 ? 212.923 147.596 183.560 1.00 30.00 741 TRP A N 1
ATOM 12500 C CA . TRP B 1 756 ? 211.599 147.254 183.062 1.00 30.00 741 TRP A CA 1
ATOM 12501 C C . TRP B 1 756 ? 210.526 147.510 184.105 1.00 30.00 741 TRP A C 1
ATOM 12502 O O . TRP B 1 756 ? 209.440 147.982 183.760 1.00 30.00 741 TRP A O 1
ATOM 12523 N N . ALA B 1 757 ? 210.806 147.213 185.374 1.00 30.00 742 ALA A N 1
ATOM 12524 C CA . ALA B 1 757 ? 209.858 147.532 186.432 1.00 30.00 742 ALA A CA 1
ATOM 12525 C C . ALA B 1 757 ? 209.772 149.035 186.641 1.00 30.00 742 ALA A C 1
ATOM 12526 O O . ALA B 1 757 ? 208.676 149.591 186.775 1.00 30.00 742 ALA A O 1
ATOM 12533 N N . PHE B 1 758 ? 210.922 149.709 186.661 1.00 30.00 743 PHE A N 1
ATOM 12534 C CA . PHE B 1 758 ? 210.946 151.163 186.731 1.00 30.00 743 PHE A CA 1
ATOM 12535 C C . PHE B 1 758 ? 210.179 151.801 185.581 1.00 30.00 743 PHE A C 1
ATOM 12536 O O . PHE B 1 758 ? 209.827 152.982 185.668 1.00 30.00 743 PHE A O 1
ATOM 12553 N N . ALA B 1 759 ? 209.890 151.052 184.523 1.00 30.00 744 ALA A N 1
ATOM 12554 C CA . ALA B 1 759 ? 209.084 151.538 183.416 1.00 30.00 744 ALA A CA 1
ATOM 12555 C C . ALA B 1 759 ? 207.605 151.234 183.597 1.00 30.00 744 ALA A C 1
ATOM 12556 O O . ALA B 1 759 ? 206.808 151.529 182.701 1.00 30.00 744 ALA A O 1
ATOM 12563 N N . ALA B 1 760 ? 207.223 150.652 184.731 1.00 30.00 745 ALA A N 1
ATOM 12564 C CA . ALA B 1 760 ? 205.838 150.289 184.999 1.00 30.00 745 ALA A CA 1
ATOM 12565 C C . ALA B 1 760 ? 205.240 151.075 186.153 1.00 30.00 745 ALA A C 1
ATOM 12566 O O . ALA B 1 760 ? 204.171 151.677 185.996 1.00 30.00 745 ALA A O 1
ATOM 12573 N N . VAL B 1 761 ? 205.902 151.083 187.314 1.00 30.00 746 VAL A N 1
ATOM 12574 C CA . VAL B 1 761 ? 205.347 151.742 188.495 1.00 30.00 746 VAL A CA 1
ATOM 12575 C C . VAL B 1 761 ? 204.921 153.163 188.164 1.00 30.00 746 VAL A C 1
ATOM 12576 O O . VAL B 1 761 ? 203.903 153.655 188.662 1.00 30.00 746 VAL A O 1
ATOM 12589 N N . LEU B 1 762 ? 205.701 153.851 187.333 1.00 30.00 747 LEU A N 1
ATOM 12590 C CA . LEU B 1 762 ? 205.310 155.173 186.862 1.00 30.00 747 LEU A CA 1
ATOM 12591 C C . LEU B 1 762 ? 203.924 155.132 186.236 1.00 30.00 747 LEU A C 1
ATOM 12592 O O . LEU B 1 762 ? 203.066 155.983 186.513 1.00 30.00 747 LEU A O 1
ATOM 12608 N N . ARG B 1 763 ? 203.690 154.132 185.387 1.00 30.00 748 ARG A N 1
ATOM 12609 C CA . ARG B 1 763 ? 202.434 154.058 184.657 1.00 30.00 748 ARG A CA 1
ATOM 12610 C C . ARG B 1 763 ? 201.266 153.820 185.599 1.00 30.00 748 ARG A C 1
ATOM 12611 O O . ARG B 1 763 ? 200.216 154.451 185.459 1.00 30.00 748 ARG A O 1
ATOM 12632 N N . ARG B 1 764 ? 201.432 152.930 186.578 1.00 30.00 749 ARG A N 1
ATOM 12633 C CA . ARG B 1 764 ? 200.350 152.676 187.523 1.00 30.00 749 ARG A CA 1
ATOM 12634 C C . ARG B 1 764 ? 200.104 153.889 188.408 1.00 30.00 749 ARG A C 1
ATOM 12635 O O . ARG B 1 764 ? 198.951 154.235 188.692 1.00 30.00 749 ARG A O 1
ATOM 12656 N N . MET B 1 765 ? 201.175 154.541 188.859 1.00 30.00 750 MET A N 1
ATOM 12657 C CA . MET B 1 765 ? 201.034 155.767 189.634 1.00 30.00 750 MET A CA 1
ATOM 12658 C C . MET B 1 765 ? 200.169 156.772 188.892 1.00 30.00 750 MET A C 1
ATOM 12659 O O . MET B 1 765 ? 199.149 157.242 189.411 1.00 30.00 750 MET A O 1
ATOM 12673 N N . LEU B 1 766 ? 200.567 157.111 187.666 1.00 30.00 751 LEU A N 1
ATOM 12674 C CA . LEU B 1 766 ? 199.807 158.073 186.878 1.00 30.00 751 LEU A CA 1
ATOM 12675 C C . LEU B 1 766 ? 198.385 157.591 186.617 1.00 30.00 751 LEU A C 1
ATOM 12676 O O . LEU B 1 766 ? 197.430 158.371 186.732 1.00 30.00 751 LEU A O 1
ATOM 12692 N N . GLN B 1 767 ? 198.222 156.310 186.289 1.00 30.00 752 GLN A N 1
ATOM 12693 C CA . GLN B 1 767 ? 196.918 155.788 185.905 1.00 30.00 752 GLN A CA 1
ATOM 12694 C C . GLN B 1 767 ? 195.934 155.826 187.064 1.00 30.00 752 GLN A C 1
ATOM 12695 O O . GLN B 1 767 ? 194.738 156.062 186.857 1.00 30.00 752 GLN A O 1
ATOM 12709 N N . LEU B 1 768 ? 196.406 155.591 188.285 1.00 30.00 753 LEU A N 1
ATOM 12710 C CA . LEU B 1 768 ? 195.515 155.632 189.433 1.00 30.00 753 LEU A CA 1
ATOM 12711 C C . LEU B 1 768 ? 195.366 157.032 190.002 1.00 30.00 753 LEU A C 1
ATOM 12712 O O . LEU B 1 768 ? 194.364 157.310 190.669 1.00 30.00 753 LEU A O 1
ATOM 12728 N N . LEU B 1 769 ? 196.330 157.919 189.754 1.00 30.00 754 LEU A N 1
ATOM 12729 C CA . LEU B 1 769 ? 196.147 159.314 190.131 1.00 30.00 754 LEU A CA 1
ATOM 12730 C C . LEU B 1 769 ? 195.079 159.970 189.269 1.00 30.00 754 LEU A C 1
ATOM 12731 O O . LEU B 1 769 ? 194.165 160.623 189.783 1.00 30.00 754 LEU A O 1
ATOM 12747 N N . ARG B 1 770 ? 195.177 159.806 187.949 1.00 30.00 755 ARG A N 1
ATOM 12748 C CA . ARG B 1 770 ? 194.277 160.516 187.048 1.00 30.00 755 ARG A CA 1
ATOM 12749 C C . ARG B 1 770 ? 192.860 159.956 187.107 1.00 30.00 755 ARG A C 1
ATOM 12750 O O . ARG B 1 770 ? 191.922 160.654 187.507 1.00 30.00 755 ARG A O 1
ATOM 12771 N N . PHE B 1 771 ? 192.684 158.695 186.714 1.00 30.00 756 PHE A N 1
ATOM 12772 C CA . PHE B 1 771 ? 191.346 158.130 186.582 1.00 30.00 756 PHE A CA 1
ATOM 12773 C C . PHE B 1 771 ? 190.605 158.110 187.912 1.00 30.00 756 PHE A C 1
ATOM 12774 O O . PHE B 1 771 ? 189.598 158.806 188.072 1.00 30.00 756 PHE A O 1
ATOM 12791 N N . GLN B 1 772 ? 191.089 157.327 188.871 1.00 30.00 757 GLN A N 1
ATOM 12792 C CA . GLN B 1 772 ? 190.435 157.239 190.176 1.00 30.00 757 GLN A CA 1
ATOM 12793 C C . GLN B 1 772 ? 191.065 158.198 191.180 1.00 30.00 757 GLN A C 1
ATOM 12794 O O . GLN B 1 772 ? 191.454 157.817 192.282 1.00 30.00 757 GLN A O 1
ATOM 12808 N N . ALA B 1 773 ? 191.161 159.466 190.790 1.00 30.00 758 ALA A N 1
ATOM 12809 C CA . ALA B 1 773 ? 191.668 160.494 191.696 1.00 30.00 758 ALA A CA 1
ATOM 12810 C C . ALA B 1 773 ? 190.906 160.548 193.013 1.00 30.00 758 ALA A C 1
ATOM 12811 O O . ALA B 1 773 ? 191.548 160.492 194.074 1.00 30.00 758 ALA A O 1
ATOM 12818 N N . PRO B 1 774 ? 189.573 160.642 193.032 1.00 30.00 759 PRO A N 1
ATOM 12819 C CA . PRO B 1 774 ? 188.870 160.775 194.313 1.00 30.00 759 PRO A CA 1
ATOM 12820 C C . PRO B 1 774 ? 188.769 159.462 195.070 1.00 30.00 759 PRO A C 1
ATOM 12821 O O . PRO B 1 774 ? 188.773 159.449 196.305 1.00 30.00 759 PRO A O 1
ATOM 12832 N N . PHE B 1 775 ? 188.681 158.348 194.343 1.00 30.00 760 PHE A N 1
ATOM 12833 C CA . PHE B 1 775 ? 188.551 157.030 194.962 1.00 30.00 760 PHE A CA 1
ATOM 12834 C C . PHE B 1 775 ? 189.911 156.562 195.484 1.00 30.00 760 PHE A C 1
ATOM 12835 O O . PHE B 1 775 ? 190.470 155.550 195.061 1.00 30.00 760 PHE A O 1
ATOM 12852 N N . LEU B 1 776 ? 190.441 157.337 196.424 1.00 30.00 761 LEU A N 1
ATOM 12853 C CA . LEU B 1 776 ? 191.709 157.047 197.070 1.00 30.00 761 LEU A CA 1
ATOM 12854 C C . LEU B 1 776 ? 191.577 157.275 198.567 1.00 30.00 761 LEU A C 1
ATOM 12855 O O . LEU B 1 776 ? 190.582 157.816 199.056 1.00 30.00 761 LEU A O 1
ATOM 12871 N N . LYS B 1 777 ? 192.603 156.853 199.291 1.00 30.00 762 LYS A N 1
ATOM 12872 C CA . LYS B 1 777 ? 192.667 157.014 200.732 1.00 30.00 762 LYS A CA 1
ATOM 12873 C C . LYS B 1 777 ? 193.479 158.253 201.089 1.00 30.00 762 LYS A C 1
ATOM 12874 O O . LYS B 1 777 ? 193.960 158.988 200.224 1.00 30.00 762 LYS A O 1
ATOM 12893 N N . ASP B 1 778 ? 193.623 158.477 202.390 1.00 30.00 763 ASP A N 1
ATOM 12894 C CA . ASP B 1 778 ? 194.459 159.548 202.911 1.00 30.00 763 ASP A CA 1
ATOM 12895 C C . ASP B 1 778 ? 195.805 159.043 203.406 1.00 30.00 763 ASP A C 1
ATOM 12896 O O . ASP B 1 778 ? 196.575 159.824 203.973 1.00 30.00 763 ASP A O 1
ATOM 12905 N N . SER B 1 779 ? 196.103 157.759 203.207 1.00 30.00 764 SER A N 1
ATOM 12906 C CA . SER B 1 779 ? 197.364 157.175 203.628 1.00 30.00 764 SER A CA 1
ATOM 12907 C C . SER B 1 779 ? 198.230 156.700 202.474 1.00 30.00 764 SER A C 1
ATOM 12908 O O . SER B 1 779 ? 199.432 156.501 202.675 1.00 30.00 764 SER A O 1
ATOM 12916 N N . HIS B 1 780 ? 197.663 156.509 201.284 1.00 30.00 765 HIS A N 1
ATOM 12917 C CA . HIS B 1 780 ? 198.467 156.153 200.123 1.00 30.00 765 HIS A CA 1
ATOM 12918 C C . HIS B 1 780 ? 199.104 157.370 199.470 1.00 30.00 765 HIS A C 1
ATOM 12919 O O . HIS B 1 780 ? 200.139 157.233 198.810 1.00 30.00 765 HIS A O 1
ATOM 12933 N N . ILE B 1 781 ? 198.518 158.554 199.652 1.00 30.00 766 ILE A N 1
ATOM 12934 C CA . ILE B 1 781 ? 199.041 159.759 199.013 1.00 30.00 766 ILE A CA 1
ATOM 12935 C C . ILE B 1 781 ? 200.484 159.997 199.439 1.00 30.00 766 ILE A C 1
ATOM 12936 O O . ILE B 1 781 ? 201.401 160.056 198.610 1.00 30.00 766 ILE A O 1
ATOM 12952 N N . VAL B 1 782 ? 200.700 160.151 200.746 1.00 30.00 767 VAL A N 1
ATOM 12953 C CA . VAL B 1 782 ? 202.047 160.353 201.268 1.00 30.00 767 VAL A CA 1
ATOM 12954 C C . VAL B 1 782 ? 202.978 159.241 200.805 1.00 30.00 767 VAL A C 1
ATOM 12955 O O . VAL B 1 782 ? 204.172 159.473 200.566 1.00 30.00 767 VAL A O 1
ATOM 12968 N N . GLY B 1 783 ? 202.450 158.025 200.655 1.00 30.00 768 GLY A N 1
ATOM 12969 C CA . GLY B 1 783 ? 203.252 156.915 200.178 1.00 30.00 768 GLY A CA 1
ATOM 12970 C C . GLY B 1 783 ? 203.741 157.084 198.758 1.00 30.00 768 GLY A C 1
ATOM 12971 O O . GLY B 1 783 ? 204.746 156.472 198.382 1.00 30.00 768 GLY A O 1
ATOM 12975 N N . LEU B 1 784 ? 203.050 157.894 197.959 1.00 30.00 769 LEU A N 1
ATOM 12976 C CA . LEU B 1 784 ? 203.533 158.243 196.630 1.00 30.00 769 LEU A CA 1
ATOM 12977 C C . LEU B 1 784 ? 204.416 159.480 196.657 1.00 30.00 769 LEU A C 1
ATOM 12978 O O . LEU B 1 784 ? 205.390 159.561 195.906 1.00 30.00 769 LEU A O 1
ATOM 12994 N N . ALA B 1 785 ? 204.092 160.448 197.513 1.00 30.00 770 ALA A N 1
ATOM 12995 C CA . ALA B 1 785 ? 204.892 161.666 197.591 1.00 30.00 770 ALA A CA 1
ATOM 12996 C C . ALA B 1 785 ? 206.322 161.362 198.022 1.00 30.00 770 ALA A C 1
ATOM 12997 O O . ALA B 1 785 ? 207.289 161.806 197.384 1.00 30.00 770 ALA A O 1
ATOM 13004 N N . ALA B 1 786 ? 206.475 160.638 199.129 1.00 30.00 771 ALA A N 1
ATOM 13005 C CA . ALA B 1 786 ? 207.810 160.296 199.600 1.00 30.00 771 ALA A CA 1
ATOM 13006 C C . ALA B 1 786 ? 208.571 159.489 198.557 1.00 30.00 771 ALA A C 1
ATOM 13007 O O . ALA B 1 786 ? 209.772 159.700 198.345 1.00 30.00 771 ALA A O 1
ATOM 13014 N N . PHE B 1 787 ? 207.888 158.550 197.903 1.00 30.00 772 PHE A N 1
ATOM 13015 C CA . PHE B 1 787 ? 208.521 157.773 196.846 1.00 30.00 772 PHE A CA 1
ATOM 13016 C C . PHE B 1 787 ? 208.995 158.676 195.718 1.00 30.00 772 PHE A C 1
ATOM 13017 O O . PHE B 1 787 ? 210.075 158.469 195.153 1.00 30.00 772 PHE A O 1
ATOM 13034 N N . SER B 1 788 ? 208.199 159.689 195.381 1.00 30.00 773 SER A N 1
ATOM 13035 C CA . SER B 1 788 ? 208.580 160.621 194.329 1.00 30.00 773 SER A CA 1
ATOM 13036 C C . SER B 1 788 ? 209.836 161.391 194.704 1.00 30.00 773 SER A C 1
ATOM 13037 O O . SER B 1 788 ? 210.740 161.570 193.879 1.00 30.00 773 SER A O 1
ATOM 13045 N N . ILE B 1 789 ? 209.901 161.874 195.941 1.00 30.00 774 ILE A N 1
ATOM 13046 C CA . ILE B 1 789 ? 211.092 162.602 196.371 1.00 30.00 774 ILE A CA 1
ATOM 13047 C C . ILE B 1 789 ? 212.310 161.688 196.323 1.00 30.00 774 ILE A C 1
ATOM 13048 O O . ILE B 1 789 ? 213.385 162.071 195.841 1.00 30.00 774 ILE A O 1
ATOM 13064 N N . HIS B 1 790 ? 212.158 160.461 196.822 1.00 30.00 775 HIS A N 1
ATOM 13065 C CA . HIS B 1 790 ? 213.260 159.510 196.774 1.00 30.00 775 HIS A CA 1
ATOM 13066 C C . HIS B 1 790 ? 213.717 159.273 195.343 1.00 30.00 775 HIS A C 1
ATOM 13067 O O . HIS B 1 790 ? 214.919 159.153 195.079 1.00 30.00 775 HIS A O 1
ATOM 13081 N N . LEU B 1 791 ? 212.774 159.195 194.406 1.00 30.00 776 LEU A N 1
ATOM 13082 C CA . LEU B 1 791 ? 213.140 159.144 192.996 1.00 30.00 776 LEU A CA 1
ATOM 13083 C C . LEU B 1 791 ? 213.990 160.345 192.618 1.00 30.00 776 LEU A C 1
ATOM 13084 O O . LEU B 1 791 ? 215.064 160.203 192.023 1.00 30.00 776 LEU A O 1
ATOM 13100 N N . HIS B 1 792 ? 213.515 161.543 192.952 1.00 30.00 777 HIS A N 1
ATOM 13101 C CA . HIS B 1 792 ? 214.255 162.743 192.592 1.00 30.00 777 HIS A CA 1
ATOM 13102 C C . HIS B 1 792 ? 215.683 162.677 193.102 1.00 30.00 777 HIS A C 1
ATOM 13103 O O . HIS B 1 792 ? 216.601 163.183 192.449 1.00 30.00 777 HIS A O 1
ATOM 13117 N N . GLU B 1 793 ? 215.892 162.061 194.264 1.00 30.00 778 GLU A N 1
ATOM 13118 C CA . GLU B 1 793 ? 217.248 161.965 194.792 1.00 30.00 778 GLU A CA 1
ATOM 13119 C C . GLU B 1 793 ? 218.124 161.070 193.926 1.00 30.00 778 GLU A C 1
ATOM 13120 O O . GLU B 1 793 ? 219.336 161.290 193.840 1.00 30.00 778 GLU A O 1
ATOM 13132 N N . CYS B 1 794 ? 217.541 160.063 193.287 1.00 30.00 779 CYS A N 1
ATOM 13133 C CA . CYS B 1 794 ? 218.294 159.140 192.439 1.00 30.00 779 CYS A CA 1
ATOM 13134 C C . CYS B 1 794 ? 218.218 159.570 190.975 1.00 30.00 779 CYS A C 1
ATOM 13135 O O . CYS B 1 794 ? 217.769 158.831 190.102 1.00 30.00 779 CYS A O 1
ATOM 13143 N N . GLN B 1 795 ? 218.675 160.791 190.719 1.00 30.00 780 GLN A N 1
ATOM 13144 C CA . GLN B 1 795 ? 218.701 161.307 189.354 1.00 30.00 780 GLN A CA 1
ATOM 13145 C C . GLN B 1 795 ? 219.296 160.335 188.344 1.00 30.00 780 GLN A C 1
ATOM 13146 O O . GLN B 1 795 ? 218.773 160.267 187.219 1.00 30.00 780 GLN A O 1
ATOM 13160 N N . PRO B 1 796 ? 220.359 159.569 188.650 1.00 30.00 781 PRO A N 1
ATOM 13161 C CA . PRO B 1 796 ? 220.860 158.595 187.668 1.00 30.00 781 PRO A CA 1
ATOM 13162 C C . PRO B 1 796 ? 219.792 157.643 187.147 1.00 30.00 781 PRO A C 1
ATOM 13163 O O . PRO B 1 796 ? 220.033 156.912 186.181 1.00 30.00 781 PRO A O 1
ATOM 13174 N N . SER B 1 797 ? 218.615 157.637 187.767 1.00 30.00 782 SER A N 1
ATOM 13175 C CA . SER B 1 797 ? 217.481 156.879 187.247 1.00 30.00 782 SER A CA 1
ATOM 13176 C C . SER B 1 797 ? 216.958 157.599 186.014 1.00 30.00 782 SER A C 1
ATOM 13177 O O . SER B 1 797 ? 216.133 158.509 186.113 1.00 30.00 782 SER A O 1
ATOM 13185 N N . LEU B 1 798 ? 217.440 157.192 184.842 1.00 30.00 783 LEU A N 1
ATOM 13186 C CA . LEU B 1 798 ? 217.082 157.837 183.584 1.00 30.00 783 LEU A CA 1
ATOM 13187 C C . LEU B 1 798 ? 216.853 156.765 182.533 1.00 30.00 783 LEU A C 1
ATOM 13188 O O . LEU B 1 798 ? 217.782 156.031 182.180 1.00 30.00 783 LEU A O 1
ATOM 13204 N N . GLN B 1 799 ? 215.623 156.678 182.038 1.00 30.00 784 GLN A N 1
ATOM 13205 C CA . GLN B 1 799 ? 215.244 155.712 181.021 1.00 30.00 784 GLN A CA 1
ATOM 13206 C C . GLN B 1 799 ? 214.858 156.447 179.744 1.00 30.00 784 GLN A C 1
ATOM 13207 O O . GLN B 1 799 ? 214.377 157.583 179.782 1.00 30.00 784 GLN A O 1
ATOM 13221 N N . PHE B 1 800 ? 215.079 155.785 178.606 1.00 30.00 785 PHE A N 1
ATOM 13222 C CA . PHE B 1 800 ? 214.785 156.363 177.305 1.00 30.00 785 PHE A CA 1
ATOM 13223 C C . PHE B 1 800 ? 213.646 155.674 176.572 1.00 30.00 785 PHE A C 1
ATOM 13224 O O . PHE B 1 800 ? 213.016 156.305 175.718 1.00 30.00 785 PHE A O 1
ATOM 13241 N N . LEU B 1 801 ? 213.365 154.411 176.878 1.00 30.00 786 LEU A N 1
ATOM 13242 C CA . LEU B 1 801 ? 212.331 153.658 176.172 1.00 30.00 786 LEU A CA 1
ATOM 13243 C C . LEU B 1 801 ? 210.971 153.805 176.847 1.00 30.00 786 LEU A C 1
ATOM 13244 O O . LEU B 1 801 ? 210.303 152.827 177.178 1.00 30.00 786 LEU A O 1
ATOM 13260 N N . ILE B 1 802 ? 210.556 155.051 177.059 1.00 30.00 787 ILE A N 1
ATOM 13261 C CA . ILE B 1 802 ? 209.229 155.378 177.570 1.00 30.00 787 ILE A CA 1
ATOM 13262 C C . ILE B 1 802 ? 208.691 156.476 176.663 1.00 30.00 787 ILE A C 1
ATOM 13263 O O . ILE B 1 802 ? 208.995 157.658 176.859 1.00 30.00 787 ILE A O 1
ATOM 13279 N N . THR B 1 803 ? 207.902 156.093 175.664 1.00 30.00 788 THR A N 1
ATOM 13280 C CA . THR B 1 803 ? 207.383 157.061 174.710 1.00 30.00 788 THR A CA 1
ATOM 13281 C C . THR B 1 803 ? 206.622 158.169 175.429 1.00 30.00 788 THR A C 1
ATOM 13282 O O . THR B 1 803 ? 206.028 157.960 176.490 1.00 30.00 788 THR A O 1
ATOM 13293 N N . GLY B 1 804 ? 206.648 159.362 174.837 1.00 30.00 789 GLY A N 1
ATOM 13294 C CA . GLY B 1 804 ? 205.985 160.520 175.384 1.00 30.00 789 GLY A CA 1
ATOM 13295 C C . GLY B 1 804 ? 206.830 161.331 176.345 1.00 30.00 789 GLY A C 1
ATOM 13296 O O . GLY B 1 804 ? 206.532 162.507 176.577 1.00 30.00 789 GLY A O 1
ATOM 13300 N N . VAL B 1 805 ? 207.876 160.733 176.911 1.00 30.00 790 VAL A N 1
ATOM 13301 C CA . VAL B 1 805 ? 208.749 161.403 177.866 1.00 30.00 790 VAL A CA 1
ATOM 13302 C C . VAL B 1 805 ? 210.192 161.051 177.538 1.00 30.00 790 VAL A C 1
ATOM 13303 O O . VAL B 1 805 ? 210.500 159.902 177.203 1.00 30.00 790 VAL A O 1
ATOM 13316 N N . GLN B 1 806 ? 211.076 162.043 177.636 1.00 30.00 791 GLN A N 1
ATOM 13317 C CA . GLN B 1 806 ? 212.500 161.844 177.391 1.00 30.00 791 GLN A CA 1
ATOM 13318 C C . GLN B 1 806 ? 213.269 161.670 178.696 1.00 30.00 791 GLN A C 1
ATOM 13319 O O . GLN B 1 806 ? 213.916 160.641 178.913 1.00 30.00 791 GLN A O 1
ATOM 13333 N N . ASN B 1 807 ? 213.201 162.665 179.569 1.00 30.00 792 ASN A N 1
ATOM 13334 C CA . ASN B 1 807 ? 213.861 162.660 180.861 1.00 30.00 792 ASN A CA 1
ATOM 13335 C C . ASN B 1 807 ? 212.826 162.485 181.967 1.00 30.00 792 ASN A C 1
ATOM 13336 O O . ASN B 1 807 ? 211.637 162.262 181.711 1.00 30.00 792 ASN A O 1
ATOM 13347 N N . LEU B 1 808 ? 213.289 162.576 183.212 1.00 30.00 793 LEU A N 1
ATOM 13348 C CA . LEU B 1 808 ? 212.398 162.401 184.351 1.00 30.00 793 LEU A CA 1
ATOM 13349 C C . LEU B 1 808 ? 211.546 163.641 184.575 1.00 30.00 793 LEU A C 1
ATOM 13350 O O . LEU B 1 808 ? 210.323 163.549 184.738 1.00 30.00 793 LEU A O 1
ATOM 13366 N N . GLU B 1 809 ? 212.181 164.810 184.595 1.00 30.00 794 GLU A N 1
ATOM 13367 C CA . GLU B 1 809 ? 211.512 166.074 184.875 1.00 30.00 794 GLU A CA 1
ATOM 13368 C C . GLU B 1 809 ? 210.201 166.214 184.115 1.00 30.00 794 GLU A C 1
ATOM 13369 O O . GLU B 1 809 ? 209.232 166.770 184.639 1.00 30.00 794 GLU A O 1
ATOM 13381 N N . HIS B 1 810 ? 210.159 165.718 182.878 1.00 30.00 795 HIS A N 1
ATOM 13382 C CA . HIS B 1 810 ? 208.957 165.872 182.069 1.00 30.00 795 HIS A CA 1
ATOM 13383 C C . HIS B 1 810 ? 207.758 165.194 182.712 1.00 30.00 795 HIS A C 1
ATOM 13384 O O . HIS B 1 810 ? 206.627 165.674 182.581 1.00 30.00 795 HIS A O 1
ATOM 13398 N N . TYR B 1 811 ? 207.987 164.078 183.401 1.00 30.00 796 TYR A N 1
ATOM 13399 C CA . TYR B 1 811 ? 206.887 163.321 183.984 1.00 30.00 796 TYR A CA 1
ATOM 13400 C C . TYR B 1 811 ? 206.104 164.166 184.981 1.00 30.00 796 TYR A C 1
ATOM 13401 O O . TYR B 1 811 ? 204.869 164.075 185.057 1.00 30.00 796 TYR A O 1
ATOM 13419 N N . TRP B 1 812 ? 206.806 165.004 185.748 1.00 30.00 797 TRP A N 1
ATOM 13420 C CA . TRP B 1 812 ? 206.145 165.809 186.767 1.00 30.00 797 TRP A CA 1
ATOM 13421 C C . TRP B 1 812 ? 205.084 166.701 186.146 1.00 30.00 797 TRP A C 1
ATOM 13422 O O . TRP B 1 812 ? 203.919 166.683 186.563 1.00 30.00 797 TRP A O 1
ATOM 13443 N N . GLU B 1 813 ? 205.471 167.509 185.161 1.00 30.00 798 GLU A N 1
ATOM 13444 C CA . GLU B 1 813 ? 204.486 168.355 184.508 1.00 30.00 798 GLU A CA 1
ATOM 13445 C C . GLU B 1 813 ? 203.443 167.506 183.801 1.00 30.00 798 GLU A C 1
ATOM 13446 O O . GLU B 1 813 ? 202.247 167.812 183.857 1.00 30.00 798 GLU A O 1
ATOM 13458 N N . ASN B 1 814 ? 203.869 166.393 183.199 1.00 30.00 799 ASN A N 1
ATOM 13459 C CA . ASN B 1 814 ? 202.937 165.552 182.460 1.00 30.00 799 ASN A CA 1
ATOM 13460 C C . ASN B 1 814 ? 201.749 165.155 183.321 1.00 30.00 799 ASN A C 1
ATOM 13461 O O . ASN B 1 814 ? 200.603 165.191 182.858 1.00 30.00 799 ASN A O 1
ATOM 13472 N N . LEU B 1 815 ? 201.993 164.775 184.575 1.00 30.00 800 LEU A N 1
ATOM 13473 C CA . LEU B 1 815 ? 200.868 164.353 185.403 1.00 30.00 800 LEU A CA 1
ATOM 13474 C C . LEU B 1 815 ? 200.224 165.508 186.156 1.00 30.00 800 LEU A C 1
ATOM 13475 O O . LEU B 1 815 ? 198.999 165.515 186.334 1.00 30.00 800 LEU A O 1
ATOM 13491 N N . LEU B 1 816 ? 201.005 166.493 186.599 1.00 30.00 801 LEU A N 1
ATOM 13492 C CA . LEU B 1 816 ? 200.429 167.538 187.434 1.00 30.00 801 LEU A CA 1
ATOM 13493 C C . LEU B 1 816 ? 199.593 168.520 186.628 1.00 30.00 801 LEU A C 1
ATOM 13494 O O . LEU B 1 816 ? 198.586 169.029 187.130 1.00 30.00 801 LEU A O 1
ATOM 13510 N N . ASN B 1 817 ? 199.981 168.818 185.389 1.00 30.00 802 ASN A N 1
ATOM 13511 C CA . ASN B 1 817 ? 199.158 169.714 184.594 1.00 30.00 802 ASN A CA 1
ATOM 13512 C C . ASN B 1 817 ? 197.894 169.043 184.085 1.00 30.00 802 ASN A C 1
ATOM 13513 O O . ASN B 1 817 ? 197.133 169.669 183.341 1.00 30.00 802 ASN A O 1
ATOM 13524 N N . LEU B 1 818 ? 197.661 167.790 184.469 1.00 30.00 803 LEU A N 1
ATOM 13525 C CA . LEU B 1 818 ? 196.364 167.142 184.338 1.00 30.00 803 LEU A CA 1
ATOM 13526 C C . LEU B 1 818 ? 195.642 167.047 185.668 1.00 30.00 803 LEU A C 1
ATOM 13527 O O . LEU B 1 818 ? 194.414 167.186 185.716 1.00 30.00 803 LEU A O 1
ATOM 13543 N N . LEU B 1 819 ? 196.393 166.815 186.744 1.00 30.00 804 LEU A N 1
ATOM 13544 C CA . LEU B 1 819 ? 195.796 166.764 188.071 1.00 30.00 804 LEU A CA 1
ATOM 13545 C C . LEU B 1 819 ? 195.187 168.104 188.454 1.00 30.00 804 LEU A C 1
ATOM 13546 O O . LEU B 1 819 ? 194.058 168.161 188.951 1.00 30.00 804 LEU A O 1
ATOM 13562 N N . CYS B 1 820 ? 195.905 169.190 188.209 1.00 30.00 805 CYS A N 1
ATOM 13563 C CA . CYS B 1 820 ? 195.459 170.527 188.590 1.00 30.00 805 CYS A CA 1
ATOM 13564 C C . CYS B 1 820 ? 194.363 171.048 187.698 1.00 30.00 805 CYS A C 1
ATOM 13565 O O . CYS B 1 820 ? 194.019 172.231 187.780 1.00 30.00 805 CYS A O 1
ATOM 13573 N N . SER B 1 821 ? 193.800 170.207 186.835 1.00 30.00 806 SER A N 1
ATOM 13574 C CA . SER B 1 821 ? 192.657 170.573 186.015 1.00 30.00 806 SER A CA 1
ATOM 13575 C C . SER B 1 821 ? 191.499 169.607 186.184 1.00 30.00 806 SER A C 1
ATOM 13576 O O . SER B 1 821 ? 190.337 170.028 186.165 1.00 30.00 806 SER A O 1
ATOM 13584 N N . ASP B 1 822 ? 191.781 168.315 186.358 1.00 30.00 807 ASP A N 1
ATOM 13585 C CA . ASP B 1 822 ? 190.702 167.354 186.552 1.00 30.00 807 ASP A CA 1
ATOM 13586 C C . ASP B 1 822 ? 190.220 167.345 187.997 1.00 30.00 807 ASP A C 1
ATOM 13587 O O . ASP B 1 822 ? 189.039 167.094 188.260 1.00 30.00 807 ASP A O 1
ATOM 13596 N N . SER B 1 823 ? 191.113 167.613 188.946 1.00 30.00 808 SER A N 1
ATOM 13597 C CA . SER B 1 823 ? 190.751 167.612 190.360 1.00 30.00 808 SER A CA 1
ATOM 13598 C C . SER B 1 823 ? 191.802 168.387 191.133 1.00 30.00 808 SER A C 1
ATOM 13599 O O . SER B 1 823 ? 192.977 168.013 191.125 1.00 30.00 808 SER A O 1
ATOM 13607 N N . VAL B 1 824 ? 191.374 169.440 191.821 1.00 30.00 809 VAL A N 1
ATOM 13608 C CA . VAL B 1 824 ? 192.317 170.326 192.488 1.00 30.00 809 VAL A CA 1
ATOM 13609 C C . VAL B 1 824 ? 192.576 169.909 193.932 1.00 30.00 809 VAL A C 1
ATOM 13610 O O . VAL B 1 824 ? 193.634 170.224 194.484 1.00 30.00 809 VAL A O 1
ATOM 13623 N N . GLY B 1 825 ? 191.637 169.210 194.558 1.00 30.00 810 GLY A N 1
ATOM 13624 C CA . GLY B 1 825 ? 191.793 168.817 195.942 1.00 30.00 810 GLY A CA 1
ATOM 13625 C C . GLY B 1 825 ? 192.695 167.618 196.140 1.00 30.00 810 GLY A C 1
ATOM 13626 O O . GLY B 1 825 ? 192.673 166.994 197.205 1.00 30.00 810 GLY A O 1
ATOM 13630 N N . VAL B 1 826 ? 193.487 167.277 195.126 1.00 30.00 811 VAL A N 1
ATOM 13631 C CA . VAL B 1 826 ? 194.417 166.159 195.226 1.00 30.00 811 VAL A CA 1
ATOM 13632 C C . VAL B 1 826 ? 195.803 166.594 194.774 1.00 30.00 811 VAL A C 1
ATOM 13633 O O . VAL B 1 826 ? 196.786 165.873 194.974 1.00 30.00 811 VAL A O 1
ATOM 13646 N N . CYS B 1 827 ? 195.895 167.768 194.157 1.00 30.00 812 CYS A N 1
ATOM 13647 C CA . CYS B 1 827 ? 197.182 168.391 193.902 1.00 30.00 812 CYS A CA 1
ATOM 13648 C C . CYS B 1 827 ? 197.688 169.164 195.108 1.00 30.00 812 CYS A C 1
ATOM 13649 O O . CYS B 1 827 ? 198.842 169.605 195.109 1.00 30.00 812 CYS A O 1
ATOM 13657 N N . LEU B 1 828 ? 196.849 169.330 196.128 1.00 30.00 813 LEU A N 1
ATOM 13658 C CA . LEU B 1 828 ? 197.203 169.978 197.381 1.00 30.00 813 LEU A CA 1
ATOM 13659 C C . LEU B 1 828 ? 197.548 168.979 198.472 1.00 30.00 813 LEU A C 1
ATOM 13660 O O . LEU B 1 828 ? 198.558 169.143 199.161 1.00 30.00 813 LEU A O 1
ATOM 13676 N N . LYS B 1 829 ? 196.733 167.944 198.644 1.00 30.00 814 LYS A N 1
ATOM 13677 C CA . LYS B 1 829 ? 197.020 166.888 199.602 1.00 30.00 814 LYS A CA 1
ATOM 13678 C C . LYS B 1 829 ? 198.168 165.993 199.169 1.00 30.00 814 LYS A C 1
ATOM 13679 O O . LYS B 1 829 ? 198.582 165.126 199.945 1.00 30.00 814 LYS A O 1
ATOM 13698 N N . LEU B 1 830 ? 198.688 166.179 197.957 1.00 30.00 815 LEU A N 1
ATOM 13699 C CA . LEU B 1 830 ? 199.844 165.438 197.483 1.00 30.00 815 LEU A CA 1
ATOM 13700 C C . LEU B 1 830 ? 201.090 166.296 197.386 1.00 30.00 815 LEU A C 1
ATOM 13701 O O . LEU B 1 830 ? 202.197 165.751 197.367 1.00 30.00 815 LEU A O 1
ATOM 13717 N N . CYS B 1 831 ? 200.937 167.614 197.327 1.00 30.00 816 CYS A N 1
ATOM 13718 C CA . CYS B 1 831 ? 202.060 168.534 197.301 1.00 30.00 816 CYS A CA 1
ATOM 13719 C C . CYS B 1 831 ? 202.325 169.150 198.665 1.00 30.00 816 CYS A C 1
ATOM 13720 O O . CYS B 1 831 ? 203.120 170.089 198.767 1.00 30.00 816 CYS A O 1
ATOM 13728 N N . THR B 1 832 ? 201.678 168.641 199.710 1.00 30.00 817 THR A N 1
ATOM 13729 C CA . THR B 1 832 ? 201.942 169.034 201.087 1.00 30.00 817 THR A CA 1
ATOM 13730 C C . THR B 1 832 ? 202.633 167.945 201.883 1.00 30.00 817 THR A C 1
ATOM 13731 O O . THR B 1 832 ? 203.487 168.243 202.719 1.00 30.00 817 THR A O 1
ATOM 13742 N N . ALA B 1 833 ? 202.278 166.685 201.642 1.00 30.00 818 ALA A N 1
ATOM 13743 C CA . ALA B 1 833 ? 202.967 165.590 202.306 1.00 30.00 818 ALA A CA 1
ATOM 13744 C C . ALA B 1 833 ? 204.406 165.478 201.831 1.00 30.00 818 ALA A C 1
ATOM 13745 O O . ALA B 1 833 ? 205.292 165.119 202.613 1.00 30.00 818 ALA A O 1
ATOM 13752 N N . ALA B 1 834 ? 204.658 165.791 200.562 1.00 30.00 819 ALA A N 1
ATOM 13753 C CA . ALA B 1 834 ? 206.026 165.801 200.062 1.00 30.00 819 ALA A CA 1
ATOM 13754 C C . ALA B 1 834 ? 206.892 166.767 200.856 1.00 30.00 819 ALA A C 1
ATOM 13755 O O . ALA B 1 834 ? 207.999 166.422 201.286 1.00 30.00 819 ALA A O 1
ATOM 13762 N N . ILE B 1 835 ? 206.410 167.995 201.045 1.00 30.00 820 ILE A N 1
ATOM 13763 C CA . ILE B 1 835 ? 207.174 168.982 201.797 1.00 30.00 820 ILE A CA 1
ATOM 13764 C C . ILE B 1 835 ? 207.290 168.569 203.257 1.00 30.00 820 ILE A C 1
ATOM 13765 O O . ILE B 1 835 ? 208.355 168.699 203.871 1.00 30.00 820 ILE A O 1
ATOM 13781 N N . SER B 1 836 ? 206.192 168.097 203.848 1.00 30.00 821 SER A N 1
ATOM 13782 C CA . SER B 1 836 ? 206.222 167.684 205.243 1.00 30.00 821 SER A CA 1
ATOM 13783 C C . SER B 1 836 ? 207.097 166.460 205.463 1.00 30.00 821 SER A C 1
ATOM 13784 O O . SER B 1 836 ? 207.417 166.145 206.613 1.00 30.00 821 SER A O 1
ATOM 13792 N N . TYR B 1 837 ? 207.480 165.760 204.397 1.00 30.00 822 TYR A N 1
ATOM 13793 C CA . TYR B 1 837 ? 208.430 164.662 204.512 1.00 30.00 822 TYR A CA 1
ATOM 13794 C C . TYR B 1 837 ? 209.856 165.124 204.256 1.00 30.00 822 TYR A C 1
ATOM 13795 O O . TYR B 1 837 ? 210.789 164.666 204.925 1.00 30.00 822 TYR A O 1
ATOM 13813 N N . ALA B 1 838 ? 210.043 166.032 203.299 1.00 30.00 823 ALA A N 1
ATOM 13814 C CA . ALA B 1 838 ? 211.381 166.532 203.020 1.00 30.00 823 ALA A CA 1
ATOM 13815 C C . ALA B 1 838 ? 211.910 167.353 204.184 1.00 30.00 823 ALA A C 1
ATOM 13816 O O . ALA B 1 838 ? 213.087 167.241 204.546 1.00 30.00 823 ALA A O 1
ATOM 13823 N N . PHE B 1 839 ? 211.058 168.177 204.787 1.00 30.00 824 PHE A N 1
ATOM 13824 C CA . PHE B 1 839 ? 211.463 168.971 205.937 1.00 30.00 824 PHE A CA 1
ATOM 13825 C C . PHE B 1 839 ? 211.614 168.140 207.198 1.00 30.00 824 PHE A C 1
ATOM 13826 O O . PHE B 1 839 ? 211.907 168.705 208.256 1.00 30.00 824 PHE A O 1
ATOM 13843 N N . CYS B 1 840 ? 211.417 166.826 207.116 1.00 30.00 825 CYS A N 1
ATOM 13844 C CA . CYS B 1 840 ? 211.690 165.923 208.219 1.00 30.00 825 CYS A CA 1
ATOM 13845 C C . CYS B 1 840 ? 212.779 164.913 207.903 1.00 30.00 825 CYS A C 1
ATOM 13846 O O . CYS B 1 840 ? 213.290 164.274 208.828 1.00 30.00 825 CYS A O 1
ATOM 13854 N N . ARG B 1 841 ? 213.148 164.750 206.633 1.00 30.00 826 ARG A N 1
ATOM 13855 C CA . ARG B 1 841 ? 214.229 163.847 206.257 1.00 30.00 826 ARG A CA 1
ATOM 13856 C C . ARG B 1 841 ? 215.561 164.584 206.183 1.00 30.00 826 ARG A C 1
ATOM 13857 O O . ARG B 1 841 ? 216.516 164.231 206.882 1.00 30.00 826 ARG A O 1
ATOM 13878 N N . PHE B 1 842 ? 215.636 165.611 205.340 1.00 30.00 827 PHE A N 1
ATOM 13879 C CA . PHE B 1 842 ? 216.854 166.381 205.147 1.00 30.00 827 PHE A CA 1
ATOM 13880 C C . PHE B 1 842 ? 216.936 167.598 206.061 1.00 30.00 827 PHE A C 1
ATOM 13881 O O . PHE B 1 842 ? 217.739 168.500 205.800 1.00 30.00 827 PHE A O 1
ATOM 13898 N N . SER B 1 843 ? 216.132 167.648 207.118 1.00 30.00 828 SER A N 1
ATOM 13899 C CA . SER B 1 843 ? 216.191 168.759 208.068 1.00 30.00 828 SER A CA 1
ATOM 13900 C C . SER B 1 843 ? 217.158 168.458 209.205 1.00 30.00 828 SER A C 1
ATOM 13901 O O . SER B 1 843 ? 216.845 168.591 210.386 1.00 30.00 828 SER A O 1
ATOM 13909 N N . GLU B 1 844 ? 218.362 168.043 208.823 1.00 30.00 829 GLU A N 1
ATOM 13910 C CA . GLU B 1 844 ? 219.477 167.899 209.746 1.00 30.00 829 GLU A CA 1
ATOM 13911 C C . GLU B 1 844 ? 220.711 168.653 209.296 1.00 30.00 829 GLU A C 1
ATOM 13912 O O . GLU B 1 844 ? 221.578 168.937 210.130 1.00 30.00 829 GLU A O 1
ATOM 13924 N N . LEU B 1 845 ? 220.805 169.006 208.021 1.00 30.00 830 LEU A N 1
ATOM 13925 C CA . LEU B 1 845 ? 221.958 169.669 207.436 1.00 30.00 830 LEU A CA 1
ATOM 13926 C C . LEU B 1 845 ? 221.437 170.549 206.306 1.00 30.00 830 LEU A C 1
ATOM 13927 O O . LEU B 1 845 ? 220.250 170.888 206.265 1.00 30.00 830 LEU A O 1
ATOM 13943 N N . HIS B 1 846 ? 222.328 170.941 205.401 1.00 30.00 831 HIS A N 1
ATOM 13944 C CA . HIS B 1 846 ? 221.923 171.626 204.183 1.00 30.00 831 HIS A CA 1
ATOM 13945 C C . HIS B 1 846 ? 221.375 173.009 204.498 1.00 30.00 831 HIS A C 1
ATOM 13946 O O . HIS B 1 846 ? 220.227 173.325 204.171 1.00 30.00 831 HIS A O 1
ATOM 13960 N N . GLN B 1 847 ? 222.192 173.836 205.150 1.00 30.00 832 GLN A N 1
ATOM 13961 C CA . GLN B 1 847 ? 221.805 175.222 205.382 1.00 30.00 832 GLN A CA 1
ATOM 13962 C C . GLN B 1 847 ? 221.467 175.926 204.073 1.00 30.00 832 GLN A C 1
ATOM 13963 O O . GLN B 1 847 ? 220.565 176.771 204.029 1.00 30.00 832 GLN A O 1
ATOM 13977 N N . ASP B 1 848 ? 222.173 175.588 202.997 1.00 30.00 833 ASP A N 1
ATOM 13978 C CA . ASP B 1 848 ? 221.986 176.219 201.696 1.00 30.00 833 ASP A CA 1
ATOM 13979 C C . ASP B 1 848 ? 221.622 175.239 200.595 1.00 30.00 833 ASP A C 1
ATOM 13980 O O . ASP B 1 848 ? 220.794 175.563 199.739 1.00 30.00 833 ASP A O 1
ATOM 13989 N N . ILE B 1 849 ? 222.223 174.045 200.585 1.00 30.00 834 ILE A N 1
ATOM 13990 C CA . ILE B 1 849 ? 221.937 173.061 199.542 1.00 30.00 834 ILE A CA 1
ATOM 13991 C C . ILE B 1 849 ? 220.613 172.349 199.751 1.00 30.00 834 ILE A C 1
ATOM 13992 O O . ILE B 1 849 ? 220.289 171.433 198.984 1.00 30.00 834 ILE A O 1
ATOM 14008 N N . PHE B 1 850 ? 219.844 172.727 200.774 1.00 30.00 835 PHE A N 1
ATOM 14009 C CA . PHE B 1 850 ? 218.495 172.194 200.924 1.00 30.00 835 PHE A CA 1
ATOM 14010 C C . PHE B 1 850 ? 217.719 172.332 199.622 1.00 30.00 835 PHE A C 1
ATOM 14011 O O . PHE B 1 850 ? 217.094 171.377 199.149 1.00 30.00 835 PHE A O 1
ATOM 14028 N N . SER B 1 851 ? 217.751 173.522 199.029 1.00 30.00 836 SER A N 1
ATOM 14029 C CA . SER B 1 851 ? 217.133 173.739 197.730 1.00 30.00 836 SER A CA 1
ATOM 14030 C C . SER B 1 851 ? 217.852 172.897 196.689 1.00 30.00 836 SER A C 1
ATOM 14031 O O . SER B 1 851 ? 218.975 173.215 196.288 1.00 30.00 836 SER A O 1
ATOM 14039 N N . GLY B 1 852 ? 217.208 171.823 196.249 1.00 30.00 837 GLY A N 1
ATOM 14040 C CA . GLY B 1 852 ? 217.844 170.853 195.383 1.00 30.00 837 GLY A CA 1
ATOM 14041 C C . GLY B 1 852 ? 217.467 169.444 195.781 1.00 30.00 837 GLY A C 1
ATOM 14042 O O . GLY B 1 852 ? 217.707 168.491 195.035 1.00 30.00 837 GLY A O 1
ATOM 14046 N N . CYS B 1 853 ? 216.884 169.301 196.971 1.00 30.00 838 CYS A N 1
ATOM 14047 C CA . CYS B 1 853 ? 216.350 168.013 197.394 1.00 30.00 838 CYS A CA 1
ATOM 14048 C C . CYS B 1 853 ? 214.967 167.780 196.799 1.00 30.00 838 CYS A C 1
ATOM 14049 O O . CYS B 1 853 ? 214.748 166.808 196.068 1.00 30.00 838 CYS A O 1
ATOM 14057 N N . VAL B 1 854 ? 214.023 168.667 197.094 1.00 30.00 839 VAL A N 1
ATOM 14058 C CA . VAL B 1 854 ? 212.675 168.569 196.541 1.00 30.00 839 VAL A CA 1
ATOM 14059 C C . VAL B 1 854 ? 212.727 168.911 195.059 1.00 30.00 839 VAL A C 1
ATOM 14060 O O . VAL B 1 854 ? 213.631 169.639 194.626 1.00 30.00 839 VAL A O 1
ATOM 14073 N N . PRO B 1 855 ? 211.787 168.428 194.254 1.00 30.00 840 PRO A N 1
ATOM 14074 C CA . PRO B 1 855 ? 211.714 168.859 192.872 1.00 30.00 840 PRO A CA 1
ATOM 14075 C C . PRO B 1 855 ? 211.057 170.222 192.777 1.00 30.00 840 PRO A C 1
ATOM 14076 O O . PRO B 1 855 ? 210.109 170.515 193.520 1.00 30.00 840 PRO A O 1
ATOM 14087 N N . PRO B 1 856 ? 211.528 171.086 191.878 1.00 30.00 841 PRO A N 1
ATOM 14088 C CA . PRO B 1 856 ? 211.068 172.481 191.910 1.00 30.00 841 PRO A CA 1
ATOM 14089 C C . PRO B 1 856 ? 209.577 172.643 191.699 1.00 30.00 841 PRO A C 1
ATOM 14090 O O . PRO B 1 856 ? 208.933 173.399 192.436 1.00 30.00 841 PRO A O 1
ATOM 14101 N N . LEU B 1 857 ? 209.006 171.961 190.708 1.00 30.00 842 LEU A N 1
ATOM 14102 C CA . LEU B 1 857 ? 207.641 172.276 190.302 1.00 30.00 842 LEU A CA 1
ATOM 14103 C C . LEU B 1 857 ? 206.654 172.093 191.448 1.00 30.00 842 LEU A C 1
ATOM 14104 O O . LEU B 1 857 ? 205.737 172.905 191.613 1.00 30.00 842 LEU A O 1
ATOM 14120 N N . PHE B 1 858 ? 206.806 171.028 192.242 1.00 30.00 843 PHE A N 1
ATOM 14121 C CA . PHE B 1 858 ? 205.965 170.887 193.426 1.00 30.00 843 PHE A CA 1
ATOM 14122 C C . PHE B 1 858 ? 205.882 172.192 194.197 1.00 30.00 843 PHE A C 1
ATOM 14123 O O . PHE B 1 858 ? 204.802 172.605 194.630 1.00 30.00 843 PHE A O 1
ATOM 14140 N N . LEU B 1 859 ? 207.012 172.864 194.359 1.00 30.00 844 LEU A N 1
ATOM 14141 C CA . LEU B 1 859 ? 207.113 174.035 195.211 1.00 30.00 844 LEU A CA 1
ATOM 14142 C C . LEU B 1 859 ? 206.650 175.303 194.522 1.00 30.00 844 LEU A C 1
ATOM 14143 O O . LEU B 1 859 ? 206.973 176.401 194.984 1.00 30.00 844 LEU A O 1
ATOM 14159 N N . ARG B 1 860 ? 205.908 175.174 193.426 1.00 30.00 845 ARG A N 1
ATOM 14160 C CA . ARG B 1 860 ? 205.251 176.294 192.773 1.00 30.00 845 ARG A CA 1
ATOM 14161 C C . ARG B 1 860 ? 203.737 176.185 192.839 1.00 30.00 845 ARG A C 1
ATOM 14162 O O . ARG B 1 860 ? 203.058 177.159 193.173 1.00 30.00 845 ARG A O 1
ATOM 14183 N N . LYS B 1 861 ? 203.190 175.011 192.523 1.00 30.00 846 LYS A N 1
ATOM 14184 C CA . LYS B 1 861 ? 201.744 174.841 192.555 1.00 30.00 846 LYS A CA 1
ATOM 14185 C C . LYS B 1 861 ? 201.185 175.180 193.928 1.00 30.00 846 LYS A C 1
ATOM 14186 O O . LYS B 1 861 ? 200.074 175.709 194.042 1.00 30.00 846 LYS A O 1
ATOM 14205 N N . LEU B 1 862 ? 201.936 174.872 194.985 1.00 30.00 847 LEU A N 1
ATOM 14206 C CA . LEU B 1 862 ? 201.552 175.299 196.324 1.00 30.00 847 LEU A CA 1
ATOM 14207 C C . LEU B 1 862 ? 201.253 176.790 196.339 1.00 30.00 847 LEU A C 1
ATOM 14208 O O . LEU B 1 862 ? 200.146 177.222 196.682 1.00 30.00 847 LEU A O 1
ATOM 14224 N N . GLN B 1 863 ? 202.230 177.587 195.912 1.00 30.00 848 GLN A N 1
ATOM 14225 C CA . GLN B 1 863 ? 202.101 179.035 195.855 1.00 30.00 848 GLN A CA 1
ATOM 14226 C C . GLN B 1 863 ? 200.905 179.495 195.034 1.00 30.00 848 GLN A C 1
ATOM 14227 O O . GLN B 1 863 ? 200.576 180.686 195.066 1.00 30.00 848 GLN A O 1
ATOM 14241 N N . TYR B 1 864 ? 200.251 178.593 194.305 1.00 30.00 849 TYR A N 1
ATOM 14242 C CA . TYR B 1 864 ? 199.082 178.927 193.510 1.00 30.00 849 TYR A CA 1
ATOM 14243 C C . TYR B 1 864 ? 197.804 178.278 194.012 1.00 30.00 849 TYR A C 1
ATOM 14244 O O . TYR B 1 864 ? 196.718 178.767 193.689 1.00 30.00 849 TYR A O 1
ATOM 14262 N N . LEU B 1 865 ? 197.900 177.212 194.804 1.00 30.00 850 LEU A N 1
ATOM 14263 C CA . LEU B 1 865 ? 196.728 176.465 195.236 1.00 30.00 850 LEU A CA 1
ATOM 14264 C C . LEU B 1 865 ? 196.340 176.723 196.677 1.00 30.00 850 LEU A C 1
ATOM 14265 O O . LEU B 1 865 ? 195.172 176.544 197.032 1.00 30.00 850 LEU A O 1
ATOM 14281 N N . VAL B 1 866 ? 197.286 177.118 197.518 1.00 30.00 851 VAL A N 1
ATOM 14282 C CA . VAL B 1 866 ? 197.002 177.311 198.933 1.00 30.00 851 VAL A CA 1
ATOM 14283 C C . VAL B 1 866 ? 196.065 178.501 199.095 1.00 30.00 851 VAL A C 1
ATOM 14284 O O . VAL B 1 866 ? 194.928 178.326 199.554 1.00 30.00 851 VAL A O 1
ATOM 14297 N N . PRO B 1 867 ? 196.477 179.717 198.734 1.00 30.00 852 PRO A N 1
ATOM 14298 C CA . PRO B 1 867 ? 195.562 180.857 198.877 1.00 30.00 852 PRO A CA 1
ATOM 14299 C C . PRO B 1 867 ? 194.217 180.638 198.211 1.00 30.00 852 PRO A C 1
ATOM 14300 O O . PRO B 1 867 ? 193.173 180.827 198.847 1.00 30.00 852 PRO A O 1
ATOM 14311 N N . ARG B 1 868 ? 194.217 180.260 196.934 1.00 30.00 853 ARG A N 1
ATOM 14312 C CA . ARG B 1 868 ? 192.976 179.988 196.219 1.00 30.00 853 ARG A CA 1
ATOM 14313 C C . ARG B 1 868 ? 191.981 179.221 197.078 1.00 30.00 853 ARG A C 1
ATOM 14314 O O . ARG B 1 868 ? 190.815 179.607 197.199 1.00 30.00 853 ARG A O 1
ATOM 14335 N N . LEU B 1 869 ? 192.432 178.130 197.689 1.00 30.00 854 LEU A N 1
ATOM 14336 C CA . LEU B 1 869 ? 191.521 177.247 198.402 1.00 30.00 854 LEU A CA 1
ATOM 14337 C C . LEU B 1 869 ? 191.152 177.778 199.778 1.00 30.00 854 LEU A C 1
ATOM 14338 O O . LEU B 1 869 ? 190.052 177.497 200.266 1.00 30.00 854 LEU A O 1
ATOM 14354 N N . ILE B 1 870 ? 192.040 178.533 200.416 1.00 30.00 855 ILE A N 1
ATOM 14355 C CA . ILE B 1 870 ? 191.821 179.019 201.774 1.00 30.00 855 ILE A CA 1
ATOM 14356 C C . ILE B 1 870 ? 192.287 180.464 201.857 1.00 30.00 855 ILE A C 1
ATOM 14357 O O . ILE B 1 870 ? 193.384 180.796 201.397 1.00 30.00 855 ILE A O 1
ATOM 14373 N N . TRP B 1 871 ? 191.461 181.320 202.457 1.00 30.00 856 TRP A N 1
ATOM 14374 C CA . TRP B 1 871 ? 191.677 182.758 202.411 1.00 30.00 856 TRP A CA 1
ATOM 14375 C C . TRP B 1 871 ? 192.533 183.285 203.550 1.00 30.00 856 TRP A C 1
ATOM 14376 O O . TRP B 1 871 ? 193.077 184.388 203.435 1.00 30.00 856 TRP A O 1
ATOM 14397 N N . GLU B 1 872 ? 192.680 182.527 204.633 1.00 30.00 857 GLU A N 1
ATOM 14398 C CA . GLU B 1 872 ? 193.361 183.025 205.821 1.00 30.00 857 GLU A CA 1
ATOM 14399 C C . GLU B 1 872 ? 194.825 183.360 205.579 1.00 30.00 857 GLU A C 1
ATOM 14400 O O . GLU B 1 872 ? 195.487 183.830 206.509 1.00 30.00 857 GLU A O 1
ATOM 14412 N N . THR B 1 873 ? 195.347 183.139 204.371 1.00 30.00 858 THR A N 1
ATOM 14413 C CA . THR B 1 873 ? 196.747 183.404 204.070 1.00 30.00 858 THR A CA 1
ATOM 14414 C C . THR B 1 873 ? 196.902 184.124 202.739 1.00 30.00 858 THR A C 1
ATOM 14415 O O . THR B 1 873 ? 197.838 183.844 201.984 1.00 30.00 858 THR A O 1
ATOM 14426 N N . ARG B 1 874 ? 195.998 185.052 202.435 1.00 30.00 859 ARG A N 1
ATOM 14427 C CA . ARG B 1 874 ? 196.007 185.694 201.126 1.00 30.00 859 ARG A CA 1
ATOM 14428 C C . ARG B 1 874 ? 197.079 186.774 201.034 1.00 30.00 859 ARG A C 1
ATOM 14429 O O . ARG B 1 874 ? 198.004 186.677 200.221 1.00 30.00 859 ARG A O 1
ATOM 14450 N N . GLY B 1 875 ? 196.973 187.807 201.864 1.00 30.00 860 GLY A N 1
ATOM 14451 C CA . GLY B 1 875 ? 197.790 188.992 201.689 1.00 30.00 860 GLY A CA 1
ATOM 14452 C C . GLY B 1 875 ? 198.787 189.259 202.796 1.00 30.00 860 GLY A C 1
ATOM 14453 O O . GLY B 1 875 ? 199.763 189.984 202.588 1.00 30.00 860 GLY A O 1
ATOM 14457 N N . GLU B 1 876 ? 198.553 188.695 203.978 1.00 30.00 861 GLU A N 1
ATOM 14458 C CA . GLU B 1 876 ? 199.472 188.896 205.089 1.00 30.00 861 GLU A CA 1
ATOM 14459 C C . GLU B 1 876 ? 200.891 188.531 204.674 1.00 30.00 861 GLU A C 1
ATOM 14460 O O . GLU B 1 876 ? 201.112 187.560 203.944 1.00 30.00 861 GLU A O 1
ATOM 14472 N N . VAL B 1 877 ? 201.857 189.321 205.143 1.00 30.00 862 VAL A N 1
ATOM 14473 C CA . VAL B 1 877 ? 203.249 189.209 204.725 1.00 30.00 862 VAL A CA 1
ATOM 14474 C C . VAL B 1 877 ? 204.174 188.975 205.914 1.00 30.00 862 VAL A C 1
ATOM 14475 O O . VAL B 1 877 ? 204.907 187.982 205.958 1.00 30.00 862 VAL A O 1
ATOM 14488 N N . ILE B 1 878 ? 204.152 189.879 206.890 1.00 30.00 863 ILE A N 1
ATOM 14489 C CA . ILE B 1 878 ? 205.033 189.793 208.052 1.00 30.00 863 ILE A CA 1
ATOM 14490 C C . ILE B 1 878 ? 204.210 190.064 209.301 1.00 30.00 863 ILE A C 1
ATOM 14491 O O . ILE B 1 878 ? 203.531 191.090 209.398 1.00 30.00 863 ILE A O 1
ATOM 14507 N N . ARG B 1 879 ? 204.272 189.138 210.258 1.00 30.00 864 ARG A N 1
ATOM 14508 C CA . ARG B 1 879 ? 203.557 189.263 211.521 1.00 30.00 864 ARG A CA 1
ATOM 14509 C C . ARG B 1 879 ? 204.464 189.217 212.738 1.00 30.00 864 ARG A C 1
ATOM 14510 O O . ARG B 1 879 ? 204.183 189.898 213.725 1.00 30.00 864 ARG A O 1
ATOM 14531 N N . ASP B 1 880 ? 205.536 188.439 212.693 1.00 30.00 865 ASP A N 1
ATOM 14532 C CA . ASP B 1 880 ? 206.441 188.279 213.827 1.00 30.00 865 ASP A CA 1
ATOM 14533 C C . ASP B 1 880 ? 207.718 187.623 213.314 1.00 30.00 865 ASP A C 1
ATOM 14534 O O . ASP B 1 880 ? 207.901 187.444 212.103 1.00 30.00 865 ASP A O 1
ATOM 14543 N N . ASP B 1 881 ? 208.605 187.261 214.241 1.00 30.00 866 ASP A N 1
ATOM 14544 C CA . ASP B 1 881 ? 209.861 186.597 213.918 1.00 30.00 866 ASP A CA 1
ATOM 14545 C C . ASP B 1 881 ? 210.105 185.426 214.863 1.00 30.00 866 ASP A C 1
ATOM 14546 O O . ASP B 1 881 ? 211.250 185.029 215.093 1.00 30.00 866 ASP A O 1
ATOM 14555 N N . GLU B 1 882 ? 209.033 184.865 215.419 1.00 30.00 867 GLU A N 1
ATOM 14556 C CA . GLU B 1 882 ? 209.164 183.751 216.347 1.00 30.00 867 GLU A CA 1
ATOM 14557 C C . GLU B 1 882 ? 209.792 182.556 215.640 1.00 30.00 867 GLU A C 1
ATOM 14558 O O . GLU B 1 882 ? 209.329 182.138 214.575 1.00 30.00 867 GLU A O 1
ATOM 14570 N N . GLU B 1 883 ? 210.846 182.006 216.236 1.00 30.00 868 GLU A N 1
ATOM 14571 C CA . GLU B 1 883 ? 211.554 180.874 215.659 1.00 30.00 868 GLU A CA 1
ATOM 14572 C C . GLU B 1 883 ? 210.837 179.577 216.010 1.00 30.00 868 GLU A C 1
ATOM 14573 O O . GLU B 1 883 ? 210.348 179.405 217.130 1.00 30.00 868 GLU A O 1
ATOM 14585 N N . ALA B 1 884 ? 210.780 178.666 215.044 1.00 30.00 869 ALA A N 1
ATOM 14586 C CA . ALA B 1 884 ? 210.090 177.396 215.196 1.00 30.00 869 ALA A CA 1
ATOM 14587 C C . ALA B 1 884 ? 211.072 176.248 215.003 1.00 30.00 869 ALA A C 1
ATOM 14588 O O . ALA B 1 884 ? 212.167 176.416 214.460 1.00 30.00 869 ALA A O 1
ATOM 14595 N N . ASP B 1 885 ? 210.659 175.066 215.458 1.00 30.00 870 ASP A N 1
ATOM 14596 C CA . ASP B 1 885 ? 211.518 173.886 215.423 1.00 30.00 870 ASP A CA 1
ATOM 14597 C C . ASP B 1 885 ? 211.273 173.044 214.173 1.00 30.00 870 ASP A C 1
ATOM 14598 O O . ASP B 1 885 ? 212.184 172.843 213.363 1.00 30.00 870 ASP A O 1
ATOM 14607 N N . SER B 1 886 ? 210.050 172.552 214.006 1.00 30.00 871 SER A N 1
ATOM 14608 C CA . SER B 1 886 ? 209.709 171.651 212.915 1.00 30.00 871 SER A CA 1
ATOM 14609 C C . SER B 1 886 ? 208.213 171.369 212.954 1.00 30.00 871 SER A C 1
ATOM 14610 O O . SER B 1 886 ? 207.573 171.591 213.990 1.00 30.00 871 SER A O 1
ATOM 14618 N N . PRO B 1 887 ? 207.614 170.887 211.861 1.00 30.00 872 PRO A N 1
ATOM 14619 C CA . PRO B 1 887 ? 206.208 170.473 211.931 1.00 30.00 872 PRO A CA 1
ATOM 14620 C C . PRO B 1 887 ? 205.975 169.453 213.032 1.00 30.00 872 PRO A C 1
ATOM 14621 O O . PRO B 1 887 ? 206.927 168.957 213.641 1.00 30.00 872 PRO A O 1
ATOM 14632 N N . LEU B 1 888 ? 204.711 169.127 213.290 1.00 30.00 873 LEU A N 1
ATOM 14633 C CA . LEU B 1 888 ? 204.365 168.325 214.456 1.00 30.00 873 LEU A CA 1
ATOM 14634 C C . LEU B 1 888 ? 204.826 166.888 214.263 1.00 30.00 873 LEU A C 1
ATOM 14635 O O . LEU B 1 888 ? 204.014 165.990 214.018 1.00 30.00 873 LEU A O 1
ATOM 14651 N N . ASN B 1 889 ? 206.142 166.696 214.329 1.00 30.00 874 ASN A N 1
ATOM 14652 C CA . ASN B 1 889 ? 206.794 165.385 214.317 1.00 30.00 874 ASN A CA 1
ATOM 14653 C C . ASN B 1 889 ? 206.062 164.393 213.415 1.00 30.00 874 ASN A C 1
ATOM 14654 O O . ASN B 1 889 ? 205.717 163.279 213.813 1.00 30.00 874 ASN A O 1
ATOM 14665 N N . TRP B 1 890 ? 205.830 164.810 212.170 1.00 30.00 875 TRP A N 1
ATOM 14666 C CA . TRP B 1 890 ? 205.302 163.914 211.145 1.00 30.00 875 TRP A CA 1
ATOM 14667 C C . TRP B 1 890 ? 203.910 163.415 211.528 1.00 30.00 875 TRP A C 1
ATOM 14668 O O . TRP B 1 890 ? 203.650 162.213 211.599 1.00 30.00 875 TRP A O 1
ATOM 14689 N N . ASN B 1 891 ? 203.007 164.362 211.778 1.00 30.00 876 ASN A N 1
ATOM 14690 C CA . ASN B 1 891 ? 201.675 164.043 212.276 1.00 30.00 876 ASN A CA 1
ATOM 14691 C C . ASN B 1 891 ? 200.737 163.518 211.198 1.00 30.00 876 ASN A C 1
ATOM 14692 O O . ASN B 1 891 ? 199.627 163.089 211.531 1.00 30.00 876 ASN A O 1
ATOM 14703 N N . LEU B 1 892 ? 201.144 163.544 209.928 1.00 30.00 877 LEU A N 1
ATOM 14704 C CA . LEU B 1 892 ? 200.224 163.206 208.847 1.00 30.00 877 LEU A CA 1
ATOM 14705 C C . LEU B 1 892 ? 199.575 161.842 209.041 1.00 30.00 877 LEU A C 1
ATOM 14706 O O . LEU B 1 892 ? 198.453 161.618 208.573 1.00 30.00 877 LEU A O 1
ATOM 14722 N N . TYR B 1 893 ? 200.255 160.917 209.722 1.00 30.00 878 TYR A N 1
ATOM 14723 C CA . TYR B 1 893 ? 199.716 159.567 209.845 1.00 30.00 878 TYR A CA 1
ATOM 14724 C C . TYR B 1 893 ? 198.464 159.537 210.713 1.00 30.00 878 TYR A C 1
ATOM 14725 O O . TYR B 1 893 ? 197.634 158.631 210.572 1.00 30.00 878 TYR A O 1
ATOM 14743 N N . ALA B 1 894 ? 198.307 160.511 211.610 1.00 30.00 879 ALA A N 1
ATOM 14744 C CA . ALA B 1 894 ? 197.133 160.611 212.473 1.00 30.00 879 ALA A CA 1
ATOM 14745 C C . ALA B 1 894 ? 196.648 162.050 212.529 1.00 30.00 879 ALA A C 1
ATOM 14746 O O . ALA B 1 894 ? 196.212 162.542 213.575 1.00 30.00 879 ALA A O 1
ATOM 14753 N N . LEU B 1 895 ? 196.718 162.742 211.396 1.00 30.00 880 LEU A N 1
ATOM 14754 C CA . LEU B 1 895 ? 196.359 164.147 211.338 1.00 30.00 880 LEU A CA 1
ATOM 14755 C C . LEU B 1 895 ? 194.904 164.358 211.751 1.00 30.00 880 LEU A C 1
ATOM 14756 O O . LEU B 1 895 ? 194.095 163.429 211.804 1.00 30.00 880 LEU A O 1
ATOM 14772 N N . ALA B 1 896 ? 194.584 165.616 212.049 1.00 30.00 881 ALA A N 1
ATOM 14773 C CA . ALA B 1 896 ? 193.218 166.050 212.298 1.00 30.00 881 ALA A CA 1
ATOM 14774 C C . ALA B 1 896 ? 192.593 166.724 211.085 1.00 30.00 881 ALA A C 1
ATOM 14775 O O . ALA B 1 896 ? 191.417 167.098 211.136 1.00 30.00 881 ALA A O 1
ATOM 14782 N N . GLY B 1 897 ? 193.345 166.885 210.009 1.00 30.00 882 GLY A N 1
ATOM 14783 C CA . GLY B 1 897 ? 192.844 167.543 208.821 1.00 30.00 882 GLY A CA 1
ATOM 14784 C C . GLY B 1 897 ? 193.991 168.093 208.004 1.00 30.00 882 GLY A C 1
ATOM 14785 O O . GLY B 1 897 ? 195.164 167.868 208.303 1.00 30.00 882 GLY A O 1
ATOM 14789 N N . TRP B 1 898 ? 193.622 168.829 206.955 1.00 30.00 883 TRP A N 1
ATOM 14790 C CA . TRP B 1 898 ? 194.595 169.430 206.057 1.00 30.00 883 TRP A CA 1
ATOM 14791 C C . TRP B 1 898 ? 194.595 170.949 206.078 1.00 30.00 883 TRP A C 1
ATOM 14792 O O . TRP B 1 898 ? 195.585 171.553 205.656 1.00 30.00 883 TRP A O 1
ATOM 14813 N N . LYS B 1 899 ? 193.522 171.581 206.552 1.00 30.00 884 LYS A N 1
ATOM 14814 C CA . LYS B 1 899 ? 193.507 173.033 206.654 1.00 30.00 884 LYS A CA 1
ATOM 14815 C C . LYS B 1 899 ? 194.457 173.545 207.726 1.00 30.00 884 LYS A C 1
ATOM 14816 O O . LYS B 1 899 ? 194.695 174.755 207.793 1.00 30.00 884 LYS A O 1
ATOM 14835 N N . GLU B 1 900 ? 195.008 172.656 208.556 1.00 30.00 885 GLU A N 1
ATOM 14836 C CA . GLU B 1 900 ? 195.982 173.030 209.568 1.00 30.00 885 GLU A CA 1
ATOM 14837 C C . GLU B 1 900 ? 197.365 172.454 209.313 1.00 30.00 885 GLU A C 1
ATOM 14838 O O . GLU B 1 900 ? 198.337 172.955 209.885 1.00 30.00 885 GLU A O 1
ATOM 14850 N N . ALA B 1 901 ? 197.477 171.423 208.478 1.00 30.00 886 ALA A N 1
ATOM 14851 C CA . ALA B 1 901 ? 198.779 170.933 208.048 1.00 30.00 886 ALA A CA 1
ATOM 14852 C C . ALA B 1 901 ? 199.326 171.723 206.874 1.00 30.00 886 ALA A C 1
ATOM 14853 O O . ALA B 1 901 ? 200.548 171.800 206.701 1.00 30.00 886 ALA A O 1
ATOM 14860 N N . ALA B 1 902 ? 198.447 172.302 206.061 1.00 30.00 887 ALA A N 1
ATOM 14861 C CA . ALA B 1 902 ? 198.858 173.240 205.029 1.00 30.00 887 ALA A CA 1
ATOM 14862 C C . ALA B 1 902 ? 199.085 174.635 205.578 1.00 30.00 887 ALA A C 1
ATOM 14863 O O . ALA B 1 902 ? 199.596 175.495 204.854 1.00 30.00 887 ALA A O 1
ATOM 14870 N N . LEU B 1 903 ? 198.714 174.872 206.831 1.00 30.00 888 LEU A N 1
ATOM 14871 C CA . LEU B 1 903 ? 198.817 176.181 207.450 1.00 30.00 888 LEU A CA 1
ATOM 14872 C C . LEU B 1 903 ? 199.911 176.256 208.499 1.00 30.00 888 LEU A C 1
ATOM 14873 O O . LEU B 1 903 ? 200.456 177.336 208.729 1.00 30.00 888 LEU A O 1
ATOM 14889 N N . SER B 1 904 ? 200.244 175.134 209.136 1.00 30.00 889 SER A N 1
ATOM 14890 C CA . SER B 1 904 ? 201.426 175.047 209.980 1.00 30.00 889 SER A CA 1
ATOM 14891 C C . SER B 1 904 ? 202.708 175.008 209.170 1.00 30.00 889 SER A C 1
ATOM 14892 O O . SER B 1 904 ? 203.795 175.000 209.756 1.00 30.00 889 SER A O 1
ATOM 14900 N N . LEU B 1 905 ? 202.599 174.976 207.845 1.00 30.00 890 LEU A N 1
ATOM 14901 C CA . LEU B 1 905 ? 203.741 174.905 206.947 1.00 30.00 890 LEU A CA 1
ATOM 14902 C C . LEU B 1 905 ? 203.925 176.162 206.117 1.00 30.00 890 LEU A C 1
ATOM 14903 O O . LEU B 1 905 ? 205.042 176.444 205.682 1.00 30.00 890 LEU A O 1
ATOM 14919 N N . TRP B 1 906 ? 202.855 176.924 205.893 1.00 30.00 891 TRP A N 1
ATOM 14920 C CA . TRP B 1 906 ? 202.977 178.174 205.156 1.00 30.00 891 TRP A CA 1
ATOM 14921 C C . TRP B 1 906 ? 203.649 179.248 205.997 1.00 30.00 891 TRP A C 1
ATOM 14922 O O . TRP B 1 906 ? 204.213 180.202 205.450 1.00 30.00 891 TRP A O 1
ATOM 14943 N N . ASN B 1 907 ? 203.601 179.109 207.319 1.00 30.00 892 ASN A N 1
ATOM 14944 C CA . ASN B 1 907 ? 204.193 180.074 208.231 1.00 30.00 892 ASN A CA 1
ATOM 14945 C C . ASN B 1 907 ? 205.625 179.734 208.614 1.00 30.00 892 ASN A C 1
ATOM 14946 O O . ASN B 1 907 ? 206.321 180.592 209.166 1.00 30.00 892 ASN A O 1
ATOM 14957 N N . GLN B 1 908 ? 206.080 178.515 208.337 1.00 30.00 893 GLN A N 1
ATOM 14958 C CA . GLN B 1 908 ? 207.422 178.098 208.718 1.00 30.00 893 GLN A CA 1
ATOM 14959 C C . GLN B 1 908 ? 208.460 179.033 208.114 1.00 30.00 893 GLN A C 1
ATOM 14960 O O . GLN B 1 908 ? 208.632 179.076 206.892 1.00 30.00 893 GLN A O 1
ATOM 14974 N N . ASN B 1 909 ? 209.163 179.777 208.968 1.00 30.00 894 ASN A N 1
ATOM 14975 C CA . ASN B 1 909 ? 210.105 180.785 208.499 1.00 30.00 894 ASN A CA 1
ATOM 14976 C C . ASN B 1 909 ? 211.217 180.205 207.637 1.00 30.00 894 ASN A C 1
ATOM 14977 O O . ASN B 1 909 ? 211.956 180.974 207.013 1.00 30.00 894 ASN A O 1
ATOM 14988 N N . A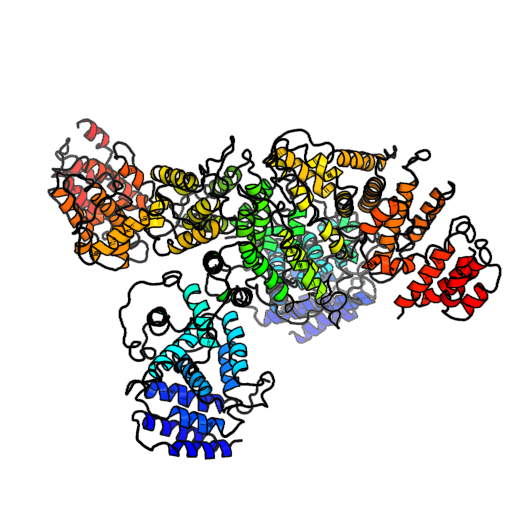RG B 1 910 ? 211.359 178.881 207.586 1.00 30.00 895 ARG A N 1
ATOM 14989 C CA . ARG B 1 910 ? 212.356 178.268 206.719 1.00 30.00 895 ARG A CA 1
ATOM 14990 C C . ARG B 1 910 ? 211.854 178.091 205.296 1.00 30.00 895 ARG A C 1
ATOM 14991 O O . ARG B 1 910 ? 212.664 177.864 204.391 1.00 30.00 895 ARG A O 1
ATOM 15012 N N . LEU B 1 911 ? 210.545 178.189 205.079 1.00 30.00 896 LEU A N 1
ATOM 15013 C CA . LEU B 1 911 ? 209.967 178.070 203.748 1.00 30.00 896 LEU A CA 1
ATOM 15014 C C . LEU B 1 911 ? 209.775 179.432 203.093 1.00 30.00 896 LEU A C 1
ATOM 15015 O O . LEU B 1 911 ? 210.269 179.669 201.987 1.00 30.00 896 LEU A O 1
ATOM 15031 N N . GLN B 1 912 ? 209.060 180.337 203.762 1.00 30.00 897 GLN A N 1
ATOM 15032 C CA . GLN B 1 912 ? 208.791 181.648 203.187 1.00 30.00 897 GLN A CA 1
ATOM 15033 C C . GLN B 1 912 ? 210.060 182.362 202.749 1.00 30.00 897 GLN A C 1
ATOM 15034 O O . GLN B 1 912 ? 209.983 183.325 201.979 1.00 30.00 897 GLN A O 1
ATOM 15048 N N . GLY B 1 913 ? 211.220 181.918 203.221 1.00 30.00 898 GLY A N 1
ATOM 15049 C CA . GLY B 1 913 ? 212.482 182.441 202.747 1.00 30.00 898 GLY A CA 1
ATOM 15050 C C . GLY B 1 913 ? 213.094 181.529 201.706 1.00 30.00 898 GLY A C 1
ATOM 15051 O O . GLY B 1 913 ? 214.290 181.616 201.414 1.00 30.00 898 GLY A O 1
ATOM 15055 N N . LEU B 1 914 ? 212.273 180.646 201.143 1.00 30.00 899 LEU A N 1
ATOM 15056 C CA . LEU B 1 914 ? 212.712 179.685 200.143 1.00 30.00 899 LEU A CA 1
ATOM 15057 C C . LEU B 1 914 ? 212.019 179.845 198.804 1.00 30.00 899 LEU A C 1
ATOM 15058 O O . LEU B 1 914 ? 212.636 179.565 197.775 1.00 30.00 899 LEU A O 1
ATOM 15074 N N . LEU B 1 915 ? 210.764 180.279 198.783 1.00 30.00 900 LEU A N 1
ATOM 15075 C CA . LEU B 1 915 ? 210.066 180.520 197.524 1.00 30.00 900 LEU A CA 1
ATOM 15076 C C . LEU B 1 915 ? 210.257 181.958 197.053 1.00 30.00 900 LEU A C 1
ATOM 15077 O O . LEU B 1 915 ? 209.323 182.656 196.668 1.00 30.00 900 LEU A O 1
ATOM 15093 N N . ARG B 1 916 ? 211.513 182.393 197.063 1.00 30.00 901 ARG A N 1
ATOM 15094 C CA . ARG B 1 916 ? 211.909 183.669 196.493 1.00 30.00 901 ARG A CA 1
ATOM 15095 C C . ARG B 1 916 ? 212.970 183.526 195.418 1.00 30.00 901 ARG A C 1
ATOM 15096 O O . ARG B 1 916 ? 213.107 184.428 194.586 1.00 30.00 901 ARG A O 1
ATOM 15117 N N . GLU B 1 917 ? 213.712 182.423 195.408 1.00 30.00 902 GLU A N 1
ATOM 15118 C CA . GLU B 1 917 ? 214.676 182.164 194.359 1.00 30.00 902 GLU A CA 1
ATOM 15119 C C . GLU B 1 917 ? 213.970 182.042 193.010 1.00 30.00 902 GLU A C 1
ATOM 15120 O O . GLU B 1 917 ? 212.742 182.002 192.915 1.00 30.00 902 GLU A O 1
ATOM 15132 N N . LYS B 1 918 ? 214.776 181.983 191.951 1.00 30.00 903 LYS A N 1
ATOM 15133 C CA . LYS B 1 918 ? 214.235 181.975 190.597 1.00 30.00 903 LYS A CA 1
ATOM 15134 C C . LYS B 1 918 ? 213.566 180.650 190.256 1.00 30.00 903 LYS A C 1
ATOM 15135 O O . LYS B 1 918 ? 212.469 180.636 189.689 1.00 30.00 903 LYS A O 1
ATOM 15154 N N . SER B 1 919 ? 214.204 179.530 190.587 1.00 30.00 904 SER A N 1
ATOM 15155 C CA . SER B 1 919 ? 213.667 178.225 190.220 1.00 30.00 904 SER A CA 1
ATOM 15156 C C . SER B 1 919 ? 212.401 177.861 190.985 1.00 30.00 904 SER A C 1
ATOM 15157 O O . SER B 1 919 ? 211.895 176.749 190.804 1.00 30.00 904 SER A O 1
ATOM 15165 N N . PHE B 1 920 ? 211.878 178.755 191.824 1.00 30.00 905 PHE A N 1
ATOM 15166 C CA . PHE B 1 920 ? 210.629 178.534 192.541 1.00 30.00 905 PHE A CA 1
ATOM 15167 C C . PHE B 1 920 ? 209.726 179.752 192.416 1.00 30.00 905 PHE A C 1
ATOM 15168 O O . PHE B 1 920 ? 208.912 180.026 193.300 1.00 30.00 905 PHE A O 1
ATOM 15185 N N . GLN B 1 921 ? 209.863 180.490 191.321 1.00 30.00 906 GLN A N 1
ATOM 15186 C CA . GLN B 1 921 ? 209.207 181.778 191.143 1.00 30.00 906 GLN A CA 1
ATOM 15187 C C . GLN B 1 921 ? 208.056 181.625 190.158 1.00 30.00 906 GLN A C 1
ATOM 15188 O O . GLN B 1 921 ? 208.272 181.324 188.980 1.00 30.00 906 GLN A O 1
ATOM 15202 N N . VAL B 1 922 ? 206.845 181.829 190.645 1.00 30.00 907 VAL A N 1
ATOM 15203 C CA . VAL B 1 922 ? 205.673 181.921 189.788 1.00 30.00 907 VAL A CA 1
ATOM 15204 C C . VAL B 1 922 ? 205.552 183.352 189.287 1.00 30.00 907 VAL A C 1
ATOM 15205 O O . VAL B 1 922 ? 206.079 184.291 189.892 1.00 30.00 907 VAL A O 1
ATOM 15218 N N . THR B 1 923 ? 204.849 183.526 188.175 1.00 30.00 908 THR A N 1
ATOM 15219 C CA . THR B 1 923 ? 204.754 184.823 187.528 1.00 30.00 908 THR A CA 1
ATOM 15220 C C . THR B 1 923 ? 203.325 185.006 187.034 1.00 30.00 908 THR A C 1
ATOM 15221 O O . THR B 1 923 ? 202.419 184.253 187.400 1.00 30.00 908 THR A O 1
ATOM 15232 N N . PHE B 1 924 ? 203.121 186.018 186.195 1.00 30.00 909 PHE A N 1
ATOM 15233 C CA . PHE B 1 924 ? 201.778 186.404 185.786 1.00 30.00 909 PHE A CA 1
ATOM 15234 C C . PHE B 1 924 ? 201.270 185.553 184.628 1.00 30.00 909 PHE A C 1
ATOM 15235 O O . PHE B 1 924 ? 200.237 184.889 184.751 1.00 30.00 909 PHE A O 1
ATOM 15252 N N . MET B 1 925 ? 201.981 185.555 183.501 1.00 30.00 910 MET A N 1
ATOM 15253 C CA . MET B 1 925 ? 201.569 184.731 182.371 1.00 30.00 910 MET A CA 1
ATOM 15254 C C . MET B 1 925 ? 201.473 183.265 182.773 1.00 30.00 910 MET A C 1
ATOM 15255 O O . MET B 1 925 ? 200.507 182.571 182.429 1.00 30.00 910 MET A O 1
ATOM 15269 N N . ASP B 1 926 ? 202.472 182.776 183.506 1.00 30.00 911 ASP A N 1
ATOM 15270 C CA . ASP B 1 926 ? 202.466 181.397 183.969 1.00 30.00 911 ASP A CA 1
ATOM 15271 C C . ASP B 1 926 ? 201.309 181.110 184.913 1.00 30.00 911 ASP A C 1
ATOM 15272 O O . ASP B 1 926 ? 201.094 179.947 185.268 1.00 30.00 911 ASP A O 1
ATOM 15281 N N . TRP B 1 927 ? 200.567 182.135 185.328 1.00 30.00 912 TRP A N 1
ATOM 15282 C CA . TRP B 1 927 ? 199.373 181.961 186.142 1.00 30.00 912 TRP A CA 1
ATOM 15283 C C . TRP B 1 927 ? 198.116 181.889 185.289 1.00 30.00 912 TRP A C 1
ATOM 15284 O O . TRP B 1 927 ? 197.283 180.995 185.478 1.00 30.00 912 TRP A O 1
ATOM 15305 N N . LEU B 1 928 ? 197.963 182.829 184.357 1.00 30.00 913 LEU A N 1
ATOM 15306 C CA . LEU B 1 928 ? 196.847 182.764 183.426 1.00 30.00 913 LEU A CA 1
ATOM 15307 C C . LEU B 1 928 ? 196.841 181.438 182.684 1.00 30.00 913 LEU A C 1
ATOM 15308 O O . LEU B 1 928 ? 195.788 180.811 182.524 1.00 30.00 913 LEU A O 1
ATOM 15324 N N . LEU B 1 929 ? 198.012 180.985 182.236 1.00 30.00 914 LEU A N 1
ATOM 15325 C CA . LEU B 1 929 ? 198.077 179.729 181.502 1.00 30.00 914 LEU A CA 1
ATOM 15326 C C . LEU B 1 929 ? 197.555 178.553 182.314 1.00 30.00 914 LEU A C 1
ATOM 15327 O O . LEU B 1 929 ? 197.243 177.509 181.734 1.00 30.00 914 LEU A O 1
ATOM 15343 N N . TRP B 1 930 ? 197.458 178.691 183.635 1.00 30.00 915 TRP A N 1
ATOM 15344 C CA . TRP B 1 930 ? 196.957 177.618 184.482 1.00 30.00 915 TRP A CA 1
ATOM 15345 C C . TRP B 1 930 ? 195.530 177.837 184.938 1.00 30.00 915 TRP A C 1
ATOM 15346 O O . TRP B 1 930 ? 194.819 176.860 185.185 1.00 30.00 915 TRP A O 1
ATOM 15367 N N . GLU B 1 931 ? 195.094 179.088 185.070 1.00 30.00 916 GLU A N 1
ATOM 15368 C CA . GLU B 1 931 ? 193.719 179.330 185.485 1.00 30.00 916 GLU A CA 1
ATOM 15369 C C . GLU B 1 931 ? 192.734 179.034 184.366 1.00 30.00 916 GLU A C 1
ATOM 15370 O O . GLU B 1 931 ? 191.636 178.534 184.629 1.00 30.00 916 GLU A O 1
ATOM 15382 N N . MET B 1 932 ? 193.105 179.332 183.123 1.00 30.00 917 MET A N 1
ATOM 15383 C CA . MET B 1 932 ? 192.254 179.030 181.985 1.00 30.00 917 MET A CA 1
ATOM 15384 C C . MET B 1 932 ? 191.893 177.557 181.895 1.00 30.00 917 MET A C 1
ATOM 15385 O O . MET B 1 932 ? 190.777 177.235 181.477 1.00 30.00 917 MET A O 1
ATOM 15399 N N . THR B 1 933 ? 192.801 176.662 182.271 1.00 30.00 918 THR A N 1
ATOM 15400 C CA . THR B 1 933 ? 192.626 175.235 182.057 1.00 30.00 918 THR A CA 1
ATOM 15401 C C . THR B 1 933 ? 191.827 174.554 183.156 1.00 30.00 918 THR A C 1
ATOM 15402 O O . THR B 1 933 ? 191.638 173.336 183.097 1.00 30.00 918 THR A O 1
ATOM 15413 N N . LEU B 1 934 ? 191.355 175.294 184.152 1.00 30.00 919 LEU A N 1
ATOM 15414 C CA . LEU B 1 934 ? 190.514 174.698 185.180 1.00 30.00 919 LEU A CA 1
ATOM 15415 C C . LEU B 1 934 ? 189.125 174.414 184.630 1.00 30.00 919 LEU A C 1
ATOM 15416 O O . LEU B 1 934 ? 188.449 175.312 184.120 1.00 30.00 919 LEU A O 1
ATOM 15432 N N . LYS B 1 935 ? 188.699 173.163 184.742 1.00 30.00 920 LYS A N 1
ATOM 15433 C CA . LYS B 1 935 ? 187.354 172.780 184.345 1.00 30.00 920 LYS A CA 1
ATOM 15434 C C . LYS B 1 935 ? 186.361 173.361 185.340 1.00 30.00 920 LYS A C 1
ATOM 15435 O O . LYS B 1 935 ? 186.434 173.068 186.538 1.00 30.00 920 LYS A O 1
ATOM 15454 N N . SER B 1 936 ? 185.447 174.200 184.851 1.00 30.00 921 SER A N 1
ATOM 15455 C CA . SER B 1 936 ? 184.404 174.745 185.710 1.00 30.00 921 SER A CA 1
ATOM 15456 C C . SER B 1 936 ? 183.761 173.642 186.537 1.00 30.00 921 SER A C 1
ATOM 15457 O O . SER B 1 936 ? 183.731 173.702 187.770 1.00 30.00 921 SER A O 1
ATOM 15465 N N . ASN B 1 937 ? 183.240 172.621 185.867 1.00 30.00 922 ASN A N 1
ATOM 15466 C CA . ASN B 1 937 ? 182.842 171.416 186.569 1.00 30.00 922 ASN A CA 1
ATOM 15467 C C . ASN B 1 937 ? 184.076 170.722 187.135 1.00 30.00 922 ASN A C 1
ATOM 15468 O O . ASN B 1 937 ? 185.190 170.862 186.626 1.00 30.00 922 ASN A O 1
ATOM 15479 N N . ASN B 1 938 ? 183.864 169.969 188.208 1.00 30.00 923 ASN A N 1
ATOM 15480 C CA . ASN B 1 938 ? 184.887 169.265 188.971 1.00 30.00 923 ASN A CA 1
ATOM 15481 C C . ASN B 1 938 ? 185.694 170.225 189.835 1.00 30.00 923 ASN A C 1
ATOM 15482 O O . ASN B 1 938 ? 186.546 169.767 190.604 1.00 30.00 923 ASN A O 1
ATOM 15493 N N . ASP B 1 939 ? 185.468 171.532 189.735 1.00 30.00 924 ASP A N 1
ATOM 15494 C CA . ASP B 1 939 ? 186.094 172.475 190.644 1.00 30.00 924 ASP A CA 1
ATOM 15495 C C . ASP B 1 939 ? 185.500 172.296 192.039 1.00 30.00 924 ASP A C 1
ATOM 15496 O O . ASP B 1 939 ? 184.595 171.487 192.263 1.00 30.00 924 ASP A O 1
ATOM 15505 N N . VAL B 1 940 ? 186.020 173.063 192.998 1.00 30.00 925 VAL A N 1
ATOM 15506 C CA . VAL B 1 940 ? 185.568 172.993 194.380 1.00 30.00 925 VAL A CA 1
ATOM 15507 C C . VAL B 1 940 ? 184.987 174.306 194.875 1.00 30.00 925 VAL A C 1
ATOM 15508 O O . VAL B 1 940 ? 184.507 174.367 196.008 1.00 30.00 925 VAL A O 1
ATOM 15521 N N . LEU B 1 941 ? 185.016 175.360 194.068 1.00 30.00 926 LEU A N 1
ATOM 15522 C CA . LEU B 1 941 ? 184.526 176.672 194.457 1.00 30.00 926 LEU A CA 1
ATOM 15523 C C . LEU B 1 941 ? 183.269 177.021 193.675 1.00 30.00 926 LEU A C 1
ATOM 15524 O O . LEU B 1 941 ? 183.167 176.732 192.479 1.00 30.00 926 LEU A O 1
ATOM 15540 N N . CYS B 1 942 ? 182.314 177.644 194.357 1.00 30.00 927 CYS A N 1
ATOM 15541 C CA . CYS B 1 942 ? 181.115 178.115 193.692 1.00 30.00 927 CYS A CA 1
ATOM 15542 C C . CYS B 1 942 ? 181.440 179.301 192.790 1.00 30.00 927 CYS A C 1
ATOM 15543 O O . CYS B 1 942 ? 182.378 180.065 193.032 1.00 30.00 927 CYS A O 1
ATOM 15551 N N . ASP B 1 943 ? 180.639 179.450 191.735 1.00 30.00 928 ASP A N 1
ATOM 15552 C CA . ASP B 1 943 ? 180.954 180.417 190.692 1.00 30.00 928 ASP A CA 1
ATOM 15553 C C . ASP B 1 943 ? 180.991 181.842 191.214 1.00 30.00 928 ASP A C 1
ATOM 15554 O O . ASP B 1 943 ? 181.586 182.711 190.568 1.00 30.00 928 ASP A O 1
ATOM 15563 N N . THR B 1 944 ? 180.370 182.105 192.361 1.00 30.00 929 THR A N 1
ATOM 15564 C CA . THR B 1 944 ? 180.410 183.417 192.987 1.00 30.00 929 THR A CA 1
ATOM 15565 C C . THR B 1 944 ? 181.505 183.516 194.036 1.00 30.00 929 THR A C 1
ATOM 15566 O O . THR B 1 944 ? 181.489 184.437 194.858 1.00 30.00 929 THR A O 1
ATOM 15577 N N . ASP B 1 945 ? 182.453 182.583 194.022 1.00 30.00 930 ASP A N 1
ATOM 15578 C CA . ASP B 1 945 ? 183.597 182.616 194.918 1.00 30.00 930 ASP A CA 1
ATOM 15579 C C . ASP B 1 945 ? 184.926 182.489 194.203 1.00 30.00 930 ASP A C 1
ATOM 15580 O O . ASP B 1 945 ? 185.934 182.960 194.739 1.00 30.00 930 ASP A O 1
ATOM 15589 N N . ARG B 1 946 ? 184.970 181.880 193.022 1.00 30.00 931 ARG A N 1
ATOM 15590 C CA . ARG B 1 946 ? 186.181 181.847 192.220 1.00 30.00 931 ARG A CA 1
ATOM 15591 C C . ARG B 1 946 ? 186.316 183.070 191.335 1.00 30.00 931 ARG A C 1
ATOM 15592 O O . ARG B 1 946 ? 187.119 183.058 190.398 1.00 30.00 931 ARG A O 1
ATOM 15613 N N . GLN B 1 947 ? 185.528 184.113 191.593 1.00 30.00 932 GLN A N 1
ATOM 15614 C CA . GLN B 1 947 ? 185.727 185.404 190.961 1.00 30.00 932 GLN A CA 1
ATOM 15615 C C . GLN B 1 947 ? 186.200 186.466 191.936 1.00 30.00 932 GLN A C 1
ATOM 15616 O O . GLN B 1 947 ? 186.744 187.483 191.500 1.00 30.00 932 GLN A O 1
ATOM 15630 N N . GLU B 1 948 ? 186.011 186.254 193.238 1.00 30.00 933 GLU A N 1
ATOM 15631 C CA . GLU B 1 948 ? 186.704 187.073 194.222 1.00 30.00 933 GLU A CA 1
ATOM 15632 C C . GLU B 1 948 ? 188.196 186.776 194.206 1.00 30.00 933 GLU A C 1
ATOM 15633 O O . GLU B 1 948 ? 189.023 187.694 194.270 1.00 30.00 933 GLU A O 1
ATOM 15645 N N . TYR B 1 949 ? 188.555 185.494 194.117 1.00 30.00 934 TYR A N 1
ATOM 15646 C CA . TYR B 1 949 ? 189.958 185.116 194.013 1.00 30.00 934 TYR A CA 1
ATOM 15647 C C . TYR B 1 949 ? 190.631 185.831 192.851 1.00 30.00 934 TYR A C 1
ATOM 15648 O O . TYR B 1 949 ? 191.737 186.363 192.991 1.00 30.00 934 TYR A O 1
ATOM 15666 N N . GLN B 1 950 ? 189.976 185.858 191.691 1.00 30.00 935 GLN A N 1
ATOM 15667 C CA . GLN B 1 950 ? 190.564 186.521 190.534 1.00 30.00 935 GLN A CA 1
ATOM 15668 C C . GLN B 1 950 ? 190.616 188.028 190.730 1.00 30.00 935 GLN A C 1
ATOM 15669 O O . GLN B 1 950 ? 191.619 188.670 190.398 1.00 30.00 935 GLN A O 1
ATOM 15683 N N . ARG B 1 951 ? 189.542 188.610 191.262 1.00 30.00 936 ARG A N 1
ATOM 15684 C CA . ARG B 1 951 ? 189.510 190.048 191.477 1.00 30.00 936 ARG A CA 1
ATOM 15685 C C . ARG B 1 951 ? 190.564 190.491 192.477 1.00 30.00 936 ARG A C 1
ATOM 15686 O O . ARG B 1 951 ? 190.938 191.669 192.488 1.00 30.00 936 ARG A O 1
ATOM 15707 N N . TRP B 1 952 ? 191.044 189.579 193.318 1.00 30.00 937 TRP A N 1
ATOM 15708 C CA . TRP B 1 952 ? 192.156 189.870 194.211 1.00 30.00 937 TRP A CA 1
ATOM 15709 C C . TRP B 1 952 ? 193.499 189.658 193.526 1.00 30.00 937 TRP A C 1
ATOM 15710 O O . TRP B 1 952 ? 194.373 190.529 193.570 1.00 30.00 937 TRP A O 1
ATOM 15731 N N . ALA B 1 953 ? 193.676 188.496 192.898 1.00 30.00 938 ALA A N 1
ATOM 15732 C CA . ALA B 1 953 ? 194.952 188.168 192.280 1.00 30.00 938 ALA A CA 1
ATOM 15733 C C . ALA B 1 953 ? 195.340 189.200 191.235 1.00 30.00 938 ALA A C 1
ATOM 15734 O O . ALA B 1 953 ? 196.463 189.715 191.242 1.00 30.00 938 ALA A O 1
ATOM 15741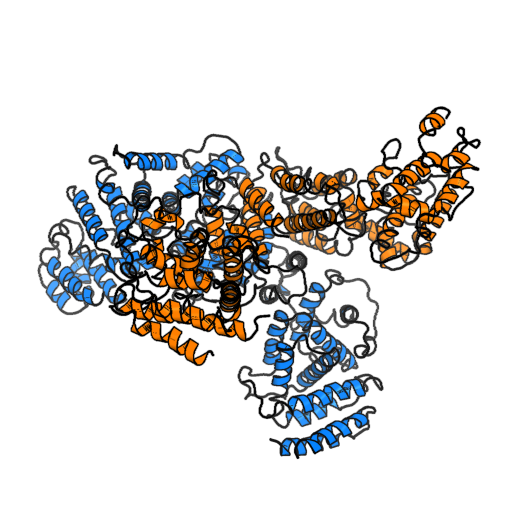 N N . VAL B 1 954 ? 194.422 189.512 190.319 1.00 30.00 939 VAL A N 1
ATOM 15742 C CA . VAL B 1 954 ? 194.717 190.480 189.268 1.00 30.00 939 VAL A CA 1
ATOM 15743 C C . VAL B 1 954 ? 195.257 191.775 189.848 1.00 30.00 939 VAL A C 1
ATOM 15744 O O . VAL B 1 954 ? 195.989 192.509 189.175 1.00 30.00 939 VAL A O 1
ATOM 15757 N N . ASN B 1 955 ? 194.913 192.080 191.096 1.00 30.00 940 ASN A N 1
ATOM 15758 C CA . ASN B 1 955 ? 195.424 193.270 191.755 1.00 30.00 940 ASN A CA 1
ATOM 15759 C C . ASN B 1 955 ? 196.701 193.005 192.535 1.00 30.00 940 ASN A C 1
ATOM 15760 O O . ASN B 1 955 ? 197.471 193.940 192.775 1.00 30.00 940 ASN A O 1
ATOM 15771 N N . HIS B 1 956 ? 196.940 191.757 192.931 1.00 30.00 941 HIS A N 1
ATOM 15772 C CA . HIS B 1 956 ? 198.176 191.413 193.617 1.00 30.00 941 HIS A CA 1
ATOM 15773 C C . HIS B 1 956 ? 199.359 191.303 192.668 1.00 30.00 941 HIS A C 1
ATOM 15774 O O . HIS B 1 956 ? 200.505 191.422 193.115 1.00 30.00 941 HIS A O 1
ATOM 15788 N N . TYR B 1 957 ? 199.115 191.091 191.377 1.00 30.00 942 TYR A N 1
ATOM 15789 C CA . TYR B 1 957 ? 200.189 191.008 190.398 1.00 30.00 942 TYR A CA 1
ATOM 15790 C C . TYR B 1 957 ? 200.414 192.315 189.659 1.00 30.00 942 TYR A C 1
ATOM 15791 O O . TYR B 1 957 ? 201.397 192.426 188.920 1.00 30.00 942 TYR A O 1
ATOM 15809 N N . LEU B 1 958 ? 199.536 193.298 189.831 1.00 30.00 943 LEU A N 1
ATOM 15810 C CA . LEU B 1 958 ? 199.755 194.617 189.260 1.00 30.00 943 LEU A CA 1
ATOM 15811 C C . LEU B 1 958 ? 200.579 195.513 190.166 1.00 30.00 943 LEU A C 1
ATOM 15812 O O . LEU B 1 958 ? 201.109 196.527 189.697 1.00 30.00 943 LEU A O 1
ATOM 15828 N N . SER B 1 959 ? 200.697 195.166 191.443 1.00 30.00 944 SER A N 1
ATOM 15829 C CA . SER B 1 959 ? 201.510 195.902 192.402 1.00 30.00 944 SER A CA 1
ATOM 15830 C C . SER B 1 959 ? 202.701 195.018 192.761 1.00 30.00 944 SER A C 1
ATOM 15831 O O . SER B 1 959 ? 202.698 194.307 193.765 1.00 30.00 944 SER A O 1
ATOM 15839 N N . GLU B 1 960 ? 203.732 195.081 191.928 1.00 30.00 945 GLU A N 1
ATOM 15840 C CA . GLU B 1 960 ? 204.921 194.255 192.080 1.00 30.00 945 GLU A CA 1
ATOM 15841 C C . GLU B 1 960 ? 206.067 194.954 191.358 1.00 30.00 945 GLU A C 1
ATOM 15842 O O . GLU B 1 960 ? 205.966 196.131 190.996 1.00 30.00 945 GLU A O 1
ATOM 15854 N N . SER B 1 961 ? 207.163 194.232 191.159 1.00 30.00 946 SER A N 1
ATOM 15855 C CA . SER B 1 961 ? 208.273 194.690 190.342 1.00 30.00 946 SER A CA 1
ATOM 15856 C C . SER B 1 961 ? 208.409 193.776 189.133 1.00 30.00 946 SER A C 1
ATOM 15857 O O . SER B 1 961 ? 207.979 192.620 189.151 1.00 30.00 946 SER A O 1
ATOM 15865 N N . SER B 1 962 ? 209.011 194.309 188.071 1.00 30.00 947 SER A N 1
ATOM 15866 C CA . SER B 1 962 ? 209.123 193.559 186.828 1.00 30.00 947 SER A CA 1
ATOM 15867 C C . SER B 1 962 ? 210.148 192.439 186.907 1.00 30.00 947 SER A C 1
ATOM 15868 O O . SER B 1 962 ? 210.065 191.486 186.124 1.00 30.00 947 SER A O 1
ATOM 15876 N N . VAL B 1 963 ? 211.112 192.531 187.825 1.00 30.00 948 VAL A N 1
ATOM 15877 C CA . VAL B 1 963 ? 212.090 191.459 187.979 1.00 30.00 948 VAL A CA 1
ATOM 15878 C C . VAL B 1 963 ? 211.399 190.157 188.348 1.00 30.00 948 VAL A C 1
ATOM 15879 O O . VAL B 1 963 ? 211.853 189.071 187.968 1.00 30.00 948 VAL A O 1
ATOM 15892 N N . VAL B 1 964 ? 210.295 190.239 189.092 1.00 30.00 949 VAL A N 1
ATOM 15893 C CA . VAL B 1 964 ? 209.552 189.044 189.470 1.00 30.00 949 VAL A CA 1
ATOM 15894 C C . VAL B 1 964 ? 208.676 188.530 188.337 1.00 30.00 949 VAL A C 1
ATOM 15895 O O . VAL B 1 964 ? 208.267 187.363 188.362 1.00 30.00 949 VAL A O 1
ATOM 15908 N N . GLY B 1 965 ? 208.385 189.363 187.341 1.00 30.00 950 GLY A N 1
ATOM 15909 C CA . GLY B 1 965 ? 207.473 189.029 186.269 1.00 30.00 950 GLY A CA 1
ATOM 15910 C C . GLY B 1 965 ? 206.169 189.792 186.320 1.00 30.00 950 GLY A C 1
ATOM 15911 O O . GLY B 1 965 ? 205.472 189.873 185.301 1.00 30.00 950 GLY A O 1
ATOM 15915 N N . GLY B 1 966 ? 205.820 190.351 187.475 1.00 30.00 951 GLY A N 1
ATOM 15916 C CA . GLY B 1 966 ? 204.612 191.129 187.596 1.00 30.00 951 GLY A CA 1
ATOM 15917 C C . GLY B 1 966 ? 204.820 192.590 187.248 1.00 30.00 951 GLY A C 1
ATOM 15918 O O . GLY B 1 966 ? 205.927 193.117 187.316 1.00 30.00 951 GLY A O 1
ATOM 15922 N N . CYS B 1 967 ? 203.722 193.241 186.875 1.00 30.00 952 CYS A N 1
ATOM 15923 C CA . CYS B 1 967 ? 203.766 194.635 186.471 1.00 30.00 952 CYS A CA 1
ATOM 15924 C C . CYS B 1 967 ? 204.314 195.506 187.600 1.00 30.00 952 CYS A C 1
ATOM 15925 O O . CYS B 1 967 ? 204.454 195.078 188.747 1.00 30.00 952 CYS A O 1
ATOM 15933 N N . ASN B 1 968 ? 204.623 196.753 187.254 1.00 30.00 953 ASN A N 1
ATOM 15934 C CA . ASN B 1 968 ? 205.260 197.689 188.170 1.00 30.00 953 ASN A CA 1
ATOM 15935 C C . ASN B 1 968 ? 204.281 198.684 188.775 1.00 30.00 953 ASN A C 1
ATOM 15936 O O . ASN B 1 968 ? 204.712 199.667 189.385 1.00 30.00 953 ASN A O 1
ATOM 15947 N N . GLY B 1 969 ? 202.981 198.452 188.624 1.00 30.00 954 GLY A N 1
ATOM 15948 C CA . GLY B 1 969 ? 201.968 199.361 189.129 1.00 30.00 954 GLY A CA 1
ATOM 15949 C C . GLY B 1 969 ? 201.138 200.030 188.057 1.00 30.00 954 GLY A C 1
ATOM 15950 O O . GLY B 1 969 ? 200.229 200.800 188.397 1.00 30.00 954 GLY A O 1
ATOM 15954 N N . ASP B 1 970 ? 201.400 199.778 186.779 1.00 30.00 955 ASP A N 1
ATOM 15955 C CA . ASP B 1 970 ? 200.629 200.371 185.700 1.00 30.00 955 ASP A CA 1
ATOM 15956 C C . ASP B 1 970 ? 199.459 199.454 185.356 1.00 30.00 955 ASP A C 1
ATOM 15957 O O . ASP B 1 970 ? 199.168 198.487 186.064 1.00 30.00 955 ASP A O 1
ATOM 15966 N N . LEU B 1 971 ? 198.771 199.754 184.258 1.00 30.00 956 LEU A N 1
ATOM 15967 C CA . LEU B 1 971 ? 197.560 199.034 183.890 1.00 30.00 956 LEU A CA 1
ATOM 15968 C C . LEU B 1 971 ? 197.653 198.544 182.452 1.00 30.00 956 LEU A C 1
ATOM 15969 O O . LEU B 1 971 ? 197.049 197.529 182.092 1.00 30.00 956 LEU A O 1
ATOM 15985 N N . GLU B 1 972 ? 198.405 199.267 181.623 1.00 30.00 957 GLU A N 1
ATOM 15986 C CA . GLU B 1 972 ? 198.633 198.832 180.251 1.00 30.00 957 GLU A CA 1
ATOM 15987 C C . GLU B 1 972 ? 199.257 197.442 180.215 1.00 30.00 957 GLU A C 1
ATOM 15988 O O . GLU B 1 972 ? 198.835 196.575 179.437 1.00 30.00 957 GLU A O 1
ATOM 16000 N N . ARG B 1 973 ? 200.273 197.217 181.046 1.00 30.00 958 ARG A N 1
ATOM 16001 C CA . ARG B 1 973 ? 200.937 195.924 181.129 1.00 30.00 958 ARG A CA 1
ATOM 16002 C C . ARG B 1 973 ? 200.032 194.889 181.782 1.00 30.00 958 ARG A C 1
ATOM 16003 O O . ARG B 1 973 ? 200.391 193.712 181.871 1.00 30.00 958 ARG A O 1
ATOM 16024 N N . GLY B 1 974 ? 198.863 195.316 182.248 1.00 30.00 959 GLY A N 1
ATOM 16025 C CA . GLY B 1 974 ? 197.918 194.413 182.868 1.00 30.00 959 GLY A CA 1
ATOM 16026 C C . GLY B 1 974 ? 196.834 193.973 181.909 1.00 30.00 959 GLY A C 1
ATOM 16027 O O . GLY B 1 974 ? 196.031 193.092 182.226 1.00 30.00 959 GLY A O 1
ATOM 16031 N N . CYS B 1 975 ? 196.801 194.589 180.731 1.00 30.00 960 CYS A N 1
ATOM 16032 C CA . CYS B 1 975 ? 195.876 194.231 179.664 1.00 30.00 960 CYS A CA 1
ATOM 16033 C C . CYS B 1 975 ? 196.582 193.627 178.465 1.00 30.00 960 CYS A C 1
ATOM 16034 O O . CYS B 1 975 ? 196.101 192.639 177.892 1.00 30.00 960 CYS A O 1
ATOM 16042 N N . ILE B 1 976 ? 197.700 194.228 178.056 1.00 30.00 961 ILE A N 1
ATOM 16043 C CA . ILE B 1 976 ? 198.581 193.581 177.093 1.00 30.00 961 ILE A CA 1
ATOM 16044 C C . ILE B 1 976 ? 198.825 192.137 177.500 1.00 30.00 961 ILE A C 1
ATOM 16045 O O . ILE B 1 976 ? 198.777 191.219 176.671 1.00 30.00 961 ILE A O 1
ATOM 16061 N N . THR B 1 977 ? 199.077 191.914 178.786 1.00 30.00 962 THR A N 1
ATOM 16062 C CA . THR B 1 977 ? 199.470 190.606 179.281 1.00 30.00 962 THR A CA 1
ATOM 16063 C C . THR B 1 977 ? 198.295 189.661 179.468 1.00 30.00 962 THR A C 1
ATOM 16064 O O . THR B 1 977 ? 198.515 188.469 179.700 1.00 30.00 962 THR A O 1
ATOM 16075 N N . ILE B 1 978 ? 197.061 190.155 179.380 1.00 30.00 963 ILE A N 1
ATOM 16076 C CA . ILE B 1 978 ? 195.906 189.268 179.382 1.00 30.00 963 ILE A CA 1
ATOM 16077 C C . ILE B 1 978 ? 195.435 188.970 177.967 1.00 30.00 963 ILE A C 1
ATOM 16078 O O . ILE B 1 978 ? 194.759 187.955 177.748 1.00 30.00 963 ILE A O 1
ATOM 16094 N N . ALA B 1 979 ? 195.773 189.820 177.002 1.00 30.00 964 ALA A N 1
ATOM 16095 C CA . ALA B 1 979 ? 195.465 189.506 175.613 1.00 30.00 964 ALA A CA 1
ATOM 16096 C C . ALA B 1 979 ? 196.510 188.577 175.008 1.00 30.00 964 ALA A C 1
ATOM 16097 O O . ALA B 1 979 ? 196.173 187.671 174.231 1.00 30.00 964 ALA A O 1
ATOM 16104 N N . GLU B 1 980 ? 197.782 188.800 175.343 1.00 30.00 965 GLU A N 1
ATOM 16105 C CA . GLU B 1 980 ? 198.870 187.990 174.821 1.00 30.00 965 GLU A CA 1
ATOM 16106 C C . GLU B 1 980 ? 198.811 186.547 175.292 1.00 30.00 965 GLU A C 1
ATOM 16107 O O . GLU B 1 980 ? 199.576 185.721 174.788 1.00 30.00 965 GLU A O 1
ATOM 16119 N N . ALA B 1 981 ? 197.931 186.225 176.237 1.00 30.00 966 ALA A N 1
ATOM 16120 C CA . ALA B 1 981 ? 197.733 184.855 176.687 1.00 30.00 966 ALA A CA 1
ATOM 16121 C C . ALA B 1 981 ? 196.538 184.189 176.028 1.00 30.00 966 ALA A C 1
ATOM 16122 O O . ALA B 1 981 ? 196.593 182.996 175.717 1.00 30.00 966 ALA A O 1
ATOM 16129 N N . VAL B 1 982 ? 195.449 184.929 175.824 1.00 30.00 967 VAL A N 1
ATOM 16130 C CA . VAL B 1 982 ? 194.315 184.381 175.090 1.00 30.00 967 VAL A CA 1
ATOM 16131 C C . VAL B 1 982 ? 194.703 184.132 173.643 1.00 30.00 967 VAL A C 1
ATOM 16132 O O . VAL B 1 982 ? 194.227 183.183 173.011 1.00 30.00 967 VAL A O 1
ATOM 16145 N N . LEU B 1 983 ? 195.581 184.967 173.099 1.00 30.00 968 LEU A N 1
ATOM 16146 C CA . LEU B 1 983 ? 196.093 184.705 171.758 1.00 30.00 968 LEU A CA 1
ATOM 16147 C C . LEU B 1 983 ? 197.170 183.641 171.738 1.00 30.00 968 LEU A C 1
ATOM 16148 O O . LEU B 1 983 ? 197.853 183.476 170.721 1.00 30.00 968 LEU A O 1
ATOM 16164 N N . GLN B 1 984 ? 197.332 182.920 172.845 1.00 30.00 969 GLN A N 1
ATOM 16165 C CA . GLN B 1 984 ? 198.340 181.883 172.965 1.00 30.00 969 GLN A CA 1
ATOM 16166 C C . GLN B 1 984 ? 197.788 180.595 173.549 1.00 30.00 969 GLN A C 1
ATOM 16167 O O . GLN B 1 984 ? 198.481 179.573 173.510 1.00 30.00 969 GLN A O 1
ATOM 16181 N N . PHE B 1 985 ? 196.569 180.610 174.079 1.00 30.00 970 PHE A N 1
ATOM 16182 C CA . PHE B 1 985 ? 195.937 179.426 174.636 1.00 30.00 970 PHE A CA 1
ATOM 16183 C C . PHE B 1 985 ? 194.892 178.826 173.709 1.00 30.00 970 PHE A C 1
ATOM 16184 O O . PHE B 1 985 ? 194.606 177.629 173.816 1.00 30.00 970 PHE A O 1
ATOM 16201 N N . SER B 1 986 ? 194.325 179.624 172.804 1.00 30.00 971 SER A N 1
ATOM 16202 C CA . SER B 1 986 ? 193.388 179.097 171.821 1.00 30.00 971 SER A CA 1
ATOM 16203 C C . SER B 1 986 ? 194.100 178.333 170.715 1.00 30.00 971 SER A C 1
ATOM 16204 O O . SER B 1 986 ? 193.500 177.452 170.090 1.00 30.00 971 SER A O 1
ATOM 16212 N N . ASN B 1 987 ? 195.367 178.662 170.458 1.00 30.00 972 ASN A N 1
ATOM 16213 C CA . ASN B 1 987 ? 196.109 178.010 169.386 1.00 30.00 972 ASN A CA 1
ATOM 16214 C C . ASN B 1 987 ? 196.070 176.495 169.527 1.00 30.00 972 ASN A C 1
ATOM 16215 O O . ASN B 1 987 ? 195.957 175.772 168.531 1.00 30.00 972 ASN A O 1
ATOM 16226 N N . ARG B 1 988 ? 196.164 175.997 170.756 1.00 30.00 973 ARG A N 1
ATOM 16227 C CA . ARG B 1 988 ? 196.090 174.570 171.026 1.00 30.00 973 ARG A CA 1
ATOM 16228 C C . ARG B 1 988 ? 194.663 174.092 171.258 1.00 30.00 973 ARG A C 1
ATOM 16229 O O . ARG B 1 988 ? 194.467 172.971 171.737 1.00 30.00 973 ARG A O 1
ATOM 16250 N N . HIS B 1 989 ? 193.670 174.915 170.937 1.00 30.00 974 HIS A N 1
ATOM 16251 C CA . HIS B 1 989 ? 192.258 174.570 171.070 1.00 30.00 974 HIS A CA 1
ATOM 16252 C C . HIS B 1 989 ? 191.496 174.983 169.818 1.00 30.00 974 HIS A C 1
ATOM 16253 O O . HIS B 1 989 ? 190.433 175.606 169.883 1.00 30.00 974 HIS A O 1
ATOM 16267 N N . ILE B 1 990 ? 192.049 174.656 168.646 1.00 30.00 975 ILE A N 1
ATOM 16268 C CA . ILE B 1 990 ? 191.344 174.928 167.393 1.00 30.00 975 ILE A CA 1
ATOM 16269 C C . ILE B 1 990 ? 189.906 174.431 167.490 1.00 30.00 975 ILE A C 1
ATOM 16270 O O . ILE B 1 990 ? 188.953 175.170 167.216 1.00 30.00 975 ILE A O 1
ATOM 16286 N N . GLN B 1 991 ? 189.733 173.173 167.890 1.00 30.00 976 GLN A N 1
ATOM 16287 C CA . GLN B 1 991 ? 188.451 172.641 168.343 1.00 30.00 976 GLN A CA 1
ATOM 16288 C C . GLN B 1 991 ? 187.335 172.941 167.337 1.00 30.00 976 GLN A C 1
ATOM 16289 O O . GLN B 1 991 ? 186.399 173.697 167.598 1.00 30.00 976 GLN A O 1
ATOM 16303 N N . HIS B 1 992 ? 187.467 172.324 166.166 1.00 30.00 977 HIS A N 1
ATOM 16304 C CA . HIS B 1 992 ? 186.476 172.488 165.114 1.00 30.00 977 HIS A CA 1
ATOM 16305 C C . HIS B 1 992 ? 185.137 171.898 165.558 1.00 30.00 977 HIS A C 1
ATOM 16306 O O . HIS B 1 992 ? 184.999 171.343 166.652 1.00 30.00 977 HIS A O 1
ATOM 16320 N N . SER B 1 993 ? 184.133 172.022 164.692 1.00 30.00 978 SER A N 1
ATOM 16321 C CA . SER B 1 993 ? 182.779 171.593 165.011 1.00 30.00 978 SER A CA 1
ATOM 16322 C C . SER B 1 993 ? 182.184 170.805 163.854 1.00 30.00 978 SER A C 1
ATOM 16323 O O . SER B 1 993 ? 182.532 171.014 162.689 1.00 30.00 978 SER A O 1
ATOM 16331 N N . GLU B 1 994 ? 181.274 169.895 164.196 1.00 30.00 979 GLU A N 1
ATOM 16332 C CA . GLU B 1 994 ? 180.518 169.114 163.227 1.00 30.00 979 GLU A CA 1
ATOM 16333 C C . GLU B 1 994 ? 179.434 168.354 163.973 1.00 30.00 979 GLU A C 1
ATOM 16334 O O . GLU B 1 994 ? 179.673 167.857 165.076 1.00 30.00 979 GLU A O 1
ATOM 16346 N N . TRP B 1 995 ? 178.252 168.264 163.368 1.00 30.00 980 TRP A N 1
ATOM 16347 C CA . TRP B 1 995 ? 177.105 167.629 164.005 1.00 30.00 980 TRP A CA 1
ATOM 16348 C C . TRP B 1 995 ? 176.624 166.397 163.257 1.00 30.00 980 TRP A C 1
ATOM 16349 O O . TRP B 1 995 ? 176.483 165.328 163.863 1.00 30.00 980 TRP A O 1
ATOM 16370 N N . GLU B 1 996 ? 176.367 166.506 161.956 1.00 30.00 981 GLU A N 1
ATOM 16371 C CA . GLU B 1 996 ? 175.945 165.345 161.186 1.00 30.00 981 GLU A CA 1
ATOM 16372 C C . GLU B 1 996 ? 177.097 164.356 161.071 1.00 30.00 981 GLU A C 1
ATOM 16373 O O . GLU B 1 996 ? 178.264 164.751 160.992 1.00 30.00 981 GLU A O 1
ATOM 16385 N N . SER B 1 997 ? 176.770 163.065 161.065 1.00 30.00 982 SER A N 1
ATOM 16386 C CA . SER B 1 997 ? 177.774 162.004 161.056 1.00 30.00 982 SER A CA 1
ATOM 16387 C C . SER B 1 997 ? 178.689 162.141 162.272 1.00 30.00 982 SER A C 1
ATOM 16388 O O . SER B 1 997 ? 179.906 162.309 162.165 1.00 30.00 982 SER A O 1
ATOM 16396 N N . ARG B 1 998 ? 178.068 162.065 163.444 1.00 30.00 983 ARG A N 1
ATOM 16397 C CA . ARG B 1 998 ? 178.755 162.363 164.693 1.00 30.00 983 ARG A CA 1
ATOM 16398 C C . ARG B 1 998 ? 179.839 161.331 164.972 1.00 30.00 983 ARG A C 1
ATOM 16399 O O . ARG B 1 998 ? 179.550 160.139 165.128 1.00 30.00 983 ARG A O 1
ATOM 16420 N N . ASN B 1 999 ? 181.086 161.789 165.034 1.00 30.00 984 ASN A N 1
ATOM 16421 C CA . ASN B 1 999 ? 182.165 160.968 165.565 1.00 30.00 984 ASN A CA 1
ATOM 16422 C C . ASN B 1 999 ? 182.195 161.115 167.081 1.00 30.00 984 ASN A C 1
ATOM 16423 O O . ASN B 1 999 ? 182.336 162.227 167.600 1.00 30.00 984 ASN A O 1
ATOM 16434 N N . ILE B 1 1000 ? 182.047 159.998 167.792 1.00 30.00 985 ILE A N 1
ATOM 16435 C CA . ILE B 1 1000 ? 181.960 160.057 169.247 1.00 30.00 985 ILE A CA 1
ATOM 16436 C C . ILE B 1 1000 ? 183.225 160.704 169.790 1.00 30.00 985 ILE A C 1
ATOM 16437 O O . ILE B 1 1000 ? 184.328 160.158 169.660 1.00 30.00 985 ILE A O 1
ATOM 16453 N N . SER B 1 1001 ? 183.070 161.875 170.402 1.00 30.00 986 SER A N 1
ATOM 16454 C CA . SER B 1 1001 ? 184.202 162.606 170.964 1.00 30.00 986 SER A CA 1
ATOM 16455 C C . SER B 1 1001 ? 183.661 163.628 171.948 1.00 30.00 986 SER A C 1
ATOM 16456 O O . SER B 1 1001 ? 182.921 164.534 171.551 1.00 30.00 986 SER A O 1
ATOM 16464 N N . MET B 1 1002 ? 184.021 163.486 173.219 1.00 30.00 987 MET A N 1
ATOM 16465 C CA . MET B 1 1002 ? 183.542 164.414 174.231 1.00 30.00 987 MET A CA 1
ATOM 16466 C C . MET B 1 1002 ? 184.196 165.778 174.051 1.00 30.00 987 MET A C 1
ATOM 16467 O O . MET B 1 1002 ? 185.306 165.898 173.526 1.00 30.00 987 MET A O 1
ATOM 16481 N N . LEU B 1 1003 ? 183.493 166.815 174.495 1.00 30.00 988 LEU A N 1
ATOM 16482 C CA . LEU B 1 1003 ? 183.980 168.181 174.401 1.00 30.00 988 LEU A CA 1
ATOM 16483 C C . LEU B 1 1003 ? 184.611 168.602 175.718 1.00 30.00 988 LEU A C 1
ATOM 16484 O O . LEU B 1 1003 ? 184.176 168.181 176.794 1.00 30.00 988 LEU A O 1
ATOM 16500 N N . LYS B 1 1004 ? 185.639 169.437 175.622 1.00 30.00 989 LYS A N 1
ATOM 16501 C CA . LYS B 1 1004 ? 186.298 169.952 176.811 1.00 30.00 989 LYS A CA 1
ATOM 16502 C C . LYS B 1 1004 ? 185.334 170.824 177.599 1.00 30.00 989 LYS A C 1
ATOM 16503 O O . LYS B 1 1004 ? 184.739 171.759 177.057 1.00 30.00 989 LYS A O 1
ATOM 16522 N N . SER B 1 1005 ? 185.181 170.515 178.883 1.00 30.00 990 SER A N 1
ATOM 16523 C CA . SER B 1 1005 ? 184.233 171.237 179.710 1.00 30.00 990 SER A CA 1
ATOM 16524 C C . SER B 1 1005 ? 184.547 172.729 179.697 1.00 30.00 990 SER A C 1
ATOM 16525 O O . SER B 1 1005 ? 185.602 173.171 179.236 1.00 30.00 990 SER A O 1
ATOM 16533 N N . HIS B 1 1006 ? 183.602 173.510 180.211 1.00 30.00 991 HIS A N 1
ATOM 16534 C CA . HIS B 1 1006 ? 183.732 174.958 180.164 1.00 30.00 991 HIS A CA 1
ATOM 16535 C C . HIS B 1 1006 ? 185.014 175.380 180.864 1.00 30.00 991 HIS A C 1
ATOM 16536 O O . HIS B 1 1006 ? 185.131 175.273 182.089 1.00 30.00 991 HIS A O 1
ATOM 16550 N N . THR B 1 1007 ? 185.978 175.858 180.087 1.00 30.00 992 THR A N 1
ATOM 16551 C CA . THR B 1 1007 ? 187.241 176.299 180.645 1.00 30.00 992 THR A CA 1
ATOM 16552 C C . THR B 1 1007 ? 187.051 177.586 181.440 1.00 30.00 992 THR A C 1
ATOM 16553 O O . THR B 1 1007 ? 186.047 178.289 181.309 1.00 30.00 992 THR A O 1
ATOM 16564 N N . GLY B 1 1008 ? 188.040 177.889 182.279 1.00 30.00 993 GLY A N 1
ATOM 16565 C CA . GLY B 1 1008 ? 188.037 179.147 183.001 1.00 30.00 993 GLY A CA 1
ATOM 16566 C C . GLY B 1 1008 ? 188.063 180.364 182.106 1.00 30.00 993 GLY A C 1
ATOM 16567 O O . GLY B 1 1008 ? 187.921 181.486 182.607 1.00 30.00 993 GLY A O 1
ATOM 16571 N N . LEU B 1 1009 ? 188.243 180.173 180.803 1.00 30.00 994 LEU A N 1
ATOM 16572 C CA . LEU B 1 1009 ? 188.172 181.273 179.860 1.00 30.00 994 LEU A CA 1
ATOM 16573 C C . LEU B 1 1009 ? 186.820 181.967 179.967 1.00 30.00 994 LEU A C 1
ATOM 16574 O O . LEU B 1 1009 ? 185.864 181.445 180.544 1.00 30.00 994 LEU A O 1
ATOM 16590 N N . GLY B 1 1010 ? 186.749 183.163 179.399 1.00 30.00 995 GLY A N 1
ATOM 16591 C CA . GLY B 1 1010 ? 185.570 183.984 179.561 1.00 30.00 995 GLY A CA 1
ATOM 16592 C C . GLY B 1 1010 ? 185.642 184.792 180.836 1.00 30.00 995 GLY A C 1
ATOM 16593 O O . GLY B 1 1010 ? 185.732 186.022 180.792 1.00 30.00 995 GLY A O 1
ATOM 16597 N N . ASP B 1 1011 ? 185.594 184.108 181.981 1.00 30.00 996 ASP A N 1
ATOM 16598 C CA . ASP B 1 1011 ? 185.798 184.778 183.259 1.00 30.00 996 ASP A CA 1
ATOM 16599 C C . ASP B 1 1011 ? 186.964 185.749 183.179 1.00 30.00 996 ASP A C 1
ATOM 16600 O O . ASP B 1 1011 ? 186.844 186.919 183.555 1.00 30.00 996 ASP A O 1
ATOM 16609 N N . ILE B 1 1012 ? 188.106 185.277 182.680 1.00 30.00 997 ILE A N 1
ATOM 16610 C CA . ILE B 1 1012 ? 189.260 186.152 182.512 1.00 30.00 997 ILE A CA 1
ATOM 16611 C C . ILE B 1 1012 ? 188.886 187.369 181.680 1.00 30.00 997 ILE A C 1
ATOM 16612 O O . ILE B 1 1012 ? 189.316 188.492 181.968 1.00 30.00 997 ILE A O 1
ATOM 16628 N N . LEU B 1 1013 ? 188.077 187.172 180.639 1.00 30.00 998 LEU A N 1
ATOM 16629 C CA . LEU B 1 1013 ? 187.693 188.287 179.786 1.00 30.00 998 LEU A CA 1
ATOM 16630 C C . LEU B 1 1013 ? 186.665 189.192 180.440 1.00 30.00 998 LEU A C 1
ATOM 16631 O O . LEU B 1 1013 ? 186.400 190.279 179.918 1.00 30.00 998 LEU A O 1
ATOM 16647 N N . CYS B 1 1014 ? 186.080 188.772 181.557 1.00 30.00 999 CYS A N 1
ATOM 16648 C CA . CYS B 1 1014 ? 185.218 189.646 182.336 1.00 30.00 999 CYS A CA 1
ATOM 16649 C C . CYS B 1 1014 ? 186.005 190.468 183.341 1.00 30.00 999 CYS A C 1
ATOM 16650 O O . CYS B 1 1014 ? 185.624 191.606 183.633 1.00 30.00 999 CYS A O 1
ATOM 16658 N N . ARG B 1 1015 ? 187.096 189.920 183.870 1.00 30.00 1000 ARG A N 1
ATOM 16659 C CA . ARG B 1 1015 ? 188.018 190.678 184.703 1.00 30.00 1000 ARG A CA 1
ATOM 16660 C C . ARG B 1 1015 ? 188.942 191.556 183.878 1.00 30.00 1000 ARG A C 1
ATOM 16661 O O . ARG B 1 1015 ? 189.829 192.201 184.444 1.00 30.00 1000 ARG A O 1
ATOM 16682 N N . LEU B 1 1016 ? 188.760 191.581 182.559 1.00 30.00 1001 LEU A N 1
ATOM 16683 C CA . LEU B 1 1016 ? 189.506 192.468 181.682 1.00 30.00 1001 LEU A CA 1
ATOM 16684 C C . LEU B 1 1016 ? 188.713 193.702 181.287 1.00 30.00 1001 LEU A C 1
ATOM 16685 O O . LEU B 1 1016 ? 189.309 194.677 180.824 1.00 30.00 1001 LEU A O 1
ATOM 16701 N N . GLN B 1 1017 ? 187.394 193.689 181.463 1.00 30.00 1002 GLN A N 1
ATOM 16702 C CA . GLN B 1 1017 ? 186.590 194.872 181.198 1.00 30.00 1002 GLN A CA 1
ATOM 16703 C C . GLN B 1 1017 ? 186.328 195.679 182.458 1.00 30.00 1002 GLN A C 1
ATOM 16704 O O . GLN B 1 1017 ? 186.177 196.902 182.380 1.00 30.00 1002 GLN A O 1
ATOM 16718 N N . GLU B 1 1018 ? 186.275 195.023 183.618 1.00 30.00 1003 GLU A N 1
ATOM 16719 C CA . GLU B 1 1018 ? 186.293 195.752 184.877 1.00 30.00 1003 GLU A CA 1
ATOM 16720 C C . GLU B 1 1018 ? 187.543 196.606 185.011 1.00 30.00 1003 GLU A C 1
ATOM 16721 O O . GLU B 1 1018 ? 187.598 197.478 185.883 1.00 30.00 1003 GLU A O 1
ATOM 16733 N N . LEU B 1 1019 ? 188.548 196.364 184.172 1.00 30.00 1004 LEU A N 1
ATOM 16734 C CA . LEU B 1 1019 ? 189.801 197.098 184.203 1.00 30.00 1004 LEU A CA 1
ATOM 16735 C C . LEU B 1 1019 ? 189.920 198.132 183.095 1.00 30.00 1004 LEU A C 1
ATOM 16736 O O . LEU B 1 1019 ? 190.623 199.131 183.278 1.00 30.00 1004 LEU A O 1
ATOM 16752 N N . ILE B 1 1020 ? 189.263 197.919 181.956 1.00 30.00 1005 ILE A N 1
ATOM 16753 C CA . ILE B 1 1020 ? 189.260 198.936 180.912 1.00 30.00 1005 ILE A CA 1
ATOM 16754 C C . ILE B 1 1020 ? 188.334 200.085 181.284 1.00 30.00 1005 ILE A C 1
ATOM 16755 O O . ILE B 1 1020 ? 188.547 201.223 180.854 1.00 30.00 1005 ILE A O 1
ATOM 16771 N N . CYS B 1 1021 ? 187.305 199.818 182.084 1.00 30.00 1006 CYS A N 1
ATOM 16772 C CA . CYS B 1 1021 ? 186.411 200.865 182.551 1.00 30.00 1006 CYS A CA 1
ATOM 16773 C C . CYS B 1 1021 ? 187.063 201.789 183.564 1.00 30.00 1006 CYS A C 1
ATOM 16774 O O . CYS B 1 1021 ? 186.373 202.653 184.114 1.00 30.00 1006 CYS A O 1
ATOM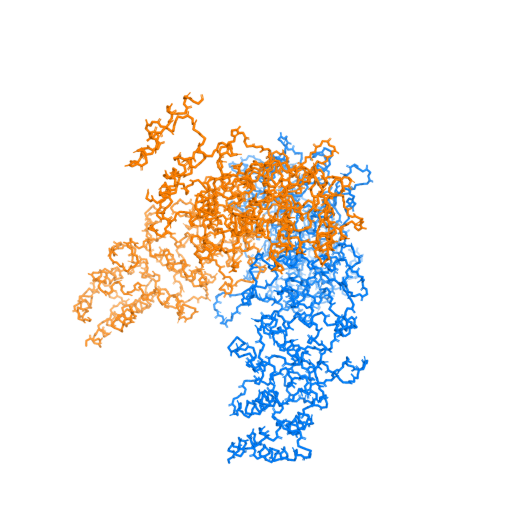 16782 N N . ASP B 1 1022 ? 188.357 201.631 183.828 1.00 30.00 1007 ASP A N 1
ATOM 16783 C CA . ASP B 1 1022 ? 189.063 202.438 184.808 1.00 30.00 1007 ASP A CA 1
ATOM 16784 C C . ASP B 1 1022 ? 190.165 203.283 184.194 1.00 30.00 1007 ASP A C 1
ATOM 16785 O O . ASP B 1 1022 ? 190.897 203.951 184.931 1.00 30.00 1007 ASP A O 1
ATOM 16794 N N . ILE B 1 1023 ? 190.316 203.263 182.872 1.00 30.00 1008 ILE A N 1
ATOM 16795 C CA . ILE B 1 1023 ? 191.320 204.080 182.204 1.00 30.00 1008 ILE A CA 1
ATOM 16796 C C . ILE B 1 1023 ? 190.685 204.834 181.043 1.00 30.00 1008 ILE A C 1
ATOM 16797 O O . ILE B 1 1023 ? 191.367 205.566 180.318 1.00 30.00 1008 ILE A O 1
ATOM 16813 N N . VAL B 1 1024 ? 189.377 204.658 180.859 1.00 30.00 1009 VAL A N 1
ATOM 16814 C CA . VAL B 1 1024 ? 188.610 205.458 179.913 1.00 30.00 1009 VAL A CA 1
ATOM 16815 C C . VAL B 1 1024 ? 187.687 206.368 180.709 1.00 30.00 1009 VAL A C 1
ATOM 16816 O O . VAL B 1 1024 ? 187.410 207.500 180.303 1.00 30.00 1009 VAL A O 1
ATOM 16829 N N . THR B 1 1025 ? 187.194 205.871 181.841 1.00 30.00 1010 THR A N 1
ATOM 16830 C CA . THR B 1 1025 ? 186.461 206.690 182.802 1.00 30.00 1010 THR A CA 1
ATOM 16831 C C . THR B 1 1025 ? 187.465 207.227 183.810 1.00 30.00 1010 THR A C 1
ATOM 16832 O O . THR B 1 1025 ? 187.902 206.510 184.713 1.00 30.00 1010 THR A O 1
ATOM 16843 N N . SER B 1 1026 ? 187.834 208.487 183.660 1.00 30.00 1011 SER A N 1
ATOM 16844 C CA . SER B 1 1026 ? 188.812 209.119 184.537 1.00 30.00 1011 SER A CA 1
ATOM 16845 C C . SER B 1 1026 ? 188.781 210.618 184.260 1.00 30.00 1011 SER A C 1
ATOM 16846 O O . SER B 1 1026 ? 187.932 211.108 183.505 1.00 30.00 1011 SER A O 1
ATOM 16854 N N . HIS B 1 1027 ? 189.706 211.347 184.877 1.00 30.00 1012 HIS A N 1
ATOM 16855 C CA . HIS B 1 1027 ? 189.795 212.790 184.730 1.00 30.00 1012 HIS A CA 1
ATOM 16856 C C . HIS B 1 1027 ? 191.074 213.231 184.035 1.00 30.00 1012 HIS A C 1
ATOM 16857 O O . HIS B 1 1027 ? 191.248 214.430 183.791 1.00 30.00 1012 HIS A O 1
ATOM 16871 N N . HIS B 1 1028 ? 191.968 212.301 183.713 1.00 30.00 1013 HIS A N 1
ATOM 16872 C CA . HIS B 1 1028 ? 193.230 212.567 183.031 1.00 30.00 1013 HIS A CA 1
ATOM 16873 C C . HIS B 1 1028 ? 193.430 211.564 181.906 1.00 30.00 1013 HIS A C 1
ATOM 16874 O O . HIS B 1 1028 ? 194.485 210.943 181.769 1.00 30.00 1013 HIS A O 1
ATOM 16888 N N . GLN B 1 1029 ? 192.400 211.392 181.079 1.00 30.00 1014 GLN A N 1
ATOM 16889 C CA . GLN B 1 1029 ? 192.381 210.323 180.091 1.00 30.00 1014 GLN A CA 1
ATOM 16890 C C . GLN B 1 1029 ? 193.588 210.354 179.167 1.00 30.00 1014 GLN A C 1
ATOM 16891 O O . GLN B 1 1029 ? 194.416 209.439 179.193 1.00 30.00 1014 GLN A O 1
ATOM 16905 N N . LYS B 1 1030 ? 193.707 211.401 178.356 1.00 30.00 1015 LYS A N 1
ATOM 16906 C CA . LYS B 1 1030 ? 194.711 211.440 177.300 1.00 30.00 1015 LYS A CA 1
ATOM 16907 C C . LYS B 1 1030 ? 194.596 210.179 176.440 1.00 30.00 1015 LYS A C 1
ATOM 16908 O O . LYS B 1 1030 ? 195.474 209.318 176.401 1.00 30.00 1015 LYS A O 1
ATOM 16927 N N . GLY B 1 1031 ? 193.464 210.106 175.748 1.00 30.00 1016 GLY A N 1
ATOM 16928 C CA . GLY B 1 1031 ? 192.945 208.857 175.231 1.00 30.00 1016 GLY A CA 1
ATOM 16929 C C . GLY B 1 1031 ? 193.664 208.310 174.019 1.00 30.00 1016 GLY A C 1
ATOM 16930 O O . GLY B 1 1031 ? 193.174 208.404 172.892 1.00 30.00 1016 GLY A O 1
ATOM 16934 N N . ARG B 1 1032 ? 194.841 207.745 174.250 1.00 30.00 1017 ARG A N 1
ATOM 16935 C CA . ARG B 1 1032 ? 195.600 207.048 173.224 1.00 30.00 1017 ARG A CA 1
ATOM 16936 C C . ARG B 1 1032 ? 195.337 205.553 173.332 1.00 30.00 1017 ARG A C 1
ATOM 16937 O O . ARG B 1 1032 ? 195.165 205.021 174.432 1.00 30.00 1017 ARG A O 1
ATOM 16958 N N . ARG B 1 1033 ? 195.300 204.878 172.179 1.00 30.00 1018 ARG A N 1
ATOM 16959 C CA . ARG B 1 1033 ? 195.046 203.443 172.151 1.00 30.00 1018 ARG A CA 1
ATOM 16960 C C . ARG B 1 1033 ? 195.937 202.718 171.151 1.00 30.00 1018 ARG A C 1
ATOM 16961 O O . ARG B 1 1033 ? 195.565 201.638 170.680 1.00 30.00 1018 ARG A O 1
ATOM 16982 N N . HIS B 1 1034 ? 197.092 203.284 170.800 1.00 30.00 1019 HIS A N 1
ATOM 16983 C CA . HIS B 1 1034 ? 198.007 202.577 169.912 1.00 30.00 1019 HIS A CA 1
ATOM 16984 C C . HIS B 1 1034 ? 198.289 201.176 170.426 1.00 30.00 1019 HIS A C 1
ATOM 16985 O O . HIS B 1 1034 ? 198.383 200.225 169.642 1.00 30.00 1019 HIS A O 1
ATOM 16999 N N . PHE B 1 1035 ? 198.433 201.028 171.738 1.00 30.00 1020 PHE A N 1
ATOM 17000 C CA . PHE B 1 1035 ? 198.567 199.706 172.316 1.00 30.00 1020 PHE A CA 1
ATOM 17001 C C . PHE B 1 1035 ? 197.247 198.953 172.196 1.00 30.00 1020 PHE A C 1
ATOM 17002 O O . PHE B 1 1035 ? 196.201 199.519 171.875 1.00 30.00 1020 PHE A O 1
ATOM 17019 N N . PHE B 1 1036 ? 197.318 197.647 172.438 1.00 30.00 1021 PHE A N 1
ATOM 17020 C CA . PHE B 1 1036 ? 196.170 196.754 172.332 1.00 30.00 1021 PHE A CA 1
ATOM 17021 C C . PHE B 1 1036 ? 195.827 196.479 170.872 1.00 30.00 1021 PHE A C 1
ATOM 17022 O O . PHE B 1 1036 ? 194.981 195.629 170.579 1.00 30.00 1021 PHE A O 1
ATOM 17039 N N . PHE B 1 1037 ? 196.479 197.181 169.948 1.00 30.00 1022 PHE A N 1
ATOM 17040 C CA . PHE B 1 1037 ? 196.370 196.910 168.522 1.00 30.00 1022 PHE A CA 1
ATOM 17041 C C . PHE B 1 1037 ? 197.685 196.457 167.916 1.00 30.00 1022 PHE A C 1
ATOM 17042 O O . PHE B 1 1037 ? 197.692 195.566 167.066 1.00 30.00 1022 PHE A O 1
ATOM 17059 N N . ALA B 1 1038 ? 198.806 197.040 168.342 1.00 30.00 1023 ALA A N 1
ATOM 17060 C CA . ALA B 1 1038 ? 200.105 196.505 167.964 1.00 30.00 1023 ALA A CA 1
ATOM 17061 C C . ALA B 1 1038 ? 200.348 195.128 168.556 1.00 30.00 1023 ALA A C 1
ATOM 17062 O O . ALA B 1 1038 ? 201.307 194.460 168.157 1.00 30.00 1023 ALA A O 1
ATOM 17069 N N . ILE B 1 1039 ? 199.511 194.699 169.500 1.00 30.00 1024 ILE A N 1
ATOM 17070 C CA . ILE B 1 1039 ? 199.574 193.333 170.000 1.00 30.00 1024 ILE A CA 1
ATOM 17071 C C . ILE B 1 1039 ? 198.961 192.342 169.022 1.00 30.00 1024 ILE A C 1
ATOM 17072 O O . ILE B 1 1039 ? 199.310 191.156 169.053 1.00 30.00 1024 ILE A O 1
ATOM 17088 N N . PHE B 1 1040 ? 198.051 192.792 168.161 1.00 30.00 1025 PHE A N 1
ATOM 17089 C CA . PHE B 1 1040 ? 197.492 191.942 167.123 1.00 30.00 1025 PHE A CA 1
ATOM 17090 C C . PHE B 1 1040 ? 198.329 191.944 165.855 1.00 30.00 1025 PHE A C 1
ATOM 17091 O O . PHE B 1 1040 ? 198.233 191.002 165.064 1.00 30.00 1025 PHE A O 1
ATOM 17108 N N . TYR B 1 1041 ? 199.143 192.976 165.645 1.00 30.00 1026 TYR A N 1
ATOM 17109 C CA . TYR B 1 1041 ? 200.020 193.051 164.486 1.00 30.00 1026 TYR A CA 1
ATOM 17110 C C . TYR B 1 1041 ? 201.194 192.088 164.563 1.00 30.00 1026 TYR A C 1
ATOM 17111 O O . TYR B 1 1041 ? 202.062 192.138 163.686 1.00 30.00 1026 TYR A O 1
ATOM 17129 N N . GLN B 1 1042 ? 201.254 191.230 165.579 1.00 30.00 1027 GLN A N 1
ATOM 17130 C CA . GLN B 1 1042 ? 202.344 190.279 165.744 1.00 30.00 1027 GLN A CA 1
ATOM 17131 C C . GLN B 1 1042 ? 201.919 188.853 165.423 1.00 30.00 1027 GLN A C 1
ATOM 17132 O O . GLN B 1 1042 ? 202.590 188.162 164.650 1.00 30.00 1027 GLN A O 1
ATOM 17146 N N . ARG B 1 1043 ? 200.819 188.394 166.019 1.00 30.00 1028 ARG A N 1
ATOM 17147 C CA . ARG B 1 1043 ? 200.326 187.056 165.721 1.00 30.00 1028 ARG A CA 1
ATOM 17148 C C . ARG B 1 1043 ? 200.050 186.885 164.235 1.00 30.00 1028 ARG A C 1
ATOM 17149 O O . ARG B 1 1043 ? 200.232 185.790 163.692 1.00 30.00 1028 ARG A O 1
ATOM 17170 N N . LEU B 1 1044 ? 199.616 187.947 163.563 1.00 30.00 1029 LEU A N 1
ATOM 17171 C CA . LEU B 1 1044 ? 199.405 187.905 162.124 1.00 30.00 1029 LEU A CA 1
ATOM 17172 C C . LEU B 1 1044 ? 200.707 187.941 161.341 1.00 30.00 1029 LEU A C 1
ATOM 17173 O O . LEU B 1 1044 ? 200.679 187.780 160.117 1.00 30.00 1029 LEU A O 1
ATOM 17189 N N . GLU B 1 1045 ? 201.839 188.160 162.011 1.00 30.00 1030 GLU A N 1
ATOM 17190 C CA . GLU B 1 1045 ? 203.142 188.096 161.371 1.00 30.00 1030 GLU A CA 1
ATOM 17191 C C . GLU B 1 1045 ? 203.919 186.838 161.715 1.00 30.00 1030 GLU A C 1
ATOM 17192 O O . GLU B 1 1045 ? 204.879 186.516 161.009 1.00 30.00 1030 GLU A O 1
ATOM 17204 N N . LEU B 1 1046 ? 203.534 186.124 162.775 1.00 30.00 1031 LEU A N 1
ATOM 17205 C CA . LEU B 1 1046 ? 204.128 184.814 163.018 1.00 30.00 1031 LEU A CA 1
ATOM 17206 C C . LEU B 1 1046 ? 203.953 183.914 161.804 1.00 30.00 1031 LEU A C 1
ATOM 17207 O O . LEU B 1 1046 ? 204.899 183.247 161.369 1.00 30.00 1031 LEU A O 1
ATOM 17223 N N . HIS B 1 1047 ? 202.744 183.880 161.249 1.00 30.00 1032 HIS A N 1
ATOM 17224 C CA . HIS B 1 1047 ? 202.440 183.173 160.007 1.00 30.00 1032 HIS A CA 1
ATOM 17225 C C . HIS B 1 1047 ? 201.619 184.134 159.155 1.00 30.00 1032 HIS A C 1
ATOM 17226 O O . HIS B 1 1047 ? 200.386 184.130 159.206 1.00 30.00 1032 HIS A O 1
ATOM 17240 N N . LYS B 1 1048 ? 202.311 184.960 158.371 1.00 30.00 1033 LYS A N 1
ATOM 17241 C CA . LYS B 1 1048 ? 201.622 185.971 157.578 1.00 30.00 1033 LYS A CA 1
ATOM 17242 C C . LYS B 1 1048 ? 200.748 185.332 156.508 1.00 30.00 1033 LYS A C 1
ATOM 17243 O O . LYS B 1 1048 ? 199.582 185.711 156.342 1.00 30.00 1033 LYS A O 1
ATOM 17262 N N . GLY B 1 1049 ? 201.290 184.363 155.774 1.00 30.00 1034 GLY A N 1
ATOM 17263 C CA . GLY B 1 1049 ? 200.537 183.693 154.733 1.00 30.00 1034 GLY A CA 1
ATOM 17264 C C . GLY B 1 1049 ? 200.198 182.259 155.079 1.00 30.00 1034 GLY A C 1
ATOM 17265 O O . GLY B 1 1049 ? 199.113 181.774 154.744 1.00 30.00 1034 GLY A O 1
ATOM 17269 N N . LYS B 1 1050 ? 201.117 181.568 155.753 1.00 30.00 1035 LYS A N 1
ATOM 17270 C CA . LYS B 1 1050 ? 200.899 180.170 156.104 1.00 30.00 1035 LYS A CA 1
ATOM 17271 C C . LYS B 1 1050 ? 201.926 179.695 157.125 1.00 30.00 1035 LYS A C 1
ATOM 17272 O O . LYS B 1 1050 ? 203.127 179.934 156.965 1.00 30.00 1035 LYS A O 1
ATOM 17291 N N . LYS B 1 1051 ? 201.462 179.023 158.175 1.00 30.00 1036 LYS A N 1
ATOM 17292 C CA . LYS B 1 1051 ? 202.344 178.419 159.175 1.00 30.00 1036 LYS A CA 1
ATOM 17293 C C . LYS B 1 1051 ? 202.830 177.048 158.714 1.00 30.00 1036 LYS A C 1
ATOM 17294 O O . LYS B 1 1051 ? 202.716 176.050 159.423 1.00 30.00 1036 LYS A O 1
ATOM 17313 N N . GLU B 1 1052 ? 203.376 176.994 157.501 1.00 30.00 1037 GLU A N 1
ATOM 17314 C CA . GLU B 1 1052 ? 203.763 175.754 156.832 1.00 30.00 1037 GLU A CA 1
ATOM 17315 C C . GLU B 1 1052 ? 202.618 174.750 156.760 1.00 30.00 1037 GLU A C 1
ATOM 17316 O O . GLU B 1 1052 ? 202.852 173.570 156.471 1.00 30.00 1037 GLU A O 1
ATOM 17328 N N . LEU B 1 1053 ? 201.387 175.187 157.016 1.00 30.00 1038 LEU A N 1
ATOM 17329 C CA . LEU B 1 1053 ? 200.211 174.331 156.986 1.00 30.00 1038 LEU A CA 1
ATOM 17330 C C . LEU B 1 1053 ? 198.981 175.215 157.118 1.00 30.00 1038 LEU A C 1
ATOM 17331 O O . LEU B 1 1053 ? 198.964 176.135 157.940 1.00 30.00 1038 LEU A O 1
ATOM 17347 N N . SER B 1 1054 ? 197.960 174.935 156.310 1.00 30.00 1039 SER A N 1
ATOM 17348 C CA . SER B 1 1054 ? 196.747 175.750 156.279 1.00 30.00 1039 SER A CA 1
ATOM 17349 C C . SER B 1 1054 ? 195.728 175.142 157.239 1.00 30.00 1039 SER A C 1
ATOM 17350 O O . SER B 1 1054 ? 194.812 174.417 156.849 1.00 30.00 1039 SER A O 1
ATOM 17358 N N . ASN B 1 1055 ? 195.902 175.452 158.524 1.00 30.00 1040 ASN A N 1
ATOM 17359 C CA . ASN B 1 1055 ? 194.980 175.004 159.562 1.00 30.00 1040 ASN A CA 1
ATOM 17360 C C . ASN B 1 1055 ? 194.478 176.122 160.463 1.00 30.00 1040 ASN A C 1
ATOM 17361 O O . ASN B 1 1055 ? 193.343 176.028 160.948 1.00 30.00 1040 ASN A O 1
ATOM 17372 N N . HIS B 1 1056 ? 195.264 177.169 160.698 1.00 30.00 1041 HIS A N 1
ATOM 17373 C CA . HIS B 1 1056 ? 194.900 178.241 161.620 1.00 30.00 1041 HIS A CA 1
ATOM 17374 C C . HIS B 1 1056 ? 195.209 179.592 160.988 1.00 30.00 1041 HIS A C 1
ATOM 17375 O O . HIS B 1 1056 ? 195.837 180.462 161.592 1.00 30.00 1041 HIS A O 1
ATOM 17389 N N . LEU B 1 1057 ? 194.762 179.779 159.750 1.00 30.00 1042 LEU A N 1
ATOM 17390 C CA . LEU B 1 1057 ? 195.127 180.968 159.002 1.00 30.00 1042 LEU A CA 1
ATOM 17391 C C . LEU B 1 1057 ? 194.675 182.230 159.733 1.00 30.00 1042 LEU A C 1
ATOM 17392 O O . LEU B 1 1057 ? 193.907 182.194 160.698 1.00 30.00 1042 LEU A O 1
ATOM 17408 N N . SER B 1 1058 ? 195.186 183.364 159.254 1.00 30.00 1043 SER A N 1
ATOM 17409 C CA . SER B 1 1058 ? 194.815 184.659 159.808 1.00 30.00 1043 SER A CA 1
ATOM 17410 C C . SER B 1 1058 ? 193.303 184.781 159.953 1.00 30.00 1043 SER A C 1
ATOM 17411 O O . SER B 1 1058 ? 192.784 185.025 161.047 1.00 30.00 1043 SER A O 1
ATOM 17419 N N . LYS B 1 1059 ? 192.578 184.592 158.855 1.00 30.00 1044 LYS A N 1
ATOM 17420 C CA . LYS B 1 1059 ? 191.138 184.799 158.825 1.00 30.00 1044 LYS A CA 1
ATOM 17421 C C . LYS B 1 1059 ? 190.358 183.568 159.261 1.00 30.00 1044 LYS A C 1
ATOM 17422 O O . LYS B 1 1059 ? 189.198 183.408 158.865 1.00 30.00 1044 LYS A O 1
ATOM 17441 N N . GLN B 1 1060 ? 190.968 182.694 160.054 1.00 30.00 1045 GLN A N 1
ATOM 17442 C CA . GLN B 1 1060 ? 190.305 181.482 160.515 1.00 30.00 1045 GLN A CA 1
ATOM 17443 C C . GLN B 1 1060 ? 190.085 181.467 162.017 1.00 30.00 1045 GLN A C 1
ATOM 17444 O O . GLN B 1 1060 ? 188.958 181.235 162.468 1.00 30.00 1045 GLN A O 1
ATOM 17458 N N . GLY B 1 1061 ? 191.124 181.711 162.810 1.00 30.00 1046 GLY A N 1
ATOM 17459 C CA . GLY B 1 1061 ? 191.016 181.516 164.241 1.00 30.00 1046 GLY A CA 1
ATOM 17460 C C . GLY B 1 1061 ? 191.720 182.552 165.088 1.00 30.00 1046 GLY A C 1
ATOM 17461 O O . GLY B 1 1061 ? 191.739 182.439 166.317 1.00 30.00 1046 GLY A O 1
ATOM 17465 N N . VAL B 1 1062 ? 192.309 183.560 164.453 1.00 30.00 1047 VAL A N 1
ATOM 17466 C CA . VAL B 1 1062 ? 192.908 184.681 165.156 1.00 30.00 1047 VAL A CA 1
ATOM 17467 C C . VAL B 1 1062 ? 192.117 185.964 164.940 1.00 30.00 1047 VAL A C 1
ATOM 17468 O O . VAL B 1 1062 ? 192.023 186.797 165.844 1.00 30.00 1047 VAL A O 1
ATOM 17481 N N . LEU B 1 1063 ? 191.541 186.140 163.754 1.00 30.00 1048 LEU A N 1
ATOM 17482 C CA . LEU B 1 1063 ? 190.642 187.255 163.500 1.00 30.00 1048 LEU A CA 1
ATOM 17483 C C . LEU B 1 1063 ? 189.239 187.003 164.024 1.00 30.00 1048 LEU A C 1
ATOM 17484 O O . LEU B 1 1063 ? 188.355 187.837 163.807 1.00 30.00 1048 LEU A O 1
ATOM 17500 N N . GLU B 1 1064 ? 189.016 185.879 164.696 1.00 30.00 1049 GLU A N 1
ATOM 17501 C CA . GLU B 1 1064 ? 187.780 185.624 165.414 1.00 30.00 1049 GLU A CA 1
ATOM 17502 C C . GLU B 1 1064 ? 187.951 185.770 166.916 1.00 30.00 1049 GLU A C 1
ATOM 17503 O O . GLU B 1 1064 ? 186.973 185.627 167.655 1.00 30.00 1049 GLU A O 1
ATOM 17515 N N . MET B 1 1065 ? 189.169 186.040 167.381 1.00 30.00 1050 MET A N 1
ATOM 17516 C CA . MET B 1 1065 ? 189.418 186.406 168.768 1.00 30.00 1050 MET A CA 1
ATOM 17517 C C . MET B 1 1065 ? 189.736 187.881 168.929 1.00 30.00 1050 MET A C 1
ATOM 17518 O O . MET B 1 1065 ? 189.411 188.463 169.967 1.00 30.00 1050 MET A O 1
ATOM 17532 N N . CYS B 1 1066 ? 190.341 188.503 167.918 1.00 30.00 1051 CYS A N 1
ATOM 17533 C CA . CYS B 1 1066 ? 190.490 189.951 167.893 1.00 30.00 1051 CYS A CA 1
ATOM 17534 C C . CYS B 1 1066 ? 189.129 190.616 167.748 1.00 30.00 1051 CYS A C 1
ATOM 17535 O O . CYS B 1 1066 ? 189.025 191.846 167.768 1.00 30.00 1051 CYS A O 1
ATOM 17543 N N . CYS B 1 1067 ? 188.084 189.809 167.589 1.00 30.00 1052 CYS A N 1
ATOM 17544 C CA . CYS B 1 1067 ? 186.707 190.274 167.610 1.00 30.00 1052 CYS A CA 1
ATOM 17545 C C . CYS B 1 1067 ? 185.991 189.861 168.884 1.00 30.00 1052 CYS A C 1
ATOM 17546 O O . CYS B 1 1067 ? 185.318 190.680 169.511 1.00 30.00 1052 CYS A O 1
ATOM 17554 N N . ARG B 1 1068 ? 186.115 188.595 169.286 1.00 30.00 1053 ARG A N 1
ATOM 17555 C CA . ARG B 1 1068 ? 185.531 188.171 170.551 1.00 30.00 1053 ARG A CA 1
ATOM 17556 C C . ARG B 1 1068 ? 186.043 189.019 171.704 1.00 30.00 1053 ARG A C 1
ATOM 17557 O O . ARG B 1 1068 ? 185.333 189.219 172.695 1.00 30.00 1053 ARG A O 1
ATOM 17578 N N . ILE B 1 1069 ? 187.270 189.516 171.596 1.00 30.00 1054 ILE A N 1
ATOM 17579 C CA . ILE B 1 1069 ? 187.796 190.447 172.584 1.00 30.00 1054 ILE A CA 1
ATOM 17580 C C . ILE B 1 1069 ? 187.213 191.833 172.366 1.00 30.00 1054 ILE A C 1
ATOM 17581 O O . ILE B 1 1069 ? 186.547 192.399 173.240 1.00 30.00 1054 ILE A O 1
ATOM 17597 N N . LEU B 1 1070 ? 187.451 192.391 171.182 1.00 30.00 1055 LEU A N 1
ATOM 17598 C CA . LEU B 1 1070 ? 187.080 193.762 170.871 1.00 30.00 1055 LEU A CA 1
ATOM 17599 C C . LEU B 1 1070 ? 185.590 194.025 171.036 1.00 30.00 1055 LEU A C 1
ATOM 17600 O O . LEU B 1 1070 ? 185.185 195.191 171.049 1.00 30.00 1055 LEU A O 1
ATOM 17616 N N . LEU B 1 1071 ? 184.770 192.982 171.161 1.00 30.00 1056 LEU A N 1
ATOM 17617 C CA . LEU B 1 1071 ? 183.342 193.144 171.399 1.00 30.00 1056 LEU A CA 1
ATOM 17618 C C . LEU B 1 1071 ? 183.019 193.192 172.886 1.00 30.00 1056 LEU A C 1
ATOM 17619 O O . LEU B 1 1071 ? 182.276 194.068 173.336 1.00 30.00 1056 LEU A O 1
ATOM 17635 N N . GLY B 1 1072 ? 183.561 192.250 173.657 1.00 30.00 1057 GLY A N 1
ATOM 17636 C CA . GLY B 1 1072 ? 183.313 192.226 175.086 1.00 30.00 1057 GLY A CA 1
ATOM 17637 C C . GLY B 1 1072 ? 183.683 193.510 175.794 1.00 30.00 1057 GLY A C 1
ATOM 17638 O O . GLY B 1 1072 ? 183.319 193.692 176.960 1.00 30.00 1057 GLY A O 1
ATOM 17642 N N . LEU B 1 1073 ? 184.402 194.401 175.125 1.00 30.00 1058 LEU A N 1
ATOM 17643 C CA . LEU B 1 1073 ? 184.731 195.698 175.685 1.00 30.00 1058 LEU A CA 1
ATOM 17644 C C . LEU B 1 1073 ? 183.552 196.642 175.519 1.00 30.00 1058 LEU A C 1
ATOM 17645 O O . LEU B 1 1073 ? 182.542 196.299 174.903 1.00 30.00 1058 LEU A O 1
ATOM 17661 N N . PRO B 1 1074 ? 183.644 197.849 176.063 1.00 30.00 1059 PRO A N 1
ATOM 17662 C CA . PRO B 1 1074 ? 182.599 198.832 175.844 1.00 30.00 1059 PRO A CA 1
ATOM 17663 C C . PRO B 1 1074 ? 182.684 199.402 174.442 1.00 30.00 1059 PRO A C 1
ATOM 17664 O O . PRO B 1 1074 ? 183.748 199.357 173.807 1.00 30.00 1059 PRO A O 1
ATOM 17675 N N . PRO B 1 1075 ? 181.587 199.950 173.921 1.00 30.00 1060 PRO A N 1
ATOM 17676 C CA . PRO B 1 1075 ? 181.615 200.573 172.596 1.00 30.00 1060 PRO A CA 1
ATOM 17677 C C . PRO B 1 1075 ? 182.282 201.937 172.554 1.00 30.00 1060 PRO A C 1
ATOM 17678 O O . PRO B 1 1075 ? 182.150 202.638 171.548 1.00 30.00 1060 PRO A O 1
ATOM 17689 N N . LEU B 1 1076 ? 182.984 202.326 173.613 1.00 30.00 1061 LEU A N 1
ATOM 17690 C CA . LEU B 1 1076 ? 183.695 203.593 173.662 1.00 30.00 1061 LEU A CA 1
ATOM 17691 C C . LEU B 1 1076 ? 185.187 203.426 173.444 1.00 30.00 1061 LEU A C 1
ATOM 17692 O O . LEU B 1 1076 ? 185.835 204.337 172.921 1.00 30.00 1061 LEU A O 1
ATOM 17708 N N . PHE B 1 1077 ? 185.733 202.267 173.809 1.00 30.00 1062 PHE A N 1
ATOM 17709 C CA . PHE B 1 1077 ? 187.165 202.038 173.674 1.00 30.00 1062 PHE A CA 1
ATOM 17710 C C . PHE B 1 1077 ? 187.627 202.215 172.238 1.00 30.00 1062 PHE A C 1
ATOM 17711 O O . PHE B 1 1077 ? 188.754 202.661 171.999 1.00 30.00 1062 PHE A O 1
ATOM 17728 N N . LEU B 1 1078 ? 186.773 201.882 171.273 1.00 30.00 1063 LEU A N 1
ATOM 17729 C CA . LEU B 1 1078 ? 187.131 202.001 169.867 1.00 30.00 1063 LEU A CA 1
ATOM 17730 C C . LEU B 1 1078 ? 187.401 203.436 169.447 1.00 30.00 1063 LEU A C 1
ATOM 17731 O O . LEU B 1 1078 ? 187.953 203.653 168.363 1.00 30.00 1063 LEU A O 1
ATOM 17747 N N . ILE B 1 1079 ? 187.022 204.410 170.264 1.00 30.00 1064 ILE A N 1
ATOM 17748 C CA . ILE B 1 1079 ? 187.198 205.817 169.946 1.00 30.00 1064 ILE A CA 1
ATOM 17749 C C . ILE B 1 1079 ? 188.249 206.400 170.883 1.00 30.00 1064 ILE A C 1
ATOM 17750 O O . ILE B 1 1079 ? 188.495 205.891 171.980 1.00 30.00 1064 ILE A O 1
ATOM 17766 N N . ASN B 1 1080 ? 188.876 207.491 170.441 1.00 30.00 1065 ASN A N 1
ATOM 17767 C CA . ASN B 1 1080 ? 190.058 207.995 171.132 1.00 30.00 1065 ASN A CA 1
ATOM 17768 C C . ASN B 1 1080 ? 189.700 208.849 172.345 1.00 30.00 1065 ASN A C 1
ATOM 17769 O O . ASN B 1 1080 ? 190.119 208.553 173.469 1.00 30.00 1065 ASN A O 1
ATOM 17780 N N . THR B 1 1081 ? 188.923 209.905 172.142 1.00 30.00 1066 THR A N 1
ATOM 17781 C CA . THR B 1 1081 ? 188.636 210.873 173.195 1.00 30.00 1066 THR A CA 1
ATOM 17782 C C . THR B 1 1081 ? 189.882 211.627 173.645 1.00 30.00 1066 THR A C 1
ATOM 17783 O O . THR B 1 1081 ? 190.279 211.518 174.811 1.00 30.00 1066 THR A O 1
ATOM 17794 N N . PRO B 1 1082 ? 190.529 212.395 172.770 1.00 30.00 1067 PRO A N 1
ATOM 17795 C CA . PRO B 1 1082 ? 191.600 213.281 173.232 1.00 30.00 1067 PRO A CA 1
ATOM 17796 C C . PRO B 1 1082 ? 191.069 214.350 174.174 1.00 30.00 1067 PRO A C 1
ATOM 17797 O O . PRO B 1 1082 ? 189.870 214.621 174.239 1.00 30.00 1067 PRO A O 1
ATOM 17808 N N . SER B 1 1083 ? 191.987 214.949 174.927 1.00 30.00 1068 SER A N 1
ATOM 17809 C CA . SER B 1 1083 ? 191.662 216.008 175.879 1.00 30.00 1068 SER A CA 1
ATOM 17810 C C . SER B 1 1083 ? 192.728 217.097 175.837 1.00 30.00 1068 SER A C 1
ATOM 17811 O O . SER B 1 1083 ? 193.222 217.552 176.869 1.00 30.00 1068 SER A O 1
ATOM 17819 N N . GLU B 1 1084 ? 193.100 217.516 174.625 1.00 30.00 1069 GLU A N 1
ATOM 17820 C CA . GLU B 1 1084 ? 194.212 218.443 174.432 1.00 30.00 1069 GLU A CA 1
ATOM 17821 C C . GLU B 1 1084 ? 194.241 219.552 175.479 1.00 30.00 1069 GLU A C 1
ATOM 17822 O O . GLU B 1 1084 ? 195.215 219.693 176.228 1.00 30.00 1069 GLU A O 1
ATOM 17834 N N . LYS B 1 1085 ? 193.181 220.354 175.539 1.00 30.00 1070 LYS A N 1
ATOM 17835 C CA . LYS B 1 1085 ? 193.095 221.469 176.477 1.00 30.00 1070 LYS A CA 1
ATOM 17836 C C . LYS B 1 1085 ? 191.710 221.532 177.101 1.00 30.00 1070 LYS A C 1
ATOM 17837 O O . LYS B 1 1085 ? 191.115 222.607 177.231 1.00 30.00 1070 LYS A O 1
ATOM 17856 N N . GLY B 1 1086 ? 191.173 220.377 177.495 1.00 30.00 1071 GLY A N 1
ATOM 17857 C CA . GLY B 1 1086 ? 189.837 220.298 178.038 1.00 30.00 1071 GLY A CA 1
ATOM 17858 C C . GLY B 1 1086 ? 188.725 220.353 177.013 1.00 30.00 1071 GLY A C 1
ATOM 17859 O O . GLY B 1 1086 ? 187.601 219.938 177.319 1.00 30.00 1071 GLY A O 1
ATOM 17863 N N . ILE B 1 1087 ? 188.998 220.854 175.807 1.00 30.00 1072 ILE A N 1
ATOM 17864 C CA . ILE B 1 1087 ? 187.972 220.912 174.771 1.00 30.00 1072 ILE A CA 1
ATOM 17865 C C . ILE B 1 1087 ? 187.418 219.522 174.494 1.00 30.00 1072 ILE A C 1
ATOM 17866 O O . ILE B 1 1087 ? 186.209 219.344 174.305 1.00 30.00 1072 ILE A O 1
ATOM 17882 N N . ARG B 1 1088 ? 188.290 218.517 174.466 1.00 30.00 1073 ARG A N 1
ATOM 17883 C CA . ARG B 1 1088 ? 187.886 217.124 174.311 1.00 30.00 1073 ARG A CA 1
ATOM 17884 C C . ARG B 1 1088 ? 187.142 216.903 172.993 1.00 30.00 1073 ARG A C 1
ATOM 17885 O O . ARG B 1 1088 ? 185.951 216.594 172.961 1.00 30.00 1073 ARG A O 1
ATOM 17906 N N . THR B 1 1089 ? 187.873 217.064 171.898 1.00 30.00 1074 THR A N 1
ATOM 17907 C CA . THR B 1 1089 ? 187.330 216.774 170.580 1.00 30.00 1074 THR A CA 1
ATOM 17908 C C . THR B 1 1089 ? 187.251 215.259 170.406 1.00 30.00 1074 THR A C 1
ATOM 17909 O O . THR B 1 1089 ? 187.502 214.483 171.332 1.00 30.00 1074 THR A O 1
ATOM 17920 N N . LEU B 1 1090 ? 186.895 214.820 169.203 1.00 30.00 1075 LEU A N 1
ATOM 17921 C CA . LEU B 1 1090 ? 186.699 213.409 168.920 1.00 30.00 1075 LEU A CA 1
ATOM 17922 C C . LEU B 1 1090 ? 187.393 213.034 167.621 1.00 30.00 1075 LEU A C 1
ATOM 17923 O O . LEU B 1 1090 ? 187.773 213.890 166.819 1.00 30.00 1075 LEU A O 1
ATOM 17939 N N . GLY B 1 1091 ? 187.545 211.735 167.427 1.00 30.00 1076 GLY A N 1
ATOM 17940 C CA . GLY B 1 1091 ? 188.197 211.208 166.248 1.00 30.00 1076 GLY A CA 1
ATOM 17941 C C . GLY B 1 1091 ? 188.600 209.771 166.465 1.00 30.00 1076 GLY A C 1
ATOM 17942 O O . GLY B 1 1091 ? 188.509 209.230 167.566 1.00 30.00 1076 GLY A O 1
ATOM 17946 N N . SER B 1 1092 ? 189.049 209.151 165.379 1.00 30.00 1077 SER A N 1
ATOM 17947 C CA . SER B 1 1092 ? 189.563 207.791 165.436 1.00 30.00 1077 SER A CA 1
ATOM 17948 C C . SER B 1 1092 ? 190.616 207.625 164.356 1.00 30.00 1077 SER A C 1
ATOM 17949 O O . SER B 1 1092 ? 190.394 208.007 163.204 1.00 30.00 1077 SER A O 1
ATOM 17957 N N . GLU B 1 1093 ? 191.757 207.063 164.738 1.00 30.00 1078 GLU A N 1
ATOM 17958 C CA . GLU B 1 1093 ? 192.846 206.832 163.804 1.00 30.00 1078 GLU A CA 1
ATOM 17959 C C . GLU B 1 1093 ? 193.546 205.503 164.032 1.00 30.00 1078 GLU A C 1
ATOM 17960 O O . GLU B 1 1093 ? 194.541 205.231 163.356 1.00 30.00 1078 GLU A O 1
ATOM 17972 N N . ASP B 1 1094 ? 193.064 204.672 164.954 1.00 30.00 1079 ASP A N 1
ATOM 17973 C CA . ASP B 1 1094 ? 193.643 203.364 165.210 1.00 30.00 1079 ASP A CA 1
ATOM 17974 C C . ASP B 1 1094 ? 192.639 202.235 165.057 1.00 30.00 1079 ASP A C 1
ATOM 17975 O O . ASP B 1 1094 ? 193.011 201.068 165.216 1.00 30.00 1079 ASP A O 1
ATOM 17984 N N . PHE B 1 1095 ? 191.378 202.548 164.765 1.00 30.00 1080 PHE A N 1
ATOM 17985 C CA . PHE B 1 1095 ? 190.408 201.551 164.340 1.00 30.00 1080 PHE A CA 1
ATOM 17986 C C . PHE B 1 1095 ? 190.193 201.556 162.838 1.00 30.00 1080 PHE A C 1
ATOM 17987 O O . PHE B 1 1095 ? 189.800 200.528 162.278 1.00 30.00 1080 PHE A O 1
ATOM 18004 N N . TRP B 1 1096 ? 190.435 202.688 162.183 1.00 30.00 1081 TRP A N 1
ATOM 18005 C CA . TRP B 1 1096 ? 190.401 202.753 160.729 1.00 30.00 1081 TRP A CA 1
ATOM 18006 C C . TRP B 1 1096 ? 191.619 202.061 160.133 1.00 30.00 1081 TRP A C 1
ATOM 18007 O O . TRP B 1 1096 ? 191.497 201.137 159.318 1.00 30.00 1081 TRP A O 1
ATOM 18028 N N . GLN B 1 1097 ? 192.810 202.504 160.538 1.00 30.00 1082 GLN A N 1
ATOM 18029 C CA . GLN B 1 1097 ? 194.050 201.881 160.096 1.00 30.00 1082 GLN A CA 1
ATOM 18030 C C . GLN B 1 1097 ? 194.078 200.386 160.368 1.00 30.00 1082 GLN A C 1
ATOM 18031 O O . GLN B 1 1097 ? 194.904 199.676 159.786 1.00 30.00 1082 GLN A O 1
ATOM 18045 N N . PHE B 1 1098 ? 193.201 199.891 161.236 1.00 30.00 1083 PHE A N 1
ATOM 18046 C CA . PHE B 1 1098 ? 193.129 198.473 161.552 1.00 30.00 1083 PHE A CA 1
ATOM 18047 C C . PHE B 1 1098 ? 191.986 197.767 160.844 1.00 30.00 1083 PHE A C 1
ATOM 18048 O O . PHE B 1 1098 ? 192.152 196.630 160.397 1.00 30.00 1083 PHE A O 1
ATOM 18065 N N . VAL B 1 1099 ? 190.824 198.411 160.724 1.00 30.00 1084 VAL A N 1
ATOM 18066 C CA . VAL B 1 1099 ? 189.723 197.781 160.014 1.00 30.00 1084 VAL A CA 1
ATOM 18067 C C . VAL B 1 1099 ? 190.034 197.682 158.537 1.00 30.00 1084 VAL A C 1
ATOM 18068 O O . VAL B 1 1099 ? 189.482 196.818 157.848 1.00 30.00 1084 VAL A O 1
ATOM 18081 N N . ASN B 1 1100 ? 190.911 198.545 158.029 1.00 30.00 1085 ASN A N 1
ATOM 18082 C CA . ASN B 1 1100 ? 191.395 198.370 156.669 1.00 30.00 1085 ASN A CA 1
ATOM 18083 C C . ASN B 1 1100 ? 192.290 197.151 156.526 1.00 30.00 1085 ASN A C 1
ATOM 18084 O O . ASN B 1 1100 ? 192.850 196.941 155.446 1.00 30.00 1085 ASN A O 1
ATOM 18095 N N . LYS B 1 1101 ? 192.460 196.360 157.591 1.00 30.00 1086 LYS A N 1
ATOM 18096 C CA . LYS B 1 1101 ? 193.207 195.114 157.496 1.00 30.00 1086 LYS A CA 1
ATOM 18097 C C . LYS B 1 1101 ? 192.571 193.986 158.304 1.00 30.00 1086 LYS A C 1
ATOM 18098 O O . LYS B 1 1101 ? 193.249 192.999 158.608 1.00 30.00 1086 LYS A O 1
ATOM 18117 N N . GLU B 1 1102 ? 191.291 194.106 158.663 1.00 30.00 1087 GLU A N 1
ATOM 18118 C CA . GLU B 1 1102 ? 190.526 192.973 159.160 1.00 30.00 1087 GLU A CA 1
ATOM 18119 C C . GLU B 1 1102 ? 189.208 192.799 158.421 1.00 30.00 1087 GLU A C 1
ATOM 18120 O O . GLU B 1 1102 ? 188.402 191.953 158.819 1.00 30.00 1087 GLU A O 1
ATOM 18132 N N . LEU B 1 1103 ? 188.954 193.592 157.380 1.00 30.00 1088 LEU A N 1
ATOM 18133 C CA . LEU B 1 1103 ? 187.837 193.315 156.491 1.00 30.00 1088 LEU A CA 1
ATOM 18134 C C . LEU B 1 1103 ? 188.056 192.038 155.700 1.00 30.00 1088 LEU A C 1
ATOM 18135 O O . LEU B 1 1103 ? 187.087 191.452 155.210 1.00 30.00 1088 LEU A O 1
ATOM 18151 N N . LYS B 1 1104 ? 189.307 191.589 155.578 1.00 30.00 1089 LYS A N 1
ATOM 18152 C CA . LYS B 1 1104 ? 189.602 190.336 154.900 1.00 30.00 1089 LYS A CA 1
ATOM 18153 C C . LYS B 1 1104 ? 188.998 189.133 155.609 1.00 30.00 1089 LYS A C 1
ATOM 18154 O O . LYS B 1 1104 ? 189.121 188.012 155.105 1.00 30.00 1089 LYS A O 1
ATOM 18173 N N . ASN B 1 1105 ? 188.353 189.333 156.759 1.00 30.00 1090 ASN A N 1
ATOM 18174 C CA . ASN B 1 1105 ? 187.781 188.217 157.504 1.00 30.00 1090 ASN A CA 1
ATOM 18175 C C . ASN B 1 1105 ? 186.541 187.678 156.814 1.00 30.00 1090 ASN A C 1
ATOM 18176 O O . ASN B 1 1105 ? 186.483 186.505 156.429 1.00 30.00 1090 ASN A O 1
ATOM 18187 N N . LEU B 1 1106 ? 185.535 188.527 156.648 1.00 30.00 1091 LEU A N 1
ATOM 18188 C CA . LEU B 1 1106 ? 184.217 188.084 156.208 1.00 30.00 1091 LEU A CA 1
ATOM 18189 C C . LEU B 1 1106 ? 184.279 187.762 154.723 1.00 30.00 1091 LEU A C 1
ATOM 18190 O O . LEU B 1 1106 ? 184.009 188.601 153.862 1.00 30.00 1091 LEU A O 1
ATOM 18206 N N . GLY B 1 1107 ? 184.642 186.518 154.430 1.00 30.00 1092 GLY A N 1
ATOM 18207 C CA . GLY B 1 1107 ? 184.588 185.988 153.091 1.00 30.00 1092 GLY A CA 1
ATOM 18208 C C . GLY B 1 1107 ? 183.185 185.736 152.556 1.00 30.00 1092 GLY A C 1
ATOM 18209 O O . GLY B 1 1107 ? 183.013 185.540 151.349 1.00 30.00 1092 GLY A O 1
ATOM 18213 N N . PRO B 1 1108 ? 182.155 185.702 153.418 1.00 30.00 1093 PRO A N 1
ATOM 18214 C CA . PRO B 1 1108 ? 180.795 185.548 152.875 1.00 30.00 1093 PRO A CA 1
ATOM 18215 C C . PRO B 1 1108 ? 180.417 186.560 151.804 1.00 30.00 1093 PRO A C 1
ATOM 18216 O O . PRO B 1 1108 ? 180.093 186.168 150.677 1.00 30.00 1093 PRO A O 1
ATOM 18227 N N . ARG B 1 1109 ? 180.453 187.854 152.117 1.00 30.00 1094 ARG A N 1
ATOM 18228 C CA . ARG B 1 1109 ? 180.018 188.889 151.187 1.00 30.00 1094 ARG A CA 1
ATOM 18229 C C . ARG B 1 1109 ? 181.171 189.415 150.343 1.00 30.00 1094 ARG A C 1
ATOM 18230 O O . ARG B 1 1109 ? 181.148 189.314 149.114 1.00 30.00 1094 ARG A O 1
ATOM 18251 N N . GLY B 1 1110 ? 182.187 189.976 150.994 1.00 30.00 1095 GLY A N 1
ATOM 18252 C CA . GLY B 1 1110 ? 183.335 190.534 150.339 1.00 30.00 1095 GLY A CA 1
ATOM 18253 C C . GLY B 1 1110 ? 183.328 192.044 150.256 1.00 30.00 1095 GLY A C 1
ATOM 18254 O O . GLY B 1 1110 ? 184.389 192.663 150.372 1.00 30.00 1095 GLY A O 1
ATOM 18258 N N . TYR B 1 1111 ? 182.159 192.651 150.058 1.00 30.00 1096 TYR A N 1
ATOM 18259 C CA . TYR B 1 1111 ? 182.028 194.100 150.037 1.00 30.00 1096 TYR A CA 1
ATOM 18260 C C . TYR B 1 1111 ? 181.490 194.654 151.349 1.00 30.00 1096 TYR A C 1
ATOM 18261 O O . TYR B 1 1111 ? 180.873 195.723 151.355 1.00 30.00 1096 TYR A O 1
ATOM 18279 N N . ALA B 1 1112 ? 181.725 193.966 152.461 1.00 30.00 1097 ALA A N 1
ATOM 18280 C CA . ALA B 1 1112 ? 181.110 194.371 153.713 1.00 30.00 1097 ALA A CA 1
ATOM 18281 C C . ALA B 1 1112 ? 181.837 193.752 154.893 1.00 30.00 1097 ALA A C 1
ATOM 18282 O O . ALA B 1 1112 ? 182.611 192.804 154.743 1.00 30.00 1097 ALA A O 1
ATOM 18289 N N . LEU B 1 1113 ? 181.565 194.305 156.064 1.00 30.00 1098 LEU A N 1
ATOM 18290 C CA . LEU B 1 1113 ? 181.950 193.710 157.332 1.00 30.00 1098 LEU A CA 1
ATOM 18291 C C . LEU B 1 1113 ? 180.783 192.893 157.865 1.00 30.00 1098 LEU A C 1
ATOM 18292 O O . LEU B 1 1113 ? 179.704 192.844 157.270 1.00 30.00 1098 LEU A O 1
ATOM 18308 N N . PRO B 1 1114 ? 180.962 192.221 158.991 1.00 30.00 1099 PRO A N 1
ATOM 18309 C CA . PRO B 1 1114 ? 179.801 191.663 159.684 1.00 30.00 1099 PRO A CA 1
ATOM 18310 C C . PRO B 1 1114 ? 178.984 192.768 160.318 1.00 30.00 1099 PRO A C 1
ATOM 18311 O O . PRO B 1 1114 ? 179.294 193.950 160.146 1.00 30.00 1099 PRO A O 1
ATOM 18322 N N . TYR B 1 1115 ? 177.938 192.402 161.049 1.00 30.00 1100 TYR A N 1
ATOM 18323 C CA . TYR B 1 1115 ? 177.066 193.396 161.654 1.00 30.00 1100 TYR A CA 1
ATOM 18324 C C . TYR B 1 1115 ? 177.489 193.739 163.074 1.00 30.00 1100 TYR A C 1
ATOM 18325 O O . TYR B 1 1115 ? 177.603 194.920 163.420 1.00 30.00 1100 TYR A O 1
ATOM 18343 N N . ASN B 1 1116 ? 177.740 192.725 163.899 1.00 30.00 1101 ASN A N 1
ATOM 18344 C CA . ASN B 1 1116 ? 178.012 192.936 165.312 1.00 30.00 1101 ASN A CA 1
ATOM 18345 C C . ASN B 1 1116 ? 179.230 193.811 165.568 1.00 30.00 1101 ASN A C 1
ATOM 18346 O O . ASN B 1 1116 ? 179.397 194.282 166.697 1.00 30.00 1101 ASN A O 1
ATOM 18357 N N . ILE B 1 1117 ? 180.076 194.044 164.567 1.00 30.00 1102 ILE A N 1
ATOM 18358 C CA . ILE B 1 1117 ? 181.205 194.955 164.693 1.00 30.00 1102 ILE A CA 1
ATOM 18359 C C . ILE B 1 1117 ? 180.954 196.254 163.947 1.00 30.00 1102 ILE A C 1
ATOM 18360 O O . ILE B 1 1117 ? 181.868 197.069 163.800 1.00 30.00 1102 ILE A O 1
ATOM 18376 N N . THR B 1 1118 ? 179.730 196.466 163.468 1.00 30.00 1103 THR A N 1
ATOM 18377 C CA . THR B 1 1118 ? 179.342 197.735 162.880 1.00 30.00 1103 THR A CA 1
ATOM 18378 C C . THR B 1 1118 ? 178.374 198.518 163.749 1.00 30.00 1103 THR A C 1
ATOM 18379 O O . THR B 1 1118 ? 178.223 199.725 163.546 1.00 30.00 1103 THR A O 1
ATOM 18390 N N . ALA B 1 1119 ? 177.722 197.863 164.708 1.00 30.00 1104 ALA A N 1
ATOM 18391 C CA . ALA B 1 1119 ? 176.842 198.560 165.633 1.00 30.00 1104 ALA A CA 1
ATOM 18392 C C . ALA B 1 1119 ? 177.636 199.296 166.702 1.00 30.00 1104 ALA A C 1
ATOM 18393 O O . ALA B 1 1119 ? 177.435 200.497 166.913 1.00 30.00 1104 ALA A O 1
ATOM 18400 N N . HIS B 1 1120 ? 178.538 198.585 167.380 1.00 30.00 1105 HIS A N 1
ATOM 18401 C CA . HIS B 1 1120 ? 179.363 199.193 168.416 1.00 30.00 1105 HIS A CA 1
ATOM 18402 C C . HIS B 1 1120 ? 179.908 200.547 167.986 1.00 30.00 1105 HIS A C 1
ATOM 18403 O O . HIS B 1 1120 ? 179.770 201.536 168.714 1.00 30.00 1105 HIS A O 1
ATOM 18417 N N . PHE B 1 1121 ? 180.523 200.620 166.808 1.00 30.00 1106 PHE A N 1
ATOM 18418 C CA . PHE B 1 1121 ? 181.086 201.885 166.355 1.00 30.00 1106 PHE A CA 1
ATOM 18419 C C . PHE B 1 1121 ? 180.030 202.985 166.343 1.00 30.00 1106 PHE A C 1
ATOM 18420 O O . PHE B 1 1121 ? 180.135 203.972 167.079 1.00 30.00 1106 PHE A O 1
ATOM 18437 N N . PHE B 1 1122 ? 178.996 202.829 165.511 1.00 30.00 1107 PHE A N 1
ATOM 18438 C CA . PHE B 1 1122 ? 177.929 203.824 165.474 1.00 30.00 1107 PHE A CA 1
ATOM 18439 C C . PHE B 1 1122 ? 177.276 203.986 166.834 1.00 30.00 1107 PHE A C 1
ATOM 18440 O O . PHE B 1 1122 ? 176.753 205.060 167.149 1.00 30.00 1107 PHE A O 1
ATOM 18457 N N . ARG B 1 1123 ? 177.298 202.940 167.648 1.00 30.00 1108 ARG A N 1
ATOM 18458 C CA . ARG B 1 1123 ? 176.809 203.023 169.012 1.00 30.00 1108 ARG A CA 1
ATOM 18459 C C . ARG B 1 1123 ? 177.856 203.567 169.973 1.00 30.00 1108 ARG A C 1
ATOM 18460 O O . ARG B 1 1123 ? 177.590 203.638 171.176 1.00 30.00 1108 ARG A O 1
ATOM 18481 N N . GLY B 1 1124 ? 179.036 203.933 169.479 1.00 30.00 1109 GLY A N 1
ATOM 18482 C CA . GLY B 1 1124 ? 180.065 204.509 170.319 1.00 30.00 1109 GLY A CA 1
ATOM 18483 C C . GLY B 1 1124 ? 180.136 206.017 170.240 1.00 30.00 1109 GLY A C 1
ATOM 18484 O O . GLY B 1 1124 ? 180.123 206.702 171.266 1.00 30.00 1109 GLY A O 1
ATOM 18488 N N . VAL B 1 1125 ? 180.199 206.546 169.019 1.00 30.00 1110 VAL A N 1
ATOM 18489 C CA . VAL B 1 1125 ? 180.229 207.984 168.778 1.00 30.00 1110 VAL A CA 1
ATOM 18490 C C . VAL B 1 1125 ? 179.072 208.659 169.498 1.00 30.00 1110 VAL A C 1
ATOM 18491 O O . VAL B 1 1125 ? 179.132 209.850 169.819 1.00 30.00 1110 VAL A O 1
ATOM 18504 N N . ILE B 1 1126 ? 178.010 207.902 169.749 1.00 30.00 1111 ILE A N 1
ATOM 18505 C CA . ILE B 1 1126 ? 176.860 208.439 170.459 1.00 30.00 1111 ILE A CA 1
ATOM 18506 C C . ILE B 1 1126 ? 177.054 208.387 171.971 1.00 30.00 1111 ILE A C 1
ATOM 18507 O O . ILE B 1 1126 ? 176.497 209.221 172.692 1.00 30.00 1111 ILE A O 1
ATOM 18523 N N . SER B 1 1127 ? 177.835 207.433 172.470 1.00 30.00 1112 SER A N 1
ATOM 18524 C CA . SER B 1 1127 ? 178.140 207.339 173.889 1.00 30.00 1112 SER A CA 1
ATOM 18525 C C . SER B 1 1127 ? 179.444 208.034 174.252 1.00 30.00 1112 SER A C 1
ATOM 18526 O O . SER B 1 1127 ? 179.952 207.833 175.358 1.00 30.00 1112 SER A O 1
ATOM 18534 N N . ALA B 1 1128 ? 179.991 208.840 173.350 1.00 30.00 1113 ALA A N 1
ATOM 18535 C CA . ALA B 1 1128 ? 181.189 209.622 173.601 1.00 30.00 1113 ALA A CA 1
ATOM 18536 C C . ALA B 1 1128 ? 180.982 211.112 173.422 1.00 30.00 1113 ALA A C 1
ATOM 18537 O O . ALA B 1 1128 ? 181.656 211.898 174.090 1.00 30.00 1113 ALA A O 1
ATOM 18544 N N . SER B 1 1129 ? 180.078 211.524 172.533 1.00 30.00 1114 SER A N 1
ATOM 18545 C CA . SER B 1 1129 ? 179.758 212.938 172.408 1.00 30.00 1114 SER A CA 1
ATOM 18546 C C . SER B 1 1129 ? 179.292 213.518 173.733 1.00 30.00 1114 SER A C 1
ATOM 18547 O O . SER B 1 1129 ? 179.424 214.725 173.967 1.00 30.00 1114 SER A O 1
ATOM 18555 N N . VAL B 1 1130 ? 178.741 212.674 174.606 1.00 30.00 1115 VAL A N 1
ATOM 18556 C CA . VAL B 1 1130 ? 178.298 213.121 175.924 1.00 30.00 1115 VAL A CA 1
ATOM 18557 C C . VAL B 1 1130 ? 179.380 213.958 176.591 1.00 30.00 1115 VAL A C 1
ATOM 18558 O O . VAL B 1 1130 ? 179.147 215.099 177.006 1.00 30.00 1115 VAL A O 1
ATOM 18571 N N . GLN B 1 1131 ? 180.584 213.396 176.705 1.00 30.00 1116 GLN A N 1
ATOM 18572 C CA . GLN B 1 1131 ? 181.671 214.090 177.385 1.00 30.00 1116 GLN A CA 1
ATOM 18573 C C . GLN B 1 1131 ? 181.905 215.473 176.793 1.00 30.00 1116 GLN A C 1
ATOM 18574 O O . GLN B 1 1131 ? 182.183 216.429 177.524 1.00 30.00 1116 GLN A O 1
ATOM 18588 N N . CYS B 1 1132 ? 181.791 215.602 175.476 1.00 30.00 1117 CYS A N 1
ATOM 18589 C CA . CYS B 1 1132 ? 181.994 216.891 174.842 1.00 30.00 1117 CYS A CA 1
ATOM 18590 C C . CYS B 1 1132 ? 180.907 217.871 175.278 1.00 30.00 1117 CYS A C 1
ATOM 18591 O O . CYS B 1 1132 ? 179.967 217.526 175.999 1.00 30.00 1117 CYS A O 1
ATOM 18599 N N . LYS B 1 1133 ? 181.050 219.117 174.829 1.00 30.00 1118 LYS A N 1
ATOM 18600 C CA . LYS B 1 1133 ? 180.092 220.155 175.191 1.00 30.00 1118 LYS A CA 1
ATOM 18601 C C . LYS B 1 1133 ? 178.842 220.079 174.322 1.00 30.00 1118 LYS A C 1
ATOM 18602 O O . LYS B 1 1133 ? 177.735 219.857 174.823 1.00 30.00 1118 LYS A O 1
ATOM 18621 N N . ASP B 1 1134 ? 179.003 220.259 173.013 1.00 30.00 1119 ASP A N 1
ATOM 18622 C CA . ASP B 1 1134 ? 177.905 220.146 172.054 1.00 30.00 1119 ASP A CA 1
ATOM 18623 C C . ASP B 1 1134 ? 177.907 218.718 171.527 1.00 30.00 1119 ASP A C 1
ATOM 18624 O O . ASP B 1 1134 ? 178.700 218.367 170.651 1.00 30.00 1119 ASP A O 1
ATOM 18633 N N . SER B 1 1135 ? 177.011 217.893 172.063 1.00 30.00 1120 SER A N 1
ATOM 18634 C CA . SER B 1 1135 ? 176.989 216.475 171.737 1.00 30.00 1120 SER A CA 1
ATOM 18635 C C . SER B 1 1135 ? 176.455 216.186 170.343 1.00 30.00 1120 SER A C 1
ATOM 18636 O O . SER B 1 1135 ? 176.261 215.013 170.013 1.00 30.00 1120 SER A O 1
ATOM 18644 N N . SER B 1 1136 ? 176.205 217.205 169.525 1.00 30.00 1121 SER A N 1
ATOM 18645 C CA . SER B 1 1136 ? 175.705 217.016 168.170 1.00 30.00 1121 SER A CA 1
ATOM 18646 C C . SER B 1 1136 ? 176.458 217.888 167.173 1.00 30.00 1121 SER A C 1
ATOM 18647 O O . SER B 1 1136 ? 175.879 218.379 166.204 1.00 30.00 1121 SER A O 1
ATOM 18655 N N . GLU B 1 1137 ? 177.747 218.097 167.412 1.00 30.00 1122 GLU A N 1
ATOM 18656 C CA . GLU B 1 1137 ? 178.615 218.761 166.456 1.00 30.00 1122 GLU A CA 1
ATOM 18657 C C . GLU B 1 1137 ? 179.916 218.013 166.243 1.00 30.00 1122 GLU A C 1
ATOM 18658 O O . GLU B 1 1137 ? 180.651 218.339 165.304 1.00 30.00 1122 GLU A O 1
ATOM 18670 N N . ALA B 1 1138 ? 180.220 217.023 167.075 1.00 30.00 1123 ALA A N 1
ATOM 18671 C CA . ALA B 1 1138 ? 181.305 216.090 166.823 1.00 30.00 1123 ALA A CA 1
ATOM 18672 C C . ALA B 1 1138 ? 180.888 215.018 165.830 1.00 30.00 1123 ALA A C 1
ATOM 18673 O O . ALA B 1 1138 ? 181.612 214.742 164.866 1.00 30.00 1123 ALA A O 1
ATOM 18680 N N . VAL B 1 1139 ? 179.718 214.419 166.054 1.00 30.00 1124 VAL A N 1
ATOM 18681 C CA . VAL B 1 1139 ? 179.200 213.391 165.157 1.00 30.00 1124 VAL A CA 1
ATOM 18682 C C . VAL B 1 1139 ? 179.259 213.873 163.713 1.00 30.00 1124 VAL A C 1
ATOM 18683 O O . VAL B 1 1139 ? 179.869 213.239 162.845 1.00 30.00 1124 VAL A O 1
ATOM 18696 N N . ASN B 1 1140 ? 178.613 215.006 163.437 1.00 30.00 1125 ASN A N 1
ATOM 18697 C CA . ASN B 1 1140 ? 178.693 215.600 162.109 1.00 30.00 1125 ASN A CA 1
ATOM 18698 C C . ASN B 1 1140 ? 180.129 215.700 161.615 1.00 30.00 1125 ASN A C 1
ATOM 18699 O O . ASN B 1 1140 ? 180.369 215.730 160.403 1.00 30.00 1125 ASN A O 1
ATOM 18710 N N . SER B 1 1141 ? 181.095 215.761 162.529 1.00 30.00 1126 SER A N 1
ATOM 18711 C CA . SER B 1 1141 ? 182.493 215.883 162.145 1.00 30.00 1126 SER A CA 1
ATOM 18712 C C . SER B 1 1141 ? 183.144 214.527 161.910 1.00 30.00 1126 SER A C 1
ATOM 18713 O O . SER B 1 1141 ? 183.857 214.348 160.916 1.00 30.00 1126 SER A O 1
ATOM 18721 N N . ILE B 1 1142 ? 182.917 213.565 162.805 1.00 30.00 1127 ILE A N 1
ATOM 18722 C CA . ILE B 1 1142 ? 183.431 212.215 162.585 1.00 30.00 1127 ILE A CA 1
ATOM 18723 C C . ILE B 1 1142 ? 182.894 211.661 161.275 1.00 30.00 1127 ILE A C 1
ATOM 18724 O O . ILE B 1 1142 ? 183.649 211.348 160.347 1.00 30.00 1127 ILE A O 1
ATOM 18740 N N . LEU B 1 1143 ? 181.572 211.547 161.181 1.00 30.00 1128 LEU A N 1
ATOM 18741 C CA . LEU B 1 1143 ? 180.925 210.932 160.035 1.00 30.00 1128 LEU A CA 1
ATOM 18742 C C . LEU B 1 1143 ? 181.075 211.748 158.765 1.00 30.00 1128 LEU A C 1
ATOM 18743 O O . LEU B 1 1143 ? 180.553 211.341 157.724 1.00 30.00 1128 LEU A O 1
ATOM 18759 N N . SER B 1 1144 ? 181.764 212.880 158.825 1.00 30.00 1129 SER A N 1
ATOM 18760 C CA . SER B 1 1144 ? 182.192 213.593 157.634 1.00 30.00 1129 SER A CA 1
ATOM 18761 C C . SER B 1 1144 ? 183.662 213.374 157.328 1.00 30.00 1129 SER A C 1
ATOM 18762 O O . SER B 1 1144 ? 184.060 213.450 156.163 1.00 30.00 1129 SER A O 1
ATOM 18770 N N . ALA B 1 1145 ? 184.474 213.108 158.352 1.00 30.00 1130 ALA A N 1
ATOM 18771 C CA . ALA B 1 1145 ? 185.834 212.641 158.115 1.00 30.00 1130 ALA A CA 1
ATOM 18772 C C . ALA B 1 1145 ? 185.812 211.258 157.485 1.00 30.00 1130 ALA A C 1
ATOM 18773 O O . ALA B 1 1145 ? 186.523 210.993 156.509 1.00 30.00 1130 ALA A O 1
ATOM 18780 N N . THR B 1 1146 ? 184.999 210.364 158.036 1.00 30.00 1131 THR A N 1
ATOM 18781 C CA . THR B 1 1146 ? 184.572 209.192 157.302 1.00 30.00 1131 THR A CA 1
ATOM 18782 C C . THR B 1 1146 ? 183.859 209.649 156.028 1.00 30.00 1131 THR A C 1
ATOM 18783 O O . THR B 1 1146 ? 183.538 210.826 155.857 1.00 30.00 1131 THR A O 1
ATOM 18794 N N . TYR B 1 1147 ? 183.606 208.704 155.128 1.00 30.00 1132 TYR A N 1
ATOM 18795 C CA . TYR B 1 1147 ? 183.290 208.897 153.719 1.00 30.00 1132 TYR A CA 1
ATOM 18796 C C . TYR B 1 1147 ? 184.558 209.121 152.909 1.00 30.00 1132 TYR A C 1
ATOM 18797 O O . TYR B 1 1147 ? 184.480 209.194 151.683 1.00 30.00 1132 TYR A O 1
ATOM 18815 N N . SER B 1 1148 ? 185.722 209.245 153.544 1.00 30.00 1133 SER A N 1
ATOM 18816 C CA . SER B 1 1148 ? 186.966 209.459 152.824 1.00 30.00 1133 SER A CA 1
ATOM 18817 C C . SER B 1 1148 ? 188.142 208.694 153.407 1.00 30.00 1133 SER A C 1
ATOM 18818 O O . SER B 1 1148 ? 189.231 208.746 152.827 1.00 30.00 1133 SER A O 1
ATOM 18826 N N . THR B 1 1149 ? 187.969 207.994 154.526 1.00 30.00 1134 THR A N 1
ATOM 18827 C CA . THR B 1 1149 ? 189.077 207.302 155.167 1.00 30.00 1134 THR A CA 1
ATOM 18828 C C . THR B 1 1149 ? 188.736 205.856 155.496 1.00 30.00 1134 THR A C 1
ATOM 18829 O O . THR B 1 1149 ? 189.631 205.010 155.578 1.00 30.00 1134 THR A O 1
ATOM 18840 N N . CYS B 1 1150 ? 187.452 205.556 155.682 1.00 30.00 1135 CYS A N 1
ATOM 18841 C CA . CYS B 1 1150 ? 187.019 204.226 156.113 1.00 30.00 1135 CYS A CA 1
ATOM 18842 C C . CYS B 1 1150 ? 185.624 203.945 155.575 1.00 30.00 1135 CYS A C 1
ATOM 18843 O O . CYS B 1 1150 ? 184.663 203.785 156.334 1.00 30.00 1135 CYS A O 1
ATOM 18851 N N . PRO B 1 1151 ? 185.479 203.874 154.253 1.00 30.00 1136 PRO A N 1
ATOM 18852 C CA . PRO B 1 1151 ? 184.156 203.587 153.683 1.00 30.00 1136 PRO A CA 1
ATOM 18853 C C . PRO B 1 1151 ? 183.548 202.277 154.149 1.00 30.00 1136 PRO A C 1
ATOM 18854 O O . PRO B 1 1151 ? 182.331 202.204 154.354 1.00 30.00 1136 PRO A O 1
ATOM 18865 N N . ALA B 1 1152 ? 184.361 201.241 154.338 1.00 30.00 1137 ALA A N 1
ATOM 18866 C CA . ALA B 1 1152 ? 183.846 199.890 154.528 1.00 30.00 1137 ALA A CA 1
ATOM 18867 C C . ALA B 1 1152 ? 182.878 199.757 155.693 1.00 30.00 1137 ALA A C 1
ATOM 18868 O O . ALA B 1 1152 ? 182.237 198.709 155.816 1.00 30.00 1137 ALA A O 1
ATOM 18875 N N . LEU B 1 1153 ? 182.746 200.768 156.544 1.00 30.00 1138 LEU A N 1
ATOM 18876 C CA . LEU B 1 1153 ? 181.852 200.663 157.688 1.00 30.00 1138 LEU A CA 1
ATOM 18877 C C . LEU B 1 1153 ? 180.436 201.093 157.346 1.00 30.00 1138 LEU A C 1
ATOM 18878 O O . LEU B 1 1153 ? 179.470 200.479 157.811 1.00 30.00 1138 LEU A O 1
ATOM 18894 N N . LEU B 1 1154 ? 180.299 202.145 156.545 1.00 30.00 1139 LEU A N 1
ATOM 18895 C CA . LEU B 1 1154 ? 178.977 202.598 156.136 1.00 30.00 1139 LEU A CA 1
ATOM 18896 C C . LEU B 1 1154 ? 178.265 201.522 155.333 1.00 30.00 1139 LEU A C 1
ATOM 18897 O O . LEU B 1 1154 ? 177.138 201.129 155.656 1.00 30.00 1139 LEU A O 1
ATOM 18913 N N . ILE B 1 1155 ? 178.919 201.029 154.280 1.00 30.00 1140 ILE A N 1
ATOM 18914 C CA . ILE B 1 1155 ? 178.339 200.014 153.416 1.00 30.00 1140 ILE A CA 1
ATOM 18915 C C . ILE B 1 1155 ? 177.890 198.787 154.192 1.00 30.00 1140 ILE A C 1
ATOM 18916 O O . ILE B 1 1155 ? 177.063 198.015 153.700 1.00 30.00 1140 ILE A O 1
ATOM 18932 N N . SER B 1 1156 ? 178.425 198.574 155.388 1.00 30.00 1141 SER A N 1
ATOM 18933 C CA . SER B 1 1156 ? 177.907 197.544 156.273 1.00 30.00 1141 SER A CA 1
ATOM 18934 C C . SER B 1 1156 ? 176.736 198.031 157.107 1.00 30.00 1141 SER A C 1
ATOM 18935 O O . SER B 1 1156 ? 176.071 197.215 157.753 1.00 30.00 1141 SER A O 1
ATOM 18943 N N . ALA B 1 1157 ? 176.485 199.339 157.121 1.00 30.00 1142 ALA A N 1
ATOM 18944 C CA . ALA B 1 1157 ? 175.272 199.879 157.720 1.00 30.00 1142 ALA A CA 1
ATOM 18945 C C . ALA B 1 1157 ? 174.127 199.858 156.721 1.00 30.00 1142 ALA A C 1
ATOM 18946 O O . ALA B 1 1157 ? 173.061 199.294 156.990 1.00 30.00 1142 ALA A O 1
ATOM 18953 N N . ALA B 1 1158 ? 174.342 200.476 155.563 1.00 30.00 1143 ALA A N 1
ATOM 18954 C CA . ALA B 1 1158 ? 173.422 200.422 154.437 1.00 30.00 1143 ALA A CA 1
ATOM 18955 C C . ALA B 1 1158 ? 172.812 199.037 154.281 1.00 30.00 1143 ALA A C 1
ATOM 18956 O O . ALA B 1 1158 ? 171.609 198.896 154.043 1.00 30.00 1143 ALA A O 1
ATOM 18963 N N . VAL B 1 1159 ? 173.643 198.012 154.409 1.00 30.00 1144 VAL A N 1
ATOM 18964 C CA . VAL B 1 1159 ? 173.228 196.626 154.246 1.00 30.00 1144 VAL A CA 1
ATOM 18965 C C . VAL B 1 1159 ? 172.432 196.161 155.462 1.00 30.00 1144 VAL A C 1
ATOM 18966 O O . VAL B 1 1159 ? 171.899 195.047 155.478 1.00 30.00 1144 VAL A O 1
ATOM 18979 N N . GLY B 1 1160 ? 172.314 197.016 156.475 1.00 30.00 1145 GLY A N 1
ATOM 18980 C CA . GLY B 1 1160 ? 171.710 196.602 157.727 1.00 30.00 1145 GLY A CA 1
ATOM 18981 C C . GLY B 1 1160 ? 170.846 197.649 158.395 1.00 30.00 1145 GLY A C 1
ATOM 18982 O O . GLY B 1 1160 ? 170.440 197.473 159.547 1.00 30.00 1145 GLY A O 1
ATOM 18986 N N . TRP B 1 1161 ? 170.555 198.737 157.690 1.00 30.00 1146 TRP A N 1
ATOM 18987 C CA . TRP B 1 1161 ? 169.807 199.855 158.249 1.00 30.00 1146 TRP A CA 1
ATOM 18988 C C . TRP B 1 1161 ? 168.574 199.394 159.018 1.00 30.00 1146 TRP A C 1
ATOM 18989 O O . TRP B 1 1161 ? 168.477 199.646 160.225 1.00 30.00 1146 TRP A O 1
ATOM 19010 N N . PRO B 1 1162 ? 167.622 198.706 158.380 1.00 30.00 1147 PRO A N 1
ATOM 19011 C CA . PRO B 1 1162 ? 166.357 198.394 159.066 1.00 30.00 1147 PRO A CA 1
ATOM 19012 C C . PRO B 1 1162 ? 166.520 197.620 160.360 1.00 30.00 1147 PRO A C 1
ATOM 19013 O O . PRO B 1 1162 ? 165.524 197.422 161.066 1.00 30.00 1147 PRO A O 1
ATOM 19024 N N . GLN B 1 1163 ? 167.727 197.167 160.686 1.00 30.00 1148 GLN A N 1
ATOM 19025 C CA . GLN B 1 1163 ? 168.006 196.502 161.949 1.00 30.00 1148 GLN A CA 1
ATOM 19026 C C . GLN B 1 1163 ? 168.814 197.384 162.888 1.00 30.00 1148 GLN A C 1
ATOM 19027 O O . GLN B 1 1163 ? 169.236 196.923 163.952 1.00 30.00 1148 GLN A O 1
ATOM 19041 N N . LEU B 1 1164 ? 169.035 198.631 162.521 1.00 30.00 1149 LEU A N 1
ATOM 19042 C CA . LEU B 1 1164 ? 169.959 199.509 163.222 1.00 30.00 1149 LEU A CA 1
ATOM 19043 C C . LEU B 1 1164 ? 169.348 200.846 163.610 1.00 30.00 1149 LEU A C 1
ATOM 19044 O O . LEU B 1 1164 ? 169.677 201.381 164.669 1.00 30.00 1149 LEU A O 1
ATOM 19060 N N . ASP B 1 1165 ? 168.472 201.401 162.777 1.00 30.00 1150 ASP A N 1
ATOM 19061 C CA . ASP B 1 1165 ? 167.842 202.687 163.071 1.00 30.00 1150 ASP A CA 1
ATOM 19062 C C . ASP B 1 1165 ? 167.137 202.726 164.420 1.00 30.00 1150 ASP A C 1
ATOM 19063 O O . ASP B 1 1165 ? 167.337 203.699 165.169 1.00 30.00 1150 ASP A O 1
ATOM 19072 N N . PRO B 1 1166 ? 166.300 201.748 164.783 1.00 30.00 1151 PRO A N 1
ATOM 19073 C CA . PRO B 1 1166 ? 165.579 201.821 166.060 1.00 30.00 1151 PRO A CA 1
ATOM 19074 C C . PRO B 1 1166 ? 166.466 201.675 167.277 1.00 30.00 1151 PRO A C 1
ATOM 19075 O O . PRO B 1 1166 ? 165.950 201.662 168.400 1.00 30.00 1151 PRO A O 1
ATOM 19086 N N . VAL B 1 1167 ? 167.772 201.551 167.091 1.00 30.00 1152 VAL A N 1
ATOM 19087 C CA . VAL B 1 1167 ? 168.730 201.602 168.180 1.00 30.00 1152 VAL A CA 1
ATOM 19088 C C . VAL B 1 1167 ? 169.287 203.004 168.348 1.00 30.00 1152 VAL A C 1
ATOM 19089 O O . VAL B 1 1167 ? 169.267 203.564 169.444 1.00 30.00 1152 VAL A O 1
ATOM 19102 N N . LEU B 1 1168 ? 169.788 203.586 167.259 1.00 30.00 1153 LEU A N 1
ATOM 19103 C CA . LEU B 1 1168 ? 170.319 204.939 167.327 1.00 30.00 1153 LEU A CA 1
ATOM 19104 C C . LEU B 1 1168 ? 169.241 205.928 167.738 1.00 30.00 1153 LEU A C 1
ATOM 19105 O O . LEU B 1 1168 ? 169.485 206.820 168.561 1.00 30.00 1153 LEU A O 1
ATOM 19121 N N . ARG B 1 1169 ? 168.045 205.799 167.165 1.00 30.00 1154 ARG A N 1
ATOM 19122 C CA . ARG B 1 1169 ? 166.982 206.736 167.503 1.00 30.00 1154 ARG A CA 1
ATOM 19123 C C . ARG B 1 1169 ? 166.626 206.633 168.979 1.00 30.00 1154 ARG A C 1
ATOM 19124 O O . ARG B 1 1169 ? 166.537 207.646 169.684 1.00 30.00 1154 ARG A O 1
ATOM 19145 N N . SER B 1 1170 ? 166.430 205.410 169.468 1.00 30.00 1155 SER A N 1
ATOM 19146 C CA . SER B 1 1170 ? 166.115 205.211 170.874 1.00 30.00 1155 SER A CA 1
ATOM 19147 C C . SER B 1 1170 ? 167.211 205.725 171.791 1.00 30.00 1155 SER A C 1
ATOM 19148 O O . SER B 1 1170 ? 166.901 206.305 172.835 1.00 30.00 1155 SER A O 1
ATOM 19156 N N . GLN B 1 1171 ? 168.476 205.554 171.422 1.00 30.00 1156 GLN A N 1
ATOM 19157 C CA . GLN B 1 1171 ? 169.564 206.053 172.250 1.00 30.00 1156 GLN A CA 1
ATOM 19158 C C . GLN B 1 1171 ? 169.571 207.575 172.302 1.00 30.00 1156 GLN A C 1
ATOM 19159 O O . GLN B 1 1171 ? 169.633 208.167 173.386 1.00 30.00 1156 GLN A O 1
ATOM 19173 N N . TRP B 1 1172 ? 169.514 208.219 171.137 1.00 30.00 1157 TRP A N 1
ATOM 19174 C CA . TRP B 1 1172 ? 169.513 209.672 171.102 1.00 30.00 1157 TRP A CA 1
ATOM 19175 C C . TRP B 1 1172 ? 168.269 210.258 171.749 1.00 30.00 1157 TRP A C 1
ATOM 19176 O O . TRP B 1 1172 ? 168.281 211.432 172.130 1.00 30.00 1157 TRP A O 1
ATOM 19197 N N . CYS B 1 1173 ? 167.205 209.474 171.889 1.00 30.00 1158 CYS A N 1
ATOM 19198 C CA . CYS B 1 1173 ? 166.006 209.928 172.577 1.00 30.00 1158 CYS A CA 1
ATOM 19199 C C . CYS B 1 1173 ? 166.054 209.648 174.071 1.00 30.00 1158 CYS A C 1
ATOM 19200 O O . CYS B 1 1173 ? 165.367 210.328 174.838 1.00 30.00 1158 CYS A O 1
ATOM 19208 N N . SER B 1 1174 ? 166.845 208.667 174.499 1.00 30.00 1159 SER A N 1
ATOM 19209 C CA . SER B 1 1174 ? 166.987 208.357 175.914 1.00 30.00 1159 SER A CA 1
ATOM 19210 C C . SER B 1 1174 ? 168.030 209.211 176.612 1.00 30.00 1159 SER A C 1
ATOM 19211 O O . SER B 1 1174 ? 167.866 209.518 177.796 1.00 30.00 1159 SER A O 1
ATOM 19219 N N . LEU B 1 1175 ? 169.103 209.596 175.921 1.00 30.00 1160 LEU A N 1
ATOM 19220 C CA . LEU B 1 1175 ? 170.062 210.501 176.545 1.00 30.00 1160 LEU A CA 1
ATOM 19221 C C . LEU B 1 1175 ? 169.462 211.887 176.720 1.00 30.00 1160 LEU A C 1
ATOM 19222 O O . LEU B 1 1175 ? 169.411 212.415 177.836 1.00 30.00 1160 LEU A O 1
ATOM 19238 N N . PHE B 1 1176 ? 169.004 212.489 175.627 1.00 30.00 1161 PHE A N 1
ATOM 19239 C CA . PHE B 1 1176 ? 168.403 213.813 175.676 1.00 30.00 1161 PHE A CA 1
ATOM 19240 C C . PHE B 1 1176 ? 167.541 214.009 174.442 1.00 30.00 1161 PHE A C 1
ATOM 19241 O O . PHE B 1 1176 ? 168.014 213.830 173.317 1.00 30.00 1161 PHE A O 1
ATOM 19258 N N . GLY B 1 1177 ? 166.286 214.389 174.659 1.00 30.00 1162 GLY A N 1
ATOM 19259 C CA . GLY B 1 1177 ? 165.293 214.408 173.606 1.00 30.00 1162 GLY A CA 1
ATOM 19260 C C . GLY B 1 1177 ? 165.389 215.616 172.700 1.00 30.00 1162 GLY A C 1
ATOM 19261 O O . GLY B 1 1177 ? 164.590 216.551 172.801 1.00 30.00 1162 GLY A O 1
ATOM 19265 N N . VAL B 1 1178 ? 166.375 215.600 171.811 1.00 30.00 1163 VAL A N 1
ATOM 19266 C CA . VAL B 1 1178 ? 166.590 216.662 170.841 1.00 30.00 1163 VAL A CA 1
ATOM 19267 C C . VAL B 1 1178 ? 166.657 216.039 169.455 1.00 30.00 1163 VAL A C 1
ATOM 19268 O O . VAL B 1 1178 ? 166.963 214.853 169.301 1.00 30.00 1163 VAL A O 1
ATOM 19281 N N . ASP B 1 1179 ? 166.360 216.847 168.442 1.00 30.00 1164 ASP A N 1
ATOM 19282 C CA . ASP B 1 1179 ? 166.310 216.350 167.076 1.00 30.00 1164 ASP A CA 1
ATOM 19283 C C . ASP B 1 1179 ? 167.639 215.713 166.683 1.00 30.00 1164 ASP A C 1
ATOM 19284 O O . ASP B 1 1179 ? 168.684 215.955 167.292 1.00 30.00 1164 ASP A O 1
ATOM 19293 N N . LEU B 1 1180 ? 167.584 214.888 165.641 1.00 30.00 1165 LEU A N 1
ATOM 19294 C CA . LEU B 1 1180 ? 168.747 214.136 165.212 1.00 30.00 1165 LEU A CA 1
ATOM 19295 C C . LEU B 1 1180 ? 169.760 215.046 164.528 1.00 30.00 1165 LEU A C 1
ATOM 19296 O O . LEU B 1 1180 ? 169.450 216.184 164.169 1.00 30.00 1165 LEU A O 1
ATOM 19312 N N . PRO B 1 1181 ? 170.983 214.566 164.338 1.00 30.00 1166 PRO A N 1
ATOM 19313 C CA . PRO B 1 1181 ? 171.970 215.325 163.571 1.00 30.00 1166 PRO A CA 1
ATOM 19314 C C . PRO B 1 1181 ? 171.775 215.130 162.074 1.00 30.00 1166 PRO A C 1
ATOM 19315 O O . PRO B 1 1181 ? 170.992 214.299 161.617 1.00 30.00 1166 PRO A O 1
ATOM 19326 N N . LYS B 1 1182 ? 172.526 215.913 161.310 1.00 30.00 1167 LYS A N 1
ATOM 19327 C CA . LYS B 1 1182 ? 172.425 215.922 159.860 1.00 30.00 1167 LYS A CA 1
ATOM 19328 C C . LYS B 1 1182 ? 173.227 214.816 159.200 1.00 30.00 1167 LYS A C 1
ATOM 19329 O O . LYS B 1 1182 ? 173.524 214.920 158.005 1.00 30.00 1167 LYS A O 1
ATOM 19348 N N . GLU B 1 1183 ? 173.607 213.771 159.935 1.00 30.00 1168 GLU A N 1
ATOM 19349 C CA . GLU B 1 1183 ? 174.343 212.663 159.349 1.00 30.00 1168 GLU A CA 1
ATOM 19350 C C . GLU B 1 1183 ? 173.842 211.291 159.771 1.00 30.00 1168 GLU A C 1
ATOM 19351 O O . GLU B 1 1183 ? 174.225 210.302 159.141 1.00 30.00 1168 GLU A O 1
ATOM 19363 N N . LEU B 1 1184 ? 173.018 211.193 160.811 1.00 30.00 1169 LEU A N 1
ATOM 19364 C CA . LEU B 1 1184 ? 172.221 210.003 161.066 1.00 30.00 1169 LEU A CA 1
ATOM 19365 C C . LEU B 1 1184 ? 170.800 210.172 160.566 1.00 30.00 1169 LEU A C 1
ATOM 19366 O O . LEU B 1 1184 ? 169.926 209.370 160.909 1.00 30.00 1169 LEU A O 1
ATOM 19382 N N . ARG B 1 1185 ? 170.554 211.209 159.773 1.00 30.00 1170 ARG A N 1
ATOM 19383 C CA . ARG B 1 1185 ? 169.245 211.525 159.233 1.00 30.00 1170 ARG A CA 1
ATOM 19384 C C . ARG B 1 1185 ? 169.213 211.393 157.722 1.00 30.00 1170 ARG A C 1
ATOM 19385 O O . ARG B 1 1185 ? 168.301 210.774 157.169 1.00 30.00 1170 ARG A O 1
ATOM 19406 N N . THR B 1 1186 ? 170.207 211.961 157.045 1.00 30.00 1171 THR A N 1
ATOM 19407 C CA . THR B 1 1186 ? 170.364 211.816 155.607 1.00 30.00 1171 THR A CA 1
ATOM 19408 C C . THR B 1 1186 ? 170.147 210.370 155.188 1.00 30.00 1171 THR A C 1
ATOM 19409 O O . THR B 1 1186 ? 169.589 210.099 154.120 1.00 30.00 1171 THR A O 1
ATOM 19420 N N . LEU B 1 1187 ? 170.580 209.436 156.033 1.00 30.00 1172 LEU A N 1
ATOM 19421 C CA . LEU B 1 1187 ? 170.459 208.024 155.696 1.00 30.00 1172 LEU A CA 1
ATOM 19422 C C . LEU B 1 1187 ? 169.004 207.573 155.712 1.00 30.00 1172 LEU A C 1
ATOM 19423 O O . LEU B 1 1187 ? 168.572 206.821 154.830 1.00 30.00 1172 LEU A O 1
ATOM 19439 N N . ARG B 1 1188 ? 168.228 208.019 156.700 1.00 30.00 1173 ARG A N 1
ATOM 19440 C CA . ARG B 1 1188 ? 166.806 207.694 156.703 1.00 30.00 1173 ARG A CA 1
ATOM 19441 C C . ARG B 1 1188 ? 166.121 208.231 155.456 1.00 30.00 1173 ARG A C 1
ATOM 19442 O O . ARG B 1 1188 ? 165.259 207.563 154.874 1.00 30.00 1173 ARG A O 1
ATOM 19463 N N . GLU B 1 1189 ? 166.487 209.439 155.030 1.00 30.00 1174 GLU A N 1
ATOM 19464 C CA . GLU B 1 1189 ? 165.888 209.999 153.826 1.00 30.00 1174 GLU A CA 1
ATOM 19465 C C . GLU B 1 1189 ? 166.277 209.192 152.597 1.00 30.00 1174 GLU A C 1
ATOM 19466 O O . GLU B 1 1189 ? 165.436 208.923 151.732 1.00 30.00 1174 GLU A O 1
ATOM 19478 N N . GLN B 1 1190 ? 167.548 208.799 152.499 1.00 30.00 1175 GLN A N 1
ATOM 19479 C CA . GLN B 1 1190 ? 167.997 208.028 151.349 1.00 30.00 1175 GLN A CA 1
ATOM 19480 C C . GLN B 1 1190 ? 167.449 206.609 151.357 1.00 30.00 1175 GLN A C 1
ATOM 19481 O O . GLN B 1 1190 ? 167.472 205.944 150.317 1.00 30.00 1175 GLN A O 1
ATOM 19495 N N . GLN B 1 1191 ? 166.969 206.130 152.501 1.00 30.00 1176 GLN A N 1
ATOM 19496 C CA . GLN B 1 1191 ? 166.302 204.835 152.560 1.00 30.00 1176 GLN A CA 1
ATOM 19497 C C . GLN B 1 1191 ? 164.816 204.943 152.243 1.00 30.00 1176 GLN A C 1
ATOM 19498 O O . GLN B 1 1191 ? 164.243 204.035 151.629 1.00 30.00 1176 GLN A O 1
ATOM 19512 N N . ALA B 1 1192 ? 164.179 206.038 152.655 1.00 30.00 1177 ALA A N 1
ATOM 19513 C CA . ALA B 1 1192 ? 162.761 206.219 152.384 1.00 30.00 1177 ALA A CA 1
ATOM 19514 C C . ALA B 1 1192 ? 162.512 206.627 150.942 1.00 30.00 1177 ALA A C 1
ATOM 19515 O O . ALA B 1 1192 ? 161.458 206.303 150.386 1.00 30.00 1177 ALA A O 1
ATOM 19522 N N . SER B 1 1193 ? 163.463 207.322 150.321 1.00 30.00 1178 SER A N 1
ATOM 19523 C CA . SER B 1 1193 ? 163.397 207.578 148.889 1.00 30.00 1178 SER A CA 1
ATOM 19524 C C . SER B 1 1193 ? 163.617 206.318 148.071 1.00 30.00 1178 SER A C 1
ATOM 19525 O O . SER B 1 1193 ? 163.658 206.394 146.839 1.00 30.00 1178 SER A O 1
ATOM 19533 N N . VAL B 1 1194 ? 163.763 205.173 148.730 1.00 30.00 1179 VAL A N 1
ATOM 19534 C CA . VAL B 1 1194 ? 163.904 203.881 148.073 1.00 30.00 1179 VAL A CA 1
ATOM 19535 C C . VAL B 1 1194 ? 162.723 202.973 148.395 1.00 30.00 1179 VAL A C 1
ATOM 19536 O O . VAL B 1 1194 ? 162.017 202.516 147.496 1.00 30.00 1179 VAL A O 1
ATOM 19549 N N . ASP B 1 1195 ? 162.485 202.709 149.681 1.00 30.00 1180 ASP A N 1
ATOM 19550 C CA . ASP B 1 1195 ? 161.443 201.764 150.068 1.00 30.00 1180 ASP A CA 1
ATOM 19551 C C . ASP B 1 1195 ? 160.065 202.162 149.561 1.00 30.00 1180 ASP A C 1
ATOM 19552 O O . ASP B 1 1195 ? 159.140 201.346 149.634 1.00 30.00 1180 ASP A O 1
ATOM 19561 N N . SER B 1 1196 ? 159.901 203.383 149.057 1.00 30.00 1181 SER A N 1
ATOM 19562 C CA . SER B 1 1196 ? 158.637 203.816 148.476 1.00 30.00 1181 SER A CA 1
ATOM 19563 C C . SER B 1 1196 ? 158.659 203.682 146.956 1.00 30.00 1181 SER A C 1
ATOM 19564 O O . SER B 1 1196 ? 157.800 203.018 146.369 1.00 30.00 1181 SER A O 1
ATOM 19572 N N . CYS B 1 1197 ? 159.647 204.306 146.312 1.00 30.00 1182 CYS A N 1
ATOM 19573 C CA . CYS B 1 1197 ? 159.698 204.321 144.855 1.00 30.00 1182 CYS A CA 1
ATOM 19574 C C . CYS B 1 1197 ? 159.862 202.924 144.275 1.00 30.00 1182 CYS A C 1
ATOM 19575 O O . CYS B 1 1197 ? 159.584 202.711 143.090 1.00 30.00 1182 CYS A O 1
ATOM 19583 N N . LEU B 1 1198 ? 160.319 201.962 145.078 1.00 30.00 1183 LEU A N 1
ATOM 19584 C CA . LEU B 1 1198 ? 160.246 200.573 144.642 1.00 30.00 1183 LEU A CA 1
ATOM 19585 C C . LEU B 1 1198 ? 158.803 200.106 144.583 1.00 30.00 1183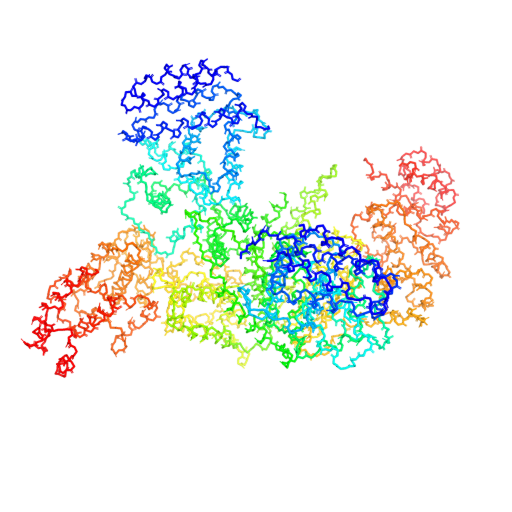 LEU A C 1
ATOM 19586 O O . LEU B 1 1198 ? 158.451 199.269 143.744 1.00 30.00 1183 LEU A O 1
ATOM 19602 N N . SER B 1 1199 ? 157.957 200.633 145.461 1.00 30.00 1184 SER A N 1
ATOM 19603 C CA . SER B 1 1199 ? 156.524 200.394 145.398 1.00 30.00 1184 SER A CA 1
ATOM 19604 C C . SER B 1 1199 ? 155.919 201.351 144.379 1.00 30.00 1184 SER A C 1
ATOM 19605 O O . SER B 1 1199 ? 156.069 202.569 144.503 1.00 30.00 1184 SER A O 1
ATOM 19613 N N . GLN B 1 1200 ? 155.335 200.787 143.324 1.00 30.00 1185 GLN A N 1
ATOM 19614 C CA . GLN B 1 1200 ? 154.502 201.479 142.343 1.00 30.00 1185 GLN A CA 1
ATOM 19615 C C . GLN B 1 1200 ? 155.294 202.417 141.437 1.00 30.00 1185 GLN A C 1
ATOM 19616 O O . GLN B 1 1200 ? 154.776 202.871 140.411 1.00 30.00 1185 GLN A O 1
ATOM 19630 N N . GLY B 1 1201 ? 156.537 202.722 141.795 1.00 30.00 1186 GLY A N 1
ATOM 19631 C CA . GLY B 1 1201 ? 157.429 203.434 140.904 1.00 30.00 1186 GLY A CA 1
ATOM 19632 C C . GLY B 1 1201 ? 157.183 204.925 140.948 1.00 30.00 1186 GLY A C 1
ATOM 19633 O O . GLY B 1 1201 ? 156.120 205.373 140.509 1.00 30.00 1186 GLY A O 1
ATOM 19637 N N . GLU B 1 1202 ? 158.121 205.714 141.473 1.00 30.00 1187 GLU A N 1
ATOM 19638 C CA . GLU B 1 1202 ? 158.022 207.157 141.293 1.00 30.00 1187 GLU A CA 1
ATOM 19639 C C . GLU B 1 1202 ? 159.283 207.745 140.671 1.00 30.00 1187 GLU A C 1
ATOM 19640 O O . GLU B 1 1202 ? 159.235 208.300 139.569 1.00 30.00 1187 GLU A O 1
ATOM 19652 N N . LYS B 1 1203 ? 160.415 207.608 141.365 1.00 30.00 1188 LYS A N 1
ATOM 19653 C CA . LYS B 1 1203 ? 161.690 208.163 140.920 1.00 30.00 1188 LYS A CA 1
ATOM 19654 C C . LYS B 1 1203 ? 162.764 207.853 141.957 1.00 30.00 1188 LYS A C 1
ATOM 19655 O O . LYS B 1 1203 ? 162.488 207.173 142.948 1.00 30.00 1188 LYS A O 1
ATOM 19674 N N . LEU B 1 1204 ? 163.993 208.315 141.739 1.00 30.00 1189 LEU A N 1
ATOM 19675 C CA . LEU B 1 1204 ? 165.025 208.247 142.762 1.00 30.00 1189 LEU A CA 1
ATOM 19676 C C . LEU B 1 1204 ? 165.672 209.616 142.927 1.00 30.00 1189 LEU A C 1
ATOM 19677 O O . LEU B 1 1204 ? 165.665 210.440 142.009 1.00 30.00 1189 LEU A O 1
ATOM 19693 N N . SER B 1 1205 ? 166.235 209.845 144.115 1.00 30.00 1190 SER A N 1
ATOM 19694 C CA . SER B 1 1205 ? 166.748 211.155 144.500 1.00 30.00 1190 SER A CA 1
ATOM 19695 C C . SER B 1 1205 ? 168.213 211.365 144.134 1.00 30.00 1190 SER A C 1
ATOM 19696 O O . SER B 1 1205 ? 168.599 212.491 143.798 1.00 30.00 1190 SER A O 1
ATOM 19704 N N . LEU B 1 1206 ? 169.039 210.320 144.188 1.00 30.00 1191 LEU A N 1
ATOM 19705 C CA . LEU B 1 1206 ? 170.434 210.392 143.755 1.00 30.00 1191 LEU A CA 1
ATOM 19706 C C . LEU B 1 1206 ? 171.221 211.419 144.577 1.00 30.00 1191 LEU A C 1
ATOM 19707 O O . LEU B 1 1206 ? 171.662 212.459 144.086 1.00 30.00 1191 LEU A O 1
ATOM 19723 N N . SER B 1 1207 ? 171.385 211.089 145.859 1.00 30.00 1192 SER A N 1
ATOM 19724 C CA . SER B 1 1207 ? 172.158 211.929 146.767 1.00 30.00 1192 SER A CA 1
ATOM 19725 C C . SER B 1 1207 ? 173.612 212.013 146.315 1.00 30.00 1192 SER A C 1
ATOM 19726 O O . SER B 1 1207 ? 173.998 211.398 145.316 1.00 30.00 1192 SER A O 1
ATOM 19734 N N . CYS B 1 1208 ? 174.421 212.778 147.050 1.00 30.00 1193 CYS A N 1
ATOM 19735 C CA . CYS B 1 1208 ? 175.755 213.141 146.581 1.00 30.00 1193 CYS A CA 1
ATOM 19736 C C . CYS B 1 1208 ? 176.604 211.909 146.283 1.00 30.00 1193 CYS A C 1
ATOM 19737 O O . CYS B 1 1208 ? 177.000 211.675 145.135 1.00 30.00 1193 CYS A O 1
ATOM 19745 N N . THR B 1 1209 ? 176.897 211.107 147.302 1.00 30.00 1194 THR A N 1
ATOM 19746 C CA . THR B 1 1209 ? 177.859 210.022 147.142 1.00 30.00 1194 THR A CA 1
ATOM 19747 C C . THR B 1 1209 ? 177.186 208.814 146.496 1.00 30.00 1194 THR A C 1
ATOM 19748 O O . THR B 1 1209 ? 176.216 208.287 147.051 1.00 30.00 1194 THR A O 1
ATOM 19759 N N . PRO B 1 1210 ? 177.643 208.364 145.322 1.00 30.00 1195 PRO A N 1
ATOM 19760 C CA . PRO B 1 1210 ? 176.960 207.262 144.631 1.00 30.00 1195 PRO A CA 1
ATOM 19761 C C . PRO B 1 1210 ? 176.979 205.932 145.365 1.00 30.00 1195 PRO A C 1
ATOM 19762 O O . PRO B 1 1210 ? 175.929 205.328 145.623 1.00 30.00 1195 PRO A O 1
ATOM 19773 N N . TRP B 1 1211 ? 178.180 205.475 145.714 1.00 30.00 1196 TRP A N 1
ATOM 19774 C CA . TRP B 1 1211 ? 178.385 204.108 146.178 1.00 30.00 1196 TRP A CA 1
ATOM 19775 C C . TRP B 1 1211 ? 177.672 203.801 147.484 1.00 30.00 1196 TRP A C 1
ATOM 19776 O O . TRP B 1 1211 ? 177.815 202.686 147.994 1.00 30.00 1196 TRP A O 1
ATOM 19797 N N . LEU B 1 1212 ? 176.922 204.747 148.040 1.00 30.00 1197 LEU A N 1
ATOM 19798 C CA . LEU B 1 1212 ? 176.065 204.502 149.190 1.00 30.00 1197 LEU A CA 1
ATOM 19799 C C . LEU B 1 1212 ? 174.610 204.335 148.770 1.00 30.00 1197 LEU A C 1
ATOM 19800 O O . LEU B 1 1212 ? 173.919 203.416 149.228 1.00 30.00 1197 LEU A O 1
ATOM 19816 N N . SER B 1 1213 ? 174.139 205.215 147.887 1.00 30.00 1198 SER A N 1
ATOM 19817 C CA . SER B 1 1213 ? 172.828 205.043 147.279 1.00 30.00 1198 SER A CA 1
ATOM 19818 C C . SER B 1 1213 ? 172.723 203.694 146.586 1.00 30.00 1198 SER A C 1
ATOM 19819 O O . SER B 1 1213 ? 171.720 202.982 146.723 1.00 30.00 1198 SER A O 1
ATOM 19827 N N . ALA B 1 1214 ? 173.745 203.344 145.805 1.00 30.00 1199 ALA A N 1
ATOM 19828 C CA . ALA B 1 1214 ? 173.729 202.068 145.103 1.00 30.00 1199 ALA A CA 1
ATOM 19829 C C . ALA B 1 1214 ? 173.632 200.904 146.075 1.00 30.00 1199 ALA A C 1
ATOM 19830 O O . ALA B 1 1214 ? 172.914 199.932 145.821 1.00 30.00 1199 ALA A O 1
ATOM 19837 N N . ALA B 1 1215 ? 174.371 200.969 147.181 1.00 30.00 1200 ALA A N 1
ATOM 19838 C CA . ALA B 1 1215 ? 174.285 199.918 148.186 1.00 30.00 1200 ALA A CA 1
ATOM 19839 C C . ALA B 1 1215 ? 172.872 199.799 148.723 1.00 30.00 1200 ALA A C 1
ATOM 19840 O O . ALA B 1 1215 ? 172.307 198.700 148.789 1.00 30.00 1200 ALA A O 1
ATOM 19847 N N . PHE B 1 1216 ? 172.297 200.923 149.148 1.00 30.00 1201 PHE A N 1
ATOM 19848 C CA . PHE B 1 1216 ? 170.920 200.923 149.625 1.00 30.00 1201 PHE A CA 1
ATOM 19849 C C . PHE B 1 1216 ? 170.011 200.207 148.639 1.00 30.00 1201 PHE A C 1
ATOM 19850 O O . PHE B 1 1216 ? 169.300 199.258 148.988 1.00 30.00 1201 PHE A O 1
ATOM 19867 N N . LEU B 1 1217 ? 170.043 200.656 147.387 1.00 30.00 1202 LEU A N 1
ATOM 19868 C CA . LEU B 1 1217 ? 169.150 200.132 146.362 1.00 30.00 1202 LEU A CA 1
ATOM 19869 C C . LEU B 1 1217 ? 169.341 198.632 146.171 1.00 30.00 1202 LEU A C 1
ATOM 19870 O O . LEU B 1 1217 ? 168.382 197.852 146.238 1.00 30.00 1202 LEU A O 1
ATOM 19886 N N . TYR B 1 1218 ? 170.575 198.220 145.884 1.00 30.00 1203 TYR A N 1
ATOM 19887 C CA . TYR B 1 1218 ? 170.861 196.820 145.602 1.00 30.00 1203 TYR A CA 1
ATOM 19888 C C . TYR B 1 1218 ? 170.453 195.925 146.765 1.00 30.00 1203 TYR A C 1
ATOM 19889 O O . TYR B 1 1218 ? 169.776 194.905 146.575 1.00 30.00 1203 TYR A O 1
ATOM 19907 N N . SER B 1 1219 ? 170.873 196.278 147.979 1.00 30.00 1204 SER A N 1
ATOM 19908 C CA . SER B 1 1219 ? 170.547 195.451 149.131 1.00 30.00 1204 SER A CA 1
ATOM 19909 C C . SER B 1 1219 ? 169.046 195.390 149.364 1.00 30.00 1204 SER A C 1
ATOM 19910 O O . SER B 1 1219 ? 168.512 194.339 149.733 1.00 30.00 1204 SER A O 1
ATOM 19918 N N . THR B 1 1220 ? 168.342 196.502 149.151 1.00 30.00 1205 THR A N 1
ATOM 19919 C CA . THR B 1 1220 ? 166.898 196.499 149.344 1.00 30.00 1205 THR A CA 1
ATOM 19920 C C . THR B 1 1220 ? 166.224 195.558 148.358 1.00 30.00 1205 THR A C 1
ATOM 19921 O O . THR B 1 1220 ? 165.346 194.769 148.731 1.00 30.00 1205 THR A O 1
ATOM 19932 N N . VAL B 1 1221 ? 166.613 195.643 147.087 1.00 30.00 1206 VAL A N 1
ATOM 19933 C CA . VAL B 1 1221 ? 166.126 194.691 146.093 1.00 30.00 1206 VAL A CA 1
ATOM 19934 C C . VAL B 1 1221 ? 166.339 193.267 146.584 1.00 30.00 1206 VAL A C 1
ATOM 19935 O O . VAL B 1 1221 ? 165.395 192.475 146.690 1.00 30.00 1206 VAL A O 1
ATOM 19948 N N . GLN B 1 1222 ? 167.590 192.921 146.889 1.00 30.00 1207 GLN A N 1
ATOM 19949 C CA . GLN B 1 1222 ? 167.885 191.564 147.339 1.00 30.00 1207 GLN A CA 1
ATOM 19950 C C . GLN B 1 1222 ? 167.011 191.161 148.520 1.00 30.00 1207 GLN A C 1
ATOM 19951 O O . GLN B 1 1222 ? 166.613 189.997 148.639 1.00 30.00 1207 GLN A O 1
ATOM 19965 N N . ARG B 1 1223 ? 166.704 192.107 149.404 1.00 30.00 1208 ARG A N 1
ATOM 19966 C CA . ARG B 1 1223 ? 165.958 191.772 150.610 1.00 30.00 1208 ARG A CA 1
ATOM 19967 C C . ARG B 1 1223 ? 164.475 191.587 150.333 1.00 30.00 1208 ARG A C 1
ATOM 19968 O O . ARG B 1 1223 ? 163.809 190.829 151.046 1.00 30.00 1208 ARG A O 1
ATOM 19989 N N . LYS B 1 1224 ? 163.942 192.260 149.320 1.00 30.00 1209 LYS A N 1
ATOM 19990 C CA . LYS B 1 1224 ? 162.529 192.143 148.988 1.00 30.00 1209 LYS A CA 1
ATOM 19991 C C . LYS B 1 1224 ? 162.252 191.093 147.921 1.00 30.00 1209 LYS A C 1
ATOM 19992 O O . LYS B 1 1224 ? 161.085 190.864 147.590 1.00 30.00 1209 LYS A O 1
ATOM 20011 N N . LYS B 1 1225 ? 163.287 190.464 147.368 1.00 30.00 1210 LYS A N 1
ATOM 20012 C CA . LYS B 1 1225 ? 163.167 189.390 146.388 1.00 30.00 1210 LYS A CA 1
ATOM 20013 C C . LYS B 1 1225 ? 162.631 189.870 145.047 1.00 30.00 1210 LYS A C 1
ATOM 20014 O O . LYS B 1 1225 ? 162.260 189.044 144.205 1.00 30.00 1210 LYS A O 1
ATOM 20033 N N . LEU B 1 1226 ? 162.583 191.178 144.821 1.00 30.00 1211 LEU A N 1
ATOM 20034 C CA . LEU B 1 1226 ? 162.217 191.737 143.527 1.00 30.00 1211 LEU A CA 1
ATOM 20035 C C . LEU B 1 1226 ? 163.133 191.182 142.446 1.00 30.00 1211 LEU A C 1
ATOM 20036 O O . LEU B 1 1226 ? 164.189 190.617 142.756 1.00 30.00 1211 LEU A O 1
ATOM 20052 N N . PRO B 1 1227 ? 162.772 191.316 141.179 1.00 30.00 1212 PRO A N 1
ATOM 20053 C CA . PRO B 1 1227 ? 163.681 190.937 140.099 1.00 30.00 1212 PRO A CA 1
ATOM 20054 C C . PRO B 1 1227 ? 164.764 191.993 139.928 1.00 30.00 1212 PRO A C 1
ATOM 20055 O O . PRO B 1 1227 ? 164.847 192.964 140.675 1.00 30.00 1212 PRO A O 1
ATOM 20066 N N . CYS B 1 1228 ? 165.602 191.787 138.914 1.00 30.00 1213 CYS A N 1
ATOM 20067 C CA . CYS B 1 1228 ? 166.706 192.686 138.610 1.00 30.00 1213 CYS A CA 1
ATOM 20068 C C . CYS B 1 1228 ? 166.381 193.624 137.455 1.00 30.00 1213 CYS A C 1
ATOM 20069 O O . CYS B 1 1228 ? 167.282 194.052 136.727 1.00 30.00 1213 CYS A O 1
ATOM 20077 N N . SER B 1 1229 ? 165.100 193.952 137.275 1.00 30.00 1214 SER A N 1
ATOM 20078 C CA . SER B 1 1229 ? 164.673 194.883 136.243 1.00 30.00 1214 SER A CA 1
ATOM 20079 C C . SER B 1 1229 ? 164.104 196.178 136.796 1.00 30.00 1214 SER A C 1
ATOM 20080 O O . SER B 1 1229 ? 164.102 197.184 136.080 1.00 30.00 1214 SER A O 1
ATOM 20088 N N . ARG B 1 1230 ? 163.623 196.182 138.040 1.00 30.00 1215 ARG A N 1
ATOM 20089 C CA . ARG B 1 1230 ? 163.246 197.440 138.671 1.00 30.00 1215 ARG A CA 1
ATOM 20090 C C . ARG B 1 1230 ? 164.478 198.294 138.925 1.00 30.00 1215 ARG A C 1
ATOM 20091 O O . ARG B 1 1230 ? 164.473 199.505 138.674 1.00 30.00 1215 ARG A O 1
ATOM 20112 N N . MET B 1 1231 ? 165.548 197.664 139.409 1.00 30.00 1216 MET A N 1
ATOM 20113 C CA . MET B 1 1231 ? 166.782 198.366 139.732 1.00 30.00 1216 MET A CA 1
ATOM 20114 C C . MET B 1 1231 ? 167.235 199.289 138.611 1.00 30.00 1216 MET A C 1
ATOM 20115 O O . MET B 1 1231 ? 167.903 200.296 138.868 1.00 30.00 1216 MET A O 1
ATOM 20129 N N . LEU B 1 1232 ? 166.874 198.979 137.369 1.00 30.00 1217 LEU A N 1
ATOM 20130 C CA . LEU B 1 1232 ? 167.418 199.672 136.212 1.00 30.00 1217 LEU A CA 1
ATOM 20131 C C . LEU B 1 1232 ? 166.459 200.679 135.598 1.00 30.00 1217 LEU A C 1
ATOM 20132 O O . LEU B 1 1232 ? 166.892 201.498 134.781 1.00 30.00 1217 LEU A O 1
ATOM 20148 N N . GLU B 1 1233 ? 165.181 200.648 135.968 1.00 30.00 1218 GLU A N 1
ATOM 20149 C CA . GLU B 1 1233 ? 164.205 201.566 135.398 1.00 30.00 1218 GLU A CA 1
ATOM 20150 C C . GLU B 1 1233 ? 163.875 202.733 136.312 1.00 30.00 1218 GLU A C 1
ATOM 20151 O O . GLU B 1 1233 ? 163.497 203.800 135.819 1.00 30.00 1218 GLU A O 1
ATOM 20163 N N . ILE B 1 1234 ? 163.998 202.563 137.625 1.00 30.00 1219 ILE A N 1
ATOM 20164 C CA . ILE B 1 1234 ? 163.772 203.671 138.564 1.00 30.00 1219 ILE A CA 1
ATOM 20165 C C . ILE B 1 1234 ? 165.124 204.345 138.760 1.00 30.00 1219 ILE A C 1
ATOM 20166 O O . ILE B 1 1234 ? 165.826 204.152 139.754 1.00 30.00 1219 ILE A O 1
ATOM 20182 N N . LEU B 1 1235 ? 165.472 205.208 137.812 1.00 30.00 1220 LEU A N 1
ATOM 20183 C CA . LEU B 1 1235 ? 166.759 205.884 137.835 1.00 30.00 1220 LEU A CA 1
ATOM 20184 C C . LEU B 1 1235 ? 166.728 207.033 136.845 1.00 30.00 1220 LEU A C 1
ATOM 20185 O O . LEU B 1 1235 ? 166.034 206.975 135.827 1.00 30.00 1220 LEU A O 1
ATOM 20201 N N . ASP B 1 1236 ? 167.493 208.073 137.157 1.00 30.00 1221 ASP A N 1
ATOM 20202 C CA . ASP B 1 1236 ? 167.609 209.215 136.268 1.00 30.00 1221 ASP A CA 1
ATOM 20203 C C . ASP B 1 1236 ? 168.231 208.791 134.941 1.00 30.00 1221 ASP A C 1
ATOM 20204 O O . ASP B 1 1236 ? 168.815 207.712 134.810 1.00 30.00 1221 ASP A O 1
ATOM 20213 N N . GLY B 1 1237 ? 168.085 209.657 133.943 1.00 30.00 1222 GLY A N 1
ATOM 20214 C CA . GLY B 1 1237 ? 168.664 209.421 132.637 1.00 30.00 1222 GLY A CA 1
ATOM 20215 C C . GLY B 1 1237 ? 169.444 210.614 132.129 1.00 30.00 1222 GLY A C 1
ATOM 20216 O O . GLY B 1 1237 ? 170.172 210.515 131.136 1.00 30.00 1222 GLY A O 1
ATOM 20220 N N . LEU B 1 1238 ? 169.298 211.753 132.805 1.00 30.00 1223 LEU A N 1
ATOM 20221 C CA . LEU B 1 1238 ? 169.976 212.983 132.432 1.00 30.00 1223 LEU A CA 1
ATOM 20222 C C . LEU B 1 1238 ? 170.893 213.510 133.524 1.00 30.00 1223 LEU A C 1
ATOM 20223 O O . LEU B 1 1238 ? 171.496 214.574 133.345 1.00 30.00 1223 LEU A O 1
ATOM 20239 N N . SER B 1 1239 ? 171.015 212.806 134.644 1.00 30.00 1224 SER A N 1
ATOM 20240 C CA . SER B 1 1239 ? 171.840 213.275 135.743 1.00 30.00 1224 SER A CA 1
ATOM 20241 C C . SER B 1 1239 ? 173.308 212.965 135.489 1.00 30.00 1224 SER A C 1
ATOM 20242 O O . SER B 1 1239 ? 173.657 211.954 134.874 1.00 30.00 1224 SER A O 1
ATOM 20250 N N . SER B 1 1240 ? 174.171 213.853 135.974 1.00 30.00 1225 SER A N 1
ATOM 20251 C CA . SER B 1 1240 ? 175.611 213.662 135.877 1.00 30.00 1225 SER A CA 1
ATOM 20252 C C . SER B 1 1240 ? 176.129 212.600 136.835 1.00 30.00 1225 SER A C 1
ATOM 20253 O O . SER B 1 1240 ? 177.316 212.260 136.775 1.00 30.00 1225 SER A O 1
ATOM 20261 N N . ASN B 1 1241 ? 175.276 212.072 137.707 1.00 30.00 1226 ASN A N 1
ATOM 20262 C CA . ASN B 1 1241 ? 175.648 211.069 138.693 1.00 30.00 1226 ASN A CA 1
ATOM 20263 C C . ASN B 1 1241 ? 174.863 209.784 138.472 1.00 30.00 1226 ASN A C 1
ATOM 20264 O O . ASN B 1 1241 ? 174.390 209.149 139.417 1.00 30.00 1226 ASN A O 1
ATOM 20275 N N . PHE B 1 1242 ? 174.705 209.394 137.209 1.00 30.00 1227 PHE A N 1
ATOM 20276 C CA . PHE B 1 1242 ? 173.983 208.175 136.862 1.00 30.00 1227 PHE A CA 1
ATOM 20277 C C . PHE B 1 1242 ? 174.936 206.997 136.691 1.00 30.00 1227 PHE A C 1
ATOM 20278 O O . PHE B 1 1242 ? 174.830 205.993 137.402 1.00 30.00 1227 PHE A O 1
ATOM 20295 N N . SER B 1 1243 ? 175.876 207.117 135.753 1.00 30.00 1228 SER A N 1
ATOM 20296 C CA . SER B 1 1243 ? 176.815 206.036 135.476 1.00 30.00 1228 SER A CA 1
ATOM 20297 C C . SER B 1 1243 ? 177.501 205.556 136.748 1.00 30.00 1228 SER A C 1
ATOM 20298 O O . SER B 1 1243 ? 177.525 204.354 137.045 1.00 30.00 1228 SER A O 1
ATOM 20306 N N . MET B 1 1244 ? 178.041 206.492 137.529 1.00 30.00 1229 MET A N 1
ATOM 20307 C CA . MET B 1 1244 ? 178.755 206.151 138.751 1.00 30.00 1229 MET A CA 1
ATOM 20308 C C . MET B 1 1244 ? 177.920 205.317 139.708 1.00 30.00 1229 MET A C 1
ATOM 20309 O O . MET B 1 1244 ? 178.460 204.821 140.701 1.00 30.00 1229 MET A O 1
ATOM 20323 N N . VAL B 1 1245 ? 176.628 205.166 139.449 1.00 30.00 1230 VAL A N 1
ATOM 20324 C CA . VAL B 1 1245 ? 175.816 204.224 140.202 1.00 30.00 1230 VAL A CA 1
ATOM 20325 C C . VAL B 1 1245 ? 175.828 202.858 139.535 1.00 30.00 1230 VAL A C 1
ATOM 20326 O O . VAL B 1 1245 ? 175.891 201.825 140.206 1.00 30.00 1230 VAL A O 1
ATOM 20339 N N . LEU B 1 1246 ? 175.796 202.849 138.203 1.00 30.00 1231 LEU A N 1
ATOM 20340 C CA . LEU B 1 1246 ? 175.749 201.592 137.472 1.00 30.00 1231 LEU A CA 1
ATOM 20341 C C . LEU B 1 1246 ? 177.055 200.826 137.618 1.00 30.00 1231 LEU A C 1
ATOM 20342 O O . LEU B 1 1246 ? 177.055 199.595 137.727 1.00 30.00 1231 LEU A O 1
ATOM 20358 N N . ILE B 1 1247 ? 178.180 201.537 137.605 1.00 30.00 1232 ILE A N 1
ATOM 20359 C CA . ILE B 1 1247 ? 179.470 200.889 137.823 1.00 30.00 1232 ILE A CA 1
ATOM 20360 C C . ILE B 1 1247 ? 179.456 200.118 139.139 1.00 30.00 1232 ILE A C 1
ATOM 20361 O O . ILE B 1 1247 ? 179.810 198.934 139.199 1.00 30.00 1232 ILE A O 1
ATOM 20377 N N . SER B 1 1248 ? 179.062 200.788 140.217 1.00 30.00 1233 SER A N 1
ATOM 20378 C CA . SER B 1 1248 ? 178.991 200.127 141.511 1.00 30.00 1233 SER A CA 1
ATOM 20379 C C . SER B 1 1248 ? 178.016 198.956 141.485 1.00 30.00 1233 SER A C 1
ATOM 20380 O O . SER B 1 1248 ? 178.256 197.912 142.111 1.00 30.00 1233 SER A O 1
ATOM 20388 N N . LEU B 1 1249 ? 176.891 199.124 140.790 1.00 30.00 1234 LEU A N 1
ATOM 20389 C CA . LEU B 1 1249 ? 175.907 198.053 140.715 1.00 30.00 1234 LEU A CA 1
ATOM 20390 C C . LEU B 1 1249 ? 176.476 196.835 140.005 1.00 30.00 1234 LEU A C 1
ATOM 20391 O O . LEU B 1 1249 ? 176.071 195.701 140.281 1.00 30.00 1234 LEU A O 1
ATOM 20407 N N . LEU B 1 1250 ? 177.408 197.063 139.083 1.00 30.00 1235 LEU A N 1
ATOM 20408 C CA . LEU B 1 1250 ? 178.123 195.973 138.432 1.00 30.00 1235 LEU A CA 1
ATOM 20409 C C . LEU B 1 1250 ? 179.119 195.319 139.377 1.00 30.00 1235 LEU A C 1
ATOM 20410 O O . LEU B 1 1250 ? 179.265 194.089 139.382 1.00 30.00 1235 LEU A O 1
ATOM 20426 N N . PHE B 1 1251 ? 179.808 196.131 140.174 1.00 30.00 1236 PHE A N 1
ATOM 20427 C CA . PHE B 1 1251 ? 180.802 195.607 141.104 1.00 30.00 1236 PHE A CA 1
ATOM 20428 C C . PHE B 1 1251 ? 180.164 194.660 142.114 1.00 30.00 1236 PHE A C 1
ATOM 20429 O O . PHE B 1 1251 ? 180.663 193.551 142.358 1.00 30.00 1236 PHE A O 1
ATOM 20446 N N . PHE B 1 1252 ? 179.073 195.100 142.734 1.00 30.00 1237 PHE A N 1
ATOM 20447 C CA . PHE B 1 1252 ? 178.388 194.246 143.699 1.00 30.00 1237 PHE A CA 1
ATOM 20448 C C . PHE B 1 1252 ? 177.964 192.923 143.076 1.00 30.00 1237 PHE A C 1
ATOM 20449 O O . PHE B 1 1252 ? 178.087 191.866 143.709 1.00 30.00 1237 PHE A O 1
ATOM 20466 N N . SER B 1 1253 ? 177.467 192.958 141.841 1.00 30.00 1238 SER A N 1
ATOM 20467 C CA . SER B 1 1253 ? 177.013 191.736 141.190 1.00 30.00 1238 SER A CA 1
ATOM 20468 C C . SER B 1 1253 ? 178.180 190.795 140.932 1.00 30.00 1238 SER A C 1
ATOM 20469 O O . SER B 1 1253 ? 178.068 189.575 141.110 1.00 30.00 1238 SER A O 1
ATOM 20477 N N . VAL B 1 1254 ? 179.305 191.347 140.477 1.00 30.00 1239 VAL A N 1
ATOM 20478 C CA . VAL B 1 1254 ? 180.526 190.559 140.335 1.00 30.00 1239 VAL A CA 1
ATOM 20479 C C . VAL B 1 1254 ? 180.830 189.819 141.630 1.00 30.00 1239 VAL A C 1
ATOM 20480 O O . VAL B 1 1254 ? 181.046 188.600 141.644 1.00 30.00 1239 VAL A O 1
ATOM 20493 N N . MET B 1 1255 ? 180.913 190.566 142.731 1.00 30.00 1240 MET A N 1
ATOM 20494 C CA . MET B 1 1255 ? 181.235 189.934 144.006 1.00 30.00 1240 MET A CA 1
ATOM 20495 C C . MET B 1 1255 ? 180.228 188.854 144.376 1.00 30.00 1240 MET A C 1
ATOM 20496 O O . MET B 1 1255 ? 180.602 187.825 144.952 1.00 30.00 1240 MET A O 1
ATOM 20510 N N . ASP B 1 1256 ? 178.951 189.057 144.054 1.00 30.00 1241 ASP A N 1
ATOM 20511 C CA . ASP B 1 1256 ? 177.965 188.033 144.382 1.00 30.00 1241 ASP A CA 1
ATOM 20512 C C . ASP B 1 1256 ? 178.206 186.774 143.565 1.00 30.00 1241 ASP A C 1
ATOM 20513 O O . ASP B 1 1256 ? 178.096 185.655 144.083 1.00 30.00 1241 ASP A O 1
ATOM 20522 N N . ILE B 1 1257 ? 178.542 186.938 142.286 1.00 30.00 1242 ILE A N 1
ATOM 20523 C CA . ILE B 1 1257 ? 178.947 185.793 141.473 1.00 30.00 1242 ILE A CA 1
ATOM 20524 C C . ILE B 1 1257 ? 180.069 185.040 142.166 1.00 30.00 1242 ILE A C 1
ATOM 20525 O O . ILE B 1 1257 ? 180.000 183.823 142.377 1.00 30.00 1242 ILE A O 1
ATOM 20541 N N . ILE B 1 1258 ? 181.137 185.761 142.506 1.00 30.00 1243 ILE A N 1
ATOM 20542 C CA . ILE B 1 1258 ? 182.316 185.116 143.070 1.00 30.00 1243 ILE A CA 1
ATOM 20543 C C . ILE B 1 1258 ? 181.972 184.383 144.353 1.00 30.00 1243 ILE A C 1
ATOM 20544 O O . ILE B 1 1258 ? 182.528 183.315 144.633 1.00 30.00 1243 ILE A O 1
ATOM 20560 N N . TYR B 1 1259 ? 181.065 184.930 145.159 1.00 30.00 1244 TYR A N 1
ATOM 20561 C CA . TYR B 1 1259 ? 180.648 184.198 146.349 1.00 30.00 1244 TYR A CA 1
ATOM 20562 C C . TYR B 1 1259 ? 179.905 182.928 145.972 1.00 30.00 1244 TYR A C 1
ATOM 20563 O O . TYR B 1 1259 ? 180.126 181.872 146.575 1.00 30.00 1244 TYR A O 1
ATOM 20581 N N . MET B 1 1260 ? 179.018 183.006 144.980 1.00 30.00 1245 MET A N 1
ATOM 20582 C CA . MET B 1 1260 ? 178.304 181.810 144.553 1.00 30.00 1245 MET A CA 1
ATOM 20583 C C . MET B 1 1260 ? 179.247 180.759 143.992 1.00 30.00 1245 MET A C 1
ATOM 20584 O O . MET B 1 1260 ? 178.909 179.571 144.006 1.00 30.00 1245 MET A O 1
ATOM 20598 N N . PHE B 1 1261 ? 180.421 181.161 143.503 1.00 30.00 1246 PHE A N 1
ATOM 20599 C CA . PHE B 1 1261 ? 181.381 180.167 143.034 1.00 30.00 1246 PHE A CA 1
ATOM 20600 C C . PHE B 1 1261 ? 182.017 179.425 144.198 1.00 30.00 1246 PHE A C 1
ATOM 20601 O O . PHE B 1 1261 ? 182.215 178.208 144.128 1.00 30.00 1246 PHE A O 1
ATOM 20618 N N . LEU B 1 1262 ? 182.354 180.130 145.273 1.00 30.00 1247 LEU A N 1
ATOM 20619 C CA . LEU B 1 1262 ? 182.911 179.465 146.446 1.00 30.00 1247 LEU A CA 1
ATOM 20620 C C . LEU B 1 1262 ? 181.825 178.880 147.332 1.00 30.00 1247 LEU A C 1
ATOM 20621 O O . LEU B 1 1262 ? 181.863 179.008 148.557 1.00 30.00 1247 LEU A O 1
ATOM 20637 N N . LYS B 1 1263 ? 180.845 178.223 146.713 1.00 30.00 1248 LYS A N 1
ATOM 20638 C CA . LYS B 1 1263 ? 179.832 177.469 147.439 1.00 30.00 1248 LYS A CA 1
ATOM 20639 C C . LYS B 1 1263 ? 179.221 176.509 146.420 1.00 30.00 1248 LYS A C 1
ATOM 20640 O O . LYS B 1 1263 ? 178.350 176.913 145.646 1.00 30.00 1248 LYS A O 1
ATOM 20659 N N . ASP B 1 1264 ? 179.666 175.258 146.430 1.00 30.00 1249 ASP A N 1
ATOM 20660 C CA . ASP B 1 1264 ? 179.214 174.287 145.440 1.00 30.00 1249 ASP A CA 1
ATOM 20661 C C . ASP B 1 1264 ? 179.402 174.854 144.030 1.00 30.00 1249 ASP A C 1
ATOM 20662 O O . ASP B 1 1264 ? 178.451 175.150 143.307 1.00 30.00 1249 ASP A O 1
ATOM 20671 N N . GLY B 1 1265 ? 180.676 175.006 143.672 1.00 30.00 1250 GLY A N 1
ATOM 20672 C CA . GLY B 1 1265 ? 181.080 175.783 142.516 1.00 30.00 1250 GLY A CA 1
ATOM 20673 C C . GLY B 1 1265 ? 180.169 175.699 141.311 1.00 30.00 1250 GLY A C 1
ATOM 20674 O O . GLY B 1 1265 ? 179.883 174.614 140.797 1.00 30.00 1250 GLY A O 1
ATOM 20678 N N . ARG B 1 1266 ? 179.708 176.860 140.858 1.00 30.00 1251 ARG A N 1
ATOM 20679 C CA . ARG B 1 1266 ? 178.829 176.979 139.704 1.00 30.00 1251 ARG A CA 1
ATOM 20680 C C . ARG B 1 1266 ? 178.803 178.446 139.288 1.00 30.00 1251 ARG A C 1
ATOM 20681 O O . ARG B 1 1266 ? 179.608 179.254 139.763 1.00 30.00 1251 ARG A O 1
ATOM 20702 N N . LYS B 1 1267 ? 177.875 178.797 138.398 1.00 30.00 1252 LYS A N 1
ATOM 20703 C CA . LYS B 1 1267 ? 177.914 180.083 137.713 1.00 30.00 1252 LYS A CA 1
ATOM 20704 C C . LYS B 1 1267 ? 176.742 181.003 138.024 1.00 30.00 1252 LYS A C 1
ATOM 20705 O O . LYS B 1 1267 ? 176.935 182.219 138.071 1.00 30.00 1252 LYS A O 1
ATOM 20724 N N . HIS B 1 1268 ? 175.537 180.474 138.234 1.00 30.00 1253 HIS A N 1
ATOM 20725 C CA . HIS B 1 1268 ? 174.370 181.293 138.563 1.00 30.00 1253 HIS A CA 1
ATOM 20726 C C . HIS B 1 1268 ? 174.111 182.330 137.464 1.00 30.00 1253 HIS A C 1
ATOM 20727 O O . HIS B 1 1268 ? 174.256 183.541 137.643 1.00 30.00 1253 HIS A O 1
ATOM 20741 N N . LYS B 1 1269 ? 173.730 181.793 136.305 1.00 30.00 1254 LYS A N 1
ATOM 20742 C CA . LYS B 1 1269 ? 173.642 182.560 135.066 1.00 30.00 1254 LYS A CA 1
ATOM 20743 C C . LYS B 1 1269 ? 172.987 183.931 135.221 1.00 30.00 1254 LYS A C 1
ATOM 20744 O O . LYS B 1 1269 ? 173.528 184.942 134.760 1.00 30.00 1254 LYS A O 1
ATOM 20763 N N . ASP B 1 1270 ? 171.815 183.981 135.859 1.00 30.00 1255 ASP A N 1
ATOM 20764 C CA . ASP B 1 1270 ? 170.981 185.183 135.827 1.00 30.00 1255 ASP A CA 1
ATOM 20765 C C . ASP B 1 1270 ? 171.785 186.449 136.105 1.00 30.00 1255 ASP A C 1
ATOM 20766 O O . ASP B 1 1270 ? 171.485 187.525 135.571 1.00 30.00 1255 ASP A O 1
ATOM 20775 N N . LEU B 1 1271 ? 172.811 186.344 136.949 1.00 30.00 1256 LEU A N 1
ATOM 20776 C CA . LEU B 1 1271 ? 173.618 187.516 137.264 1.00 30.00 1256 LEU A CA 1
ATOM 20777 C C . LEU B 1 1271 ? 174.447 187.946 136.061 1.00 30.00 1256 LEU A C 1
ATOM 20778 O O . LEU B 1 1271 ? 174.674 189.145 135.846 1.00 30.00 1256 LEU A O 1
ATOM 20794 N N . LEU B 1 1272 ? 174.896 186.981 135.255 1.00 30.00 1257 LEU A N 1
ATOM 20795 C CA . LEU B 1 1272 ? 175.590 187.314 134.019 1.00 30.00 1257 LEU A CA 1
ATOM 20796 C C . LEU B 1 1272 ? 174.678 188.038 133.043 1.00 30.00 1257 LEU A C 1
ATOM 20797 O O . LEU B 1 1272 ? 175.165 188.778 132.182 1.00 30.00 1257 LEU A O 1
ATOM 20813 N N . GLU B 1 1273 ? 173.364 187.845 133.161 1.00 30.00 1258 GLU A N 1
ATOM 20814 C CA . GLU B 1 1273 ? 172.422 188.580 132.329 1.00 30.00 1258 GLU A CA 1
ATOM 20815 C C . GLU B 1 1273 ? 172.179 189.974 132.891 1.00 30.00 1258 GLU A C 1
ATOM 20816 O O . GLU B 1 1273 ? 172.103 190.956 132.143 1.00 30.00 1258 GLU A O 1
ATOM 20828 N N . ASN B 1 1274 ? 172.038 190.069 134.212 1.00 30.00 1259 ASN A N 1
ATOM 20829 C CA . ASN B 1 1274 ? 171.903 191.366 134.864 1.00 30.00 1259 ASN A CA 1
ATOM 20830 C C . ASN B 1 1274 ? 173.061 192.281 134.484 1.00 30.00 1259 ASN A C 1
ATOM 20831 O O . ASN B 1 1274 ? 172.869 193.456 134.143 1.00 30.00 1259 ASN A O 1
ATOM 20842 N N . CYS B 1 1275 ? 174.279 191.743 134.534 1.00 30.00 1260 CYS A N 1
ATOM 20843 C CA . CYS B 1 1275 ? 175.459 192.566 134.299 1.00 30.00 1260 CYS A CA 1
ATOM 20844 C C . CYS B 1 1275 ? 175.515 193.057 132.859 1.00 30.00 1260 CYS A C 1
ATOM 20845 O O . CYS B 1 1275 ? 175.895 194.203 132.596 1.00 30.00 1260 CYS A O 1
ATOM 20853 N N . VAL B 1 1276 ? 175.133 192.207 131.906 1.00 30.00 1261 VAL A N 1
ATOM 20854 C CA . VAL B 1 1276 ? 175.155 192.630 130.508 1.00 30.00 1261 VAL A CA 1
ATOM 20855 C C . VAL B 1 1276 ? 174.058 193.652 130.250 1.00 30.00 1261 VAL A C 1
ATOM 20856 O O . VAL B 1 1276 ? 174.238 194.592 129.466 1.00 30.00 1261 VAL A O 1
ATOM 20869 N N . HIS B 1 1277 ? 172.907 193.494 130.904 1.00 30.00 1262 HIS A N 1
ATOM 20870 C CA . HIS B 1 1277 ? 171.872 194.515 130.802 1.00 30.00 1262 HIS A CA 1
ATOM 20871 C C . HIS B 1 1277 ? 172.399 195.849 131.305 1.00 30.00 1262 HIS A C 1
ATOM 20872 O O . HIS B 1 1277 ? 172.157 196.899 130.700 1.00 30.00 1262 HIS A O 1
ATOM 20886 N N . ILE B 1 1278 ? 173.146 195.819 132.409 1.00 30.00 1263 ILE A N 1
ATOM 20887 C CA . ILE B 1 1278 ? 173.736 197.041 132.953 1.00 30.00 1263 ILE A CA 1
ATOM 20888 C C . ILE B 1 1278 ? 174.704 197.653 131.948 1.00 30.00 1263 ILE A C 1
ATOM 20889 O O . ILE B 1 1278 ? 174.689 198.865 131.684 1.00 30.00 1263 ILE A O 1
ATOM 20905 N N . ILE B 1 1279 ? 175.577 196.818 131.390 1.00 30.00 1264 ILE A N 1
ATOM 20906 C CA . ILE B 1 1279 ? 176.603 197.314 130.481 1.00 30.00 1264 ILE A CA 1
ATOM 20907 C C . ILE B 1 1279 ? 175.959 197.932 129.250 1.00 30.00 1264 ILE A C 1
ATOM 20908 O O . ILE B 1 1279 ? 176.427 198.948 128.727 1.00 30.00 1264 ILE A O 1
ATOM 20924 N N . HIS B 1 1280 ? 174.865 197.337 128.774 1.00 30.00 1265 HIS A N 1
ATOM 20925 C CA . HIS B 1 1280 ? 174.156 197.931 127.650 1.00 30.00 1265 HIS A CA 1
ATOM 20926 C C . HIS B 1 1280 ? 173.462 199.223 128.045 1.00 30.00 1265 HIS A C 1
ATOM 20927 O O . HIS B 1 1280 ? 173.453 200.176 127.259 1.00 30.00 1265 HIS A O 1
ATOM 20941 N N . CYS B 1 1281 ? 172.889 199.280 129.246 1.00 30.00 1266 CYS A N 1
ATOM 20942 C CA . CYS B 1 1281 ? 172.253 200.497 129.721 1.00 30.00 1266 CYS A CA 1
ATOM 20943 C C . CYS B 1 1281 ? 173.232 201.647 129.840 1.00 30.00 1266 CYS A C 1
ATOM 20944 O O . CYS B 1 1281 ? 172.813 202.806 129.757 1.00 30.00 1266 CYS A O 1
ATOM 20952 N N . LEU B 1 1282 ? 174.515 201.353 130.036 1.00 30.00 1267 LEU A N 1
ATOM 20953 C CA . LEU B 1 1282 ? 175.523 202.401 130.124 1.00 30.00 1267 LEU A CA 1
ATOM 20954 C C . LEU B 1 1282 ? 176.431 202.491 128.904 1.00 30.00 1267 LEU A C 1
ATOM 20955 O O . LEU B 1 1282 ? 177.363 203.304 128.912 1.00 30.00 1267 LEU A O 1
ATOM 20971 N N . GLU B 1 1283 ? 176.210 201.678 127.871 1.00 30.00 1268 GLU A N 1
ATOM 20972 C CA . GLU B 1 1283 ? 177.080 201.711 126.702 1.00 30.00 1268 GLU A CA 1
ATOM 20973 C C . GLU B 1 1283 ? 176.689 202.782 125.694 1.00 30.00 1268 GLU A C 1
ATOM 20974 O O . GLU B 1 1283 ? 177.551 203.232 124.932 1.00 30.00 1268 GLU A O 1
ATOM 20986 N N . GLN B 1 1284 ? 175.427 203.200 125.661 1.00 30.00 1269 GLN A N 1
ATOM 20987 C CA . GLN B 1 1284 ? 175.036 204.308 124.791 1.00 30.00 1269 GLN A CA 1
ATOM 20988 C C . GLN B 1 1284 ? 175.196 205.642 125.508 1.00 30.00 1269 GLN A C 1
ATOM 20989 O O . GLN B 1 1284 ? 174.307 206.491 125.517 1.00 30.00 1269 GLN A O 1
ATOM 21003 N N . LYS B 1 1285 ? 176.362 205.818 126.128 1.00 30.00 1270 LYS A N 1
ATOM 21004 C CA . LYS B 1 1285 ? 176.768 207.105 126.681 1.00 30.00 1270 LYS A CA 1
ATOM 21005 C C . LYS B 1 1285 ? 178.237 207.423 126.459 1.00 30.00 1270 LYS A C 1
ATOM 21006 O O . LYS B 1 1285 ? 178.620 208.589 126.606 1.00 30.00 1270 LYS A O 1
ATOM 21025 N N . GLY B 1 1286 ? 179.073 206.447 126.110 1.00 30.00 1271 GLY A N 1
ATOM 21026 C CA . GLY B 1 1286 ? 180.473 206.701 125.839 1.00 30.00 1271 GLY A CA 1
ATOM 21027 C C . GLY B 1 1286 ? 181.324 206.772 127.089 1.00 30.00 1271 GLY A C 1
ATOM 21028 O O . GLY B 1 1286 ? 182.041 207.755 127.298 1.00 30.00 1271 GLY A O 1
ATOM 21032 N N . GLU B 1 1287 ? 181.260 205.743 127.925 1.00 30.00 1272 GLU A N 1
ATOM 21033 C CA . GLU B 1 1287 ? 182.005 205.687 129.173 1.00 30.00 1272 GLU A CA 1
ATOM 21034 C C . GLU B 1 1287 ? 182.975 204.504 129.135 1.00 30.00 1272 GLU A C 1
ATOM 21035 O O . GLU B 1 1287 ? 183.142 203.842 128.107 1.00 30.00 1272 GLU A O 1
ATOM 21047 N N . THR B 1 1288 ? 183.623 204.243 130.271 1.00 30.00 1273 THR A N 1
ATOM 21048 C CA . THR B 1 1288 ? 184.695 203.253 130.356 1.00 30.00 1273 THR A CA 1
ATOM 21049 C C . THR B 1 1288 ? 184.522 202.472 131.654 1.00 30.00 1273 THR A C 1
ATOM 21050 O O . THR B 1 1288 ? 184.806 202.991 132.736 1.00 30.00 1273 THR A O 1
ATOM 21061 N N . TRP B 1 1289 ? 184.055 201.232 131.543 1.00 30.00 1274 TRP A N 1
ATOM 21062 C CA . TRP B 1 1289 ? 183.872 200.377 132.706 1.00 30.00 1274 TRP A CA 1
ATOM 21063 C C . TRP B 1 1289 ? 185.051 199.453 132.974 1.00 30.00 1274 TRP A C 1
ATOM 21064 O O . TRP B 1 1289 ? 185.088 198.825 134.037 1.00 30.00 1274 TRP A O 1
ATOM 21085 N N . VAL B 1 1290 ? 186.004 199.338 132.053 1.00 30.00 1275 VAL A N 1
ATOM 21086 C CA . VAL B 1 1290 ? 187.146 198.431 132.252 1.00 30.00 1275 VAL A CA 1
ATOM 21087 C C . VAL B 1 1290 ? 188.218 199.246 132.961 1.00 30.00 1275 VAL A C 1
ATOM 21088 O O . VAL B 1 1290 ? 189.253 199.617 132.405 1.00 30.00 1275 VAL A O 1
ATOM 21101 N N . TRP B 1 1291 ? 187.970 199.512 134.226 1.00 30.00 1276 TRP A N 1
ATOM 21102 C CA . TRP B 1 1291 ? 189.040 199.868 135.144 1.00 30.00 1276 TRP A CA 1
ATOM 21103 C C . TRP B 1 1291 ? 188.792 199.330 136.543 1.00 30.00 1276 TRP A C 1
ATOM 21104 O O . TRP B 1 1291 ? 189.621 199.566 137.423 1.00 30.00 1276 TRP A O 1
ATOM 21125 N N . LEU B 1 1292 ? 187.694 198.611 136.779 1.00 30.00 1277 LEU A N 1
ATOM 21126 C CA . LEU B 1 1292 ? 187.572 197.815 137.990 1.00 30.00 1277 LEU A CA 1
ATOM 21127 C C . LEU B 1 1292 ? 188.606 196.711 138.024 1.00 30.00 1277 LEU A C 1
ATOM 21128 O O . LEU B 1 1292 ? 189.007 196.276 139.108 1.00 30.00 1277 LEU A O 1
ATOM 21144 N N . PHE B 1 1293 ? 189.045 196.257 136.857 1.00 30.00 1278 PHE A N 1
ATOM 21145 C CA . PHE B 1 1293 ? 189.914 195.104 136.729 1.00 30.00 1278 PHE A CA 1
ATOM 21146 C C . PHE B 1 1293 ? 191.386 195.485 136.766 1.00 30.00 1278 PHE A C 1
ATOM 21147 O O . PHE B 1 1293 ? 192.236 194.698 136.335 1.00 30.00 1278 PHE A O 1
ATOM 21164 N N . GLN B 1 1294 ? 191.699 196.674 137.270 1.00 30.00 1279 GLN A N 1
ATOM 21165 C CA . GLN B 1 1294 ? 193.069 197.103 137.524 1.00 30.00 1279 GLN A CA 1
ATOM 21166 C C . GLN B 1 1294 ? 193.346 196.885 139.005 1.00 30.00 1279 GLN A C 1
ATOM 21167 O O . GLN B 1 1294 ? 192.927 197.683 139.846 1.00 30.00 1279 GLN A O 1
ATOM 21181 N N . MET B 1 1295 ? 194.053 195.804 139.331 1.00 30.00 1280 MET A N 1
ATOM 21182 C CA . MET B 1 1295 ? 194.431 195.558 140.717 1.00 30.00 1280 MET A CA 1
ATOM 21183 C C . MET B 1 1295 ? 195.667 196.375 141.071 1.00 30.00 1280 MET A C 1
ATOM 21184 O O . MET B 1 1295 ? 196.646 195.842 141.601 1.00 30.00 1280 MET A O 1
ATOM 21198 N N . THR B 1 1296 ? 195.623 197.672 140.784 1.00 30.00 1281 THR A N 1
ATOM 21199 C CA . THR B 1 1296 ? 196.714 198.586 141.080 1.00 30.00 1281 THR A CA 1
ATOM 21200 C C . THR B 1 1296 ? 196.109 199.931 141.461 1.00 30.00 1281 THR A C 1
ATOM 21201 O O . THR B 1 1296 ? 194.908 200.039 141.726 1.00 30.00 1281 THR A O 1
ATOM 21212 N N . ASP B 1 1297 ? 196.952 200.965 141.493 1.00 30.00 1282 ASP A N 1
ATOM 21213 C CA . ASP B 1 1297 ? 196.515 202.325 141.780 1.00 30.00 1282 ASP A CA 1
ATOM 21214 C C . ASP B 1 1297 ? 197.087 203.312 140.769 1.00 30.00 1282 ASP A C 1
ATOM 21215 O O . ASP B 1 1297 ? 197.259 204.492 141.090 1.00 30.00 1282 ASP A O 1
ATOM 21224 N N . GLU B 1 1298 ? 197.384 202.849 139.555 1.00 30.00 1283 GLU A N 1
ATOM 21225 C CA . GLU B 1 1298 ? 198.049 203.695 138.570 1.00 30.00 1283 GLU A CA 1
ATOM 21226 C C . GLU B 1 1298 ? 197.208 204.919 138.225 1.00 30.00 1283 GLU A C 1
ATOM 21227 O O . GLU B 1 1298 ? 197.608 206.059 138.489 1.00 30.00 1283 GLU A O 1
ATOM 21239 N N . ARG B 1 1299 ? 196.033 204.703 137.630 1.00 30.00 1284 ARG A N 1
ATOM 21240 C CA . ARG B 1 1299 ? 195.231 205.804 137.116 1.00 30.00 1284 ARG A CA 1
ATOM 21241 C C . ARG B 1 1299 ? 193.741 205.668 137.398 1.00 30.00 1284 ARG A C 1
ATOM 21242 O O . ARG B 1 1299 ? 192.965 206.488 136.899 1.00 30.00 1284 ARG A O 1
ATOM 21263 N N . LYS B 1 1300 ? 193.316 204.671 138.165 1.00 30.00 1285 LYS A N 1
ATOM 21264 C CA . LYS B 1 1300 ? 191.906 204.475 138.458 1.00 30.00 1285 LYS A CA 1
ATOM 21265 C C . LYS B 1 1300 ? 191.293 205.747 139.041 1.00 30.00 1285 LYS A C 1
ATOM 21266 O O . LYS B 1 1300 ? 191.739 206.209 140.101 1.00 30.00 1285 LYS A O 1
ATOM 21285 N N . PRO B 1 1301 ? 190.292 206.338 138.392 1.00 30.00 1286 PRO A N 1
ATOM 21286 C CA . PRO B 1 1301 ? 189.619 207.500 138.983 1.00 30.00 1286 PRO A CA 1
ATOM 21287 C C . PRO B 1 1301 ? 189.192 207.274 140.423 1.00 30.00 1286 PRO A C 1
ATOM 21288 O O . PRO B 1 1301 ? 189.048 206.134 140.875 1.00 30.00 1286 PRO A O 1
ATOM 21299 N N . GLU B 1 1302 ? 188.970 208.374 141.145 1.00 30.00 1287 GLU A N 1
ATOM 21300 C CA . GLU B 1 1302 ? 188.821 208.316 142.593 1.00 30.00 1287 GLU A CA 1
ATOM 21301 C C . GLU B 1 1302 ? 187.675 207.423 143.035 1.00 30.00 1287 GLU A C 1
ATOM 21302 O O . GLU B 1 1302 ? 187.610 207.054 144.212 1.00 30.00 1287 GLU A O 1
ATOM 21314 N N . LEU B 1 1303 ? 186.756 207.089 142.138 1.00 30.00 1288 LEU A N 1
ATOM 21315 C CA . LEU B 1 1303 ? 185.640 206.240 142.522 1.00 30.00 1288 LEU A CA 1
ATOM 21316 C C . LEU B 1 1303 ? 186.068 204.793 142.721 1.00 30.00 1288 LEU A C 1
ATOM 21317 O O . LEU B 1 1303 ? 185.329 204.019 143.339 1.00 30.00 1288 LEU A O 1
ATOM 21333 N N . GLY B 1 1304 ? 187.233 204.413 142.211 1.00 30.00 1289 GLY A N 1
ATOM 21334 C CA . GLY B 1 1304 ? 187.678 203.039 142.268 1.00 30.00 1289 GLY A CA 1
ATOM 21335 C C . GLY B 1 1304 ? 188.290 202.664 143.592 1.00 30.00 1289 GLY A C 1
ATOM 21336 O O . GLY B 1 1304 ? 188.006 201.592 144.127 1.00 30.00 1289 GLY A O 1
ATOM 21340 N N . LEU B 1 1305 ? 189.128 203.544 144.133 1.00 30.00 1290 LEU A N 1
ATOM 21341 C CA . LEU B 1 1305 ? 189.815 203.244 145.381 1.00 30.00 1290 LEU A CA 1
ATOM 21342 C C . LEU B 1 1305 ? 188.818 203.134 146.526 1.00 30.00 1290 LEU A C 1
ATOM 21343 O O . LEU B 1 1305 ? 188.890 202.215 147.347 1.00 30.00 1290 LEU A O 1
ATOM 21359 N N . HIS B 1 1306 ? 187.867 204.066 146.592 1.00 30.00 1291 HIS A N 1
ATOM 21360 C CA . HIS B 1 1306 ? 186.911 204.073 147.693 1.00 30.00 1291 HIS A CA 1
ATOM 21361 C C . HIS B 1 1306 ? 186.014 202.841 147.697 1.00 30.00 1291 HIS A C 1
ATOM 21362 O O . HIS B 1 1306 ? 185.249 202.649 148.649 1.00 30.00 1291 HIS A O 1
ATOM 21376 N N . LEU B 1 1307 ? 186.091 202.008 146.663 1.00 30.00 1292 LEU A N 1
ATOM 21377 C CA . LEU B 1 1307 ? 185.430 200.714 146.626 1.00 30.00 1292 LEU A CA 1
ATOM 21378 C C . LEU B 1 1307 ? 186.400 199.567 146.857 1.00 30.00 1292 LEU A C 1
ATOM 21379 O O . LEU B 1 1307 ? 186.116 198.662 147.646 1.00 30.00 1292 LEU A O 1
ATOM 21395 N N . HIS B 1 1308 ? 187.542 199.579 146.171 1.00 30.00 1293 HIS A N 1
ATOM 21396 C CA . HIS B 1 1308 ? 188.498 198.488 146.312 1.00 30.00 1293 HIS A CA 1
ATOM 21397 C C . HIS B 1 1308 ? 189.055 198.415 147.723 1.00 30.00 1293 HIS A C 1
ATOM 21398 O O . HIS B 1 1308 ? 189.413 197.329 148.192 1.00 30.00 1293 HIS A O 1
ATOM 21412 N N . ARG B 1 1309 ? 189.130 199.548 148.418 1.00 30.00 1294 ARG A N 1
ATOM 21413 C CA . ARG B 1 1309 ? 189.576 199.573 149.802 1.00 30.00 1294 ARG A CA 1
ATOM 21414 C C . ARG B 1 1309 ? 188.489 199.131 150.769 1.00 30.00 1294 ARG A C 1
ATOM 21415 O O . ARG B 1 1309 ? 188.651 199.287 151.983 1.00 30.00 1294 ARG A O 1
ATOM 21436 N N . ALA B 1 1310 ? 187.390 198.586 150.251 1.00 30.00 1295 ALA A N 1
ATOM 21437 C CA . ALA B 1 1310 ? 186.352 197.958 151.050 1.00 30.00 1295 ALA A CA 1
ATOM 21438 C C . ALA B 1 1310 ? 186.214 196.477 150.756 1.00 30.00 1295 ALA A C 1
ATOM 21439 O O . ALA B 1 1310 ? 185.449 195.792 151.440 1.00 30.00 1295 ALA A O 1
ATOM 21446 N N . ALA B 1 1311 ? 186.928 195.970 149.759 1.00 30.00 1296 ALA A N 1
ATOM 21447 C CA . ALA B 1 1311 ? 186.767 194.606 149.289 1.00 30.00 1296 ALA A CA 1
ATOM 21448 C C . ALA B 1 1311 ? 187.887 193.723 149.813 1.00 30.00 1296 ALA A C 1
ATOM 21449 O O . ALA B 1 1311 ? 189.058 194.109 149.798 1.00 30.00 1296 ALA A O 1
ATOM 21456 N N . SER B 1 1312 ? 187.517 192.530 150.265 1.00 30.00 1297 SER A N 1
ATOM 21457 C CA . SER B 1 1312 ? 188.490 191.579 150.763 1.00 30.00 1297 SER A CA 1
ATOM 21458 C C . SER B 1 1312 ? 189.510 191.252 149.676 1.00 30.00 1297 SER A C 1
ATOM 21459 O O . SER B 1 1312 ? 189.340 191.586 148.504 1.00 30.00 1297 SER A O 1
ATOM 21467 N N . ASP B 1 1313 ? 190.592 190.590 150.082 1.00 30.00 1298 ASP A N 1
ATOM 21468 C CA . ASP B 1 1313 ? 191.627 190.170 149.152 1.00 30.00 1298 ASP A CA 1
ATOM 21469 C C . ASP B 1 1313 ? 191.507 188.702 148.773 1.00 30.00 1298 ASP A C 1
ATOM 21470 O O . ASP B 1 1313 ? 192.163 188.266 147.823 1.00 30.00 1298 ASP A O 1
ATOM 21479 N N . VAL B 1 1314 ? 190.689 187.933 149.496 1.00 30.00 1299 VAL A N 1
ATOM 21480 C CA . VAL B 1 1314 ? 190.335 186.590 149.062 1.00 30.00 1299 VAL A CA 1
ATOM 21481 C C . VAL B 1 1314 ? 189.592 186.624 147.739 1.00 30.00 1299 VAL A C 1
ATOM 21482 O O . VAL B 1 1314 ? 189.512 185.605 147.046 1.00 30.00 1299 VAL A O 1
ATOM 21495 N N . PHE B 1 1315 ? 189.043 187.778 147.368 1.00 30.00 1300 PHE A N 1
ATOM 21496 C CA . PHE B 1 1315 ? 188.198 187.913 146.192 1.00 30.00 1300 PHE A CA 1
ATOM 21497 C C . PHE B 1 1315 ? 188.948 188.505 145.008 1.00 30.00 1300 PHE A C 1
ATOM 21498 O O . PHE B 1 1315 ? 188.934 187.932 143.916 1.00 30.00 1300 PHE A O 1
ATOM 21515 N N . LEU B 1 1316 ? 189.612 189.644 145.201 1.00 30.00 1301 LEU A N 1
ATOM 21516 C CA . LEU B 1 1316 ? 190.401 190.234 144.130 1.00 30.00 1301 LEU A CA 1
ATOM 21517 C C . LEU B 1 1316 ? 191.473 189.297 143.598 1.00 30.00 1301 LEU A C 1
ATOM 21518 O O . LEU B 1 1316 ? 192.056 189.584 142.547 1.00 30.00 1301 LEU A O 1
ATOM 21534 N N . ASN B 1 1317 ? 191.752 188.201 144.291 1.00 30.00 1302 ASN A N 1
ATOM 21535 C CA . ASN B 1 1317 ? 192.583 187.141 143.743 1.00 30.00 1302 ASN A CA 1
ATOM 21536 C C . ASN B 1 1317 ? 191.812 186.256 142.775 1.00 30.00 1302 ASN A C 1
ATOM 21537 O O . ASN B 1 1317 ? 192.421 185.414 142.107 1.00 30.00 1302 ASN A O 1
ATOM 21548 N N . LEU B 1 1318 ? 190.493 186.439 142.676 1.00 30.00 1303 LEU A N 1
ATOM 21549 C CA . LEU B 1 1318 ? 189.643 185.649 141.802 1.00 30.00 1303 LEU A CA 1
ATOM 21550 C C . LEU B 1 1318 ? 188.997 186.457 140.690 1.00 30.00 1303 LEU A C 1
ATOM 21551 O O . LEU B 1 1318 ? 188.425 185.858 139.774 1.00 30.00 1303 LEU A O 1
ATOM 21567 N N . MET B 1 1319 ? 189.069 187.783 140.739 1.00 30.00 1304 MET A N 1
ATOM 21568 C CA . MET B 1 1319 ? 188.408 188.611 139.734 1.00 30.00 1304 MET A CA 1
ATOM 21569 C C . MET B 1 1319 ? 188.626 188.115 138.311 1.00 30.00 1304 MET A C 1
ATOM 21570 O O . MET B 1 1319 ? 187.687 188.210 137.504 1.00 30.00 1304 MET A O 1
ATOM 21584 N N . PRO B 1 1320 ? 189.797 187.600 137.934 1.00 30.00 1305 PRO A N 1
ATOM 21585 C CA . PRO B 1 1320 ? 189.923 186.996 136.598 1.00 30.00 1305 PRO A CA 1
ATOM 21586 C C . PRO B 1 1320 ? 188.906 185.903 136.351 1.00 30.00 1305 PRO A C 1
ATOM 21587 O O . PRO B 1 1320 ? 188.351 185.797 135.251 1.00 30.00 1305 PRO A O 1
ATOM 21598 N N . PHE B 1 1321 ? 188.648 185.083 137.367 1.00 30.00 1306 PHE A N 1
ATOM 21599 C CA . PHE B 1 1321 ? 187.656 184.021 137.292 1.00 30.00 1306 PHE A CA 1
ATOM 21600 C C . PHE B 1 1321 ? 186.260 184.545 136.990 1.00 30.00 1306 PHE A C 1
ATOM 21601 O O . PHE B 1 1321 ? 185.357 183.741 136.735 1.00 30.00 1306 PHE A O 1
ATOM 21618 N N . ALA B 1 1322 ? 186.063 185.864 137.002 1.00 30.00 1307 ALA A N 1
ATOM 21619 C CA . ALA B 1 1322 ? 184.804 186.478 136.623 1.00 30.00 1307 ALA A CA 1
ATOM 21620 C C . ALA B 1 1322 ? 184.938 187.436 135.456 1.00 30.00 1307 ALA A C 1
ATOM 21621 O O . ALA B 1 1322 ? 183.928 187.994 135.019 1.00 30.00 1307 ALA A O 1
ATOM 21628 N N . PHE B 1 1323 ? 186.147 187.647 134.945 1.00 30.00 1308 PHE A N 1
ATOM 21629 C CA . PHE B 1 1323 ? 186.349 188.515 133.797 1.00 30.00 1308 PHE A CA 1
ATOM 21630 C C . PHE B 1 1323 ? 186.262 187.765 132.481 1.00 30.00 1308 PHE A C 1
ATOM 21631 O O . PHE B 1 1323 ? 186.100 188.397 131.433 1.00 30.00 1308 PHE A O 1
ATOM 21648 N N . PHE B 1 1324 ? 186.364 186.437 132.511 1.00 30.00 1309 PHE A N 1
ATOM 21649 C CA . PHE B 1 1324 ? 186.291 185.615 131.312 1.00 30.00 1309 PHE A CA 1
ATOM 21650 C C . PHE B 1 1324 ? 184.986 184.837 131.236 1.00 30.00 1309 PHE A C 1
ATOM 21651 O O . PHE B 1 1324 ? 184.891 183.855 130.495 1.00 30.00 1309 PHE A O 1
ATOM 21668 N N . TRP B 1 1325 ? 183.981 185.261 131.992 1.00 30.00 1310 TRP A N 1
ATOM 21669 C CA . TRP B 1 1325 ? 182.631 184.727 131.904 1.00 30.00 1310 TRP A CA 1
ATOM 21670 C C . TRP B 1 1325 ? 181.652 185.701 131.283 1.00 30.00 1310 TRP A C 1
ATOM 21671 O O . TRP B 1 1325 ? 180.680 185.276 130.656 1.00 30.00 1310 TRP A O 1
ATOM 21692 N N . LEU B 1 1326 ? 181.889 187.000 131.438 1.00 30.00 1311 LEU A N 1
ATOM 21693 C CA . LEU B 1 1326 ? 180.973 188.023 130.968 1.00 30.00 1311 LEU A CA 1
ATOM 21694 C C . LEU B 1 1326 ? 181.603 188.962 129.956 1.00 30.00 1311 LEU A C 1
ATOM 21695 O O . LEU B 1 1326 ? 180.935 189.895 129.501 1.00 30.00 1311 LEU A O 1
ATOM 21711 N N . VAL B 1 1327 ? 182.869 188.762 129.612 1.00 30.00 1312 VAL A N 1
ATOM 21712 C CA . VAL B 1 1327 ? 183.484 189.470 128.494 1.00 30.00 1312 VAL A CA 1
ATOM 21713 C C . VAL B 1 1327 ? 183.082 188.806 127.183 1.00 30.00 1312 VAL A C 1
ATOM 21714 O O . VAL B 1 1327 ? 182.661 189.502 126.249 1.00 30.00 1312 VAL A O 1
ATOM 21727 N N . PRO B 1 1328 ? 183.191 187.480 127.051 1.00 30.00 1313 PRO A N 1
ATOM 21728 C CA . PRO B 1 1328 ? 182.802 186.853 125.783 1.00 30.00 1313 PRO A CA 1
ATOM 21729 C C . PRO B 1 1328 ? 181.305 186.849 125.551 1.00 30.00 1313 PRO A C 1
ATOM 21730 O O . PRO B 1 1328 ? 180.874 186.735 124.397 1.00 30.00 1313 PRO A O 1
ATOM 21741 N N . SER B 1 1329 ? 180.502 186.965 126.605 1.00 30.00 1314 SER A N 1
ATOM 21742 C CA . SER B 1 1329 ? 179.056 187.076 126.478 1.00 30.00 1314 SER A CA 1
ATOM 21743 C C . SER B 1 1329 ? 178.609 188.456 126.017 1.00 30.00 1314 SER A C 1
ATOM 21744 O O . SER B 1 1329 ? 177.404 188.724 125.998 1.00 30.00 1314 SER A O 1
ATOM 21752 N N . LEU B 1 1330 ? 179.538 189.332 125.659 1.00 30.00 1315 LEU A N 1
ATOM 21753 C CA . LEU B 1 1330 ? 179.228 190.625 125.077 1.00 30.00 1315 LEU A CA 1
ATOM 21754 C C . LEU B 1 1330 ? 179.432 190.568 123.572 1.00 30.00 1315 LEU A C 1
ATOM 21755 O O . LEU B 1 1330 ? 179.694 189.514 122.989 1.00 30.00 1315 LEU A O 1
ATOM 21771 N N . GLN B 1 1331 ? 179.317 191.731 122.946 1.00 30.00 1316 GLN A N 1
ATOM 21772 C CA . GLN B 1 1331 ? 179.673 191.861 121.545 1.00 30.00 1316 GLN A CA 1
ATOM 21773 C C . GLN B 1 1331 ? 181.187 191.824 121.385 1.00 30.00 1316 GLN A C 1
ATOM 21774 O O . GLN B 1 1331 ? 181.940 192.177 122.295 1.00 30.00 1316 GLN A O 1
ATOM 21788 N N . LEU B 1 1332 ? 181.631 191.385 120.212 1.00 30.00 1317 LEU A N 1
ATOM 21789 C CA . LEU B 1 1332 ? 183.054 191.269 119.930 1.00 30.00 1317 LEU A CA 1
ATOM 21790 C C . LEU B 1 1332 ? 183.681 192.594 119.523 1.00 30.00 1317 LEU A C 1
ATOM 21791 O O . LEU B 1 1332 ? 184.885 192.632 119.254 1.00 30.00 1317 LEU A O 1
ATOM 21807 N N . GLU B 1 1333 ? 182.908 193.681 119.501 1.00 30.00 1318 GLU A N 1
ATOM 21808 C CA . GLU B 1 1333 ? 183.393 194.956 119.001 1.00 30.00 1318 GLU A CA 1
ATOM 21809 C C . GLU B 1 1333 ? 183.108 196.132 119.919 1.00 30.00 1318 GLU A C 1
ATOM 21810 O O . GLU B 1 1333 ? 183.751 197.176 119.762 1.00 30.00 1318 GLU A O 1
ATOM 21822 N N . GLN B 1 1334 ? 182.180 196.009 120.864 1.00 30.00 1319 GLN A N 1
ATOM 21823 C CA . GLN B 1 1334 ? 181.877 197.089 121.790 1.00 30.00 1319 GLN A CA 1
ATOM 21824 C C . GLN B 1 1334 ? 182.706 197.014 123.065 1.00 30.00 1319 GLN A 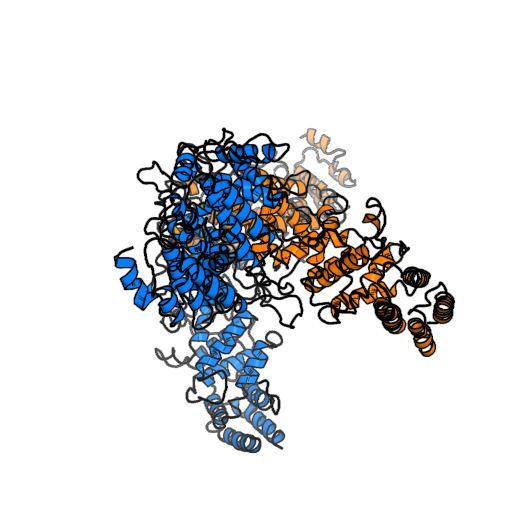C 1
ATOM 21825 O O . GLN B 1 1334 ? 182.335 197.626 124.073 1.00 30.00 1319 GLN A O 1
ATOM 21839 N N . VAL B 1 1335 ? 183.812 196.273 123.044 1.00 30.00 1320 VAL A N 1
ATOM 21840 C CA . VAL B 1 1335 ? 184.755 196.239 124.154 1.00 30.00 1320 VAL A CA 1
ATOM 21841 C C . VAL B 1 1335 ? 186.142 196.580 123.628 1.00 30.00 1320 VAL A C 1
ATOM 21842 O O . VAL B 1 1335 ? 187.154 196.163 124.201 1.00 30.00 1320 VAL A O 1
ATOM 21855 N N . VAL B 1 1336 ? 186.196 197.323 122.525 1.00 30.00 1321 VAL A N 1
ATOM 21856 C CA . VAL B 1 1336 ? 187.468 197.733 121.937 1.00 30.00 1321 VAL A CA 1
ATOM 21857 C C . VAL B 1 1336 ? 187.547 199.225 121.670 1.00 30.00 1321 VAL A C 1
ATOM 21858 O O . VAL B 1 1336 ? 188.660 199.764 121.527 1.00 30.00 1321 VAL A O 1
ATOM 21871 N N . GLN B 1 1337 ? 186.430 199.945 121.612 1.00 30.00 1322 GLN A N 1
ATOM 21872 C CA . GLN B 1 1337 ? 186.460 201.396 121.489 1.00 30.00 1322 GLN A CA 1
ATOM 21873 C C . GLN B 1 1337 ? 186.934 202.074 122.762 1.00 30.00 1322 GLN A C 1
ATOM 21874 O O . GLN B 1 1337 ? 186.995 203.308 122.808 1.00 30.00 1322 GLN A O 1
ATOM 21888 N N . GLN B 1 1338 ? 187.267 201.297 123.786 1.00 30.00 1323 GLN A N 1
ATOM 21889 C CA . GLN B 1 1338 ? 187.653 201.817 125.087 1.00 30.00 1323 GLN A CA 1
ATOM 21890 C C . GLN B 1 1338 ? 189.114 202.258 125.052 1.00 30.00 1323 GLN A C 1
ATOM 21891 O O . GLN B 1 1338 ? 189.733 202.366 123.991 1.00 30.00 1323 GLN A O 1
ATOM 21905 N N . GLN B 1 1339 ? 189.678 202.532 126.224 1.00 30.00 1324 GLN A N 1
ATOM 21906 C CA . GLN B 1 1339 ? 191.043 203.021 126.350 1.00 30.00 1324 GLN A CA 1
ATOM 21907 C C . GLN B 1 1339 ? 191.865 201.987 127.101 1.00 30.00 1324 GLN A C 1
ATOM 21908 O O . GLN B 1 1339 ? 191.527 201.622 128.232 1.00 30.00 1324 GLN A O 1
ATOM 21922 N N . ASP B 1 1340 ? 192.943 201.519 126.471 1.00 30.00 1325 ASP A N 1
ATOM 21923 C CA . ASP B 1 1340 ? 193.883 200.586 127.084 1.00 30.00 1325 ASP A CA 1
ATOM 21924 C C . ASP B 1 1340 ? 193.149 199.350 127.614 1.00 30.00 1325 ASP A C 1
ATOM 21925 O O . ASP B 1 1340 ? 193.091 199.088 128.813 1.00 30.00 1325 ASP A O 1
ATOM 21934 N N . PHE B 1 1341 ? 192.568 198.605 126.674 1.00 30.00 1326 PHE A N 1
ATOM 21935 C CA . PHE B 1 1341 ? 191.807 197.410 127.023 1.00 30.00 1326 PHE A CA 1
ATOM 21936 C C . PHE B 1 1341 ? 192.705 196.197 127.242 1.00 30.00 1326 PHE A C 1
ATOM 21937 O O . PHE B 1 1341 ? 192.759 195.646 128.345 1.00 30.00 1326 PHE A O 1
ATOM 21954 N N . LEU B 1 1342 ? 193.417 195.775 126.196 1.00 30.00 1327 LEU A N 1
ATOM 21955 C CA . LEU B 1 1342 ? 194.164 194.524 126.270 1.00 30.00 1327 LEU A CA 1
ATOM 21956 C C . LEU B 1 1342 ? 195.220 194.574 127.359 1.00 30.00 1327 LEU A C 1
ATOM 21957 O O . LEU B 1 1342 ? 195.588 193.534 127.918 1.00 30.00 1327 LEU A O 1
ATOM 21973 N N . VAL B 1 1343 ? 195.715 195.772 127.679 1.00 30.00 1328 VAL A N 1
ATOM 21974 C CA . VAL B 1 1343 ? 196.662 195.924 128.772 1.00 30.00 1328 VAL A CA 1
ATOM 21975 C C . VAL B 1 1343 ? 196.097 195.373 130.071 1.00 30.00 1328 VAL A C 1
ATOM 21976 O O . VAL B 1 1343 ? 196.860 195.031 130.979 1.00 30.00 1328 VAL A O 1
ATOM 21989 N N . ILE B 1 1344 ? 194.775 195.277 130.186 1.00 30.00 1329 ILE A N 1
ATOM 21990 C CA . ILE B 1 1344 ? 194.169 194.573 131.310 1.00 30.00 1329 ILE A CA 1
ATOM 21991 C C . ILE B 1 1344 ? 193.917 193.114 130.965 1.00 30.00 1329 ILE A C 1
ATOM 21992 O O . ILE B 1 1344 ? 194.080 192.236 131.812 1.00 30.00 1329 ILE A O 1
ATOM 22008 N N . ALA B 1 1345 ? 193.535 192.832 129.721 1.00 30.00 1330 ALA A N 1
ATOM 22009 C CA . ALA B 1 1345 ? 193.226 191.462 129.333 1.00 30.00 1330 ALA A CA 1
ATOM 22010 C C . ALA B 1 1345 ? 194.403 190.537 129.606 1.00 30.00 1330 ALA A C 1
ATOM 22011 O O . ALA B 1 1345 ? 194.289 189.563 130.358 1.00 30.00 1330 ALA A O 1
ATOM 22018 N N . LEU B 1 1346 ? 195.548 190.824 128.990 1.00 30.00 1331 LEU A N 1
ATOM 22019 C CA . LEU B 1 1346 ? 196.696 189.937 129.135 1.00 30.00 1331 LEU A CA 1
ATOM 22020 C C . LEU B 1 1346 ? 197.343 190.083 130.507 1.00 30.00 1331 LEU A C 1
ATOM 22021 O O . LEU B 1 1346 ? 197.863 189.106 131.058 1.00 30.00 1331 LEU A O 1
ATOM 22037 N N . ASP B 1 1347 ? 197.307 191.285 131.085 1.00 30.00 1332 ASP A N 1
ATOM 22038 C CA . ASP B 1 1347 ? 197.793 191.460 132.448 1.00 30.00 1332 ASP A CA 1
ATOM 22039 C C . ASP B 1 1347 ? 196.957 190.681 133.451 1.00 30.00 1332 ASP A C 1
ATOM 22040 O O . ASP B 1 1347 ? 197.408 190.453 134.579 1.00 30.00 1332 ASP A O 1
ATOM 22049 N N . MET B 1 1348 ? 195.748 190.277 133.069 1.00 30.00 1333 MET A N 1
ATOM 22050 C CA . MET B 1 1348 ? 194.908 189.442 133.910 1.00 30.00 1333 MET A CA 1
ATOM 22051 C C . MET B 1 1348 ? 195.063 187.968 133.581 1.00 30.00 1333 MET A C 1
ATOM 22052 O O . MET B 1 1348 ? 195.022 187.122 134.483 1.00 30.00 1333 MET A O 1
ATOM 22066 N N . TYR B 1 1349 ? 195.234 187.647 132.301 1.00 30.00 1334 TYR A N 1
ATOM 22067 C CA . TYR B 1 1349 ? 195.573 186.281 131.930 1.00 30.00 1334 TYR A CA 1
ATOM 22068 C C . TYR B 1 1349 ? 196.842 185.832 132.638 1.00 30.00 1334 TYR A C 1
ATOM 22069 O O . TYR B 1 1349 ? 196.905 184.708 133.147 1.00 30.00 1334 TYR A O 1
ATOM 22087 N N . HIS B 1 1350 ? 197.852 186.704 132.692 1.00 30.00 1335 HIS A N 1
ATOM 22088 C CA . HIS B 1 1350 ? 199.060 186.412 133.458 1.00 30.00 1335 HIS A CA 1
ATOM 22089 C C . HIS B 1 1350 ? 198.731 185.911 134.855 1.00 30.00 1335 HIS A C 1
ATOM 22090 O O . HIS B 1 1350 ? 199.447 185.059 135.393 1.00 30.00 1335 HIS A O 1
ATOM 22104 N N . LYS B 1 1351 ? 197.662 186.425 135.458 1.00 30.00 1336 LYS A N 1
ATOM 22105 C CA . LYS B 1 1351 ? 197.260 186.010 136.791 1.00 30.00 1336 LYS A CA 1
ATOM 22106 C C . LYS B 1 1351 ? 196.335 184.808 136.778 1.00 30.00 1336 LYS A C 1
ATOM 22107 O O . LYS B 1 1351 ? 196.206 184.133 137.804 1.00 30.00 1336 LYS A O 1
ATOM 22126 N N . PHE B 1 1352 ? 195.693 184.531 135.647 1.00 30.00 1337 PHE A N 1
ATOM 22127 C CA . PHE B 1 1352 ? 194.785 183.396 135.580 1.00 30.00 1337 PHE A CA 1
ATOM 22128 C C . PHE B 1 1352 ? 195.526 182.068 135.593 1.00 30.00 1337 PHE A C 1
ATOM 22129 O O . PHE B 1 1352 ? 194.905 181.027 135.833 1.00 30.00 1337 PHE A O 1
ATOM 22146 N N . LEU B 1 1353 ? 196.834 182.080 135.346 1.00 30.00 1338 LEU A N 1
ATOM 22147 C CA . LEU B 1 1353 ? 197.637 180.866 135.335 1.00 30.00 1338 LEU A CA 1
ATOM 22148 C C . LEU B 1 1353 ? 198.158 180.526 136.725 1.00 30.00 1338 LEU A C 1
ATOM 22149 O O . LEU B 1 1353 ? 198.148 179.360 137.128 1.00 30.00 1338 LEU A O 1
ATOM 22165 N N . GLN B 1 1354 ? 198.610 181.539 137.467 1.00 30.00 1339 GLN A N 1
ATOM 22166 C CA . GLN B 1 1354 ? 199.146 181.305 138.801 1.00 30.00 1339 GLN A CA 1
ATOM 22167 C C . GLN B 1 1354 ? 198.152 180.570 139.688 1.00 30.00 1339 GLN A C 1
ATOM 22168 O O . GLN B 1 1354 ? 198.544 179.953 140.684 1.00 30.00 1339 GLN A O 1
ATOM 22182 N N . LEU B 1 1355 ? 196.864 180.623 139.345 1.00 30.00 1340 LEU A N 1
ATOM 22183 C CA . LEU B 1 1355 ? 195.854 179.972 140.169 1.00 30.00 1340 LEU A CA 1
ATOM 22184 C C . LEU B 1 1355 ? 195.881 178.462 139.980 1.00 30.00 1340 LEU A C 1
ATOM 22185 O O . LEU B 1 1355 ? 195.842 177.703 140.955 1.00 30.00 1340 LEU A O 1
ATOM 22201 N N . PHE B 1 1356 ? 195.939 178.006 138.727 1.00 30.00 1341 PHE A N 1
ATOM 22202 C CA . PHE B 1 1356 ? 195.979 176.572 138.461 1.00 30.00 1341 PHE A CA 1
ATOM 22203 C C . PHE B 1 1356 ? 197.116 175.904 139.223 1.00 30.00 1341 PHE A C 1
ATOM 22204 O O . PHE B 1 1356 ? 196.964 174.795 139.747 1.00 30.00 1341 PHE A O 1
ATOM 22221 N N . VAL B 1 1357 ? 198.264 176.568 139.297 1.00 30.00 1342 VAL A N 1
ATOM 22222 C CA . VAL B 1 1357 ? 199.434 176.009 139.957 1.00 30.00 1342 VAL A CA 1
ATOM 22223 C C . VAL B 1 1357 ? 199.710 176.753 141.257 1.00 30.00 1342 VAL A C 1
ATOM 22224 O O . VAL B 1 1357 ? 199.222 176.368 142.318 1.00 30.00 1342 VAL A O 1
ATOM 22237 N N . HIS B 1 1370 ? 186.325 176.735 134.933 1.00 30.00 1355 HIS A N 1
ATOM 22238 C CA . HIS B 1 1370 ? 187.489 176.299 135.692 1.00 30.00 1355 HIS A CA 1
ATOM 22239 C C . HIS B 1 1370 ? 188.538 175.715 134.748 1.00 30.00 1355 HIS A C 1
ATOM 22240 O O . HIS B 1 1370 ? 188.856 176.321 133.726 1.00 30.00 1355 HIS A O 1
ATOM 22245 N N . HIS B 1 1371 ? 189.079 174.541 135.088 1.00 30.00 1356 HIS A N 1
ATOM 22246 C CA . HIS B 1 1371 ? 190.041 173.894 134.202 1.00 30.00 1356 HIS A CA 1
ATOM 22247 C C . HIS B 1 1371 ? 189.478 173.727 132.798 1.00 30.00 1356 HIS A C 1
ATOM 22248 O O . HIS B 1 1371 ? 190.233 173.748 131.819 1.00 30.00 1356 HIS A O 1
ATOM 22254 N N . LEU B 1 1372 ? 188.159 173.561 132.677 1.00 30.00 1357 LEU A N 1
ATOM 22255 C CA . LEU B 1 1372 ? 187.541 173.491 131.359 1.00 30.00 1357 LEU A CA 1
ATOM 22256 C C . LEU B 1 1372 ? 187.402 174.873 130.735 1.00 30.00 1357 LEU A C 1
ATOM 22257 O O . LEU B 1 1372 ? 187.194 174.985 129.522 1.00 30.00 1357 LEU A O 1
ATOM 22263 N N . ASP B 1 1373 ? 187.511 175.929 131.541 1.00 30.00 1358 ASP A N 1
ATOM 22264 C CA . ASP B 1 1373 ? 187.430 177.289 131.027 1.00 30.00 1358 ASP A CA 1
ATOM 22265 C C . ASP B 1 1373 ? 188.732 177.758 130.396 1.00 30.00 1358 ASP A C 1
ATOM 22266 O O . ASP B 1 1373 ? 188.734 178.789 129.717 1.00 30.00 1358 ASP A O 1
ATOM 22272 N N . SER B 1 1374 ? 189.836 177.039 130.606 1.00 30.00 1359 SER A N 1
ATOM 22273 C CA . SER B 1 1374 ? 191.086 177.402 129.949 1.00 30.00 1359 SER A CA 1
ATOM 22274 C C . SER B 1 1374 ? 190.913 177.527 128.441 1.00 30.00 1359 SER A C 1
ATOM 22275 O O . SER B 1 1374 ? 191.625 178.303 127.796 1.00 30.00 1359 SER A O 1
ATOM 22281 N N . HIS B 1 1375 ? 189.959 176.796 127.864 1.00 30.00 1360 HIS A N 1
ATOM 22282 C CA . HIS B 1 1375 ? 189.735 176.875 126.424 1.00 30.00 1360 HIS A CA 1
ATOM 22283 C C . HIS B 1 1375 ? 189.078 178.197 126.040 1.00 30.00 1360 HIS A C 1
ATOM 22284 O O . HIS B 1 1375 ? 189.533 178.888 125.115 1.00 30.00 1360 HIS A O 1
ATOM 22290 N N . ASP B 1 1376 ? 187.994 178.559 126.732 1.00 30.00 1361 ASP A N 1
ATOM 22291 C CA . ASP B 1 1376 ? 187.287 179.787 126.391 1.00 30.00 1361 ASP A CA 1
ATOM 22292 C C . ASP B 1 1376 ? 188.201 180.993 126.528 1.00 30.00 1361 ASP A C 1
ATOM 22293 O O . ASP B 1 1376 ? 188.147 181.917 125.712 1.00 30.00 1361 ASP A O 1
ATOM 22302 N N . VAL B 1 1377 ? 189.061 180.997 127.545 1.00 30.00 1362 VAL A N 1
ATOM 22303 C CA . VAL B 1 1377 ? 190.017 182.088 127.683 1.00 30.00 1362 VAL A CA 1
ATOM 22304 C C . VAL B 1 1377 ? 191.064 182.020 126.580 1.00 30.00 1362 VAL A C 1
ATOM 22305 O O . VAL B 1 1377 ? 191.338 183.019 125.904 1.00 30.00 1362 VAL A O 1
ATOM 22318 N N . PHE B 1 1378 ? 191.657 180.842 126.369 1.00 30.00 1363 PHE A N 1
ATOM 22319 C CA . PHE B 1 1378 ? 192.700 180.712 125.361 1.00 30.00 1363 PHE A CA 1
ATOM 22320 C C . PHE B 1 1378 ? 192.216 181.169 123.993 1.00 30.00 1363 PHE A C 1
ATOM 22321 O O . PHE B 1 1378 ? 193.033 181.525 123.137 1.00 30.00 1363 PHE A O 1
ATOM 22338 N N . THR B 1 1379 ? 190.903 181.160 123.762 1.00 30.00 1364 THR A N 1
ATOM 22339 C CA . THR B 1 1379 ? 190.360 181.646 122.495 1.00 30.00 1364 THR A CA 1
ATOM 22340 C C . THR B 1 1379 ? 189.895 183.097 122.550 1.00 30.00 1364 THR A C 1
ATOM 22341 O O . THR B 1 1379 ? 190.061 183.831 121.569 1.00 30.00 1364 THR A O 1
ATOM 22352 N N . CYS B 1 1380 ? 189.319 183.538 123.671 1.00 30.00 1365 CYS A N 1
ATOM 22353 C CA . CYS B 1 1380 ? 188.764 184.885 123.737 1.00 30.00 1365 CYS A CA 1
ATOM 22354 C C . CYS B 1 1380 ? 189.854 185.932 123.911 1.00 30.00 1365 CYS A C 1
ATOM 22355 O O . CYS B 1 1380 ? 189.745 187.032 123.358 1.00 30.00 1365 CYS A O 1
ATOM 22363 N N . GLY B 1 1381 ? 190.909 185.613 124.658 1.00 30.00 1366 GLY A N 1
ATOM 22364 C CA . GLY B 1 1381 ? 192.065 186.483 124.732 1.00 30.00 1366 GLY A CA 1
ATOM 22365 C C . GLY B 1 1381 ? 193.008 186.201 123.584 1.00 30.00 1366 GLY A C 1
ATOM 22366 O O . GLY B 1 1381 ? 194.204 186.498 123.656 1.00 30.00 1366 GLY A O 1
ATOM 22370 N N . ARG B 1 1382 ? 192.466 185.617 122.515 1.00 30.00 1367 ARG A N 1
ATOM 22371 C CA . ARG B 1 1382 ? 193.237 185.233 121.344 1.00 30.00 1367 ARG A CA 1
ATOM 22372 C C . ARG B 1 1382 ? 192.617 185.688 120.035 1.00 30.00 1367 ARG A C 1
ATOM 22373 O O . ARG B 1 1382 ? 193.342 185.794 119.039 1.00 30.00 1367 ARG A O 1
ATOM 22394 N N . GLN B 1 1383 ? 191.314 185.957 119.999 1.00 30.00 1368 GLN A N 1
ATOM 22395 C CA . GLN B 1 1383 ? 190.667 186.449 118.789 1.00 30.00 1368 GLN A CA 1
ATOM 22396 C C . GLN B 1 1383 ? 190.544 187.967 118.788 1.00 30.00 1368 GLN A C 1
ATOM 22397 O O . GLN B 1 1383 ? 190.703 188.600 117.739 1.00 30.00 1368 GLN A O 1
ATOM 22411 N N . PHE B 1 1384 ? 190.261 188.562 119.949 1.00 30.00 1369 PHE A N 1
ATOM 22412 C CA . PHE B 1 1384 ? 190.182 190.016 120.039 1.00 30.00 1369 PHE A CA 1
ATOM 22413 C C . PHE B 1 1384 ? 191.462 190.679 119.554 1.00 30.00 1369 PHE A C 1
ATOM 22414 O O . PHE B 1 1384 ? 191.426 191.804 119.043 1.00 30.00 1369 PHE A O 1
ATOM 22431 N N . LEU B 1 1385 ? 192.596 189.997 119.694 1.00 30.00 1370 LEU A N 1
ATOM 22432 C CA . LEU B 1 1385 ? 193.901 190.610 119.490 1.00 30.00 1370 LEU A CA 1
ATOM 22433 C C . LEU B 1 1385 ? 194.153 190.967 118.032 1.00 30.00 1370 LEU A C 1
ATOM 22434 O O . LEU B 1 1385 ? 195.192 191.547 117.703 1.00 30.00 1370 LEU A O 1
ATOM 22450 N N . LEU B 1 1386 ? 193.216 190.627 117.150 1.00 30.00 1371 LEU A N 1
ATOM 22451 C CA . LEU B 1 1386 ? 193.312 191.028 115.752 1.00 30.00 1371 LEU A CA 1
ATOM 22452 C C . LEU B 1 1386 ? 192.650 192.385 115.528 1.00 30.00 1371 LEU A C 1
ATOM 22453 O O . LEU B 1 1386 ? 193.294 193.328 115.058 1.00 30.00 1371 LEU A O 1
ATOM 22459 N N . CYS B 1 1387 ? 191.366 192.495 115.863 1.00 30.00 1372 CYS A N 1
ATOM 22460 C CA . CYS B 1 1387 ? 190.639 193.759 115.751 1.00 30.00 1372 CYS A CA 1
ATOM 22461 C C . CYS B 1 1387 ? 190.662 194.501 117.088 1.00 30.00 1372 CYS A C 1
ATOM 22462 O O . CYS B 1 1387 ? 189.632 194.829 117.677 1.00 30.00 1372 CYS A O 1
ATOM 22468 N N . CYS B 1 1388 ? 191.875 194.767 117.557 1.00 30.00 1373 CYS A N 1
ATOM 22469 C CA . CYS B 1 1388 ? 192.119 195.455 118.813 1.00 30.00 1373 CYS A CA 1
ATOM 22470 C C . CYS B 1 1388 ? 192.740 196.822 118.539 1.00 30.00 1373 CYS A C 1
ATOM 22471 O O . CYS B 1 1388 ? 192.853 197.262 117.389 1.00 30.00 1373 CYS A O 1
ATOM 22477 N N . VAL B 1 1389 ? 193.140 197.500 119.612 1.00 30.00 1374 VAL A N 1
ATOM 22478 C CA . VAL B 1 1389 ? 193.659 198.854 119.496 1.00 30.00 1374 VAL A CA 1
ATOM 22479 C C . VAL B 1 1389 ? 194.848 198.896 118.547 1.00 30.00 1374 VAL A C 1
ATOM 22480 O O . VAL B 1 1389 ? 195.444 197.869 118.213 1.00 30.00 1374 VAL A O 1
ATOM 22485 N N . PRO B 1 1390 ? 195.190 200.108 118.111 1.00 30.00 1375 PRO A N 1
ATOM 22486 C CA . PRO B 1 1390 ? 196.286 200.324 117.167 1.00 30.00 1375 PRO A CA 1
ATOM 22487 C C . PRO B 1 1390 ? 197.611 200.182 117.911 1.00 30.00 1375 PRO A C 1
ATOM 22488 O O . PRO B 1 1390 ? 198.374 201.135 118.090 1.00 30.00 1375 PRO A O 1
ATOM 22494 N N . LYS B 1 1391 ? 197.885 198.956 118.351 1.00 30.00 1376 LYS A N 1
ATOM 22495 C CA . LYS B 1 1391 ? 199.121 198.637 119.052 1.00 30.00 1376 LYS A CA 1
ATOM 22496 C C . LYS B 1 1391 ? 199.964 197.619 118.302 1.00 30.00 1376 LYS A C 1
ATOM 22497 O O . LYS B 1 1391 ? 201.187 197.779 118.218 1.00 30.00 1376 LYS A O 1
ATOM 22503 N N . CYS B 1 1392 ? 199.348 196.575 117.751 1.00 30.00 1377 CYS A N 1
ATOM 22504 C CA . CYS B 1 1392 ? 200.072 195.551 117.014 1.00 30.00 1377 CYS A CA 1
ATOM 22505 C C . CYS B 1 1392 ? 199.228 195.073 115.844 1.00 30.00 1377 CYS A C 1
ATOM 22506 O O . CYS B 1 1392 ? 198.002 194.977 115.940 1.00 30.00 1377 CYS A O 1
ATOM 22512 N N . GLN B 1 1393 ? 199.905 194.765 114.738 1.00 30.00 1378 GLN A N 1
ATOM 22513 C CA . GLN B 1 1393 ? 199.251 194.278 113.534 1.00 30.00 1378 GLN A CA 1
ATOM 22514 C C . GLN B 1 1393 ? 199.545 192.814 113.243 1.00 30.00 1378 GLN A C 1
ATOM 22515 O O . GLN B 1 1393 ? 198.825 192.204 112.444 1.00 30.00 1378 GLN A O 1
ATOM 22521 N N . LYS B 1 1394 ? 200.568 192.238 113.865 1.00 30.00 1379 LYS A N 1
ATOM 22522 C CA . LYS B 1 1394 ? 200.903 190.832 113.682 1.00 30.00 1379 LYS A CA 1
ATOM 22523 C C . LYS B 1 1394 ? 202.047 190.498 114.626 1.00 30.00 1379 LYS A C 1
ATOM 22524 O O . LYS B 1 1394 ? 202.663 191.382 115.226 1.00 30.00 1379 LYS A O 1
ATOM 22530 N N . PRO B 1 1395 ? 202.318 189.201 114.754 1.00 30.00 1380 PRO A N 1
ATOM 22531 C CA . PRO B 1 1395 ? 203.356 188.629 115.604 1.00 30.00 1380 PRO A CA 1
ATOM 22532 C C . PRO B 1 1395 ? 202.996 188.688 117.081 1.00 30.00 1380 PRO A C 1
ATOM 22533 O O . PRO B 1 1395 ? 203.737 188.137 117.902 1.00 30.00 1380 PRO A O 1
ATOM 22539 N N . ASN B 1 1396 ? 201.886 189.326 117.450 1.00 30.00 1381 ASN A N 1
ATOM 22540 C CA . ASN B 1 1396 ? 201.435 189.319 118.835 1.00 30.00 1381 ASN A CA 1
ATOM 22541 C C . ASN B 1 1396 ? 200.514 188.143 119.113 1.00 30.00 1381 ASN A C 1
ATOM 22542 O O . ASN B 1 1396 ? 200.635 187.497 120.158 1.00 30.00 1381 ASN A O 1
ATOM 22548 N N . SER B 1 1397 ? 199.599 187.842 118.190 1.00 30.00 1382 SER A N 1
ATOM 22549 C CA . SER B 1 1397 ? 198.822 186.615 118.310 1.00 30.00 1382 SER A CA 1
ATOM 22550 C C . SER B 1 1397 ? 199.712 185.396 118.123 1.00 30.00 1382 SER A C 1
ATOM 22551 O O . SER B 1 1397 ? 199.602 184.414 118.867 1.00 30.00 1382 SER A O 1
ATOM 22557 N N . ALA B 1 1398 ? 200.605 185.446 117.135 1.00 30.00 1383 ALA A N 1
ATOM 22558 C CA . ALA B 1 1398 ? 201.575 184.373 116.958 1.00 30.00 1383 ALA A CA 1
ATOM 22559 C C . ALA B 1 1398 ? 202.422 184.202 118.211 1.00 30.00 1383 ALA A C 1
ATOM 22560 O O . ALA B 1 1398 ? 202.643 183.080 118.680 1.00 30.00 1383 ALA A O 1
ATOM 22567 N N . ILE B 1 1399 ? 202.911 185.311 118.765 1.00 30.00 1384 ILE A N 1
ATOM 22568 C CA . ILE B 1 1399 ? 203.694 185.237 119.991 1.00 30.00 1384 ILE A CA 1
ATOM 22569 C C . ILE B 1 1399 ? 202.889 184.614 121.123 1.00 30.00 1384 ILE A C 1
ATOM 22570 O O . ILE B 1 1399 ? 203.385 183.735 121.837 1.00 30.00 1384 ILE A O 1
ATOM 22575 N N . LEU B 1 1400 ? 201.646 185.059 121.306 1.00 30.00 1385 LEU A N 1
ATOM 22576 C CA . LEU B 1 1400 ? 200.819 184.514 122.374 1.00 30.00 1385 LEU A CA 1
ATOM 22577 C C . LEU B 1 1400 ? 200.585 183.023 122.186 1.00 30.00 1385 LEU A C 1
ATOM 22578 O O . LEU B 1 1400 ? 200.497 182.277 123.169 1.00 30.00 1385 LEU A O 1
ATOM 22584 N N . LYS B 1 1401 ? 200.483 182.569 120.936 1.00 30.00 1386 LYS A N 1
ATOM 22585 C CA . LYS B 1 1401 ? 200.354 181.145 120.662 1.00 30.00 1386 LYS A CA 1
ATOM 22586 C C . LYS B 1 1401 ? 201.665 180.397 120.845 1.00 30.00 1386 LYS A C 1
ATOM 22587 O O . LYS B 1 1401 ? 201.643 179.176 121.036 1.00 30.00 1386 LYS A O 1
ATOM 22593 N N . LYS B 1 1402 ? 202.799 181.096 120.783 1.00 30.00 1387 LYS A N 1
ATOM 22594 C CA . LYS B 1 1402 ? 204.091 180.439 120.948 1.00 30.00 1387 LYS A CA 1
ATOM 22595 C C . LYS B 1 1402 ? 204.142 179.664 122.256 1.00 30.00 1387 LYS A C 1
ATOM 22596 O O . LYS B 1 1402 ? 204.361 178.448 122.270 1.00 30.00 1387 LYS A O 1
ATOM 22602 N N . MET B 1 1403 ? 203.944 180.357 123.366 1.00 30.00 1388 MET A N 1
ATOM 22603 C CA . MET B 1 1403 ? 203.984 179.754 124.694 1.00 30.00 1388 MET A CA 1
ATOM 22604 C C . MET B 1 1403 ? 203.387 180.762 125.667 1.00 30.00 1388 MET A C 1
ATOM 22605 O O . MET B 1 1403 ? 202.831 181.789 125.259 1.00 30.00 1388 MET A O 1
ATOM 22611 N N . LEU B 1 1404 ? 203.503 180.471 126.962 1.00 30.00 1389 LEU A N 1
ATOM 22612 C CA . LEU B 1 1404 ? 203.076 181.398 128.006 1.00 30.00 1389 LEU A CA 1
ATOM 22613 C C . LEU B 1 1404 ? 204.167 182.445 128.254 1.00 30.00 1389 LEU A C 1
ATOM 22614 O O . LEU B 1 1404 ? 204.627 182.669 129.373 1.00 30.00 1389 LEU A O 1
ATOM 22620 N N . GLU B 1 1405 ? 204.579 183.091 127.162 1.00 30.00 1390 GLU A N 1
ATOM 22621 C CA . GLU B 1 1405 ? 205.603 184.127 127.184 1.00 30.00 1390 GLU A CA 1
ATOM 22622 C C . GLU B 1 1405 ? 205.032 185.472 126.746 1.00 30.00 1390 GLU A C 1
ATOM 22623 O O . GLU B 1 1405 ? 205.705 186.250 126.067 1.00 30.00 1390 GLU A O 1
ATOM 22629 N N . SER B 1 1406 ? 203.780 185.749 127.123 1.00 30.00 1391 SER A N 1
ATOM 22630 C CA . SER B 1 1406 ? 203.160 187.026 126.784 1.00 30.00 1391 SER A CA 1
ATOM 22631 C C . SER B 1 1406 ? 204.056 188.198 127.161 1.00 30.00 1391 SER A C 1
ATOM 22632 O O . SER B 1 1406 ? 204.113 189.204 126.444 1.00 30.00 1391 SER A O 1
ATOM 22638 N N . TRP B 1 1407 ? 204.781 188.077 128.275 1.00 30.00 1392 TRP A N 1
ATOM 22639 C CA . TRP B 1 1407 ? 205.572 189.196 128.772 1.00 30.00 1392 TRP A CA 1
ATOM 22640 C C . TRP B 1 1407 ? 206.803 189.434 127.908 1.00 30.00 1392 TRP A C 1
ATOM 22641 O O . TRP B 1 1407 ? 207.113 190.581 127.568 1.00 30.00 1392 TRP A O 1
ATOM 22647 N N . GLU B 1 1408 ? 207.507 188.363 127.536 1.00 30.00 1393 GLU A N 1
ATOM 22648 C CA . GLU B 1 1408 ? 208.762 188.507 126.806 1.00 30.00 1393 GLU A CA 1
ATOM 22649 C C . GLU B 1 1408 ? 208.621 189.423 125.597 1.00 30.00 1393 GLU A C 1
ATOM 22650 O O . GLU B 1 1408 ? 209.596 190.064 125.187 1.00 30.00 1393 GLU A O 1
ATOM 22656 N N . GLU B 1 1409 ? 207.425 189.505 125.018 1.00 30.00 1394 GLU A N 1
ATOM 22657 C CA . GLU B 1 1409 ? 207.171 190.375 123.876 1.00 30.00 1394 GLU A CA 1
ATOM 22658 C C . GLU B 1 1409 ? 206.348 191.602 124.238 1.00 30.00 1394 GLU A C 1
ATOM 22659 O O . GLU B 1 1409 ? 206.555 192.672 123.658 1.00 30.00 1394 GLU A O 1
ATOM 22665 N N . HIS B 1 1410 ? 205.414 191.474 125.183 1.00 30.00 1395 HIS A N 1
ATOM 22666 C CA . HIS B 1 1410 ? 204.593 192.618 125.562 1.00 30.00 1395 HIS A CA 1
ATOM 22667 C C . HIS B 1 1410 ? 205.438 193.715 126.193 1.00 30.00 1395 HIS A C 1
ATOM 22668 O O . HIS B 1 1410 ? 205.163 194.906 126.005 1.00 30.00 1395 HIS A O 1
ATOM 22674 N N . ASP B 1 1411 ? 206.476 193.336 126.943 1.00 30.00 1396 ASP A N 1
ATOM 22675 C CA . ASP B 1 1411 ? 207.322 194.330 127.591 1.00 30.00 1396 ASP A CA 1
ATOM 22676 C C . ASP B 1 1411 ? 207.912 195.304 126.584 1.00 30.00 1396 ASP A C 1
ATOM 22677 O O . ASP B 1 1411 ? 208.168 196.466 126.918 1.00 30.00 1396 ASP A O 1
ATOM 22683 N N . PRO B 1 1412 ? 208.135 194.853 125.351 1.00 30.00 1397 PRO A N 1
ATOM 22684 C CA . PRO B 1 1412 ? 208.630 195.715 124.287 1.00 30.00 1397 PRO A CA 1
ATOM 22685 C C . PRO B 1 1412 ? 207.519 196.283 123.423 1.00 30.00 1397 PRO A C 1
ATOM 22686 O O . PRO B 1 1412 ? 207.661 197.393 122.899 1.00 30.00 1397 PRO A O 1
ATOM 22692 N N . GLU B 1 1413 ? 206.416 195.551 123.263 1.00 30.00 1398 GLU A N 1
ATOM 22693 C CA . GLU B 1 1413 ? 205.316 196.047 122.445 1.00 30.00 1398 GLU A CA 1
ATOM 22694 C C . GLU B 1 1413 ? 204.660 197.261 123.091 1.00 30.00 1398 GLU A C 1
ATOM 22695 O O . GLU B 1 1413 ? 204.382 198.260 122.418 1.00 30.00 1398 GLU A O 1
ATOM 22701 N N . LEU B 1 1414 ? 204.412 197.195 124.401 1.00 30.00 1399 LEU A N 1
ATOM 22702 C CA . LEU B 1 1414 ? 203.802 198.319 125.103 1.00 30.00 1399 LEU A CA 1
ATOM 22703 C C . LEU B 1 1414 ? 204.626 199.591 124.979 1.00 30.00 1399 LEU A C 1
ATOM 22704 O O . LEU B 1 1414 ? 204.117 200.677 125.275 1.00 30.00 1399 LEU A O 1
ATOM 22710 N N . ALA B 1 1415 ? 205.888 199.481 124.562 1.00 30.00 1400 ALA A N 1
ATOM 22711 C CA . ALA B 1 1415 ? 206.714 200.665 124.360 1.00 30.00 1400 ALA A CA 1
ATOM 22712 C C . ALA B 1 1415 ? 206.013 201.670 123.456 1.00 30.00 1400 ALA A C 1
ATOM 22713 O O . ALA B 1 1415 ? 205.851 202.843 123.810 1.00 30.00 1400 ALA A O 1
ATOM 22720 N N . ALA B 1 1416 ? 205.584 201.221 122.277 1.00 30.00 1401 ALA A N 1
ATOM 22721 C CA . ALA B 1 1416 ? 204.923 202.114 121.332 1.00 30.00 1401 ALA A CA 1
ATOM 22722 C C . ALA B 1 1416 ? 203.503 202.439 121.783 1.00 30.00 1401 ALA A C 1
ATOM 22723 O O . ALA B 1 1416 ? 203.160 203.606 122.004 1.00 30.00 1401 ALA A O 1
ATOM 22730 N N . VAL B 1 1417 ? 202.668 201.417 121.927 1.00 30.00 1402 VAL A N 1
ATOM 22731 C CA . VAL B 1 1417 ? 201.285 201.607 122.345 1.00 30.00 1402 VAL A CA 1
ATOM 22732 C C . VAL B 1 1417 ? 201.134 201.351 123.840 1.00 30.00 1402 VAL A C 1
ATOM 22733 O O . VAL B 1 1417 ? 201.889 201.887 124.651 1.00 30.00 1402 VAL A O 1
#

Radius of gyration: 40.57 Å; Cα contacts (8 Å, |Δi|>4): 1411; chains: 2; bounding box: 84×90×129 Å

Foldseek 3Di:
DCVVLLVLLVVQLVCQAPNLPVPLPVSLVVNLVVVVDFVCDPRQLPVLCSLLVSQLVNQVSNCVRDHVAVPDPVPLVSVVSQLVDQPHVLSNLVNVLVVCQPCVVDDDLSSQLSVLSVVLSCQVVQGDDCDDDPPNDTCVVVVCVSLLSNCQFANVSSLSRLLNNVLSLLSYLHDDDPPCSVRRRQQVSVLPLVPRCCLPPPVPLPPDDQDDDPAPDSDDPCSPVDDDSVCSSVVPCNHPSVVVVQPDDSRADAVLNSCVRQLNRAPVRDDDDPVSVLVSVVSVLVVLQCDDVVGHHHNNPLLVSLQSLLVSLLVNLCPDTDSNLSSLVVLQVSCVVPVVPQPVVDAPVSRCVSVVVVQPVLPPDDDPDSVVSNLSSLVVVQVSVVSRDVLASQWRWDDDPFTLTHGPPPLVCCLPRQLQHDPLFLAHDPPRLLSVVVRLQVVLPRGDPSQVSVVVRLVVCLQTVVRSLLNCLLVVVVRVVVSVVSNCVPPNDDHHDRVCVSVVLLVQLVVQLVPADQGDDDPRLLNSLSSLVNVCVVVVPDLCSRCVRHDDDPPPDLSNLQSVVVSQLSVQVSQPVPPHDGDPPLVSVVVSCVVCVVPPNSDHCLQLDDDVPPNDDVSVVRVSRGHPVPNLPSLQVVLVNVVVDDPCNAPVHDCDLVSNLVSVVSVPVPPCDVVRPDCLVVNLPCLPPHPPLPSPCVVNVPSVDDPPPPCVVVSNVSD/DLPPVLLVLLVVVQVVQLAQPPPPACSLVVNLVSVVVPDVVDDPPLVVLVSLLVSQLPSVLSNPVSAFQQNRYDHLLSSVVSQLVDVPSVLRNLVSVLVCCQPVVVVDDLSVLLSVLCNVLSVLVPLVSFDDPRPPDGGDVVSVCVRVLRCVALANVSLQSNLLSNVLNLCRHPVPDCPPPSVRRGDQVSLAVLVVRLCLVPPPPPDDDDDDDDADDGPPRSCSSPDPDVNVSSVVPVPHPVPSVPCPDDSNADADLNNVLRQQSHFPPNYDDDPVRSLVVVLVVLVVQLCDDCVSHGHPNDQLCSQLSLLLNVLPNCVVVLPDDDDPPDDDDDDRHRTSPPSSLVSNQVRVCVQCPDDQNQFDPLPPQVSLVVSCVVAVPDPVDPDCHPLRPSLVVNCVNVLSHALANQWGQHCPPPQGATEHDRNLVPVLPSLLNPLQQFLARAQSVLQSPVVHLQVRLVSHDPSQPRVVVHVVVPVQRHLRNLLNCLLPVVVRLVPVVVSVCVVPNDDHHPRSVVSVVLLVQAVPCLPPHDAHDQDDDQLSSLSNNVSVCVVVVPDLPSSLPRYDDPDPCGLLNLLSNLVSLLSVQQSCCVPVHDGPCVSLVSNQVSCVSPLVPDDASPPLLPPDDDPPPPSNCSRVSSGHPVPNLCSLVRCLPNPVVHDLPSQAVHPCRVVSLLVVVLSCVVVVCPPVCVVSSLVSNQVSVCVHPPQDNDPLSVVVVVDNVNPVPVVVSVVVD

B-factor: mean 30.0, std 0.0, range [30.0, 30.0]